Protein AF-0000000075411793 (afdb_homodimer)

pLDDT: mean 84.0, std 16.23, range [25.17, 98.44]

Structure (mmCIF, N/CA/C/O backbone):
data_AF-0000000075411793-model_v1
#
loop_
_entity.id
_entity.type
_entity.pdbx_description
1 polymer 'Uncharacterized protein'
#
loop_
_atom_site.group_PDB
_atom_site.id
_atom_site.type_symbol
_atom_site.label_atom_id
_atom_site.label_alt_id
_atom_site.label_comp_id
_atom_site.label_asym_id
_atom_site.label_entity_id
_atom_site.label_seq_id
_atom_site.pdbx_PDB_ins_code
_atom_site.Cartn_x
_atom_site.Cartn_y
_atom_site.Cartn_z
_atom_site.occupancy
_atom_site.B_iso_or_equiv
_atom_site.auth_seq_id
_atom_site.auth_comp_id
_atom_site.auth_asym_id
_atom_site.auth_atom_id
_atom_site.pdbx_PDB_model_num
ATOM 1 N N . MET A 1 1 ? -34.125 87.062 -14.047 1 25.22 1 MET A N 1
ATOM 2 C CA . MET A 1 1 ? -32.781 87.625 -13.977 1 25.22 1 MET A CA 1
ATOM 3 C C . MET A 1 1 ? -32.062 87.125 -12.719 1 25.22 1 MET A C 1
ATOM 5 O O . MET A 1 1 ? -32.344 87.562 -11.617 1 25.22 1 MET A O 1
ATOM 9 N N . GLU A 1 2 ? -31.938 85.875 -12.547 1 26.47 2 GLU A N 1
ATOM 10 C CA . GLU A 1 2 ? -31.828 85 -11.383 1 26.47 2 GLU A CA 1
ATOM 11 C C . GLU A 1 2 ? -30.469 85.125 -10.703 1 26.47 2 GLU A C 1
ATOM 13 O O . GLU A 1 2 ? -29.422 85 -11.359 1 26.47 2 GLU A O 1
ATOM 18 N N . ALA A 1 3 ? -30.516 85.938 -9.695 1 31.72 3 ALA A N 1
ATOM 19 C CA . ALA A 1 3 ? -29.359 86.562 -9.039 1 31.72 3 ALA A CA 1
ATOM 20 C C . ALA A 1 3 ? -28.375 85.5 -8.594 1 31.72 3 ALA A C 1
ATOM 22 O O . ALA A 1 3 ? -28.75 84.5 -7.938 1 31.72 3 ALA A O 1
ATOM 23 N N . ASN A 1 4 ? -27.375 85.188 -9.305 1 27.92 4 ASN A N 1
ATOM 24 C CA . ASN A 1 4 ? -26.234 84.312 -9.352 1 27.92 4 ASN A CA 1
ATOM 25 C C . ASN A 1 4 ? -25.391 84.375 -8.086 1 27.92 4 ASN A C 1
ATOM 27 O O . ASN A 1 4 ? -24.781 85.438 -7.824 1 27.92 4 ASN A O 1
ATOM 31 N N . GLU A 1 5 ? -25.969 83.875 -7.062 1 25.98 5 GLU A N 1
ATOM 32 C CA . GLU A 1 5 ? -25.422 84.125 -5.723 1 25.98 5 GLU A CA 1
ATOM 33 C C . GLU A 1 5 ? -23.969 83.688 -5.656 1 25.98 5 GLU A C 1
ATOM 35 O O . GLU A 1 5 ? -23.625 82.5 -5.957 1 25.98 5 GLU A O 1
ATOM 40 N N . ILE A 1 6 ? -23.062 84.5 -6 1 28.97 6 ILE A N 1
ATOM 41 C CA . ILE A 1 6 ? -21.625 84.312 -6.094 1 28.97 6 ILE A CA 1
ATOM 42 C C . ILE A 1 6 ? -21.062 83.875 -4.75 1 28.97 6 ILE A C 1
ATOM 44 O O . ILE A 1 6 ? -21.219 84.562 -3.738 1 28.97 6 ILE A O 1
ATOM 48 N N . SER A 1 7 ? -21.094 82.625 -4.547 1 26.7 7 SER A N 1
ATOM 49 C CA . SER A 1 7 ? -20.656 81.812 -3.379 1 26.7 7 SER A CA 1
ATOM 50 C C . SER A 1 7 ? -19.266 82.25 -2.916 1 26.7 7 SER A C 1
ATOM 52 O O . SER A 1 7 ? -18.344 82.312 -3.719 1 26.7 7 SER A O 1
ATOM 54 N N . LEU A 1 8 ? -19.203 83.062 -1.948 1 28.56 8 LEU A N 1
ATOM 55 C CA . LEU A 1 8 ? -17.953 83.688 -1.506 1 28.56 8 LEU A CA 1
ATOM 56 C C . LEU A 1 8 ? -16.891 82.625 -1.256 1 28.56 8 LEU A C 1
ATOM 58 O O . LEU A 1 8 ? -17.188 81.562 -0.738 1 28.56 8 LEU A O 1
ATOM 62 N N . PRO A 1 9 ? -15.742 82.562 -1.959 1 28.27 9 PRO A N 1
ATOM 63 C CA . PRO A 1 9 ? -14.648 81.625 -1.972 1 28.27 9 PRO A CA 1
ATOM 64 C C . PRO A 1 9 ? -14.117 81.312 -0.573 1 28.27 9 PRO A C 1
ATOM 66 O O . PRO A 1 9 ? -13.922 82.188 0.231 1 28.27 9 PRO A O 1
ATOM 69 N N . LEU A 1 10 ? -14.547 80.188 0.051 1 28.16 10 LEU A N 1
ATOM 70 C CA . LEU A 1 10 ? -14.148 79.625 1.343 1 28.16 10 LEU A CA 1
ATOM 71 C C . LEU A 1 10 ? -12.641 79.812 1.555 1 28.16 10 LEU A C 1
ATOM 73 O O . LEU A 1 10 ? -11.844 79.375 0.707 1 28.16 10 LEU A O 1
ATOM 77 N N . GLN A 1 11 ? -12.203 80.812 2.168 1 27.62 11 GLN A N 1
ATOM 78 C CA . GLN A 1 11 ? -10.805 81.062 2.508 1 27.62 11 GLN A CA 1
ATOM 79 C C . GLN A 1 11 ? -10.133 79.812 3.074 1 27.62 11 GLN A C 1
ATOM 81 O O . GLN A 1 11 ? -10.609 79.25 4.055 1 27.62 11 GLN A O 1
ATOM 86 N N . THR A 1 12 ? -9.633 78.875 2.23 1 30.27 12 THR A N 1
ATOM 87 C CA . THR A 1 12 ? -8.781 77.75 2.441 1 30.27 12 THR A CA 1
ATOM 88 C C . THR A 1 12 ? -7.746 78 3.525 1 30.27 12 THR A C 1
ATOM 90 O O . THR A 1 12 ? -6.836 78.812 3.334 1 30.27 12 THR A O 1
ATOM 93 N N . ASP A 1 13 ? -8.18 78.25 4.73 1 29.23 13 ASP A N 1
ATOM 94 C CA . ASP A 1 13 ? -7.164 78.312 5.777 1 29.23 13 ASP A CA 1
ATOM 95 C C . ASP A 1 13 ? -6.078 77.25 5.59 1 29.23 13 ASP A C 1
ATOM 97 O O . ASP A 1 13 ? -6.375 76.062 5.48 1 29.23 13 ASP A O 1
ATOM 101 N N . GLN A 1 14 ? -4.996 77.5 4.887 1 32.12 14 GLN A N 1
ATOM 102 C CA . GLN A 1 14 ? -3.762 76.75 4.703 1 32.12 14 GLN A CA 1
ATOM 103 C C . GLN A 1 14 ? -3.348 76.062 6 1 32.12 14 GLN A C 1
ATOM 105 O O . GLN A 1 14 ? -2.854 76.688 6.926 1 32.12 14 GLN A O 1
ATOM 110 N N . GLN A 1 15 ? -4.227 75.312 6.66 1 34.06 15 GLN A N 1
ATOM 111 C CA . GLN A 1 15 ? -3.742 74.438 7.707 1 34.06 15 GLN A CA 1
ATOM 112 C C . GLN A 1 15 ? -2.363 73.875 7.363 1 34.06 15 GLN A C 1
ATOM 114 O O . GLN A 1 15 ? -2.197 73.188 6.344 1 34.06 15 GLN A O 1
ATOM 119 N N . VAL A 1 16 ? -1.336 74.562 7.695 1 36.09 16 VAL A N 1
ATOM 120 C CA . VAL A 1 16 ? 0.045 74.125 7.562 1 36.09 16 VAL A CA 1
ATOM 121 C C . VAL A 1 16 ? 0.144 72.625 7.934 1 36.09 16 VAL A C 1
ATOM 123 O O . VAL A 1 16 ? -0.191 72.25 9.055 1 36.09 16 VAL A O 1
ATOM 126 N N . LYS A 1 17 ? -0.186 71.812 7.168 1 44.25 17 LYS A N 1
ATOM 127 C CA . LYS A 1 17 ? 0.1 70.375 7.25 1 44.25 17 LYS A CA 1
ATOM 128 C C . LYS A 1 17 ? 1.375 70.062 8.047 1 44.25 17 LYS A C 1
ATOM 130 O O . LYS A 1 17 ? 2.473 70.438 7.605 1 44.25 17 LYS A O 1
ATOM 135 N N . LYS A 1 18 ? 1.298 70.062 9.312 1 48.84 18 LYS A N 1
ATOM 136 C CA . LYS A 1 18 ? 2.463 69.688 10.109 1 48.84 18 LYS A CA 1
ATOM 137 C C . LYS A 1 18 ? 3.174 68.5 9.508 1 48.84 18 LYS A C 1
ATOM 139 O O . LYS A 1 18 ? 2.566 67.438 9.312 1 48.84 18 LYS A O 1
ATOM 144 N N . LYS A 1 19 ? 4.16 68.625 8.766 1 53.41 19 LYS A N 1
ATOM 145 C CA . LYS A 1 19 ? 5 67.625 8.133 1 53.41 19 LYS A CA 1
ATOM 146 C C . LYS A 1 19 ? 5.469 66.562 9.148 1 53.41 19 LYS A C 1
ATOM 148 O O . LYS A 1 19 ? 5.922 66.938 10.242 1 53.41 19 LYS A O 1
ATOM 153 N N . LYS A 1 20 ? 5.066 65.375 9.109 1 63.16 20 LYS A N 1
ATOM 154 C CA . LYS A 1 20 ? 5.652 64.312 9.891 1 63.16 20 LYS A CA 1
ATOM 155 C C . LYS A 1 20 ? 7.176 64.375 9.891 1 63.16 20 LYS A C 1
ATOM 157 O O . LYS A 1 20 ? 7.785 64.75 8.875 1 63.16 20 LYS A O 1
ATOM 162 N N . PRO A 1 21 ? 7.797 64.375 11.156 1 71.88 21 PRO A N 1
ATOM 163 C CA . PRO A 1 21 ? 9.266 64.375 11.148 1 71.88 21 PRO A CA 1
ATOM 164 C C . PRO A 1 21 ? 9.852 63.312 10.195 1 71.88 21 PRO A C 1
ATOM 166 O O . PRO A 1 21 ? 9.336 62.219 10.094 1 71.88 21 PRO A O 1
ATOM 169 N N . VAL A 1 22 ? 10.539 63.75 9.336 1 78.25 22 VAL A N 1
ATOM 170 C CA . VAL A 1 22 ? 11.195 62.875 8.367 1 78.25 22 VAL A CA 1
ATOM 171 C C . VAL A 1 22 ? 12.695 62.844 8.641 1 78.25 22 VAL A C 1
ATOM 173 O O . VAL A 1 22 ? 13.336 63.875 8.836 1 78.25 22 VAL A O 1
ATOM 176 N N . GLU A 1 23 ? 13.227 61.688 8.914 1 80.38 23 GLU A N 1
ATOM 177 C CA . GLU A 1 23 ? 14.664 61.438 8.969 1 80.38 23 GLU A CA 1
ATOM 178 C C . GLU A 1 23 ? 15.18 60.875 7.652 1 80.38 23 GLU A C 1
ATOM 180 O O . GLU A 1 23 ? 14.719 59.812 7.203 1 80.38 23 GLU A O 1
ATOM 185 N N . ILE A 1 24 ? 15.945 61.625 6.957 1 75.69 24 ILE A N 1
ATOM 186 C CA . ILE A 1 24 ? 16.578 61.125 5.742 1 75.69 24 ILE A CA 1
ATOM 187 C C . ILE A 1 24 ? 18.031 60.719 6.047 1 75.69 24 ILE A C 1
ATOM 189 O O . ILE A 1 24 ? 18.844 61.562 6.438 1 75.69 24 ILE A O 1
ATOM 193 N N . HIS A 1 25 ? 18.328 59.438 6.07 1 75.38 25 HIS A N 1
ATOM 194 C CA . HIS A 1 25 ? 19.672 59 6.414 1 75.38 25 HIS A CA 1
ATOM 195 C C . HIS A 1 25 ? 20 57.656 5.734 1 75.38 25 HIS A C 1
ATOM 197 O O . HIS A 1 25 ? 19.109 56.969 5.27 1 75.38 25 HIS A O 1
ATOM 203 N N . ASN A 1 26 ? 21.25 57.406 5.434 1 73.56 26 ASN A N 1
ATOM 204 C CA . ASN A 1 26 ? 21.797 56.094 5.125 1 73.56 26 ASN A CA 1
ATOM 205 C C . ASN A 1 26 ? 22.688 55.562 6.25 1 73.56 26 ASN A C 1
ATOM 207 O O . ASN A 1 26 ? 23.688 54.906 6 1 73.56 26 ASN A O 1
ATOM 211 N N . TYR A 1 27 ? 22.422 55.938 7.414 1 78.25 27 TYR A N 1
ATOM 212 C CA . TYR A 1 27 ? 23.203 55.531 8.586 1 78.25 27 TYR A CA 1
ATOM 213 C C . TYR A 1 27 ? 23.031 54.031 8.867 1 78.25 27 TYR A C 1
ATOM 215 O O . TYR A 1 27 ? 21.938 53.469 8.695 1 78.25 27 TYR A O 1
ATOM 223 N N . PRO A 1 28 ? 24.078 53.438 9.078 1 73.69 28 PRO A N 1
ATOM 224 C CA . PRO A 1 28 ? 25.406 53.875 9.492 1 73.69 28 PRO A CA 1
ATOM 225 C C . PRO A 1 28 ? 26.391 53.969 8.328 1 73.69 28 PRO A C 1
ATOM 227 O O . PRO A 1 28 ? 27.562 54.312 8.531 1 73.69 28 PRO A O 1
ATOM 230 N N . LYS A 1 29 ? 26.031 53.688 7.199 1 73.19 29 LYS A N 1
ATOM 231 C CA . LYS A 1 29 ? 26.953 53.781 6.074 1 73.19 29 LYS A CA 1
ATOM 232 C C . LYS A 1 29 ? 27.453 55.219 5.902 1 73.19 29 LYS A C 1
ATOM 234 O O . LYS A 1 29 ? 28.641 55.438 5.637 1 73.19 29 LYS A O 1
ATOM 239 N N . GLU A 1 30 ? 26.516 56.188 6.027 1 76 30 GLU A N 1
ATOM 240 C CA . GLU A 1 30 ? 26.844 57.625 6.027 1 76 30 GLU A CA 1
ATOM 241 C C . GLU A 1 30 ? 26.625 58.25 7.406 1 76 30 GLU A C 1
ATOM 243 O O . GLU A 1 30 ? 25.734 57.812 8.148 1 76 30 GLU A O 1
ATOM 248 N N . SER A 1 31 ? 27.359 59.125 7.703 1 85.38 31 SER A N 1
ATOM 249 C CA . SER A 1 31 ? 27.312 59.719 9.031 1 85.38 31 SER A CA 1
ATOM 250 C C . SER A 1 31 ? 26.297 60.844 9.102 1 85.38 31 SER A C 1
ATOM 252 O O . SER A 1 31 ? 25.969 61.312 10.188 1 85.38 31 SER A O 1
ATOM 254 N N . ILE A 1 32 ? 25.766 61.219 7.977 1 84.5 32 ILE A N 1
ATOM 255 C CA . ILE A 1 32 ? 24.906 62.406 7.93 1 84.5 32 ILE A CA 1
ATOM 256 C C . ILE A 1 32 ? 23.453 62 8.062 1 84.5 32 ILE A C 1
ATOM 258 O O . ILE A 1 32 ? 22.984 61.125 7.363 1 84.5 32 ILE A O 1
ATOM 262 N N . ILE A 1 33 ? 22.703 62.594 8.953 1 88.38 33 ILE A N 1
ATOM 263 C CA . ILE A 1 33 ? 21.266 62.406 9.148 1 88.38 33 ILE A CA 1
ATOM 264 C C . ILE A 1 33 ? 20.562 63.75 9.016 1 88.38 33 ILE A C 1
ATOM 266 O O . ILE A 1 33 ? 20.906 64.688 9.711 1 88.38 33 ILE A O 1
ATOM 270 N N . GLN A 1 34 ? 19.719 63.938 8.102 1 84.38 34 GLN A N 1
ATOM 271 C CA . GLN A 1 34 ? 18.922 65.125 7.949 1 84.38 34 GLN A CA 1
ATOM 272 C C . GLN A 1 34 ? 17.547 65 8.609 1 84.38 34 GLN A C 1
ATOM 274 O O . GLN A 1 34 ? 16.891 63.938 8.453 1 84.38 34 GLN A O 1
ATOM 279 N N . TYR A 1 35 ? 17.203 65.812 9.445 1 86.75 35 TYR A N 1
ATOM 280 C CA . TYR A 1 35 ? 15.93 65.812 10.148 1 86.75 35 TYR A CA 1
ATOM 281 C C . TYR A 1 35 ? 15.133 67.062 9.844 1 86.75 35 TYR A C 1
ATOM 283 O O . TYR A 1 35 ? 15.68 68.188 9.867 1 86.75 35 TYR A O 1
ATOM 291 N N . SER A 1 36 ? 13.883 66.938 9.367 1 81.19 36 SER A N 1
ATOM 292 C CA . SER A 1 36 ? 13.008 68.062 9.141 1 81.19 36 SER A CA 1
ATOM 293 C C . SER A 1 36 ? 11.609 67.812 9.695 1 81.19 36 SER A C 1
ATOM 295 O O . SER A 1 36 ? 11.07 66.75 9.555 1 81.19 36 SER A O 1
ATOM 297 N N . ASP A 1 37 ? 11.188 68.688 10.523 1 75.75 37 ASP A N 1
ATOM 298 C CA . ASP A 1 37 ? 9.789 68.625 10.938 1 75.75 37 ASP A CA 1
ATOM 299 C C . ASP A 1 37 ? 9.094 70 10.625 1 75.75 37 ASP A C 1
ATOM 301 O O . ASP A 1 37 ? 9.625 70.812 9.875 1 75.75 37 ASP A O 1
ATOM 305 N N . SER A 1 38 ? 7.809 70.25 10.961 1 69.88 38 SER A N 1
ATOM 306 C CA . SER A 1 38 ? 7.023 71.438 10.609 1 69.88 38 SER A CA 1
ATOM 307 C C . SER A 1 38 ? 7.68 72.688 11.125 1 69.88 38 SER A C 1
ATOM 309 O O . SER A 1 38 ? 7.469 73.75 10.562 1 69.88 38 SER A O 1
ATOM 311 N N . GLU A 1 39 ? 8.594 72.625 12.086 1 69.5 39 GLU A N 1
ATOM 312 C CA . GLU A 1 39 ? 9.094 73.812 12.742 1 69.5 39 GLU A CA 1
ATOM 313 C C . GLU A 1 39 ? 10.602 73.938 12.547 1 69.5 39 GLU A C 1
ATOM 315 O O . GLU A 1 39 ? 11.141 75.062 12.625 1 69.5 39 GLU A O 1
ATOM 320 N N . ARG A 1 40 ? 11.195 72.875 12.328 1 76.25 40 ARG A N 1
ATOM 321 C CA . ARG A 1 40 ? 12.656 72.875 12.391 1 76.25 40 ARG A CA 1
ATOM 322 C C . ARG A 1 40 ? 13.273 71.875 11.414 1 76.25 40 ARG A C 1
ATOM 324 O O . ARG A 1 40 ? 12.633 70.938 11.023 1 76.25 40 ARG A O 1
ATOM 331 N N . SER A 1 41 ? 14.477 72.375 10.859 1 81.62 41 SER A N 1
ATOM 332 C CA . SER A 1 41 ? 15.297 71.5 10.023 1 81.62 41 SER A CA 1
ATOM 333 C C . SER A 1 41 ? 16.734 71.438 10.508 1 81.62 41 SER A C 1
ATOM 335 O O . SER A 1 41 ? 17.344 72.5 10.75 1 81.62 41 SER A O 1
ATOM 337 N N . TYR A 1 42 ? 17.219 70.312 10.812 1 86.25 42 TYR A N 1
ATOM 338 C CA . TYR A 1 42 ? 18.594 70.125 11.266 1 86.25 42 TYR A CA 1
ATOM 339 C C . TYR A 1 42 ? 19.312 69.125 10.383 1 86.25 42 TYR A C 1
ATOM 341 O O . TYR A 1 42 ? 18.688 68.25 9.797 1 86.25 42 TYR A O 1
ATOM 349 N N . THR A 1 43 ? 20.562 69.312 10.164 1 88.25 43 THR A N 1
ATOM 350 C CA . THR A 1 43 ? 21.453 68.25 9.586 1 88.25 43 THR A CA 1
ATOM 351 C C . THR A 1 43 ? 22.484 67.812 10.617 1 88.25 43 THR A C 1
ATOM 353 O O . THR A 1 43 ? 23.203 68.688 11.18 1 88.25 43 THR A O 1
ATOM 356 N N . TYR A 1 44 ? 22.516 66.625 10.875 1 90.19 44 TYR A N 1
ATOM 357 C CA . TYR A 1 44 ? 23.422 66.062 11.852 1 90.19 44 TYR A CA 1
ATOM 358 C C . TYR A 1 44 ? 24.547 65.25 11.172 1 90.19 44 TYR A C 1
ATOM 360 O O . TYR A 1 44 ? 24.281 64.438 10.312 1 90.19 44 TYR A O 1
ATOM 368 N N . ASP A 1 45 ? 25.75 65.5 11.461 1 90.44 45 ASP A N 1
ATOM 369 C CA . ASP A 1 45 ? 26.922 64.75 11.094 1 90.44 45 ASP A CA 1
ATOM 370 C C . ASP A 1 45 ? 27.484 64 12.312 1 90.44 45 ASP A C 1
ATOM 372 O O . ASP A 1 45 ? 28.188 64.562 13.133 1 90.44 45 ASP A O 1
ATOM 376 N N . ILE A 1 46 ? 27.203 62.688 12.391 1 90.88 46 ILE A N 1
ATOM 377 C CA . ILE A 1 46 ? 27.531 61.906 13.578 1 90.88 46 ILE A CA 1
ATOM 378 C C . ILE A 1 46 ? 29.031 61.594 13.586 1 90.88 46 ILE A C 1
ATOM 380 O O . ILE A 1 46 ? 29.531 60.906 12.695 1 90.88 46 ILE A O 1
ATOM 384 N N . ILE A 1 47 ? 29.766 62.094 14.539 1 88.69 47 ILE A N 1
ATOM 385 C CA . ILE A 1 47 ? 31.203 61.875 14.703 1 88.69 47 ILE A CA 1
ATOM 386 C C . ILE A 1 47 ? 31.406 60.625 15.578 1 88.69 47 ILE A C 1
ATOM 388 O O . ILE A 1 47 ? 32.156 59.719 15.219 1 88.69 47 ILE A O 1
ATOM 392 N N . LYS A 1 48 ? 30.797 60.562 16.719 1 87.06 48 LYS A N 1
ATOM 393 C CA . LYS A 1 48 ? 30.797 59.438 17.625 1 87.06 48 LYS A CA 1
ATOM 394 C C . LYS A 1 48 ? 29.375 59.094 18.094 1 87.06 48 LYS A C 1
ATOM 396 O O . LYS A 1 48 ? 28.719 59.938 18.719 1 87.06 48 LYS A O 1
ATOM 401 N N . GLU A 1 49 ? 29 57.969 17.906 1 86.69 49 GLU A N 1
ATOM 402 C CA . GLU A 1 49 ? 27.625 57.531 18.219 1 86.69 49 GLU A CA 1
ATOM 403 C C . GLU A 1 49 ? 27.438 57.406 19.719 1 86.69 49 GLU A C 1
ATOM 405 O O . GLU A 1 49 ? 26.344 57.656 20.234 1 86.69 49 GLU A O 1
ATOM 410 N N . GLY A 1 50 ? 28.406 57.188 20.391 1 81.38 50 GLY A N 1
ATOM 411 C CA . GLY A 1 50 ? 28.328 56.938 21.828 1 81.38 50 GLY A CA 1
ATOM 412 C C . GLY A 1 50 ? 27.531 55.688 22.188 1 81.38 50 GLY A C 1
ATOM 413 O O . GLY A 1 50 ? 27 55.031 21.297 1 81.38 50 GLY A O 1
ATOM 414 N N . ASN A 1 51 ? 27.5 55.219 23.453 1 80.19 51 ASN A N 1
ATOM 415 C CA . ASN A 1 51 ? 26.766 54.094 23.984 1 80.19 51 ASN A CA 1
ATOM 416 C C . ASN A 1 51 ? 25.922 54.469 25.203 1 80.19 51 ASN A C 1
ATOM 418 O O . ASN A 1 51 ? 26.234 55.438 25.891 1 80.19 51 ASN A O 1
ATOM 422 N N . TYR A 1 52 ? 24.891 53.719 25.281 1 76.25 52 TYR A N 1
ATOM 423 C CA . TYR A 1 52 ? 24.125 53.969 26.5 1 76.25 52 TYR A CA 1
ATOM 424 C C . TYR A 1 52 ? 24.875 53.438 27.719 1 76.25 52 TYR A C 1
ATOM 426 O O . TYR A 1 52 ? 25.391 52.312 27.719 1 76.25 52 TYR A O 1
ATOM 434 N N . PRO A 1 53 ? 25.031 54.312 28.688 1 70.5 53 PRO A N 1
ATOM 435 C CA . PRO A 1 53 ? 25.672 53.844 29.906 1 70.5 53 PRO A CA 1
ATOM 436 C C . PRO A 1 53 ? 24.859 52.75 30.625 1 70.5 53 PRO A C 1
ATOM 438 O O . PRO A 1 53 ? 23.734 52.469 30.219 1 70.5 53 PRO A O 1
ATOM 441 N N . HIS A 1 54 ? 25.469 52 31.703 1 63.94 54 HIS A N 1
ATOM 442 C CA . HIS A 1 54 ? 24.797 50.938 32.469 1 63.94 54 HIS A CA 1
ATOM 443 C C . HIS A 1 54 ? 23.453 51.438 33.031 1 63.94 54 HIS A C 1
ATOM 445 O O . HIS A 1 54 ? 23.312 52.594 33.375 1 63.94 54 HIS A O 1
ATOM 451 N N . ALA A 1 55 ? 22.438 50.594 33.031 1 57.72 55 ALA A N 1
ATOM 452 C CA . ALA A 1 55 ? 21.047 50.875 33.406 1 57.72 55 ALA A CA 1
ATOM 453 C C . ALA A 1 55 ? 20.984 51.688 34.688 1 57.72 55 ALA A C 1
ATOM 455 O O . ALA A 1 55 ? 20.109 52.562 34.812 1 57.72 55 ALA A O 1
ATOM 456 N N . THR A 1 56 ? 21.75 51.5 35.625 1 55.78 56 THR A N 1
ATOM 457 C CA . THR A 1 56 ? 21.734 52.188 36.906 1 55.78 56 THR A CA 1
ATOM 458 C C . THR A 1 56 ? 21.969 53.688 36.719 1 55.78 56 THR A C 1
ATOM 460 O O . THR A 1 56 ? 21.547 54.5 37.562 1 55.78 56 THR A O 1
ATOM 463 N N . TYR A 1 57 ? 22.578 54.031 35.719 1 53.06 57 TYR A N 1
ATOM 464 C CA . TYR A 1 57 ? 22.984 55.438 35.531 1 53.06 57 TYR A CA 1
ATOM 465 C C . TYR A 1 57 ? 22.031 56.125 34.562 1 53.06 57 TYR A C 1
ATOM 467 O O . TYR A 1 57 ? 22.141 57.344 34.344 1 53.06 57 TYR A O 1
ATOM 475 N N . LEU A 1 58 ? 21.219 55.25 33.906 1 54.47 58 LEU A N 1
ATOM 476 C CA . LEU A 1 58 ? 20.297 55.781 32.906 1 54.47 58 LEU A CA 1
ATOM 477 C C . LEU A 1 58 ? 19.156 56.562 33.562 1 54.47 58 LEU A C 1
ATOM 479 O O . LEU A 1 58 ? 18.219 56.969 32.875 1 54.47 58 LEU A O 1
ATOM 483 N N . LYS A 1 59 ? 19.047 56.688 34.844 1 45.94 59 LYS A N 1
ATOM 484 C CA . LYS A 1 59 ? 17.953 57.344 35.531 1 45.94 59 LYS A CA 1
ATOM 485 C C . LYS A 1 59 ? 17.438 58.531 34.719 1 45.94 59 LYS A C 1
ATOM 487 O O . LYS A 1 59 ? 16.312 59 34.906 1 45.94 59 LYS A O 1
ATOM 492 N N . TYR A 1 60 ? 18.359 59.156 34.094 1 43.31 60 TYR A N 1
ATOM 493 C CA . TYR A 1 60 ? 18.031 60.531 33.75 1 43.31 60 TYR A CA 1
ATOM 494 C C . TYR A 1 60 ? 16.953 60.594 32.656 1 43.31 60 TYR A C 1
ATOM 496 O O . TYR A 1 60 ? 16.438 61.688 32.375 1 43.31 60 TYR A O 1
ATOM 504 N N . THR A 1 61 ? 16.828 59.469 31.797 1 44.06 61 THR A N 1
ATOM 505 C CA . THR A 1 61 ? 15.992 59.75 30.641 1 44.06 61 THR A CA 1
ATOM 506 C C . THR A 1 61 ? 14.516 59.594 31 1 44.06 61 THR A C 1
ATOM 508 O O . THR A 1 61 ? 13.648 59.594 30.125 1 44.06 61 THR A O 1
ATOM 511 N N . LYS A 1 62 ? 14.203 59.156 32.062 1 40.53 62 LYS A N 1
ATOM 512 C CA . LYS A 1 62 ? 12.82 58.719 32.219 1 40.53 62 LYS A CA 1
ATOM 513 C C . LYS A 1 62 ? 11.859 59.906 32.219 1 40.53 62 LYS A C 1
ATOM 515 O O . LYS A 1 62 ? 10.711 59.781 32.656 1 40.53 62 LYS A O 1
ATOM 520 N N . GLY A 1 63 ? 12.195 61.125 32.094 1 38.19 63 GLY A N 1
ATOM 521 C CA . GLY A 1 63 ? 11.023 61.969 32.125 1 38.19 63 GLY A CA 1
ATOM 522 C C . GLY A 1 63 ? 9.977 61.594 31.078 1 38.19 63 GLY A C 1
ATOM 523 O O . GLY A 1 63 ? 10.203 60.688 30.266 1 38.19 63 GLY A O 1
ATOM 524 N N . GLN A 1 64 ? 8.664 62 31.125 1 37.69 64 GLN A N 1
ATOM 525 C CA . GLN A 1 64 ? 7.48 61.688 30.328 1 37.69 64 GLN A CA 1
ATOM 526 C C . GLN A 1 64 ? 7.844 61.438 28.859 1 37.69 64 GLN A C 1
ATOM 528 O O . GLN A 1 64 ? 7.297 60.531 28.234 1 37.69 64 GLN A O 1
ATOM 533 N N . LYS A 1 65 ? 8.453 62.438 28.062 1 47.72 65 LYS A N 1
ATOM 534 C CA . LYS A 1 65 ? 8.875 62.469 26.672 1 47.72 65 LYS A CA 1
ATOM 535 C C . LYS A 1 65 ? 10.344 62.062 26.531 1 47.72 65 LYS A C 1
ATOM 537 O O . LYS A 1 65 ? 10.992 62.438 25.547 1 47.72 65 LYS A O 1
ATOM 542 N N . GLY A 1 66 ? 11.086 61.438 27.375 1 57.09 66 GLY A N 1
ATOM 543 C CA . GLY A 1 66 ? 12.508 61.5 27.641 1 57.09 66 GLY A CA 1
ATOM 544 C C . GLY A 1 66 ? 13.328 60.594 26.734 1 57.09 66 GLY A C 1
ATOM 545 O O . GLY A 1 66 ? 12.922 59.469 26.438 1 57.09 66 GLY A O 1
ATOM 546 N N . PHE A 1 67 ? 14.297 61.156 25.984 1 68.62 67 PHE A N 1
ATOM 547 C CA . PHE A 1 67 ? 15.258 60.469 25.125 1 68.62 67 PHE A CA 1
ATOM 548 C C . PHE A 1 67 ? 16.422 59.938 25.953 1 68.62 67 PHE A C 1
ATOM 550 O O . PHE A 1 67 ? 16.828 60.531 26.938 1 68.62 67 PHE A O 1
ATOM 557 N N . ARG A 1 68 ? 16.828 58.75 25.828 1 77.81 68 ARG A N 1
ATOM 558 C CA . ARG A 1 68 ? 18.016 58.188 26.453 1 77.81 68 ARG A CA 1
ATOM 559 C C . ARG A 1 68 ? 19.266 58.969 26.047 1 77.81 68 ARG A C 1
ATOM 561 O O . ARG A 1 68 ? 19.422 59.344 24.891 1 77.81 68 ARG A O 1
ATOM 568 N N . ILE A 1 69 ? 20.062 59.25 27.047 1 80.19 69 ILE A N 1
ATOM 569 C CA . ILE A 1 69 ? 21.25 60.062 26.812 1 80.19 69 ILE A CA 1
ATOM 570 C C . ILE A 1 69 ? 22.469 59.188 26.656 1 80.19 69 ILE A C 1
ATOM 572 O O . ILE A 1 69 ? 22.812 58.438 27.578 1 80.19 69 ILE A O 1
ATOM 576 N N . PRO A 1 70 ? 23.141 59.188 25.531 1 84.88 70 PRO A N 1
ATOM 577 C CA . PRO A 1 70 ? 24.312 58.344 25.312 1 84.88 70 PRO A CA 1
ATOM 578 C C . PRO A 1 70 ? 25.578 58.906 25.969 1 84.88 70 PRO A C 1
ATOM 580 O O . PRO A 1 70 ? 25.625 60.094 26.297 1 84.88 70 PRO A O 1
ATOM 583 N N . ASP A 1 71 ? 26.484 58.094 26.25 1 81.94 71 ASP A N 1
ATOM 584 C CA . ASP A 1 71 ? 27.812 58.469 26.734 1 81.94 71 ASP A CA 1
ATOM 585 C C . ASP A 1 71 ? 28.812 58.531 25.578 1 81.94 71 ASP A C 1
ATOM 587 O O . ASP A 1 71 ? 28.734 57.719 24.656 1 81.94 71 ASP A O 1
ATOM 591 N N . ASN A 1 72 ? 29.703 59.5 25.703 1 86.19 72 ASN A N 1
ATOM 592 C CA . ASN A 1 72 ? 30.734 59.688 24.703 1 86.19 72 ASN A CA 1
ATOM 593 C C . ASN A 1 72 ? 30.141 59.906 23.312 1 86.19 72 ASN A C 1
ATOM 595 O O . ASN A 1 72 ? 30.547 59.25 22.359 1 86.19 72 ASN A O 1
ATOM 599 N N . TYR A 1 73 ? 29.141 60.688 23.25 1 91.5 73 TYR A N 1
ATOM 600 C CA . TYR A 1 73 ? 28.406 61.031 22.047 1 91.5 73 TYR A CA 1
ATOM 601 C C . TYR A 1 73 ? 28.891 62.344 21.484 1 91.5 73 TYR A C 1
ATOM 603 O O . TYR A 1 73 ? 29.094 63.312 22.219 1 91.5 73 TYR A O 1
ATOM 611 N N . GLU A 1 74 ? 29.156 62.5 20.188 1 92.62 74 GLU A N 1
ATOM 612 C CA . GLU A 1 74 ? 29.594 63.719 19.516 1 92.62 74 GLU A CA 1
ATOM 613 C C . GLU A 1 74 ? 28.938 63.875 18.141 1 92.62 74 GLU A C 1
ATOM 615 O O . GLU A 1 74 ? 28.922 62.938 17.344 1 92.62 74 GLU A O 1
ATOM 620 N N . VAL A 1 75 ? 28.406 65 17.906 1 92.94 75 VAL A N 1
ATOM 621 C CA . VAL A 1 75 ? 27.703 65.25 16.656 1 92.94 75 VAL A CA 1
ATOM 622 C C . VAL A 1 75 ? 27.938 66.688 16.203 1 92.94 75 VAL A C 1
ATOM 624 O O . VAL A 1 75 ? 28.016 67.625 17.016 1 92.94 75 VAL A O 1
ATOM 627 N N . LYS A 1 76 ? 28.094 66.938 14.93 1 90.81 76 LYS A N 1
ATOM 628 C CA . LYS A 1 76 ? 28.094 68.25 14.32 1 90.81 76 LYS A CA 1
ATOM 629 C C . LYS A 1 76 ? 26.719 68.562 13.773 1 90.81 76 LYS A C 1
ATOM 631 O O . LYS A 1 76 ? 26.141 67.812 12.977 1 90.81 76 LYS A O 1
ATOM 636 N N . VAL A 1 77 ? 26.172 69.562 14.227 1 91.19 77 VAL A N 1
ATOM 637 C CA . VAL A 1 77 ? 24.797 69.938 13.867 1 91.19 77 VAL A CA 1
ATOM 638 C C . VAL A 1 77 ? 24.797 71.188 13.062 1 91.19 77 VAL A C 1
ATOM 640 O O . VAL A 1 77 ? 25.453 72.188 13.445 1 91.19 77 VAL A O 1
ATOM 643 N N . SER A 1 78 ? 24.188 71.25 11.961 1 85.31 78 SER A N 1
ATOM 644 C CA . SER A 1 78 ? 23.953 72.5 11.164 1 85.31 78 SER A CA 1
ATOM 645 C C . SER A 1 78 ? 22.516 73 11.312 1 85.31 78 SER A C 1
ATOM 647 O O . SER A 1 78 ? 21.562 72.188 11.117 1 85.31 78 SER A O 1
ATOM 649 N N . LEU A 1 79 ? 22.406 74.188 11.766 1 76.12 79 LEU A N 1
ATOM 650 C CA . LEU A 1 79 ? 21.125 74.875 12.039 1 76.12 79 LEU A CA 1
ATOM 651 C C . LEU A 1 79 ? 20.781 75.875 10.945 1 76.12 79 LEU A C 1
ATOM 653 O O . LEU A 1 79 ? 21.672 76.438 10.32 1 76.12 79 LEU A O 1
ATOM 657 N N . ARG A 1 80 ? 19.484 76.188 10.594 1 64.19 80 ARG A N 1
ATOM 658 C CA . ARG A 1 80 ? 18.906 77.25 9.797 1 64.19 80 ARG A CA 1
ATOM 659 C C . ARG A 1 80 ? 19.141 77 8.305 1 64.19 80 ARG A C 1
ATOM 661 O O . ARG A 1 80 ? 19.75 76 7.922 1 64.19 80 ARG A O 1
ATOM 668 N N . LYS A 1 81 ? 18.656 77.75 7.383 1 58.06 81 LYS A N 1
ATOM 669 C CA . LYS A 1 81 ? 18.734 77.75 5.926 1 58.06 81 LYS A CA 1
ATOM 670 C C . LYS A 1 81 ? 20.156 78 5.449 1 58.06 81 LYS A C 1
ATOM 672 O O . LYS A 1 81 ? 20.953 78.625 6.164 1 58.06 81 LYS A O 1
ATOM 677 N N . PRO A 1 82 ? 20.656 77.5 4.34 1 53.91 82 PRO A N 1
ATOM 678 C CA . PRO A 1 82 ? 22.016 77.562 3.785 1 53.91 82 PRO A CA 1
ATOM 679 C C . PRO A 1 82 ? 22.656 78.938 3.896 1 53.91 82 PRO A C 1
ATOM 681 O O . PRO A 1 82 ? 23.844 79 4.168 1 53.91 82 PRO A O 1
ATOM 684 N N . LYS A 1 83 ? 22.031 80.062 3.66 1 55 83 LYS A N 1
ATOM 685 C CA . LYS A 1 83 ? 22.656 81.375 3.605 1 55 83 LYS A CA 1
ATOM 686 C C . LYS A 1 83 ? 23.109 81.875 4.992 1 55 83 LYS A C 1
ATOM 688 O O . LYS A 1 83 ? 24.062 82.625 5.113 1 55 83 LYS A O 1
ATOM 693 N N . THR A 1 84 ? 22.516 81.5 6.086 1 60.72 84 THR A N 1
ATOM 694 C CA . THR A 1 84 ? 22.859 81.875 7.453 1 60.72 84 THR A CA 1
ATOM 695 C C . THR A 1 84 ? 23.109 80.688 8.32 1 60.72 84 THR A C 1
ATOM 697 O O . THR A 1 84 ? 22.812 80.688 9.516 1 60.72 84 THR A O 1
ATOM 700 N N . ARG A 1 85 ? 23.828 79.75 7.832 1 70.06 85 ARG A N 1
ATOM 701 C CA . ARG A 1 85 ? 24.016 78.438 8.438 1 70.06 85 ARG A CA 1
ATOM 702 C C . ARG A 1 85 ? 24.984 78.5 9.617 1 70.06 85 ARG A C 1
ATOM 704 O O . ARG A 1 85 ? 26.062 79.125 9.508 1 70.06 85 ARG A O 1
ATOM 711 N N . GLN A 1 86 ? 24.625 78.062 10.742 1 79.25 86 GLN A N 1
ATOM 712 C CA . GLN A 1 86 ? 25.469 77.938 11.914 1 79.25 86 GLN A CA 1
ATOM 713 C C . GLN A 1 86 ? 25.766 76.5 12.234 1 79.25 86 GLN A C 1
ATOM 715 O O . GLN A 1 86 ? 24.859 75.625 12.25 1 79.25 86 GLN A O 1
ATOM 720 N N . VAL A 1 87 ? 27.047 76.188 12.25 1 86.94 87 VAL A N 1
ATOM 721 C CA . VAL A 1 87 ? 27.484 74.812 12.539 1 86.94 87 VAL A CA 1
ATOM 722 C C . VAL A 1 87 ? 28.047 74.75 13.961 1 86.94 87 VAL A C 1
ATOM 724 O O . VAL A 1 87 ? 28.875 75.562 14.344 1 86.94 87 VAL A O 1
ATOM 727 N N . VAL A 1 88 ? 27.516 73.812 14.648 1 90.94 88 VAL A N 1
ATOM 728 C CA . VAL A 1 88 ? 28.016 73.625 16.016 1 90.94 88 VAL A CA 1
ATOM 729 C C . VAL A 1 88 ? 28.391 72.188 16.219 1 90.94 88 VAL A C 1
ATOM 731 O O . VAL A 1 88 ? 27.906 71.312 15.5 1 90.94 88 VAL A O 1
ATOM 734 N N . ARG A 1 89 ? 29.281 71.938 17.156 1 92.88 89 ARG A N 1
ATOM 735 C CA . ARG A 1 89 ? 29.641 70.562 17.594 1 92.88 89 ARG A CA 1
ATOM 736 C C . ARG A 1 89 ? 29.125 70.312 18.984 1 92.88 89 ARG A C 1
ATOM 738 O O . ARG A 1 89 ? 29.453 71 19.938 1 92.88 89 ARG A O 1
ATOM 745 N N . CYS A 1 90 ? 28.297 69.312 19.062 1 93.06 90 CYS A N 1
ATOM 746 C CA . CYS A 1 90 ? 27.688 68.938 20.328 1 93.06 90 CYS A CA 1
ATOM 747 C C . CYS A 1 90 ? 28.328 67.688 20.891 1 93.06 90 CYS A C 1
ATOM 749 O O . CYS A 1 90 ? 28.547 66.688 20.141 1 93.06 90 CYS A O 1
ATOM 751 N N . MET A 1 91 ? 28.625 67.625 22.109 1 93.38 91 MET A N 1
ATOM 752 C CA . MET A 1 91 ? 29.25 66.5 22.75 1 93.38 91 MET A CA 1
ATOM 753 C C . MET A 1 91 ? 28.562 66.188 24.094 1 93.38 91 MET A C 1
ATOM 755 O O . MET A 1 91 ? 28.172 67.125 24.812 1 93.38 91 MET A O 1
ATOM 759 N N . ILE A 1 92 ? 28.391 64.938 24.359 1 89.56 92 ILE A N 1
ATOM 760 C CA . ILE A 1 92 ? 27.891 64.5 25.656 1 89.56 92 ILE A CA 1
ATOM 761 C C . ILE A 1 92 ? 28.891 63.5 26.266 1 89.56 92 ILE A C 1
ATOM 763 O O . ILE A 1 92 ? 29.312 62.531 25.609 1 89.56 92 ILE A O 1
ATOM 767 N N . LYS A 1 93 ? 29.297 63.656 27.453 1 85.75 93 LYS A N 1
ATOM 768 C CA . LYS A 1 93 ? 30.141 62.719 28.219 1 85.75 93 LYS A CA 1
ATOM 769 C C . LYS A 1 93 ? 29.672 62.625 29.656 1 85.75 93 LYS A C 1
ATOM 771 O O . LYS A 1 93 ? 29.281 63.625 30.266 1 85.75 93 LYS A O 1
ATOM 776 N N . TYR A 1 94 ? 29.578 61.469 30.109 1 82.25 94 TYR A N 1
ATOM 777 C CA . TYR A 1 94 ? 29.219 61.25 31.516 1 82.25 94 TYR A CA 1
ATOM 778 C C . TYR A 1 94 ? 30.422 61.469 32.406 1 82.25 94 TYR A C 1
ATOM 780 O O . TYR A 1 94 ? 31.516 60.969 32.156 1 82.25 94 TYR A O 1
ATOM 788 N N . MET A 1 95 ? 30.312 62.438 33.312 1 78.25 95 MET A N 1
ATOM 789 C CA . MET A 1 95 ? 31.281 62.688 34.375 1 78.25 95 MET A CA 1
ATOM 790 C C . MET A 1 95 ? 30.688 62.375 35.75 1 78.25 95 MET A C 1
ATOM 792 O O . MET A 1 95 ? 29.672 62.969 36.125 1 78.25 95 MET A O 1
ATOM 796 N N . GLU A 1 96 ? 31.312 61.562 36.594 1 73 96 GLU A N 1
ATOM 797 C CA . GLU A 1 96 ? 30.828 61.125 37.906 1 73 96 GLU A CA 1
ATOM 798 C C . GLU A 1 96 ? 29.359 60.688 37.844 1 73 96 GLU A C 1
ATOM 800 O O . GLU A 1 96 ? 28.547 61.125 38.656 1 73 96 GLU A O 1
ATOM 805 N N . LYS A 1 97 ? 28.859 59.938 36.812 1 74.25 97 LYS A N 1
ATOM 806 C CA . LYS A 1 97 ? 27.578 59.281 36.625 1 74.25 97 LYS A CA 1
ATOM 807 C C . LYS A 1 97 ? 26.531 60.25 36.094 1 74.25 97 LYS A C 1
ATOM 809 O O . LYS A 1 97 ? 25.344 59.906 35.969 1 74.25 97 LYS A O 1
ATOM 814 N N . ASN A 1 98 ? 26.906 61.5 35.875 1 78.75 98 ASN A N 1
ATOM 815 C CA . ASN A 1 98 ? 25.984 62.5 35.312 1 78.75 98 ASN A CA 1
ATOM 816 C C . ASN A 1 98 ? 26.422 62.938 33.906 1 78.75 98 ASN A C 1
ATOM 818 O O . ASN A 1 98 ? 27.609 63.156 33.688 1 78.75 98 ASN A O 1
ATOM 822 N N . PRO A 1 99 ? 25.469 63.062 33.062 1 85.44 99 PRO A N 1
ATOM 823 C CA . PRO A 1 99 ? 25.844 63.531 31.719 1 85.44 99 PRO A CA 1
ATOM 824 C C . PRO A 1 99 ? 26.203 65 31.688 1 85.44 99 PRO A C 1
ATOM 826 O O . PRO A 1 99 ? 25.531 65.812 32.344 1 85.44 99 PRO A O 1
ATOM 829 N N . VAL A 1 100 ? 27.203 65.438 31.094 1 87.62 100 VAL A N 1
ATOM 830 C CA . VAL A 1 100 ? 27.609 66.812 30.828 1 87.62 100 VAL A CA 1
ATOM 831 C C . VAL A 1 100 ? 27.484 67.125 29.328 1 87.62 100 VAL A C 1
ATOM 833 O O . VAL A 1 100 ? 27.938 66.375 28.5 1 87.62 100 VAL A O 1
ATOM 836 N N . TYR A 1 101 ? 26.859 68.188 29.016 1 91.19 101 TYR A N 1
ATOM 837 C CA . TYR A 1 101 ? 26.578 68.562 27.641 1 91.19 101 TYR A CA 1
ATOM 838 C C . TYR A 1 101 ? 27.469 69.75 27.203 1 91.19 101 TYR A C 1
ATOM 840 O O . TYR A 1 101 ? 27.516 70.75 27.859 1 91.19 101 TYR A O 1
ATOM 848 N N . TRP A 1 102 ? 28.141 69.562 26.156 1 93.38 102 TRP A N 1
ATOM 849 C CA . TRP A 1 102 ? 29 70.625 25.609 1 93.38 102 TRP A CA 1
ATOM 850 C C . TRP A 1 102 ? 28.547 71.062 24.219 1 93.38 102 TRP A C 1
ATOM 852 O O . TRP A 1 102 ? 28.141 70.25 23.422 1 93.38 102 TRP A O 1
ATOM 862 N N . ILE A 1 103 ? 28.594 72.312 24 1 92.44 103 ILE A N 1
ATOM 863 C CA . ILE A 1 103 ? 28.391 72.812 22.656 1 92.44 103 ILE A CA 1
ATOM 864 C C . ILE A 1 103 ? 29.594 73.688 22.25 1 92.44 103 ILE A C 1
ATOM 866 O O . ILE A 1 103 ? 29.891 74.688 22.906 1 92.44 103 ILE A O 1
ATOM 870 N N . TYR A 1 104 ? 30.219 73.312 21.266 1 92.5 104 TYR A N 1
ATOM 871 C CA . TYR A 1 104 ? 31.344 74.062 20.703 1 92.5 104 TYR A CA 1
ATOM 872 C C . TYR A 1 104 ? 30.891 74.875 19.5 1 92.5 104 TYR A C 1
ATOM 874 O O . TYR A 1 104 ? 30.188 74.375 18.625 1 92.5 104 TYR A O 1
ATOM 882 N N . TYR A 1 105 ? 31.234 76.125 19.562 1 87.25 105 TYR A N 1
ATOM 883 C CA . TYR A 1 105 ? 30.812 77 18.484 1 87.25 105 TYR A CA 1
ATOM 884 C C . TYR A 1 105 ? 31.922 78 18.078 1 87.25 105 TYR A C 1
ATOM 886 O O . TYR A 1 105 ? 32.969 78.062 18.75 1 87.25 105 TYR A O 1
ATOM 894 N N . GLY A 1 106 ? 31.781 78.75 17.031 1 84.06 106 GLY A N 1
ATOM 895 C CA . GLY A 1 106 ? 32.781 79.562 16.422 1 84.06 106 GLY A CA 1
ATOM 896 C C . GLY A 1 106 ? 33.312 79.062 15.102 1 84.06 106 GLY A C 1
ATOM 897 O O . GLY A 1 106 ? 33 77.938 14.711 1 84.06 106 GLY A O 1
ATOM 898 N N . ASP A 1 107 ? 34.156 79.75 14.414 1 76.81 107 ASP A N 1
ATOM 899 C CA . ASP A 1 107 ? 34.656 79.375 13.094 1 76.81 107 ASP A CA 1
ATOM 900 C C . ASP A 1 107 ? 35.5 78.062 13.18 1 76.81 107 ASP A C 1
ATOM 902 O O . ASP A 1 107 ? 35.438 77.25 12.305 1 76.81 107 ASP A O 1
ATOM 906 N N . LYS A 1 108 ? 36.281 77.875 14.18 1 80.44 108 LYS A N 1
ATOM 907 C CA . LYS A 1 108 ? 37.094 76.688 14.406 1 80.44 108 LYS A CA 1
ATOM 908 C C . LYS A 1 108 ? 36.688 76 15.711 1 80.44 108 LYS A C 1
ATOM 910 O O . LYS A 1 108 ? 37.5 75.312 16.344 1 80.44 108 LYS A O 1
ATOM 915 N N . PHE A 1 109 ? 35.406 76.125 16.141 1 89.12 109 PHE A N 1
ATOM 916 C CA . PHE A 1 109 ? 34.875 75.5 17.359 1 89.12 109 PHE A CA 1
ATOM 917 C C . PHE A 1 109 ? 35.75 75.875 18.562 1 89.12 109 PHE A C 1
ATOM 919 O O . PHE A 1 109 ? 36.031 75.062 19.406 1 89.12 109 PHE A O 1
ATOM 926 N N . GLN A 1 110 ? 36.219 77.25 18.578 1 82.69 110 GLN A N 1
ATOM 927 C CA . GLN A 1 110 ? 37.125 77.688 19.609 1 82.69 110 GLN A CA 1
ATOM 928 C C . GLN A 1 110 ? 36.406 78 20.891 1 82.69 110 GLN A C 1
ATOM 930 O O . GLN A 1 110 ? 37 78.062 21.969 1 82.69 110 GLN A O 1
ATOM 935 N N . TYR A 1 111 ? 35.188 78.375 20.844 1 85.56 111 TYR A N 1
ATOM 936 C CA . TYR A 1 111 ? 34.406 78.688 22.031 1 85.56 111 TYR A CA 1
ATOM 937 C C . TYR A 1 111 ? 33.531 77.562 22.453 1 85.56 111 TYR A C 1
ATOM 939 O O . TYR A 1 111 ? 33.156 76.688 21.625 1 85.56 111 TYR A O 1
ATOM 947 N N . HIS A 1 112 ? 33.188 77.312 23.672 1 89.94 112 HIS A N 1
ATOM 948 C CA . HIS A 1 112 ? 32.281 76.25 24.125 1 89.94 112 HIS A CA 1
ATOM 949 C C . HIS A 1 112 ? 31.438 76.75 25.297 1 89.94 112 HIS A C 1
ATOM 951 O O . HIS A 1 112 ? 31.812 77.688 26 1 89.94 112 HIS A O 1
ATOM 957 N N . VAL A 1 113 ? 30.328 76.312 25.391 1 90.94 113 VAL A N 1
ATOM 958 C CA . VAL A 1 113 ? 29.469 76.375 26.562 1 90.94 113 VAL A CA 1
ATOM 959 C C . VAL A 1 113 ? 29.234 75 27.141 1 90.94 113 VAL A C 1
ATOM 961 O O . VAL A 1 113 ? 29.25 74 26.406 1 90.94 113 VAL A O 1
ATOM 964 N N . LYS A 1 114 ? 29.047 74.875 28.391 1 91.88 114 LYS A N 1
ATOM 965 C CA . LYS A 1 114 ? 28.859 73.625 29.078 1 91.88 114 LYS A CA 1
ATOM 966 C C . LYS A 1 114 ? 27.719 73.688 30.078 1 91.88 114 LYS A C 1
ATOM 968 O O . LYS A 1 114 ? 27.516 74.75 30.719 1 91.88 114 LYS A O 1
ATOM 973 N N . SER A 1 115 ? 26.969 72.625 30.047 1 91 115 SER A N 1
ATOM 974 C CA . SER A 1 115 ? 25.906 72.5 31.047 1 91 115 SER A CA 1
ATOM 975 C C . SER A 1 115 ? 25.844 71.125 31.672 1 91 115 SER A C 1
ATOM 977 O O . SER A 1 115 ? 25.906 70.125 30.969 1 91 115 SER A O 1
ATOM 979 N N . GLU A 1 116 ? 25.703 71.062 32.938 1 85.06 116 GLU A N 1
ATOM 980 C CA . GLU A 1 116 ? 25.516 69.812 33.656 1 85.06 116 GLU A CA 1
ATOM 981 C C . GLU A 1 116 ? 24.047 69.562 33.969 1 85.06 116 GLU A C 1
ATOM 983 O O . GLU A 1 116 ? 23.688 68.5 34.531 1 85.06 116 GLU A O 1
ATOM 988 N N . LYS A 1 117 ? 23.281 70.438 33.625 1 81.44 117 LYS A N 1
ATOM 989 C CA . LYS A 1 117 ? 21.859 70.375 34 1 81.44 117 LYS A CA 1
ATOM 990 C C . LYS A 1 117 ? 21.062 69.625 32.938 1 81.44 117 LYS A C 1
ATOM 992 O O . LYS A 1 117 ? 20.344 68.688 33.281 1 81.44 117 LYS A O 1
ATOM 997 N N . SER A 1 118 ? 21.109 70.062 31.75 1 85 118 SER A N 1
ATOM 998 C CA . SER A 1 118 ? 20.375 69.438 30.672 1 85 118 SER A CA 1
ATOM 999 C C . SER A 1 118 ? 20.906 69.875 29.297 1 85 118 SER A C 1
ATOM 1001 O O . SER A 1 118 ? 21.625 70.812 29.203 1 85 118 SER A O 1
ATOM 1003 N N . SER A 1 119 ? 20.547 69.062 28.266 1 87.44 119 SER A N 1
ATOM 1004 C CA . SER A 1 119 ? 20.938 69.438 26.906 1 87.44 119 SER A CA 1
ATOM 1005 C C . SER A 1 119 ? 20.281 70.75 26.5 1 87.44 119 SER A C 1
ATOM 1007 O O . SER A 1 119 ? 20.891 71.562 25.797 1 87.44 119 SER A O 1
ATOM 1009 N N . SER A 1 120 ? 19.062 71 26.922 1 86.75 120 SER A N 1
ATOM 1010 C CA . SER A 1 120 ? 18.359 72.25 26.609 1 86.75 120 SER A CA 1
ATOM 1011 C C . SER A 1 120 ? 19.047 73.438 27.25 1 86.75 120 SER A C 1
ATOM 1013 O O . SER A 1 120 ? 19.125 74.562 26.656 1 86.75 120 SER A O 1
ATOM 1015 N N . ASN A 1 121 ? 19.469 73.25 28.422 1 86.31 121 ASN A N 1
ATOM 1016 C CA . ASN A 1 121 ? 20.219 74.312 29.078 1 86.31 121 ASN A CA 1
ATOM 1017 C C . ASN A 1 121 ? 21.5 74.688 28.297 1 86.31 121 ASN A C 1
ATOM 1019 O O . ASN A 1 121 ? 21.828 75.812 28.141 1 86.31 121 ASN A O 1
ATOM 1023 N N . ALA A 1 122 ? 22.141 73.688 27.906 1 90.81 122 ALA A N 1
ATOM 1024 C CA . ALA A 1 122 ? 23.344 73.938 27.109 1 90.81 122 ALA A CA 1
ATOM 1025 C C . ALA A 1 122 ? 23.016 74.688 25.812 1 90.81 122 ALA A C 1
ATOM 1027 O O . ALA A 1 122 ? 23.734 75.625 25.438 1 90.81 122 ALA A O 1
ATOM 1028 N N . ALA A 1 123 ? 21.984 74.312 25.219 1 89.62 123 ALA A N 1
ATOM 1029 C CA . ALA A 1 123 ? 21.562 75 24 1 89.62 123 ALA A CA 1
ATOM 1030 C C . ALA A 1 123 ? 21.188 76.438 24.266 1 89.62 123 ALA A C 1
ATOM 1032 O O . ALA A 1 123 ? 21.484 77.375 23.453 1 89.62 123 ALA A O 1
ATOM 1033 N N . CYS A 1 124 ? 20.531 76.625 25.312 1 87 124 CYS A N 1
ATOM 1034 C CA . CYS A 1 124 ? 20.141 78 25.672 1 87 124 CYS A CA 1
ATOM 1035 C C . CYS A 1 124 ? 21.375 78.875 26 1 87 124 CYS A C 1
ATOM 1037 O O . CYS A 1 124 ? 21.422 80.062 25.641 1 87 124 CYS A O 1
ATOM 1039 N N . LEU A 1 125 ? 22.25 78.312 26.641 1 89.62 125 LEU A N 1
ATOM 1040 C CA . LEU A 1 125 ? 23.5 79 26.938 1 89.62 125 LEU A CA 1
ATOM 1041 C C . LEU A 1 125 ? 24.219 79.375 25.641 1 89.62 125 LEU A C 1
ATOM 1043 O O . LEU A 1 125 ? 24.781 80.5 25.547 1 89.62 125 LEU A O 1
ATOM 1047 N N . TYR A 1 126 ? 24.156 78.562 24.766 1 90.25 126 TYR A N 1
ATOM 1048 C CA . TYR A 1 126 ? 24.719 78.875 23.453 1 90.25 126 TYR A CA 1
ATOM 1049 C C . TYR A 1 126 ? 24 80 22.797 1 90.25 126 TYR A C 1
ATOM 1051 O O . TYR A 1 126 ? 24.625 80.938 22.266 1 90.25 126 TYR A O 1
ATOM 1059 N N . ALA A 1 127 ? 22.75 79.938 22.828 1 86.75 127 ALA A N 1
ATOM 1060 C CA . ALA A 1 127 ? 21.953 81.062 22.266 1 86.75 127 ALA A CA 1
ATOM 1061 C C . ALA A 1 127 ? 22.281 82.375 22.938 1 86.75 127 ALA A C 1
ATOM 1063 O O . ALA A 1 127 ? 22.406 83.438 22.25 1 86.75 127 ALA A O 1
ATOM 1064 N N . LYS A 1 128 ? 22.438 82.312 24.141 1 85.75 128 LYS A N 1
ATOM 1065 C CA . LYS A 1 128 ? 22.781 83.562 24.891 1 85.75 128 LYS A CA 1
ATOM 1066 C C . LYS A 1 128 ? 24.172 84.062 24.547 1 85.75 128 LYS A C 1
ATOM 1068 O O . LYS A 1 128 ? 24.422 85.25 24.531 1 85.75 128 LYS A O 1
ATOM 1073 N N . ALA A 1 129 ? 25.016 83.062 24.344 1 87.25 129 ALA A N 1
ATOM 1074 C CA . ALA A 1 129 ? 26.391 83.438 23.984 1 87.25 129 ALA A CA 1
ATOM 1075 C C . ALA A 1 129 ? 26.453 84.125 22.625 1 87.25 129 ALA A C 1
ATOM 1077 O O . ALA A 1 129 ? 27.312 85 22.375 1 87.25 129 ALA A O 1
ATOM 1078 N N . LEU A 1 130 ? 25.641 83.75 21.719 1 81.25 130 LEU A N 1
ATOM 1079 C CA . LEU A 1 130 ? 25.594 84.375 20.391 1 81.25 130 LEU A CA 1
ATOM 1080 C C . LEU A 1 130 ? 24.938 85.75 20.453 1 81.25 130 LEU A C 1
ATOM 1082 O O . LEU A 1 130 ? 25.422 86.688 19.828 1 81.25 130 LEU A O 1
ATOM 1086 N N . ASN A 1 131 ? 23.781 85.812 21.031 1 78.38 131 ASN A N 1
ATOM 1087 C CA . ASN A 1 131 ? 23.078 87.125 21.172 1 78.38 131 ASN A CA 1
ATOM 1088 C C . ASN A 1 131 ? 22.484 87.25 22.578 1 78.38 131 ASN A C 1
ATOM 1090 O O . ASN A 1 131 ? 21.438 86.688 22.891 1 78.38 131 ASN A O 1
ATOM 1094 N N . PRO A 1 132 ? 23.156 87.875 23.5 1 73.25 132 PRO A N 1
ATOM 1095 C CA . PRO A 1 132 ? 22.719 88 24.891 1 73.25 132 PRO A CA 1
ATOM 1096 C C . PRO A 1 132 ? 21.312 88.562 25 1 73.25 132 PRO A C 1
ATOM 1098 O O . PRO A 1 132 ? 20.625 88.375 26.016 1 73.25 132 PRO A O 1
ATOM 1101 N N . GLU A 1 133 ? 20.797 89.25 24.078 1 70.06 133 GLU A N 1
ATOM 1102 C CA . GLU A 1 133 ? 19.516 89.938 24.172 1 70.06 133 GLU A CA 1
ATOM 1103 C C . GLU A 1 133 ? 18.375 89.062 23.672 1 70.06 133 GLU A C 1
ATOM 1105 O O . GLU A 1 133 ? 17.203 89.375 23.938 1 70.06 133 GLU A O 1
ATOM 1110 N N . ILE A 1 134 ? 18.609 88 22.859 1 59.94 134 ILE A N 1
ATOM 1111 C CA . ILE A 1 134 ? 17.547 87.25 22.203 1 59.94 134 ILE A CA 1
ATOM 1112 C C . ILE A 1 134 ? 17.188 86.062 23.016 1 59.94 134 ILE A C 1
ATOM 1114 O O . ILE A 1 134 ? 18.078 85.312 23.453 1 59.94 134 ILE A O 1
ATOM 1118 N N . LYS A 1 135 ? 15.992 85.938 23.453 1 64.31 135 LYS A N 1
ATOM 1119 C CA . LYS A 1 135 ? 15.375 84.875 24.25 1 64.31 135 LYS A CA 1
ATOM 1120 C C . LYS A 1 135 ? 15.094 83.625 23.391 1 64.31 135 LYS A C 1
ATOM 1122 O O . LYS A 1 135 ? 13.969 83.188 23.359 1 64.31 135 LYS A O 1
ATOM 1127 N N . THR A 1 136 ? 15.914 83.188 22.5 1 62.53 136 THR A N 1
ATOM 1128 C CA . THR A 1 136 ? 15.648 82 21.688 1 62.53 136 THR A CA 1
ATOM 1129 C C . THR A 1 136 ? 15.781 80.75 22.516 1 62.53 136 THR A C 1
ATOM 1131 O O . THR A 1 136 ? 16.75 80.562 23.266 1 62.53 136 THR A O 1
ATOM 1134 N N . ARG A 1 137 ? 14.781 79.938 22.469 1 71 137 ARG A N 1
ATOM 1135 C CA . ARG A 1 137 ? 14.773 78.688 23.188 1 71 137 ARG A CA 1
ATOM 1136 C C . ARG A 1 137 ? 14.953 77.5 22.219 1 71 137 ARG A C 1
ATOM 1138 O O . ARG A 1 137 ? 14.125 77.312 21.344 1 71 137 ARG A O 1
ATOM 1145 N N . TYR A 1 138 ? 16.25 77 22.188 1 77.06 138 TYR A N 1
ATOM 1146 C CA . TYR A 1 138 ? 16.469 75.75 21.422 1 77.06 138 TYR A CA 1
ATOM 1147 C C . TYR A 1 138 ? 16.062 74.562 22.25 1 77.06 138 TYR A C 1
ATOM 1149 O O . TYR A 1 138 ? 16.188 74.562 23.469 1 77.06 138 TYR A O 1
ATOM 1157 N N . SER A 1 139 ? 15.5 73.625 21.531 1 81.12 139 SER A N 1
ATOM 1158 C CA . SER A 1 139 ? 15.242 72.375 22.156 1 81.12 139 SER A CA 1
ATOM 1159 C C . SER A 1 139 ? 16.516 71.5 22.219 1 81.12 139 SER A C 1
ATOM 1161 O O . SER A 1 139 ? 17.078 71.188 21.188 1 81.12 139 SER A O 1
ATOM 1163 N N . GLY A 1 140 ? 17 71.25 23.406 1 85.12 140 GLY A N 1
ATOM 1164 C CA . GLY A 1 140 ? 18.219 70.5 23.609 1 85.12 140 GLY A CA 1
ATOM 1165 C C . GLY A 1 140 ? 18.219 69.125 22.875 1 85.12 140 GLY A C 1
ATOM 1166 O O . GLY A 1 140 ? 19.141 68.875 22.109 1 85.12 140 GLY A O 1
ATOM 1167 N N . PRO A 1 141 ? 17.234 68.312 23.047 1 84.81 141 PRO A N 1
ATOM 1168 C CA . PRO A 1 141 ? 17.188 67 22.375 1 84.81 141 PRO A CA 1
ATOM 1169 C C . PRO A 1 141 ? 17.312 67.125 20.859 1 84.81 141 PRO A C 1
ATOM 1171 O O . PRO A 1 141 ? 17.969 66.312 20.219 1 84.81 141 PRO A O 1
ATOM 1174 N N . HIS A 1 142 ? 16.781 68.125 20.234 1 86.5 142 HIS A N 1
ATOM 1175 C CA . HIS A 1 142 ? 16.906 68.312 18.797 1 86.5 142 HIS A CA 1
ATOM 1176 C C . HIS A 1 142 ? 18.281 68.875 18.422 1 86.5 142 HIS A C 1
ATOM 1178 O O . HIS A 1 142 ? 18.844 68.5 17.391 1 86.5 142 HIS A O 1
ATOM 1184 N N . PHE A 1 143 ? 18.688 69.75 19.328 1 86.44 143 PHE A N 1
ATOM 1185 C CA . PHE A 1 143 ? 20 70.375 19.094 1 86.44 143 PHE A CA 1
ATOM 1186 C C . PHE A 1 143 ? 21.094 69.312 19.125 1 86.44 143 PHE A C 1
ATOM 1188 O O . PHE A 1 143 ? 22.016 69.312 18.312 1 86.44 143 PHE A O 1
ATOM 1195 N N . PHE A 1 144 ? 20.969 68.312 19.984 1 89.81 144 PHE A N 1
ATOM 1196 C CA . PHE A 1 144 ? 21.953 67.25 20.141 1 89.81 144 PHE A CA 1
ATOM 1197 C C . PHE A 1 144 ? 21.578 66 19.312 1 89.81 144 PHE A C 1
ATOM 1199 O O . PHE A 1 144 ? 22.312 65 19.266 1 89.81 144 PHE A O 1
ATOM 1206 N N . GLY A 1 145 ? 20.453 66 18.703 1 88.31 145 GLY A N 1
ATOM 1207 C CA . GLY A 1 145 ? 20 64.875 17.922 1 88.31 145 GLY A CA 1
ATOM 1208 C C . GLY A 1 145 ? 19.594 63.656 18.781 1 88.31 145 GLY A C 1
ATOM 1209 O O . GLY A 1 145 ? 19.719 62.531 18.359 1 88.31 145 GLY A O 1
ATOM 1210 N N . LEU A 1 146 ? 19.234 63.812 19.938 1 84.88 146 LEU A N 1
ATOM 1211 C CA . LEU A 1 146 ? 18.891 62.719 20.844 1 84.88 146 LEU A CA 1
ATOM 1212 C C . LEU A 1 146 ? 17.562 62.094 20.453 1 84.88 146 LEU A C 1
ATOM 1214 O O . LEU A 1 146 ? 17.281 60.969 20.828 1 84.88 146 LEU A O 1
ATOM 1218 N N . HIS A 1 147 ? 16.812 62.875 19.656 1 80.25 147 HIS A N 1
ATOM 1219 C CA . HIS A 1 147 ? 15.484 62.406 19.25 1 80.25 147 HIS A CA 1
ATOM 1220 C C . HIS A 1 147 ? 15.562 61.531 18.016 1 80.25 147 HIS A C 1
ATOM 1222 O O . HIS A 1 147 ? 14.57 60.906 17.609 1 80.25 147 HIS A O 1
ATOM 1228 N N . LEU A 1 148 ? 16.656 61.469 17.359 1 83.81 148 LEU A N 1
ATOM 1229 C CA . LEU A 1 148 ? 16.797 60.719 16.125 1 83.81 148 LEU A CA 1
ATOM 1230 C C . LEU A 1 148 ? 16.562 59.25 16.359 1 83.81 148 LEU A C 1
ATOM 1232 O O . LEU A 1 148 ? 17.281 58.625 17.125 1 83.81 148 LEU A O 1
ATOM 1236 N N . GLU A 1 149 ? 15.617 58.688 15.734 1 79.69 149 GLU A N 1
ATOM 1237 C CA . GLU A 1 149 ? 15.195 57.312 15.922 1 79.69 149 GLU A CA 1
ATOM 1238 C C . GLU A 1 149 ? 16.266 56.344 15.445 1 79.69 149 GLU A C 1
ATOM 1240 O O . GLU A 1 149 ? 16.516 55.312 16.094 1 79.69 149 GLU A O 1
ATOM 1245 N N . ILE A 1 150 ? 16.875 56.656 14.375 1 78.94 150 ILE A N 1
ATOM 1246 C CA . ILE A 1 150 ? 17.844 55.75 13.789 1 78.94 150 ILE A CA 1
ATOM 1247 C C . ILE A 1 150 ? 19.031 55.594 14.742 1 78.94 150 ILE A C 1
ATOM 1249 O O . ILE A 1 150 ? 19.578 54.469 14.875 1 78.94 150 ILE A O 1
ATOM 1253 N N . LEU A 1 151 ? 19.438 56.656 15.367 1 81.12 151 LEU A N 1
ATOM 1254 C CA . LEU A 1 151 ? 20.562 56.562 16.297 1 81.12 151 LEU A CA 1
ATOM 1255 C C . LEU A 1 151 ? 20.172 55.781 17.547 1 81.12 151 LEU A C 1
ATOM 1257 O O . LEU A 1 151 ? 20.969 55.031 18.078 1 81.12 151 LEU A O 1
ATOM 1261 N N . GLN A 1 152 ? 18.969 55.969 17.984 1 77.56 152 GLN A N 1
ATOM 1262 C CA . GLN A 1 152 ? 18.5 55.188 19.125 1 77.56 152 GLN A CA 1
ATOM 1263 C C . GLN A 1 152 ? 18.469 53.719 18.797 1 77.56 152 GLN A C 1
ATOM 1265 O O . GLN A 1 152 ? 18.922 52.875 19.609 1 77.56 152 GLN A O 1
ATOM 1270 N N . GLN A 1 153 ? 18 53.438 17.703 1 74.12 153 GLN A N 1
ATOM 1271 C CA . GLN A 1 153 ? 17.938 52.031 17.266 1 74.12 153 GLN A CA 1
ATOM 1272 C C . GLN A 1 153 ? 19.344 51.438 17.188 1 74.12 153 GLN A C 1
ATOM 1274 O O . GLN A 1 153 ? 19.562 50.312 17.625 1 74.12 153 GLN A O 1
ATOM 1279 N N . ALA A 1 154 ? 20.219 52.25 16.578 1 75.56 154 ALA A N 1
ATOM 1280 C CA . ALA A 1 154 ? 21.594 51.75 16.453 1 75.56 154 ALA A CA 1
ATOM 1281 C C . ALA A 1 154 ? 22.219 51.5 17.812 1 75.56 154 ALA A C 1
ATOM 1283 O O . ALA A 1 154 ? 22.906 50.469 18 1 75.56 154 ALA A O 1
ATOM 1284 N N . ARG A 1 155 ? 21.969 52.375 18.703 1 75.81 155 ARG A N 1
ATOM 1285 C CA . ARG A 1 155 ? 22.531 52.219 20.047 1 75.81 155 ARG A CA 1
ATOM 1286 C C . ARG A 1 155 ? 21.875 51.031 20.75 1 75.81 155 ARG A C 1
ATOM 1288 O O . ARG A 1 155 ? 22.547 50.281 21.469 1 75.81 155 ARG A O 1
ATOM 1295 N N . ASP A 1 156 ? 20.641 50.875 20.531 1 70.38 156 ASP A N 1
ATOM 1296 C CA . ASP A 1 156 ? 19.938 49.75 21.156 1 70.38 156 ASP A CA 1
ATOM 1297 C C . ASP A 1 156 ? 20.484 48.406 20.656 1 70.38 156 ASP A C 1
ATOM 1299 O O . ASP A 1 156 ? 20.641 47.469 21.422 1 70.38 156 ASP A O 1
ATOM 1303 N N . ILE A 1 157 ? 20.672 48.406 19.438 1 68.56 157 ILE A N 1
ATOM 1304 C CA . ILE A 1 157 ? 21.234 47.219 18.828 1 68.56 157 ILE A CA 1
ATOM 1305 C C . ILE A 1 157 ? 22.578 46.875 19.484 1 68.56 157 ILE A C 1
ATOM 1307 O O . ILE A 1 157 ? 22.844 45.719 19.812 1 68.56 157 ILE A O 1
ATOM 1311 N N . HIS A 1 158 ? 23.406 47.969 19.625 1 65.94 158 HIS A N 1
ATOM 1312 C CA . HIS A 1 158 ? 24.719 47.781 20.25 1 65.94 158 HIS A CA 1
ATOM 1313 C C . HIS A 1 158 ? 24.594 47.344 21.703 1 65.94 158 HIS A C 1
ATOM 1315 O O . HIS A 1 158 ? 25.328 46.469 22.156 1 65.94 158 HIS A O 1
ATOM 1321 N N . GLN A 1 159 ? 23.734 47.969 22.344 1 64.31 159 GLN A N 1
ATOM 1322 C CA . GLN A 1 159 ? 23.531 47.625 23.75 1 64.31 159 GLN A CA 1
ATOM 1323 C C . GLN A 1 159 ? 23.031 46.188 23.875 1 64.31 159 GLN A C 1
ATOM 1325 O O . GLN A 1 159 ? 23.5 45.438 24.734 1 64.31 159 GLN A O 1
ATOM 1330 N N . ARG A 1 160 ? 22.109 45.875 23.141 1 65.25 160 ARG A N 1
ATOM 1331 C CA . ARG A 1 160 ? 21.609 44.5 23.156 1 65.25 160 ARG A CA 1
ATOM 1332 C C . ARG A 1 160 ? 22.703 43.5 22.844 1 65.25 160 ARG A C 1
ATOM 1334 O O . ARG A 1 160 ? 22.766 42.406 23.438 1 65.25 160 ARG A O 1
ATOM 1341 N N . ALA A 1 161 ? 23.422 43.875 21.859 1 62.31 161 ALA A N 1
ATOM 1342 C CA . ALA A 1 161 ? 24.516 43 21.453 1 62.31 161 ALA A CA 1
ATOM 1343 C C . ALA A 1 161 ? 25.484 42.75 22.625 1 62.31 161 ALA A C 1
ATOM 1345 O O . ALA A 1 161 ? 26.125 41.688 22.688 1 62.31 161 ALA A O 1
ATOM 1346 N N . THR A 1 162 ? 25.594 43.75 23.438 1 61.38 162 THR A N 1
ATOM 1347 C CA . THR A 1 162 ? 26.516 43.625 24.562 1 61.38 162 THR A CA 1
ATOM 1348 C C . THR A 1 162 ? 25.859 42.812 25.688 1 61.38 162 THR A C 1
ATOM 1350 O O . THR A 1 162 ? 26.547 42.094 26.422 1 61.38 162 THR A O 1
ATOM 1353 N N . VAL A 1 163 ? 24.5 42.969 25.812 1 62.91 163 VAL A N 1
ATOM 1354 C CA . VAL A 1 163 ? 23.812 42.375 26.969 1 62.91 163 VAL A CA 1
ATOM 1355 C C . VAL A 1 163 ? 23.281 41 26.594 1 62.91 163 VAL A C 1
ATOM 1357 O O . VAL A 1 163 ? 23.281 40.062 27.406 1 62.91 163 VAL A O 1
ATOM 1360 N N . LEU A 1 164 ? 22.859 40.938 25.312 1 70.94 164 LEU A N 1
ATOM 1361 C CA . LEU A 1 164 ? 22.219 39.688 24.906 1 70.94 164 LEU A CA 1
ATOM 1362 C C . LEU A 1 164 ? 23.188 38.812 24.125 1 70.94 164 LEU A C 1
ATOM 1364 O O . LEU A 1 164 ? 23.844 39.281 23.203 1 70.94 164 LEU A O 1
ATOM 1368 N N . LYS A 1 165 ? 23.297 37.688 24.562 1 76.69 165 LYS A N 1
ATOM 1369 C CA . LYS A 1 165 ? 24.078 36.688 23.812 1 76.69 165 LYS A CA 1
ATOM 1370 C C . LYS A 1 165 ? 23.359 36.312 22.516 1 76.69 165 LYS A C 1
ATOM 1372 O O . LYS A 1 165 ? 22.125 36.219 22.5 1 76.69 165 LYS A O 1
ATOM 1377 N N . SER A 1 166 ? 24.156 36.312 21.438 1 82.81 166 SER A N 1
ATOM 1378 C CA . SER A 1 166 ? 23.578 35.875 20.188 1 82.81 166 SER A CA 1
ATOM 1379 C C . SER A 1 166 ? 22.938 34.5 20.312 1 82.81 166 SER A C 1
ATOM 1381 O O . SER A 1 166 ? 23.328 33.719 21.172 1 82.81 166 SER A O 1
ATOM 1383 N N . PHE A 1 167 ? 21.938 34.281 19.516 1 86.88 167 PHE A N 1
ATOM 1384 C CA . PHE A 1 167 ? 21.156 33.031 19.594 1 86.88 167 PHE A CA 1
ATOM 1385 C C . PHE A 1 167 ? 22.062 31.828 19.469 1 86.88 167 PHE A C 1
ATOM 1387 O O . PHE A 1 167 ? 21.891 30.844 20.188 1 86.88 167 PHE A O 1
ATOM 1394 N N . ASP A 1 168 ? 23.047 31.797 18.547 1 85.12 168 ASP A N 1
ATOM 1395 C CA . ASP A 1 168 ? 23.938 30.672 18.281 1 85.12 168 ASP A CA 1
ATOM 1396 C C . ASP A 1 168 ? 24.844 30.375 19.469 1 85.12 168 ASP A C 1
ATOM 1398 O O . ASP A 1 168 ? 25.359 29.266 19.594 1 85.12 168 ASP A O 1
ATOM 1402 N N . ASN A 1 169 ? 25.031 31.391 20.297 1 83.56 169 ASN A N 1
ATOM 1403 C CA . ASN A 1 169 ? 25.922 31.234 21.438 1 83.56 169 ASN A CA 1
ATOM 1404 C C . ASN A 1 169 ? 25.156 30.828 22.688 1 83.56 169 ASN A C 1
ATOM 1406 O O . ASN A 1 169 ? 25.75 30.672 23.766 1 83.56 169 ASN A O 1
ATOM 1410 N N . LEU A 1 170 ? 23.875 30.688 22.547 1 86.12 170 LEU A N 1
ATOM 1411 C CA . LEU A 1 170 ? 23.062 30.219 23.672 1 86.12 170 LEU A CA 1
ATOM 1412 C C . LEU A 1 170 ? 23.094 28.703 23.781 1 86.12 170 LEU A C 1
ATOM 1414 O O . LEU A 1 170 ? 23.375 28.016 22.797 1 86.12 170 LEU A O 1
ATOM 1418 N N . THR A 1 171 ? 22.953 28.203 24.969 1 85.81 171 THR A N 1
ATOM 1419 C CA . THR A 1 171 ? 22.734 26.766 25.141 1 85.81 171 THR A CA 1
ATOM 1420 C C . THR A 1 171 ? 21.406 26.344 24.5 1 85.81 171 THR A C 1
ATOM 1422 O O . THR A 1 171 ? 20.578 27.188 24.172 1 85.81 171 THR A O 1
ATOM 1425 N N . SER A 1 172 ? 21.188 25.141 24.266 1 87.5 172 SER A N 1
ATOM 1426 C CA . SER A 1 172 ? 19.953 24.641 23.672 1 87.5 172 SER A CA 1
ATOM 1427 C C . SER A 1 172 ? 18.734 25.078 24.484 1 87.5 172 SER A C 1
ATOM 1429 O O . SER A 1 172 ? 17.703 25.453 23.922 1 87.5 172 SER A O 1
ATOM 1431 N N . THR A 1 173 ? 18.859 25.031 25.797 1 87.88 173 THR A N 1
ATOM 1432 C CA . THR A 1 173 ? 17.781 25.469 26.672 1 87.88 173 THR A CA 1
ATOM 1433 C C . THR A 1 173 ? 17.562 26.969 26.547 1 87.88 173 THR A C 1
ATOM 1435 O O . THR A 1 173 ? 16.422 27.438 26.562 1 87.88 173 THR A O 1
ATOM 1438 N N . GLY A 1 174 ? 18.641 27.641 26.453 1 85.94 174 GLY A N 1
ATOM 1439 C CA . GLY A 1 174 ? 18.547 29.078 26.266 1 85.94 174 GLY A CA 1
ATOM 1440 C C . GLY A 1 174 ? 17.859 29.484 24.969 1 85.94 174 GLY A C 1
ATOM 1441 O O . GLY A 1 174 ? 17.078 30.422 24.953 1 85.94 174 GLY A O 1
ATOM 1442 N N . GLN A 1 175 ? 18.203 28.75 23.969 1 88.94 175 GLN A N 1
ATOM 1443 C CA . GLN A 1 175 ? 17.578 29 22.672 1 88.94 175 GLN A CA 1
ATOM 1444 C C . GLN A 1 175 ? 16.078 28.766 22.734 1 88.94 175 GLN A C 1
ATOM 1446 O O . GLN A 1 175 ? 15.289 29.562 22.219 1 88.94 175 GLN A O 1
ATOM 1451 N N . ASN A 1 176 ? 15.688 27.75 23.375 1 91.38 176 ASN A N 1
ATOM 1452 C CA . ASN A 1 176 ? 14.266 27.453 23.516 1 91.38 176 ASN A CA 1
ATOM 1453 C C . ASN A 1 176 ? 13.547 28.547 24.312 1 91.38 176 ASN A C 1
ATOM 1455 O O . ASN A 1 176 ? 12.438 28.938 23.969 1 91.38 176 ASN A O 1
ATOM 1459 N N . ASN A 1 177 ? 14.203 28.953 25.328 1 87.75 177 ASN A N 1
ATOM 1460 C CA . ASN A 1 177 ? 13.602 29.984 26.156 1 87.75 177 ASN A CA 1
ATOM 1461 C C . ASN A 1 177 ? 13.453 31.297 25.406 1 87.75 177 ASN A C 1
ATOM 1463 O O . ASN A 1 177 ? 12.461 32 25.562 1 87.75 177 ASN A O 1
ATOM 1467 N N . ARG A 1 178 ? 14.406 31.594 24.688 1 85.44 178 ARG A N 1
ATOM 1468 C CA . ARG A 1 178 ? 14.344 32.812 23.859 1 85.44 178 ARG A CA 1
ATOM 1469 C C . ARG A 1 178 ? 13.188 32.719 22.875 1 85.44 178 ARG A C 1
ATOM 1471 O O . ARG A 1 178 ? 12.445 33.688 22.688 1 85.44 178 ARG A O 1
ATOM 1478 N N . ALA A 1 179 ? 13.109 31.672 22.219 1 88.94 179 ALA A N 1
ATOM 1479 C CA . ALA A 1 179 ? 12.016 31.484 21.266 1 88.94 179 ALA A CA 1
ATOM 1480 C C . ALA A 1 179 ? 10.664 31.594 21.969 1 88.94 179 ALA A C 1
ATOM 1482 O O . ALA A 1 179 ? 9.742 32.219 21.438 1 88.94 179 ALA A O 1
ATOM 1483 N N . LYS A 1 180 ? 10.531 31 23.141 1 89.38 180 LYS A N 1
ATOM 1484 C CA . LYS A 1 180 ? 9.289 31.078 23.906 1 89.38 180 LYS A CA 1
ATOM 1485 C C . LYS A 1 180 ? 8.977 32.531 24.281 1 89.38 180 LYS A C 1
ATOM 1487 O O . LYS A 1 180 ? 7.82 32.938 24.266 1 89.38 180 LYS A O 1
ATOM 1492 N N . LYS A 1 181 ? 9.984 33.188 24.641 1 83.5 181 LYS A N 1
ATOM 1493 C CA . LYS A 1 181 ? 9.805 34.594 25.031 1 83.5 181 LYS A CA 1
ATOM 1494 C C . LYS A 1 181 ? 9.289 35.406 23.859 1 83.5 181 LYS A C 1
ATOM 1496 O O . LYS A 1 181 ? 8.414 36.281 24.031 1 83.5 181 LYS A O 1
ATOM 1501 N N . ILE A 1 182 ? 9.828 35.156 22.766 1 83.81 182 ILE A N 1
ATOM 1502 C CA . ILE A 1 182 ? 9.391 35.875 21.562 1 83.81 182 ILE A CA 1
ATOM 1503 C C . ILE A 1 182 ? 7.926 35.562 21.281 1 83.81 182 ILE A C 1
ATOM 1505 O O . ILE A 1 182 ? 7.125 36.438 21.016 1 83.81 182 ILE A O 1
ATOM 1509 N N . ALA A 1 183 ? 7.605 34.344 21.344 1 87.44 183 ALA A N 1
ATOM 1510 C CA . ALA A 1 183 ? 6.238 33.906 21.062 1 87.44 183 ALA A CA 1
ATOM 1511 C C . ALA A 1 183 ? 5.266 34.531 22.078 1 87.44 183 ALA A C 1
ATOM 1513 O O . ALA A 1 183 ? 4.137 34.875 21.734 1 87.44 183 ALA A O 1
ATOM 1514 N N . LYS A 1 184 ? 5.648 34.5 23.328 1 85.25 184 LYS A N 1
ATOM 1515 C CA . LYS A 1 184 ? 4.805 35.125 24.359 1 85.25 184 LYS A CA 1
ATOM 1516 C C . LYS A 1 184 ? 4.562 36.594 24.078 1 85.25 184 LYS A C 1
ATOM 1518 O O . LYS A 1 184 ? 3.455 37.094 24.281 1 85.25 184 LYS A O 1
ATOM 1523 N N . SER A 1 185 ? 5.594 37.25 23.672 1 79 185 SER A N 1
ATOM 1524 C CA . SER A 1 185 ? 5.461 38.656 23.328 1 79 185 SER A CA 1
ATOM 1525 C C . SER A 1 185 ? 4.484 38.844 22.172 1 79 185 SER A C 1
ATOM 1527 O O . SER A 1 185 ? 3.672 39.781 22.188 1 79 185 SER A O 1
ATOM 1529 N N . ILE A 1 186 ? 4.586 37.969 21.25 1 82.69 186 ILE A N 1
ATOM 1530 C CA . ILE A 1 186 ? 3.697 38.062 20.094 1 82.69 186 ILE A CA 1
ATOM 1531 C C . ILE A 1 186 ? 2.262 37.75 20.531 1 82.69 186 ILE A C 1
ATOM 1533 O O . ILE A 1 186 ? 1.321 38.406 20.047 1 82.69 186 ILE A O 1
ATOM 1537 N N . SER A 1 187 ? 2.111 36.812 21.359 1 84.69 187 SER A N 1
ATOM 1538 C CA . SER A 1 187 ? 0.782 36.469 21.859 1 84.69 187 SER A CA 1
ATOM 1539 C C . SER A 1 187 ? 0.135 37.656 22.562 1 84.69 187 SER A C 1
ATOM 1541 O O . SER A 1 187 ? -1.057 37.938 22.391 1 84.69 187 SER A O 1
ATOM 1543 N N . THR A 1 188 ? 0.915 38.312 23.344 1 78.69 188 THR A N 1
ATOM 1544 C CA . THR A 1 188 ? 0.42 39.5 24.062 1 78.69 188 THR A CA 1
ATOM 1545 C C . THR A 1 188 ? 0.025 40.594 23.078 1 78.69 188 THR A C 1
ATOM 1547 O O . THR A 1 188 ? -1.014 41.25 23.25 1 78.69 188 THR A O 1
ATOM 1550 N N . ILE A 1 189 ? 0.803 40.719 22.188 1 74.06 189 ILE A N 1
ATOM 1551 C CA . ILE A 1 189 ? 0.556 41.75 21.188 1 74.06 189 ILE A CA 1
ATOM 1552 C C . ILE A 1 189 ? -0.667 41.375 20.344 1 74.06 189 ILE A C 1
ATOM 1554 O O . ILE A 1 189 ? -1.454 42.25 19.969 1 74.06 189 ILE A O 1
ATOM 1558 N N . PHE A 1 190 ? -0.762 40.156 20.047 1 83.56 190 PHE A N 1
ATOM 1559 C CA . PHE A 1 190 ? -1.931 39.656 19.328 1 83.56 190 PHE A CA 1
ATOM 1560 C C . PHE A 1 190 ? -3.215 40.031 20.062 1 83.56 190 PHE A C 1
ATOM 1562 O O . PHE A 1 190 ? -4.176 40.5 19.438 1 83.56 190 PHE A O 1
ATOM 1569 N N . ASP A 1 191 ? -3.168 39.844 21.266 1 79.94 191 ASP A N 1
ATOM 1570 C CA . ASP A 1 191 ? -4.336 40.188 22.078 1 79.94 191 ASP A CA 1
ATOM 1571 C C . ASP A 1 191 ? -4.625 41.688 22.016 1 79.94 191 ASP A C 1
ATOM 1573 O O . ASP A 1 191 ? -5.789 42.094 21.969 1 79.94 191 ASP A O 1
ATOM 1577 N N . GLN A 1 192 ? -3.57 42.469 21.922 1 72.31 192 GLN A N 1
ATOM 1578 C CA . GLN A 1 192 ? -3.717 43.906 21.844 1 72.31 192 GLN A CA 1
ATOM 1579 C C . GLN A 1 192 ? -4.281 44.344 20.5 1 72.31 192 GLN A C 1
ATOM 1581 O O . GLN A 1 192 ? -5.156 45.188 20.422 1 72.31 192 GLN A O 1
ATOM 1586 N N . VAL A 1 193 ? -3.754 43.719 19.469 1 73.62 193 VAL A N 1
ATOM 1587 C CA . VAL A 1 193 ? -4.211 44.031 18.125 1 73.62 193 VAL A CA 1
ATOM 1588 C C . VAL A 1 193 ? -5.68 43.625 17.969 1 73.62 193 VAL A C 1
ATOM 1590 O O . VAL A 1 193 ? -6.461 44.375 17.344 1 73.62 193 VAL A O 1
ATOM 1593 N N . THR A 1 194 ? -6.004 42.562 18.516 1 76.88 194 THR A N 1
ATOM 1594 C CA . THR A 1 194 ? -7.375 42.062 18.453 1 76.88 194 THR A CA 1
ATOM 1595 C C . THR A 1 194 ? -8.328 43.031 19.156 1 76.88 194 THR A C 1
ATOM 1597 O O . THR A 1 194 ? -9.438 43.25 18.688 1 76.88 194 THR A O 1
ATOM 1600 N N . ALA A 1 195 ? -7.859 43.469 20.172 1 69.88 195 ALA A N 1
ATOM 1601 C CA . ALA A 1 195 ? -8.688 44.406 20.953 1 69.88 195 ALA A CA 1
ATOM 1602 C C . ALA A 1 195 ? -8.883 45.719 20.219 1 69.88 195 ALA A C 1
ATOM 1604 O O . ALA A 1 195 ? -9.922 46.375 20.359 1 69.88 195 ALA A O 1
ATOM 1605 N N . LYS A 1 196 ? -7.891 45.969 19.328 1 65.56 196 LYS A N 1
ATOM 1606 C CA . LYS A 1 196 ? -7.918 47.25 18.656 1 65.56 196 LYS A CA 1
ATOM 1607 C C . LYS A 1 196 ? -8.609 47.156 17.297 1 65.56 196 LYS A C 1
ATOM 1609 O O . LYS A 1 196 ? -9.383 48.062 16.922 1 65.56 196 LYS A O 1
ATOM 1614 N N . ASP A 1 197 ? -8.391 46.125 16.594 1 66.5 197 ASP A N 1
ATOM 1615 C CA . ASP A 1 197 ? -8.734 46.094 15.172 1 66.5 197 ASP A CA 1
ATOM 1616 C C . ASP A 1 197 ? -9.922 45.188 14.914 1 66.5 197 ASP A C 1
ATOM 1618 O O . ASP A 1 197 ? -10.438 45.125 13.797 1 66.5 197 ASP A O 1
ATOM 1622 N N . CYS A 1 198 ? -10.367 44.5 15.945 1 74.5 198 CYS A N 1
ATOM 1623 C CA . CYS A 1 198 ? -11.406 43.531 15.656 1 74.5 198 CYS A CA 1
ATOM 1624 C C . CYS A 1 198 ? -12.656 43.812 16.484 1 74.5 198 CYS A C 1
ATOM 1626 O O . CYS A 1 198 ? -12.594 44.5 17.5 1 74.5 198 CYS A O 1
ATOM 1628 N N . HIS A 1 199 ? -13.758 43.312 15.867 1 75.62 199 HIS A N 1
ATOM 1629 C CA . HIS A 1 199 ? -15.031 43.406 16.562 1 75.62 199 HIS A CA 1
ATOM 1630 C C . HIS A 1 199 ? -15.031 42.562 17.828 1 75.62 199 HIS A C 1
ATOM 1632 O O . HIS A 1 199 ? -14.422 41.5 17.875 1 75.62 199 HIS A O 1
ATOM 1638 N N . SER A 1 200 ? -15.648 43.031 18.859 1 72.06 200 SER A N 1
ATOM 1639 C CA . SER A 1 200 ? -15.648 42.375 20.156 1 72.06 200 SER A CA 1
ATOM 1640 C C . SER A 1 200 ? -16.266 40.969 20.062 1 72.06 200 SER A C 1
ATOM 1642 O O . SER A 1 200 ? -15.953 40.094 20.859 1 72.06 200 SER A O 1
ATOM 1644 N N . ASP A 1 201 ? -17.062 40.75 19.016 1 74.81 201 ASP A N 1
ATOM 1645 C CA . ASP A 1 201 ? -17.75 39.469 18.891 1 74.81 201 ASP A CA 1
ATOM 1646 C C . ASP A 1 201 ? -16.875 38.469 18.141 1 74.81 201 ASP A C 1
ATOM 1648 O O . ASP A 1 201 ? -17.219 37.281 18.062 1 74.81 201 ASP A O 1
ATOM 1652 N N . ASP A 1 202 ? -15.75 38.875 17.531 1 80.62 202 ASP A N 1
ATOM 1653 C CA . ASP A 1 202 ? -14.945 38 16.688 1 80.62 202 ASP A CA 1
ATOM 1654 C C . ASP A 1 202 ? -14.086 37.062 17.531 1 80.62 202 ASP A C 1
ATOM 1656 O O . ASP A 1 202 ? -13.547 36.062 17.016 1 80.62 202 ASP A O 1
ATOM 1660 N N . ASN A 1 203 ? -14.297 36.688 18.656 1 81.69 203 ASN A N 1
ATOM 1661 C CA . ASN A 1 203 ? -13.516 35.812 19.531 1 81.69 203 ASN A CA 1
ATOM 1662 C C . ASN A 1 203 ? -12.25 35.312 18.828 1 81.69 203 ASN A C 1
ATOM 1664 O O . ASN A 1 203 ? -12.219 34.188 18.312 1 81.69 203 ASN A O 1
ATOM 1668 N N . LEU A 1 204 ? -11.156 36 18.828 1 86.44 204 LEU A N 1
ATOM 1669 C CA . LEU A 1 204 ? -9.898 35.656 18.188 1 86.44 204 LEU A CA 1
ATOM 1670 C C . LEU A 1 204 ? -9 34.875 19.141 1 86.44 204 LEU A C 1
ATOM 1672 O O . LEU A 1 204 ? -8.914 35.219 20.328 1 86.44 204 LEU A O 1
ATOM 1676 N N . SER A 1 205 ? -8.398 33.812 18.656 1 87.38 205 SER A N 1
ATOM 1677 C CA . SER A 1 205 ? -7.453 33.031 19.438 1 87.38 205 SER A CA 1
ATOM 1678 C C . SER A 1 205 ? -6.242 32.625 18.609 1 87.38 205 SER A C 1
ATOM 1680 O O . SER A 1 205 ? -6.395 32.031 17.547 1 87.38 205 SER A O 1
ATOM 1682 N N . LEU A 1 206 ? -5.102 33 19.078 1 89.19 206 LEU A N 1
ATOM 1683 C CA . LEU A 1 206 ? -3.869 32.562 18.422 1 89.19 206 LEU A CA 1
ATOM 1684 C C . LEU A 1 206 ? -3.596 31.094 18.656 1 89.19 206 LEU A C 1
ATOM 1686 O O . LEU A 1 206 ? -3.635 30.625 19.797 1 89.19 206 LEU A O 1
ATOM 1690 N N . LYS A 1 207 ? -3.273 30.391 17.594 1 87.62 207 LYS A N 1
ATOM 1691 C CA . LYS A 1 207 ? -3.064 28.953 17.719 1 87.62 207 LYS A CA 1
ATOM 1692 C C . LYS A 1 207 ? -1.58 28.609 17.672 1 87.62 207 LYS A C 1
ATOM 1694 O O . LYS A 1 207 ? -1.086 27.828 18.484 1 87.62 207 LYS A O 1
ATOM 1699 N N . SER A 1 208 ? -0.975 29.172 16.641 1 89.81 208 SER A N 1
ATOM 1700 C CA . SER A 1 208 ? 0.439 28.844 16.5 1 89.81 208 SER A CA 1
ATOM 1701 C C . SER A 1 208 ? 1.183 29.906 15.703 1 89.81 208 SER A C 1
ATOM 1703 O O . SER A 1 208 ? 0.567 30.688 14.977 1 89.81 208 SER A O 1
ATOM 1705 N N . ILE A 1 209 ? 2.477 29.953 15.922 1 89.75 209 ILE A N 1
ATOM 1706 C CA . ILE A 1 209 ? 3.381 30.844 15.211 1 89.75 209 ILE A CA 1
ATOM 1707 C C . ILE A 1 209 ? 4.648 30.094 14.812 1 89.75 209 ILE A C 1
ATOM 1709 O O . ILE A 1 209 ? 5.168 29.281 15.586 1 89.75 209 ILE A O 1
ATOM 1713 N N . GLU A 1 210 ? 5.027 30.328 13.578 1 90.5 210 GLU A N 1
ATOM 1714 C CA . GLU A 1 210 ? 6.273 29.734 13.102 1 90.5 210 GLU A CA 1
ATOM 1715 C C . GLU A 1 210 ? 7.254 30.812 12.641 1 90.5 210 GLU A C 1
ATOM 1717 O O . GLU A 1 210 ? 6.875 31.734 11.922 1 90.5 210 GLU A O 1
ATOM 1722 N N . PHE A 1 211 ? 8.461 30.703 13.117 1 90 211 PHE A N 1
ATOM 1723 C CA . PHE A 1 211 ? 9.469 31.672 12.688 1 90 211 PHE A CA 1
ATOM 1724 C C . PHE A 1 211 ? 10.859 31.031 12.711 1 90 211 PHE A C 1
ATOM 1726 O O . PHE A 1 211 ? 11.055 29.969 13.297 1 90 211 PHE A O 1
ATOM 1733 N N . ASP A 1 212 ? 11.758 31.734 12.055 1 89.31 212 ASP A N 1
ATOM 1734 C CA . ASP A 1 212 ? 13.148 31.297 11.992 1 89.31 212 ASP A CA 1
ATOM 1735 C C . ASP A 1 212 ? 14.062 32.25 12.758 1 89.31 212 ASP A C 1
ATOM 1737 O O . ASP A 1 212 ? 13.82 33.469 12.789 1 89.31 212 ASP A O 1
ATOM 1741 N N . ILE A 1 213 ? 15.008 31.656 13.438 1 88.56 213 ILE A N 1
ATOM 1742 C CA . ILE A 1 213 ? 16.141 32.375 14 1 88.56 213 ILE A CA 1
ATOM 1743 C C . ILE A 1 213 ? 17.438 31.859 13.398 1 88.56 213 ILE A C 1
ATOM 1745 O O . ILE A 1 213 ? 17.922 30.797 13.773 1 88.56 213 ILE A O 1
ATOM 1749 N N . GLY A 1 214 ? 17.938 32.531 12.523 1 81.06 214 GLY A N 1
ATOM 1750 C CA . GLY A 1 214 ? 19.047 31.984 11.766 1 81.06 214 GLY A CA 1
ATOM 1751 C C . GLY A 1 214 ? 18.688 30.781 10.938 1 81.06 214 GLY A C 1
ATOM 1752 O O . GLY A 1 214 ? 17.75 30.828 10.133 1 81.06 214 GLY A O 1
ATOM 1753 N N . ASN A 1 215 ? 19.312 29.703 11.281 1 81.38 215 ASN A N 1
ATOM 1754 C CA . ASN A 1 215 ? 19.047 28.484 10.531 1 81.38 215 ASN A CA 1
ATOM 1755 C C . ASN A 1 215 ? 18.141 27.531 11.297 1 81.38 215 ASN A C 1
ATOM 1757 O O . ASN A 1 215 ? 17.875 26.406 10.852 1 81.38 215 ASN A O 1
ATOM 1761 N N . ASN A 1 216 ? 17.641 28.125 12.359 1 87 216 ASN A N 1
ATOM 1762 C CA . ASN A 1 216 ? 16.766 27.297 13.188 1 87 216 ASN A CA 1
ATOM 1763 C C . ASN A 1 216 ? 15.297 27.703 13.031 1 87 216 ASN A C 1
ATOM 1765 O O . ASN A 1 216 ? 14.969 28.891 13.062 1 87 216 ASN A O 1
ATOM 1769 N N . SER A 1 217 ? 14.523 26.734 12.773 1 88.81 217 SER A N 1
ATOM 1770 C CA . SER A 1 217 ? 13.094 26.969 12.625 1 88.81 217 SER A CA 1
ATOM 1771 C C . SER A 1 217 ? 12.328 26.516 13.875 1 88.81 217 SER A C 1
ATOM 1773 O O . SER A 1 217 ? 12.625 25.469 14.438 1 88.81 217 SER A O 1
ATOM 1775 N N . PHE A 1 218 ? 11.391 27.344 14.273 1 90.69 218 PHE A N 1
ATOM 1776 C CA . PHE A 1 218 ? 10.617 27.062 15.477 1 90.69 218 PHE A CA 1
ATOM 1777 C C . PHE A 1 218 ? 9.125 27.109 15.18 1 90.69 218 PHE A C 1
ATOM 1779 O O . PHE A 1 218 ? 8.664 27.969 14.438 1 90.69 218 PHE A O 1
ATOM 1786 N N . TYR A 1 219 ? 8.445 26.141 15.625 1 90.06 219 TYR A N 1
ATOM 1787 C CA . TYR A 1 219 ? 6.984 26.109 15.625 1 90.06 219 TYR A CA 1
ATOM 1788 C C . TYR A 1 219 ? 6.438 26.125 17.047 1 90.06 219 TYR A C 1
ATOM 1790 O O . TYR A 1 219 ? 6.641 25.172 17.812 1 90.06 219 TYR A O 1
ATOM 1798 N N . LEU A 1 220 ? 5.734 27.188 17.359 1 88.94 220 LEU A N 1
ATOM 1799 C CA . LEU A 1 220 ? 5.246 27.359 18.734 1 88.94 220 LEU A CA 1
ATOM 1800 C C . LEU A 1 220 ? 3.723 27.312 18.766 1 88.94 220 LEU A C 1
ATOM 1802 O O . LEU A 1 220 ? 3.055 28.109 18.094 1 88.94 220 LEU A O 1
ATOM 1806 N N . SER A 1 221 ? 3.203 26.391 19.516 1 88.25 221 SER A N 1
ATOM 1807 C CA . SER A 1 221 ? 1.769 26.359 19.781 1 88.25 221 SER A CA 1
ATOM 1808 C C . SER A 1 221 ? 1.415 27.188 21.016 1 88.25 221 SER A C 1
ATOM 1810 O O . SER A 1 221 ? 2.127 27.141 22.031 1 88.25 221 SER A O 1
ATOM 1812 N N . VAL A 1 222 ? 0.316 27.953 20.734 1 83.19 222 VAL A N 1
ATOM 1813 C CA . VAL A 1 222 ? -0.1 28.844 21.812 1 83.19 222 VAL A CA 1
ATOM 1814 C C . VAL A 1 222 ? -1.297 28.234 22.547 1 83.19 222 VAL A C 1
ATOM 1816 O O . VAL A 1 222 ? -2.191 27.656 21.922 1 83.19 222 VAL A O 1
ATOM 1819 N N . ASN A 1 223 ? -1.393 28.266 23.859 1 72.75 223 ASN A N 1
ATOM 1820 C CA . ASN A 1 223 ? -2.479 27.828 24.719 1 72.75 223 ASN A CA 1
ATOM 1821 C C . ASN A 1 223 ? -2.426 26.312 24.969 1 72.75 223 ASN A C 1
ATOM 1823 O O . ASN A 1 223 ? -1.538 25.641 24.453 1 72.75 223 ASN A O 1
ATOM 1827 N N . LYS A 1 224 ? -3.293 25.875 25.781 1 66.75 224 LYS A N 1
ATOM 1828 C CA . LYS A 1 224 ? -3.318 24.484 26.234 1 66.75 224 LYS A CA 1
ATOM 1829 C C . LYS A 1 224 ? -3.697 23.547 25.094 1 66.75 224 LYS A C 1
ATOM 1831 O O . LYS A 1 224 ? -4.488 23.906 24.219 1 66.75 224 LYS A O 1
ATOM 1836 N N . GLU A 1 225 ? -2.957 22.562 25.062 1 70.25 225 GLU A N 1
ATOM 1837 C CA . GLU A 1 225 ? -3.207 21.5 24.094 1 70.25 225 GLU A CA 1
ATOM 1838 C C . GLU A 1 225 ? -4.645 21 24.188 1 70.25 225 GLU A C 1
ATOM 1840 O O . GLU A 1 225 ? -5.129 20.688 25.266 1 70.25 225 GLU A O 1
ATOM 1845 N N . ASN A 1 226 ? -5.348 21.281 23.141 1 78.19 226 ASN A N 1
ATOM 1846 C CA . ASN A 1 226 ? -6.672 20.672 23.062 1 78.19 226 ASN A CA 1
ATOM 1847 C C . ASN A 1 226 ? -6.586 19.172 22.781 1 78.19 226 ASN A C 1
ATOM 1849 O O . ASN A 1 226 ? -6.391 18.75 21.641 1 78.19 226 ASN A O 1
ATOM 1853 N N . ILE A 1 227 ? -6.66 18.438 23.828 1 82.56 227 ILE A N 1
ATOM 1854 C CA . ILE A 1 227 ? -6.5 17 23.781 1 82.56 227 ILE A CA 1
ATOM 1855 C C . ILE A 1 227 ? -7.5 16.391 22.797 1 82.56 227 ILE A C 1
ATOM 1857 O O . ILE A 1 227 ? -7.168 15.461 22.062 1 82.56 227 ILE A O 1
ATOM 1861 N N . GLU A 1 228 ? -8.664 16.984 22.734 1 84.75 228 GLU A N 1
ATOM 1862 C CA . GLU A 1 228 ? -9.703 16.469 21.859 1 84.75 228 GLU A CA 1
ATOM 1863 C C . GLU A 1 228 ? -9.344 16.688 20.391 1 84.75 228 GLU A C 1
ATOM 1865 O O . GLU A 1 228 ? -9.602 15.82 19.547 1 84.75 228 GLU A O 1
ATOM 1870 N N . GLU A 1 229 ? -8.719 17.75 20.188 1 83.56 229 GLU A N 1
ATOM 1871 C CA . GLU A 1 229 ? -8.312 18.047 18.812 1 83.56 229 GLU A CA 1
ATOM 1872 C C . GLU A 1 229 ? -7.191 17.109 18.359 1 83.56 229 GLU A C 1
ATOM 1874 O O . GLU A 1 229 ? -7.172 16.672 17.203 1 83.56 229 GLU A O 1
ATOM 1879 N N . ILE A 1 230 ? -6.379 16.844 19.266 1 86.81 230 ILE A N 1
ATOM 1880 C CA . ILE A 1 230 ? -5.27 15.945 18.969 1 86.81 230 ILE A CA 1
ATOM 1881 C C . ILE A 1 230 ? -5.801 14.539 18.688 1 86.81 230 ILE A C 1
ATOM 1883 O O . ILE A 1 230 ? -5.371 13.883 17.734 1 86.81 230 ILE A O 1
ATOM 1887 N N . LYS A 1 231 ? -6.707 14.18 19.484 1 91.56 231 LYS A N 1
ATOM 1888 C CA . LYS A 1 231 ? -7.324 12.867 19.312 1 91.56 231 LYS A CA 1
ATOM 1889 C C . LYS A 1 231 ? -8.094 12.789 18 1 91.56 231 LYS A C 1
ATOM 1891 O O . LYS A 1 231 ? -8.008 11.781 17.281 1 91.56 231 LYS A O 1
ATOM 1896 N N . HIS A 1 232 ? -8.758 13.828 17.734 1 92.5 232 HIS A N 1
ATOM 1897 C CA . HIS A 1 232 ? -9.523 13.891 16.5 1 92.5 232 HIS A CA 1
ATOM 1898 C C . HIS A 1 232 ? -8.617 13.773 15.281 1 92.5 232 HIS A C 1
ATOM 1900 O O . HIS A 1 232 ? -8.93 13.039 14.344 1 92.5 232 HIS A O 1
ATOM 1906 N N . LYS A 1 233 ? -7.551 14.414 15.359 1 91.69 233 LYS A N 1
ATOM 1907 C CA . LYS A 1 233 ? -6.609 14.375 14.25 1 91.69 233 LYS A CA 1
ATOM 1908 C C . LYS A 1 233 ? -5.988 12.984 14.102 1 91.69 233 LYS A C 1
ATOM 1910 O O . LYS A 1 233 ? -5.777 12.508 12.984 1 91.69 233 LYS A O 1
ATOM 1915 N N . ALA A 1 234 ? -5.676 12.398 15.164 1 95.56 234 ALA A N 1
ATOM 1916 C CA . ALA A 1 234 ? -5.113 11.047 15.133 1 95.56 234 ALA A CA 1
ATOM 1917 C C . ALA A 1 234 ? -6.117 10.047 14.578 1 95.56 234 ALA A C 1
ATOM 1919 O O . ALA A 1 234 ? -5.754 9.164 13.789 1 95.56 234 ALA A O 1
ATOM 1920 N N . ARG A 1 235 ? -7.367 10.188 14.945 1 96.12 235 ARG A N 1
ATOM 1921 C CA . ARG A 1 235 ? -8.406 9.281 14.453 1 96.12 235 ARG A CA 1
ATOM 1922 C C . ARG A 1 235 ? -8.672 9.508 12.977 1 96.12 235 ARG A C 1
ATOM 1924 O O . ARG A 1 235 ? -8.969 8.562 12.242 1 96.12 235 ARG A O 1
ATOM 1931 N N . ALA A 1 236 ? -8.578 10.742 12.602 1 96.12 236 ALA A N 1
ATOM 1932 C CA . ALA A 1 236 ? -8.695 11.031 11.18 1 96.12 236 ALA A CA 1
ATOM 1933 C C . ALA A 1 236 ? -7.566 10.375 10.391 1 96.12 236 ALA A C 1
ATOM 1935 O O . ALA A 1 236 ? -7.785 9.883 9.273 1 96.12 236 ALA A O 1
ATOM 1936 N N . ALA A 1 237 ? -6.395 10.375 10.969 1 96.31 237 ALA A N 1
ATOM 1937 C CA . ALA A 1 237 ? -5.25 9.727 10.328 1 96.31 237 ALA A CA 1
ATOM 1938 C C . ALA A 1 237 ? -5.457 8.219 10.219 1 96.31 237 ALA A C 1
ATOM 1940 O O . ALA A 1 237 ? -5.082 7.605 9.219 1 96.31 237 ALA A O 1
ATOM 1941 N N . VAL A 1 238 ? -6.047 7.621 11.227 1 96.62 238 VAL A N 1
ATOM 1942 C CA . VAL A 1 238 ? -6.359 6.195 11.18 1 96.62 238 VAL A CA 1
ATOM 1943 C C . VAL A 1 238 ? -7.305 5.91 10.023 1 96.62 238 VAL A C 1
ATOM 1945 O O . VAL A 1 238 ? -7.07 4.988 9.234 1 96.62 238 VAL A O 1
ATOM 1948 N N . GLN A 1 239 ? -8.352 6.723 9.953 1 96.19 239 GLN A N 1
ATOM 1949 C CA . GLN A 1 239 ? -9.344 6.559 8.891 1 96.19 239 GLN A CA 1
ATOM 1950 C C . GLN A 1 239 ? -8.695 6.715 7.512 1 96.19 239 GLN A C 1
ATOM 1952 O O . GLN A 1 239 ? -8.992 5.949 6.594 1 96.19 239 GLN A O 1
ATOM 1957 N N . ALA A 1 240 ? -7.844 7.688 7.434 1 94.88 240 ALA A N 1
ATOM 1958 C CA . ALA A 1 240 ? -7.168 7.949 6.164 1 94.88 240 ALA A CA 1
ATOM 1959 C C . ALA A 1 240 ? -6.266 6.785 5.773 1 94.88 240 ALA A C 1
ATOM 1961 O O . ALA A 1 240 ? -6.211 6.398 4.602 1 94.88 240 ALA A O 1
ATOM 1962 N N . CYS A 1 241 ? -5.527 6.23 6.676 1 94.25 241 CYS A N 1
ATOM 1963 C CA . CYS A 1 241 ? -4.645 5.102 6.414 1 94.25 241 CYS A CA 1
ATOM 1964 C C . CYS A 1 241 ? -5.438 3.875 5.984 1 94.25 241 CYS A C 1
ATOM 1966 O O . CYS A 1 241 ? -5.016 3.137 5.094 1 94.25 241 CYS A O 1
ATOM 1968 N N . ASP A 1 242 ? -6.543 3.676 6.609 1 92.69 242 ASP A N 1
ATOM 1969 C CA . ASP A 1 242 ? -7.387 2.537 6.266 1 92.69 242 ASP A CA 1
ATOM 1970 C C . ASP A 1 242 ? -7.996 2.703 4.875 1 92.69 242 ASP A C 1
ATOM 1972 O O . ASP A 1 242 ? -7.957 1.778 4.059 1 92.69 242 ASP A O 1
ATOM 1976 N N . LYS A 1 243 ? -8.492 3.852 4.637 1 91 243 LYS A N 1
ATOM 1977 C CA . LYS A 1 243 ? -9.117 4.125 3.346 1 91 243 LYS A CA 1
ATOM 1978 C C . LYS A 1 243 ? -8.094 4.07 2.215 1 91 243 LYS A C 1
ATOM 1980 O O . LYS A 1 243 ? -8.375 3.533 1.141 1 91 243 LYS A O 1
ATOM 1985 N N . GLY A 1 244 ? -6.973 4.645 2.529 1 88 244 GLY A N 1
ATOM 1986 C CA . GLY A 1 244 ? -5.93 4.703 1.52 1 88 244 GLY A CA 1
ATOM 1987 C C . GLY A 1 244 ? -5.027 3.484 1.52 1 88 244 GLY A C 1
ATOM 1988 O O . GLY A 1 244 ? -4.109 3.383 0.702 1 88 244 GLY A O 1
ATOM 1989 N N . GLN A 1 245 ? -5.191 2.576 2.438 1 87.38 245 GLN A N 1
ATOM 1990 C CA . GLN A 1 245 ? -4.391 1.365 2.584 1 87.38 245 GLN A CA 1
ATOM 1991 C C . GLN A 1 245 ? -2.912 1.699 2.76 1 87.38 245 GLN A C 1
ATOM 1993 O O . GLN A 1 245 ? -2.057 1.14 2.07 1 87.38 245 GLN A O 1
ATOM 1998 N N . VAL A 1 246 ? -2.652 2.602 3.607 1 90.69 246 VAL A N 1
ATOM 1999 C CA . VAL A 1 246 ? -1.288 3.016 3.916 1 90.69 246 VAL A CA 1
ATOM 2000 C C . VAL A 1 246 ? -0.74 2.172 5.066 1 90.69 246 VAL A C 1
ATOM 2002 O O . VAL A 1 246 ? -1.375 2.057 6.117 1 90.69 246 VAL A O 1
ATOM 2005 N N . SER A 1 247 ? 0.389 1.596 4.852 1 85.38 247 SER A N 1
ATOM 2006 C CA . SER A 1 247 ? 1.013 0.767 5.879 1 85.38 247 SER A CA 1
ATOM 2007 C C . SER A 1 247 ? 1.548 1.616 7.027 1 85.38 247 SER A C 1
ATOM 2009 O O . SER A 1 247 ? 1.662 2.838 6.902 1 85.38 247 SER A O 1
ATOM 2011 N N . ARG A 1 248 ? 1.826 0.967 8.117 1 86.81 248 ARG A N 1
ATOM 2012 C CA . ARG A 1 248 ? 2.404 1.643 9.281 1 86.81 248 ARG A CA 1
ATOM 2013 C C . ARG A 1 248 ? 3.727 2.311 8.922 1 86.81 248 ARG A C 1
ATOM 2015 O O . ARG A 1 248 ? 3.973 3.457 9.297 1 86.81 248 ARG A O 1
ATOM 2022 N N . GLU A 1 249 ? 4.531 1.612 8.195 1 85.44 249 GLU A N 1
ATOM 2023 C CA . GLU A 1 249 ? 5.832 2.139 7.785 1 85.44 249 GLU A CA 1
ATOM 2024 C C . GLU A 1 249 ? 5.676 3.301 6.809 1 85.44 249 GLU A C 1
ATOM 2026 O O . GLU A 1 249 ? 6.406 4.289 6.895 1 85.44 249 GLU A O 1
ATOM 2031 N N . GLY A 1 250 ? 4.734 3.146 5.895 1 89.06 250 GLY A N 1
ATOM 2032 C CA . GLY A 1 250 ? 4.465 4.238 4.977 1 89.06 250 GLY A CA 1
ATOM 2033 C C . GLY A 1 250 ? 4.016 5.512 5.672 1 89.06 250 GLY A C 1
ATOM 2034 O O . GLY A 1 250 ? 4.5 6.602 5.359 1 89.06 250 GLY A O 1
ATOM 2035 N N . TYR A 1 251 ? 3.199 5.363 6.668 1 94.31 251 TYR A N 1
ATOM 2036 C CA . TYR A 1 251 ? 2.727 6.52 7.422 1 94.31 251 TYR A CA 1
ATOM 2037 C C . TYR A 1 251 ? 3.859 7.145 8.227 1 94.31 251 TYR A C 1
ATOM 2039 O O . TYR A 1 251 ? 3.982 8.375 8.281 1 94.31 251 TYR A O 1
ATOM 2047 N N . ARG A 1 252 ? 4.617 6.281 8.852 1 93.69 252 ARG A N 1
ATOM 2048 C CA . ARG A 1 252 ? 5.742 6.758 9.656 1 93.69 252 ARG A CA 1
ATOM 2049 C C . ARG A 1 252 ? 6.688 7.613 8.812 1 93.69 252 ARG A C 1
ATOM 2051 O O . ARG A 1 252 ? 7.145 8.664 9.266 1 93.69 252 ARG A O 1
ATOM 2058 N N . THR A 1 253 ? 6.945 7.199 7.645 1 92.81 253 THR A N 1
ATOM 2059 C CA . THR A 1 253 ? 7.84 7.93 6.75 1 92.81 253 THR A CA 1
ATOM 2060 C C . THR A 1 253 ? 7.234 9.273 6.363 1 92.81 253 THR A C 1
ATOM 2062 O O . THR A 1 253 ? 7.918 10.297 6.379 1 92.81 253 THR A O 1
ATOM 2065 N N . LEU A 1 254 ? 5.961 9.266 6.074 1 94.19 254 LEU A N 1
ATOM 2066 C CA . LEU A 1 254 ? 5.293 10.508 5.691 1 94.19 254 LEU A CA 1
ATOM 2067 C C . LEU A 1 254 ? 5.195 11.461 6.875 1 94.19 254 LEU A C 1
ATOM 2069 O O . LEU A 1 254 ? 5.375 12.672 6.723 1 94.19 254 LEU A O 1
ATOM 2073 N N . ALA A 1 255 ? 4.938 10.898 8.039 1 93.44 255 ALA A N 1
ATOM 2074 C CA . ALA A 1 255 ? 4.816 11.711 9.25 1 93.44 255 ALA A CA 1
ATOM 2075 C C . ALA A 1 255 ? 6.156 12.352 9.617 1 93.44 255 ALA A C 1
ATOM 2077 O O . ALA A 1 255 ? 6.191 13.414 10.234 1 93.44 255 ALA A O 1
ATOM 2078 N N . SER A 1 256 ? 7.246 11.734 9.18 1 91.56 256 SER A N 1
ATOM 2079 C CA . SER A 1 256 ? 8.57 12.242 9.508 1 91.56 256 SER A CA 1
ATOM 2080 C C . SER A 1 256 ? 8.875 13.523 8.742 1 91.56 256 SER A C 1
ATOM 2082 O O . SER A 1 256 ? 9.75 14.297 9.133 1 91.56 256 SER A O 1
ATOM 2084 N N . ILE A 1 257 ? 8.133 13.789 7.668 1 91.62 257 ILE A N 1
ATOM 2085 C CA . ILE A 1 257 ? 8.422 14.977 6.879 1 91.62 257 ILE A CA 1
ATOM 2086 C C . ILE A 1 257 ? 7.332 16.016 7.102 1 91.62 257 ILE A C 1
ATOM 2088 O O . ILE A 1 257 ? 7.301 17.047 6.426 1 91.62 257 ILE A O 1
ATOM 2092 N N . SER A 1 258 ? 6.379 15.695 7.961 1 90.25 258 SER A N 1
ATOM 2093 C CA . SER A 1 258 ? 5.262 16.594 8.211 1 90.25 258 SER A CA 1
ATOM 2094 C C . SER A 1 258 ? 5.215 17.031 9.672 1 90.25 258 SER A C 1
ATOM 2096 O O . SER A 1 258 ? 5.391 16.203 10.578 1 90.25 258 SER A O 1
ATOM 2098 N N . GLN A 1 259 ? 4.93 18.344 9.859 1 84.31 259 GLN A N 1
ATOM 2099 C CA . GLN A 1 259 ? 4.766 18.875 11.203 1 84.31 259 GLN A CA 1
ATOM 2100 C C . GLN A 1 259 ? 3.326 18.719 11.688 1 84.31 259 GLN A C 1
ATOM 2102 O O . GLN A 1 259 ? 3.064 18.734 12.891 1 84.31 259 GLN A O 1
ATOM 2107 N N . ASP A 1 260 ? 2.533 18.531 10.797 1 87.56 260 ASP A N 1
ATOM 2108 C CA . ASP A 1 260 ? 1.104 18.578 11.094 1 87.56 260 ASP A CA 1
ATOM 2109 C C . ASP A 1 260 ? 0.556 17.188 11.375 1 87.56 260 ASP A C 1
ATOM 2111 O O . ASP A 1 260 ? -0.327 17.016 12.219 1 87.56 260 ASP A O 1
ATOM 2115 N N . LEU A 1 261 ? 1.062 16.172 10.742 1 92.12 261 LEU A N 1
ATOM 2116 C CA . LEU A 1 261 ? 0.578 14.812 10.945 1 92.12 261 LEU A CA 1
ATOM 2117 C C . LEU A 1 261 ? 0.955 14.305 12.336 1 92.12 261 LEU A C 1
ATOM 2119 O O . LEU A 1 261 ? 2.068 14.547 12.805 1 92.12 261 LEU A O 1
ATOM 2123 N N . PRO A 1 262 ? -0.028 13.648 12.945 1 93.06 262 PRO A N 1
ATOM 2124 C CA . PRO A 1 262 ? 0.328 13.031 14.227 1 93.06 262 PRO A CA 1
ATOM 2125 C C . PRO A 1 262 ? 1.444 12 14.102 1 93.06 262 PRO A C 1
ATOM 2127 O O . PRO A 1 262 ? 1.62 11.406 13.031 1 93.06 262 PRO A O 1
ATOM 2130 N N . ARG A 1 263 ? 2.139 11.828 15.156 1 92.25 263 ARG A N 1
ATOM 2131 C CA . ARG A 1 263 ? 3.182 10.805 15.164 1 92.25 263 ARG A CA 1
ATOM 2132 C C . ARG A 1 263 ? 2.578 9.406 15.047 1 92.25 263 ARG A C 1
ATOM 2134 O O . ARG A 1 263 ? 1.441 9.18 15.461 1 92.25 263 ARG A O 1
ATOM 2141 N N . GLU A 1 264 ? 3.363 8.5 14.516 1 93.38 264 GLU A N 1
ATOM 2142 C CA . GLU A 1 264 ? 2.889 7.152 14.211 1 93.38 264 GLU A CA 1
ATOM 2143 C C . GLU A 1 264 ? 2.398 6.438 15.461 1 93.38 264 GLU A C 1
ATOM 2145 O O . GLU A 1 264 ? 1.382 5.742 15.43 1 93.38 264 GLU A O 1
ATOM 2150 N N . TRP A 1 265 ? 3.092 6.637 16.578 1 91.12 265 TRP A N 1
ATOM 2151 C CA . TRP A 1 265 ? 2.707 5.922 17.781 1 91.12 265 TRP A CA 1
ATOM 2152 C C . TRP A 1 265 ? 1.318 6.352 18.25 1 91.12 265 TRP A C 1
ATOM 2154 O O . TRP A 1 265 ? 0.535 5.523 18.719 1 91.12 265 TRP A O 1
ATOM 2164 N N . LYS A 1 266 ? 0.975 7.59 18.141 1 93.44 266 LYS A N 1
ATOM 2165 C CA . LYS A 1 266 ? -0.342 8.086 18.531 1 93.44 266 LYS A CA 1
ATOM 2166 C C . LYS A 1 266 ? -1.434 7.512 17.625 1 93.44 266 LYS A C 1
ATOM 2168 O O . LYS A 1 266 ? -2.512 7.152 18.109 1 93.44 266 LYS A O 1
ATOM 2173 N N . VAL A 1 267 ? -1.152 7.465 16.375 1 95.44 267 VAL A N 1
ATOM 2174 C CA . VAL A 1 267 ? -2.104 6.914 15.414 1 95.44 267 VAL A CA 1
ATOM 2175 C C . VAL A 1 267 ? -2.326 5.434 15.703 1 95.44 267 VAL A C 1
ATOM 2177 O O . VAL A 1 267 ? -3.461 4.953 15.672 1 95.44 267 VAL A O 1
ATOM 2180 N N . SER A 1 268 ? -1.243 4.684 16.031 1 92.12 268 SER A N 1
ATOM 2181 C CA . SER A 1 268 ? -1.324 3.262 16.344 1 92.12 268 SER A CA 1
ATOM 2182 C C . SER A 1 268 ? -2.143 3.018 17.609 1 92.12 268 SER A C 1
ATOM 2184 O O . SER A 1 268 ? -2.91 2.053 17.672 1 92.12 268 SER A O 1
ATOM 2186 N N . VAL A 1 269 ? -2.01 3.949 18.562 1 93.5 269 VAL A N 1
ATOM 2187 C CA . VAL A 1 269 ? -2.75 3.828 19.812 1 93.5 269 VAL A CA 1
ATOM 2188 C C . VAL A 1 269 ? -4.238 4.055 19.562 1 93.5 269 VAL A C 1
ATOM 2190 O O . VAL A 1 269 ? -5.078 3.291 20.047 1 93.5 269 VAL A O 1
ATOM 2193 N N . GLU A 1 270 ? -4.52 5.062 18.844 1 95.69 270 GLU A N 1
ATOM 2194 C CA . GLU A 1 270 ? -5.918 5.344 18.531 1 95.69 270 GLU A CA 1
ATOM 2195 C C . GLU A 1 270 ? -6.539 4.223 17.719 1 95.69 270 GLU A C 1
ATOM 2197 O O . GLU A 1 270 ? -7.711 3.889 17.891 1 95.69 270 GLU A O 1
ATOM 2202 N N . LYS A 1 271 ? -5.793 3.658 16.781 1 95 271 LYS A N 1
ATOM 2203 C CA . LYS A 1 271 ? -6.277 2.527 16 1 95 271 LYS A CA 1
ATOM 2204 C C . LYS A 1 271 ? -6.625 1.344 16.891 1 95 271 LYS A C 1
ATOM 2206 O O . LYS A 1 271 ? -7.672 0.713 16.719 1 95 271 LYS A O 1
ATOM 2211 N N . ARG A 1 272 ? -5.785 1.083 17.828 1 92.44 272 ARG A N 1
ATOM 2212 C CA . ARG A 1 272 ? -6.012 -0.006 18.781 1 92.44 272 ARG A CA 1
ATOM 2213 C C . ARG A 1 272 ? -7.246 0.264 19.641 1 92.44 272 ARG A C 1
ATOM 2215 O O . ARG A 1 272 ? -8.031 -0.648 19.906 1 92.44 272 ARG A O 1
ATOM 2222 N N . ASP A 1 273 ? -7.359 1.501 20 1 95.56 273 ASP A N 1
ATOM 2223 C CA . ASP A 1 273 ? -8.492 1.865 20.844 1 95.56 273 ASP A CA 1
ATOM 2224 C C . ASP A 1 273 ? -9.812 1.713 20.094 1 95.56 273 ASP A C 1
ATOM 2226 O O . ASP A 1 273 ? -10.766 1.137 20.609 1 95.56 273 ASP A O 1
ATOM 2230 N N . ILE A 1 274 ? -9.883 2.195 18.922 1 96.62 274 ILE A N 1
ATOM 2231 C CA . ILE A 1 274 ? -11.086 2.068 18.109 1 96.62 274 ILE A CA 1
ATOM 2232 C C . ILE A 1 274 ? -11.398 0.592 17.891 1 96.62 274 ILE A C 1
ATOM 2234 O O . ILE A 1 274 ? -12.555 0.175 17.969 1 96.62 274 ILE A O 1
ATOM 2238 N N . THR A 1 275 ? -10.344 -0.178 17.562 1 95.06 275 THR A N 1
ATOM 2239 C CA . THR A 1 275 ? -10.508 -1.604 17.312 1 95.06 275 THR A CA 1
ATOM 2240 C C . THR A 1 275 ? -11.055 -2.314 18.547 1 95.06 275 THR A C 1
ATOM 2242 O O . THR A 1 275 ? -11.969 -3.135 18.453 1 95.06 275 THR A O 1
ATOM 2245 N N . ARG A 1 276 ? -10.492 -1.96 19.672 1 94.44 276 ARG A N 1
ATOM 2246 C CA . ARG A 1 276 ? -10.953 -2.553 20.922 1 94.44 276 ARG A CA 1
ATOM 2247 C C . ARG A 1 276 ? -12.406 -2.195 21.203 1 94.44 276 ARG A C 1
ATOM 2249 O O . ARG A 1 276 ? -13.211 -3.066 21.547 1 94.44 276 ARG A O 1
ATOM 2256 N N . GLU A 1 277 ? -12.695 -0.995 21.031 1 95.88 277 GLU A N 1
ATOM 2257 C CA . GLU A 1 277 ? -14.062 -0.522 21.25 1 95.88 277 GLU A CA 1
ATOM 2258 C C . GLU A 1 277 ? -15.047 -1.25 20.344 1 95.88 277 GLU A C 1
ATOM 2260 O O . GLU A 1 277 ? -16.078 -1.73 20.797 1 95.88 277 GLU A O 1
ATOM 2265 N N . MET A 1 278 ? -14.742 -1.4 19.141 1 96.94 278 MET A N 1
ATOM 2266 C CA . MET A 1 278 ? -15.648 -2.016 18.172 1 96.94 278 MET A CA 1
ATOM 2267 C C . MET A 1 278 ? -15.734 -3.521 18.391 1 96.94 278 MET A C 1
ATOM 2269 O O . MET A 1 278 ? -16.797 -4.121 18.188 1 96.94 278 MET A O 1
ATOM 2273 N N . ASN A 1 279 ? -14.594 -4.117 18.797 1 95.19 279 ASN A N 1
ATOM 2274 C CA . ASN A 1 279 ? -14.602 -5.551 19.047 1 95.19 279 ASN A CA 1
ATOM 2275 C C . ASN A 1 279 ? -15.43 -5.895 20.281 1 95.19 279 ASN A C 1
ATOM 2277 O O . ASN A 1 279 ? -15.891 -7.031 20.422 1 95.19 279 ASN A O 1
ATOM 2281 N N . GLU A 1 280 ? -15.57 -4.918 21.141 1 95.5 280 GLU A N 1
ATOM 2282 C CA . GLU A 1 280 ? -16.469 -5.113 22.266 1 95.5 280 GLU A CA 1
ATOM 2283 C C . GLU A 1 280 ? -17.922 -5.07 21.828 1 95.5 280 GLU A C 1
ATOM 2285 O O . GLU A 1 280 ? -18.75 -5.812 22.359 1 95.5 280 GLU A O 1
ATOM 2290 N N . ILE A 1 281 ? -18.234 -4.297 20.922 1 96 281 ILE A N 1
ATOM 2291 C CA . ILE A 1 281 ? -19.594 -4.137 20.406 1 96 281 ILE A CA 1
ATOM 2292 C C . ILE A 1 281 ? -19.922 -5.273 19.453 1 96 281 ILE A C 1
ATOM 2294 O O . ILE A 1 281 ? -21 -5.875 19.531 1 96 281 ILE A O 1
ATOM 2298 N N . ILE A 1 282 ? -19.016 -5.555 18.516 1 97.5 282 ILE A N 1
ATOM 2299 C CA . ILE A 1 282 ? -19.141 -6.633 17.547 1 97.5 282 ILE A CA 1
ATOM 2300 C C . ILE A 1 282 ? -17.953 -7.582 17.672 1 97.5 282 ILE A C 1
ATOM 2302 O O . ILE A 1 282 ? -17 -7.484 16.891 1 97.5 282 ILE A O 1
ATOM 2306 N N . PRO A 1 283 ? -18.094 -8.484 18.484 1 96.56 283 PRO A N 1
ATOM 2307 C CA . PRO A 1 283 ? -16.984 -9.398 18.734 1 96.56 283 PRO A CA 1
ATOM 2308 C C . PRO A 1 283 ? -16.688 -10.312 17.547 1 96.56 283 PRO A C 1
ATOM 2310 O O . PRO A 1 283 ? -17.594 -10.633 16.781 1 96.56 283 PRO A O 1
ATOM 2313 N N . ILE A 1 284 ? -15.438 -10.695 17.375 1 94.19 284 ILE A N 1
ATOM 2314 C CA . ILE A 1 284 ? -15 -11.633 16.359 1 94.19 284 ILE A CA 1
ATOM 2315 C C . ILE A 1 284 ? -14.742 -13 16.984 1 94.19 284 ILE A C 1
ATOM 2317 O O . ILE A 1 284 ? -13.945 -13.125 17.922 1 94.19 284 ILE A O 1
ATOM 2321 N N . SER A 1 285 ? -15.477 -14 16.516 1 92.38 285 SER A N 1
ATOM 2322 C CA . SER A 1 285 ? -15.281 -15.375 16.984 1 92.38 285 SER A CA 1
ATOM 2323 C C . SER A 1 285 ? -14.492 -16.203 15.969 1 92.38 285 SER A C 1
ATOM 2325 O O . SER A 1 285 ? -14.695 -16.062 14.758 1 92.38 285 SER A O 1
ATOM 2327 N N . LEU A 1 286 ? -13.641 -16.969 16.438 1 88.31 286 LEU A N 1
ATOM 2328 C CA . LEU A 1 286 ? -12.836 -17.812 15.562 1 88.31 286 LEU A CA 1
ATOM 2329 C C . LEU A 1 286 ? -13.547 -19.141 15.281 1 88.31 286 LEU A C 1
ATOM 2331 O O . LEU A 1 286 ? -14.234 -19.672 16.156 1 88.31 286 LEU A O 1
ATOM 2335 N N . ILE A 1 287 ? -13.445 -19.516 14.07 1 87.12 287 ILE A N 1
ATOM 2336 C CA . ILE A 1 287 ? -14.07 -20.766 13.625 1 87.12 287 ILE A CA 1
ATOM 2337 C C . ILE A 1 287 ? -13 -21.75 13.188 1 87.12 287 ILE A C 1
ATOM 2339 O O . ILE A 1 287 ? -12.109 -21.406 12.406 1 87.12 287 ILE A O 1
ATOM 2343 N N . ASN A 1 288 ? -13.133 -22.984 13.742 1 79.75 288 ASN A N 1
ATOM 2344 C CA . ASN A 1 288 ? -12.234 -24.047 13.297 1 79.75 288 ASN A CA 1
ATOM 2345 C C . ASN A 1 288 ? -12.68 -24.641 11.961 1 79.75 288 ASN A C 1
ATOM 2347 O O . ASN A 1 288 ? -13.867 -24.922 11.773 1 79.75 288 ASN A O 1
ATOM 2351 N N . ILE A 1 289 ? -11.781 -24.516 11.102 1 76.88 289 ILE A N 1
ATOM 2352 C CA . ILE A 1 289 ? -12.078 -25.078 9.797 1 76.88 289 ILE A CA 1
ATOM 2353 C C . ILE A 1 289 ? -11.719 -26.562 9.789 1 76.88 289 ILE A C 1
ATOM 2355 O O . ILE A 1 289 ? -10.703 -26.969 10.352 1 76.88 289 ILE A O 1
ATOM 2359 N N . LEU A 1 290 ? -12.594 -27.562 9.812 1 60.25 290 LEU A N 1
ATOM 2360 C CA . LEU A 1 290 ? -12.305 -29 9.812 1 60.25 290 LEU A CA 1
ATOM 2361 C C . LEU A 1 290 ? -11.117 -29.312 8.914 1 60.25 290 LEU A C 1
ATOM 2363 O O . LEU A 1 290 ? -10.961 -28.719 7.848 1 60.25 290 LEU A O 1
ATOM 2367 N N . PRO A 1 291 ? -10.008 -29.875 9.555 1 49.84 291 PRO A N 1
ATOM 2368 C CA . PRO A 1 291 ? -8.734 -30.266 8.938 1 49.84 291 PRO A CA 1
ATOM 2369 C C . PRO A 1 291 ? -8.906 -30.797 7.523 1 49.84 291 PRO A C 1
ATOM 2371 O O . PRO A 1 291 ? -7.922 -31.062 6.828 1 49.84 291 PRO A O 1
ATOM 2374 N N . GLY A 1 292 ? -10.008 -31.438 7.301 1 40.44 292 GLY A N 1
ATOM 2375 C CA . GLY A 1 292 ? -9.898 -32.219 6.082 1 40.44 292 GLY A CA 1
ATOM 2376 C C . GLY A 1 292 ? -9.398 -31.422 4.898 1 40.44 292 GLY A C 1
ATOM 2377 O O . GLY A 1 292 ? -9.047 -31.984 3.859 1 40.44 292 GLY A O 1
ATOM 2378 N N . SER A 1 293 ? -10.055 -30.312 4.699 1 36.41 293 SER A N 1
ATOM 2379 C CA . SER A 1 293 ? -9.672 -29.75 3.414 1 36.41 293 SER A CA 1
ATOM 2380 C C . SER A 1 293 ? -8.375 -28.953 3.525 1 36.41 293 SER A C 1
ATOM 2382 O O . SER A 1 293 ? -8.336 -27.906 4.164 1 36.41 293 SER A O 1
ATOM 2384 N N . ASP A 1 294 ? -7.27 -29.484 3.725 1 36.56 294 ASP A N 1
ATOM 2385 C CA . ASP A 1 294 ? -5.82 -29.391 3.879 1 36.56 294 ASP A CA 1
ATOM 2386 C C . ASP A 1 294 ? -5.27 -28.141 3.189 1 36.56 294 ASP A C 1
ATOM 2388 O O . ASP A 1 294 ? -4.059 -27.938 3.146 1 36.56 294 ASP A O 1
ATOM 2392 N N . ASP A 1 295 ? -6 -27.5 2.381 1 37 295 ASP A N 1
ATOM 2393 C CA . ASP A 1 295 ? -5.309 -26.781 1.312 1 37 295 ASP A CA 1
ATOM 2394 C C . ASP A 1 295 ? -4.523 -25.594 1.863 1 37 295 ASP A C 1
ATOM 2396 O O . ASP A 1 295 ? -3.408 -25.328 1.414 1 37 295 ASP A O 1
ATOM 2400 N N . PHE A 1 296 ? -5.031 -24.312 2.133 1 36.91 296 PHE A N 1
ATOM 2401 C CA . PHE A 1 296 ? -4.387 -23.094 1.632 1 36.91 296 PHE A CA 1
ATOM 2402 C C . PHE A 1 296 ? -3.951 -22.203 2.783 1 36.91 296 PHE A C 1
ATOM 2404 O O . PHE A 1 296 ? -3.836 -20.984 2.621 1 36.91 296 PHE A O 1
ATOM 2411 N N . VAL A 1 297 ? -3.883 -22.828 4.105 1 36.34 297 VAL A N 1
ATOM 2412 C CA . VAL A 1 297 ? -3.605 -21.719 5.016 1 36.34 297 VAL A CA 1
ATOM 2413 C C . VAL A 1 297 ? -2.123 -21.359 4.961 1 36.34 297 VAL A C 1
ATOM 2415 O O . VAL A 1 297 ? -1.261 -22.234 5.086 1 36.34 297 VAL A O 1
ATOM 2418 N N . ASN A 1 298 ? -1.816 -20.375 4.457 1 34.03 298 ASN A N 1
ATOM 2419 C CA . ASN A 1 298 ? -0.48 -19.797 4.535 1 34.03 298 ASN A CA 1
ATOM 2420 C C . ASN A 1 298 ? -0.094 -19.469 5.977 1 34.03 298 ASN A C 1
ATOM 2422 O O . ASN A 1 298 ? -0.654 -18.562 6.582 1 34.03 298 ASN A O 1
ATOM 2426 N N . SER A 1 299 ? 0.012 -20.391 6.898 1 32.75 299 SER A N 1
ATOM 2427 C CA . SER A 1 299 ? 0.322 -20.219 8.312 1 32.75 299 SER A CA 1
ATOM 2428 C C . SER A 1 299 ? 1.669 -19.531 8.508 1 32.75 299 SER A C 1
ATOM 2430 O O . SER A 1 299 ? 2.225 -19.531 9.602 1 32.75 299 SER A O 1
ATOM 2432 N N . GLU A 1 300 ? 2.344 -19.062 7.641 1 30.53 300 GLU A N 1
ATOM 2433 C CA . GLU A 1 300 ? 3.719 -18.703 7.977 1 30.53 300 GLU A CA 1
ATOM 2434 C C . GLU A 1 300 ? 3.77 -17.516 8.922 1 30.53 300 GLU A C 1
ATOM 2436 O O . GLU A 1 300 ? 3.377 -16.406 8.555 1 30.53 300 GLU A O 1
ATOM 2441 N N . ILE A 1 301 ? 3.525 -17.766 10.367 1 30.78 301 ILE A N 1
ATOM 2442 C CA . ILE A 1 301 ? 3.504 -16.734 11.398 1 30.78 301 ILE A CA 1
ATOM 2443 C C . ILE A 1 301 ? 4.934 -16.328 11.758 1 30.78 301 ILE A C 1
ATOM 2445 O O . ILE A 1 301 ? 5.723 -17.156 12.219 1 30.78 301 ILE A O 1
ATOM 2449 N N . HIS A 1 302 ? 5.516 -15.523 11.266 1 29.98 302 HIS A N 1
ATOM 2450 C CA . HIS A 1 302 ? 6.859 -15.109 11.648 1 29.98 302 HIS A CA 1
ATOM 2451 C C . HIS A 1 302 ? 6.828 -14.227 12.898 1 29.98 302 HIS A C 1
ATOM 2453 O O . HIS A 1 302 ? 7.324 -13.102 12.875 1 29.98 302 HIS A O 1
ATOM 2459 N N . ILE A 1 303 ? 5.781 -14.25 13.875 1 30.84 303 ILE A N 1
ATOM 2460 C CA . ILE A 1 303 ? 5.734 -13.281 14.961 1 30.84 303 ILE A CA 1
ATOM 2461 C C . ILE A 1 303 ? 6.262 -13.922 16.25 1 30.84 303 ILE A C 1
ATOM 2463 O O . ILE A 1 303 ? 5.848 -15.031 16.609 1 30.84 303 ILE A O 1
ATOM 2467 N N . ASN A 1 304 ? 7.215 -13.398 16.953 1 30.34 304 ASN A N 1
ATOM 2468 C CA . ASN A 1 304 ? 7.816 -13.844 18.203 1 30.34 304 ASN A CA 1
ATOM 2469 C C . ASN A 1 304 ? 6.969 -13.438 19.406 1 30.34 304 ASN A C 1
ATOM 2471 O O . ASN A 1 304 ? 7.277 -13.797 20.547 1 30.34 304 ASN A O 1
ATOM 2475 N N . ASP A 1 305 ? 6.219 -12.398 19.422 1 30.27 305 ASP A N 1
ATOM 2476 C CA . ASP A 1 305 ? 5.504 -12.055 20.656 1 30.27 305 ASP A CA 1
ATOM 2477 C C . ASP A 1 305 ? 4.508 -13.148 21.031 1 30.27 305 ASP A C 1
ATOM 2479 O O . ASP A 1 305 ? 3.596 -13.461 20.25 1 30.27 305 ASP A O 1
ATOM 2483 N N . ALA A 1 306 ? 4.742 -13.781 22.172 1 37.59 306 ALA A N 1
ATOM 2484 C CA . ALA A 1 306 ? 3.99 -14.938 22.656 1 37.59 306 ALA A CA 1
ATOM 2485 C C . ALA A 1 306 ? 2.488 -14.68 22.594 1 37.59 306 ALA A C 1
ATOM 2487 O O . ALA A 1 306 ? 1.714 -15.57 22.234 1 37.59 306 ALA A O 1
ATOM 2488 N N . GLU A 1 307 ? 2.115 -13.555 23.047 1 36.38 307 GLU A N 1
ATOM 2489 C CA . GLU A 1 307 ? 0.689 -13.242 23.031 1 36.38 307 GLU A CA 1
ATOM 2490 C C . GLU A 1 307 ? 0.159 -13.172 21.594 1 36.38 307 GLU A C 1
ATOM 2492 O O . GLU A 1 307 ? -0.931 -13.672 21.312 1 36.38 307 GLU A O 1
ATOM 2497 N N . ILE A 1 308 ? 0.953 -12.672 20.828 1 40.03 308 ILE A N 1
ATOM 2498 C CA . ILE A 1 308 ? 0.597 -12.586 19.422 1 40.03 308 ILE A CA 1
ATOM 2499 C C . ILE A 1 308 ? 0.626 -13.977 18.781 1 40.03 308 ILE A C 1
ATOM 2501 O O . ILE A 1 308 ? -0.278 -14.344 18.031 1 40.03 308 ILE A O 1
ATOM 2505 N N . VAL A 1 309 ? 1.594 -14.703 19.234 1 40.56 309 VAL A N 1
ATOM 2506 C CA . VAL A 1 309 ? 1.753 -16.078 18.766 1 40.56 309 VAL A CA 1
ATOM 2507 C C . VAL A 1 309 ? 0.563 -16.922 19.219 1 40.56 309 VAL A C 1
ATOM 2509 O O . VAL A 1 309 ? 0.002 -17.688 18.438 1 40.56 309 VAL A O 1
ATOM 2512 N N . HIS A 1 310 ? 0.262 -16.828 20.516 1 42.09 310 HIS A N 1
ATOM 2513 C CA . HIS A 1 310 ? -0.895 -17.547 21.016 1 42.09 310 HIS A CA 1
ATOM 2514 C C . HIS A 1 310 ? -2.164 -17.156 20.266 1 42.09 310 HIS A C 1
ATOM 2516 O O . HIS A 1 310 ? -2.938 -18.016 19.844 1 42.09 310 HIS A O 1
ATOM 2522 N N . ASN A 1 311 ? -2.289 -15.891 20.156 1 43.38 311 ASN A N 1
ATOM 2523 C CA . ASN A 1 311 ? -3.475 -15.398 19.469 1 43.38 311 ASN A CA 1
ATOM 2524 C C . ASN A 1 311 ? -3.473 -15.812 18 1 43.38 311 ASN A C 1
ATOM 2526 O O . ASN A 1 311 ? -4.512 -16.172 17.453 1 43.38 311 ASN A O 1
ATOM 2530 N N . MET A 1 312 ? -2.299 -15.867 17.531 1 45.09 312 MET A N 1
ATOM 2531 C CA . MET A 1 312 ? -2.1 -16.219 16.141 1 45.09 312 MET A CA 1
ATOM 2532 C C . MET A 1 312 ? -2.273 -17.719 15.914 1 45.09 312 MET A C 1
ATOM 2534 O O . MET A 1 312 ? -2.906 -18.125 14.938 1 45.09 312 MET A O 1
ATOM 2538 N N . GLN A 1 313 ? -1.564 -18.531 16.734 1 49.31 313 GLN A N 1
ATOM 2539 C CA . GLN A 1 313 ? -1.737 -19.984 16.688 1 49.31 313 GLN A CA 1
ATOM 2540 C C . GLN A 1 313 ? -3.211 -20.359 16.797 1 49.31 313 GLN A C 1
ATOM 2542 O O . GLN A 1 313 ? -3.652 -21.328 16.156 1 49.31 313 GLN A O 1
ATOM 2547 N N . GLN A 1 314 ? -3.881 -19.453 17.453 1 52.66 314 GLN A N 1
ATOM 2548 C CA . GLN A 1 314 ? -5.297 -19.75 17.641 1 52.66 314 GLN A CA 1
ATOM 2549 C C . GLN A 1 314 ? -6.121 -19.266 16.453 1 52.66 314 GLN A C 1
ATOM 2551 O O . GLN A 1 314 ? -7.199 -19.797 16.172 1 52.66 314 GLN A O 1
ATOM 2556 N N . SER A 1 315 ? -5.402 -18.359 15.719 1 58.16 315 SER A N 1
ATOM 2557 C CA . SER A 1 315 ? -6.266 -17.703 14.734 1 58.16 315 SER A CA 1
ATOM 2558 C C . SER A 1 315 ? -5.844 -18.047 13.312 1 58.16 315 SER A C 1
ATOM 2560 O O . SER A 1 315 ? -6.664 -18.031 12.391 1 58.16 315 SER A O 1
ATOM 2562 N N . ILE A 1 316 ? -4.586 -18.516 13.219 1 58.62 316 ILE A N 1
ATOM 2563 C CA . ILE A 1 316 ? -4.094 -18.766 11.875 1 58.62 316 ILE A CA 1
ATOM 2564 C C . ILE A 1 316 ? -4.766 -20.016 11.305 1 58.62 316 ILE A C 1
ATOM 2566 O O . ILE A 1 316 ? -4.918 -21.016 12.008 1 58.62 316 ILE A O 1
ATOM 2570 N N . GLY A 1 317 ? -5.152 -19.969 10.133 1 66.31 317 GLY A N 1
ATOM 2571 C CA . GLY A 1 317 ? -5.844 -21.078 9.477 1 66.31 317 GLY A CA 1
ATOM 2572 C C . GLY A 1 317 ? -7.297 -21.188 9.891 1 66.31 317 GLY A C 1
ATOM 2573 O O . GLY A 1 317 ? -8.016 -22.078 9.406 1 66.31 317 GLY A O 1
ATOM 2574 N N . LYS A 1 318 ? -7.625 -20.297 10.758 1 78.88 318 LYS A N 1
ATOM 2575 C CA . LYS A 1 318 ? -9.016 -20.328 11.211 1 78.88 318 LYS A CA 1
ATOM 2576 C C . LYS A 1 318 ? -9.836 -19.25 10.508 1 78.88 318 LYS A C 1
ATOM 2578 O O . LYS A 1 318 ? -9.273 -18.297 9.961 1 78.88 318 LYS A O 1
ATOM 2583 N N . GLY A 1 319 ? -11.109 -19.531 10.484 1 87.69 319 GLY A N 1
ATOM 2584 C CA . GLY A 1 319 ? -12.031 -18.516 9.992 1 87.69 319 GLY A CA 1
ATOM 2585 C C . GLY A 1 319 ? -12.516 -17.578 11.086 1 87.69 319 GLY A C 1
ATOM 2586 O O . GLY A 1 319 ? -12.18 -17.766 12.258 1 87.69 319 GLY A O 1
ATOM 2587 N N . GLY A 1 320 ? -13.062 -16.547 10.688 1 93.06 320 GLY A N 1
ATOM 2588 C CA . GLY A 1 320 ? -13.656 -15.594 11.617 1 93.06 320 GLY A CA 1
ATOM 2589 C C . GLY A 1 320 ? -15.125 -15.336 11.344 1 93.06 320 GLY A C 1
ATOM 2590 O O . GLY A 1 320 ? -15.57 -15.414 10.195 1 93.06 320 GLY A O 1
ATOM 2591 N N . ARG A 1 321 ? -15.852 -15.078 12.43 1 95.62 321 ARG A N 1
ATOM 2592 C CA . ARG A 1 321 ? -17.281 -14.812 12.328 1 95.62 321 ARG A CA 1
ATOM 2593 C C . ARG A 1 321 ? -17.672 -13.609 13.18 1 95.62 321 ARG A C 1
ATOM 2595 O O . ARG A 1 321 ? -17.109 -13.391 14.25 1 95.62 321 ARG A O 1
ATOM 2602 N N . ARG A 1 322 ? -18.594 -12.797 12.664 1 96.38 322 ARG A N 1
ATOM 2603 C CA . ARG A 1 322 ? -19.281 -11.711 13.367 1 96.38 322 ARG A CA 1
ATOM 2604 C C . ARG A 1 322 ? -20.781 -11.969 13.461 1 96.38 322 ARG A C 1
ATOM 2606 O O . ARG A 1 322 ? -21.406 -12.383 12.477 1 96.38 322 ARG A O 1
ATOM 2613 N N . ASN A 1 323 ? -21.281 -11.758 14.586 1 97.06 323 ASN A N 1
ATOM 2614 C CA . ASN A 1 323 ? -22.703 -12.008 14.766 1 97.06 323 ASN A CA 1
ATOM 2615 C C . ASN A 1 323 ? -23.562 -10.984 14.016 1 97.06 323 ASN A C 1
ATOM 2617 O O . ASN A 1 323 ? -23.312 -9.781 14.117 1 97.06 323 ASN A O 1
ATOM 2621 N N . VAL A 1 324 ? -24.547 -11.523 13.336 1 98 324 VAL A N 1
ATOM 2622 C CA . VAL A 1 324 ? -25.438 -10.672 12.547 1 98 324 VAL A CA 1
ATOM 2623 C C . VAL A 1 324 ? -26.188 -9.719 13.469 1 98 324 VAL A C 1
ATOM 2625 O O . VAL A 1 324 ? -26.344 -8.531 13.172 1 98 324 VAL A O 1
ATOM 2628 N N . VAL A 1 325 ? -26.609 -10.188 14.609 1 97.56 325 VAL A N 1
ATOM 2629 C CA . VAL A 1 325 ? -27.422 -9.414 15.547 1 97.56 325 VAL A CA 1
ATOM 2630 C C . VAL A 1 325 ? -26.625 -8.219 16.062 1 97.56 325 VAL A C 1
ATOM 2632 O O . VAL A 1 325 ? -27.156 -7.105 16.156 1 97.56 325 VAL A O 1
ATOM 2635 N N . ASP A 1 326 ? -25.359 -8.469 16.391 1 97.44 326 ASP A N 1
ATOM 2636 C CA . ASP A 1 326 ? -24.516 -7.387 16.875 1 97.44 326 ASP A CA 1
ATOM 2637 C C . ASP A 1 326 ? -24.344 -6.297 15.82 1 97.44 326 ASP A C 1
ATOM 2639 O O . ASP A 1 326 ? -24.359 -5.109 16.141 1 97.44 326 ASP A O 1
ATOM 2643 N N . ILE A 1 327 ? -24.188 -6.723 14.57 1 97.94 327 ILE A N 1
ATOM 2644 C CA . ILE A 1 327 ? -24.031 -5.777 13.469 1 97.94 327 ILE A CA 1
ATOM 2645 C C . ILE A 1 327 ? -25.312 -4.965 13.305 1 97.94 327 ILE A C 1
ATOM 2647 O O . ILE A 1 327 ? -25.266 -3.736 13.18 1 97.94 327 ILE A O 1
ATOM 2651 N N . LEU A 1 328 ? -26.469 -5.613 13.367 1 97.81 328 LEU A N 1
ATOM 2652 C CA . LEU A 1 328 ? -27.75 -4.945 13.211 1 97.81 328 LEU A CA 1
ATOM 2653 C C . LEU A 1 328 ? -27.984 -3.949 14.336 1 97.81 328 LEU A C 1
ATOM 2655 O O . LEU A 1 328 ? -28.391 -2.811 14.094 1 97.81 328 LEU A O 1
ATOM 2659 N N . LYS A 1 329 ? -27.703 -4.328 15.555 1 97.25 329 LYS A N 1
ATOM 2660 C CA . LYS A 1 329 ? -27.891 -3.439 16.703 1 97.25 329 LYS A CA 1
ATOM 2661 C C . LYS A 1 329 ? -27.078 -2.156 16.531 1 97.25 329 LYS A C 1
ATOM 2663 O O . LYS A 1 329 ? -27.531 -1.076 16.922 1 97.25 329 LYS A O 1
ATOM 2668 N N . TYR A 1 330 ? -25.922 -2.342 16 1 97.12 330 TYR A N 1
ATOM 2669 C CA . TYR A 1 330 ? -25.047 -1.191 15.812 1 97.12 330 TYR A CA 1
ATOM 2670 C C . TYR A 1 330 ? -25.578 -0.281 14.711 1 97.12 330 TYR A C 1
ATOM 2672 O O . TYR A 1 330 ? -25.453 0.943 14.797 1 97.12 330 TYR A O 1
ATOM 2680 N N . LEU A 1 331 ? -26.25 -0.783 13.625 1 96.5 331 LEU A N 1
ATOM 2681 C CA . LEU A 1 331 ? -26.641 -0.047 12.43 1 96.5 331 LEU A CA 1
ATOM 2682 C C . LEU A 1 331 ? -28 0.61 12.609 1 96.5 331 LEU A C 1
ATOM 2684 O O . LEU A 1 331 ? -28.281 1.645 12 1 96.5 331 LEU A O 1
ATOM 2688 N N . ILE A 1 332 ? -28.875 0.081 13.383 1 96.5 332 ILE A N 1
ATOM 2689 C CA . ILE A 1 332 ? -30.281 0.406 13.453 1 96.5 332 ILE A CA 1
ATOM 2690 C C . ILE A 1 332 ? -30.469 1.881 13.805 1 96.5 332 ILE A C 1
ATOM 2692 O O . ILE A 1 332 ? -31.219 2.596 13.156 1 96.5 332 ILE A O 1
ATOM 2696 N N . PRO A 1 333 ? -29.703 2.43 14.828 1 94.94 333 PRO A N 1
ATOM 2697 C CA . PRO A 1 333 ? -29.891 3.848 15.141 1 94.94 333 PRO A CA 1
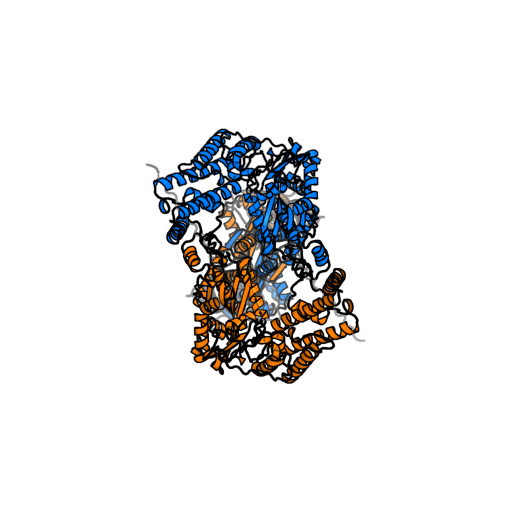ATOM 2698 C C . PRO A 1 333 ? -29.672 4.758 13.938 1 94.94 333 PRO A C 1
ATOM 2700 O O . PRO A 1 333 ? -30.453 5.676 13.695 1 94.94 333 PRO A O 1
ATOM 2703 N N . GLY A 1 334 ? -28.625 4.461 13.211 1 93.06 334 GLY A N 1
ATOM 2704 C CA . GLY A 1 334 ? -28.344 5.262 12.031 1 93.06 334 GLY A CA 1
ATOM 2705 C C . GLY A 1 334 ? -29.375 5.094 10.93 1 93.06 334 GLY A C 1
ATOM 2706 O O . GLY A 1 334 ? -29.703 6.051 10.227 1 93.06 334 GLY A O 1
ATOM 2707 N N . LEU A 1 335 ? -29.953 3.918 10.781 1 95.5 335 LEU A N 1
ATOM 2708 C CA . LEU A 1 335 ? -30.938 3.623 9.75 1 95.5 335 LEU A CA 1
ATOM 2709 C C . LEU A 1 335 ? -32.281 4.262 10.078 1 95.5 335 LEU A C 1
ATOM 2711 O O . LEU A 1 335 ? -33 4.699 9.18 1 95.5 335 LEU A O 1
ATOM 2715 N N . ILE A 1 336 ? -32.531 4.34 11.352 1 95.5 336 ILE A N 1
ATOM 2716 C CA . ILE A 1 336 ? -33.75 5.004 11.797 1 95.5 336 ILE A CA 1
ATOM 2717 C C . ILE A 1 336 ? -33.656 6.508 11.547 1 95.5 336 ILE A C 1
ATOM 2719 O O . ILE A 1 336 ? -34.562 7.129 11.039 1 95.5 336 ILE A O 1
ATOM 2723 N N . GLU A 1 337 ? -32.5 7.059 11.883 1 93.56 337 GLU A N 1
ATOM 2724 C CA . GLU A 1 337 ? -32.25 8.492 11.703 1 93.56 337 GLU A CA 1
ATOM 2725 C C . GLU A 1 337 ? -32.406 8.898 10.242 1 93.56 337 GLU A C 1
ATOM 2727 O O . GLU A 1 337 ? -32.906 9.969 9.938 1 93.56 337 GLU A O 1
ATOM 2732 N N . ARG A 1 338 ? -32.062 8.039 9.344 1 93.06 338 ARG A N 1
ATOM 2733 C CA . ARG A 1 338 ? -32.125 8.305 7.906 1 93.06 338 ARG A CA 1
ATOM 2734 C C . ARG A 1 338 ? -33.5 7.938 7.34 1 93.06 338 ARG A C 1
ATOM 2736 O O . ARG A 1 338 ? -33.719 8.047 6.133 1 93.06 338 ARG A O 1
ATOM 2743 N N . LYS A 1 339 ? -34.375 7.324 8.125 1 94.06 339 LYS A N 1
ATOM 2744 C CA . LYS A 1 339 ? -35.75 6.977 7.793 1 94.06 339 LYS A CA 1
ATOM 2745 C C . LYS A 1 339 ? -35.812 5.789 6.832 1 94.06 339 LYS A C 1
ATOM 2747 O O . LYS A 1 339 ? -36.656 5.73 5.953 1 94.06 339 LYS A O 1
ATOM 2752 N N . ILE A 1 340 ? -34.875 4.98 6.949 1 94.69 340 ILE A N 1
ATOM 2753 C CA . ILE A 1 340 ? -34.844 3.752 6.164 1 94.69 340 ILE A CA 1
ATOM 2754 C C . ILE A 1 340 ? -35.656 2.674 6.863 1 94.69 340 ILE A C 1
ATOM 2756 O O . ILE A 1 340 ? -36.406 1.925 6.215 1 94.69 340 ILE A O 1
ATOM 2760 N N . LEU A 1 341 ? -35.5 2.652 8.188 1 95.88 341 LEU A N 1
ATOM 2761 C CA . LEU A 1 341 ? -36.281 1.753 9.023 1 95.88 341 LEU A CA 1
ATOM 2762 C C . LEU A 1 341 ? -37.312 2.529 9.836 1 95.88 341 LEU A C 1
ATOM 2764 O O . LEU A 1 341 ? -37.062 3.674 10.227 1 95.88 341 LEU A O 1
ATOM 2768 N N . ASP A 1 342 ? -38.406 1.834 9.969 1 94 342 ASP A N 1
ATOM 2769 C CA . ASP A 1 342 ? -39.5 2.459 10.688 1 94 342 ASP A CA 1
ATOM 2770 C C . ASP A 1 342 ? -39.781 1.757 12.023 1 94 342 ASP A C 1
ATOM 2772 O O . ASP A 1 342 ? -40.062 0.561 12.055 1 94 342 ASP A O 1
ATOM 2776 N N . VAL A 1 343 ? -39.812 2.508 13.086 1 92.75 343 VAL A N 1
ATOM 2777 C CA . VAL A 1 343 ? -39.969 1.965 14.43 1 92.75 343 VAL A CA 1
ATOM 2778 C C . VAL A 1 343 ? -41.438 1.508 14.609 1 92.75 343 VAL A C 1
ATOM 2780 O O . VAL A 1 343 ? -41.719 0.612 15.414 1 92.75 343 VAL A O 1
ATOM 2783 N N . MET A 1 344 ? -42.344 2.092 13.875 1 93 344 MET A N 1
ATOM 2784 C CA . MET A 1 344 ? -43.75 1.731 13.984 1 93 344 MET A CA 1
ATOM 2785 C C . MET A 1 344 ? -44.031 0.4 13.289 1 93 344 MET A C 1
ATOM 2787 O O . MET A 1 344 ? -45 -0.291 13.625 1 93 344 MET A O 1
ATOM 2791 N N . ASN A 1 345 ? -43.281 0.087 12.289 1 93.75 345 ASN A N 1
ATOM 2792 C CA . ASN A 1 345 ? -43.312 -1.201 11.609 1 93.75 345 ASN A CA 1
ATOM 2793 C C . ASN A 1 345 ? -41.938 -1.852 11.562 1 93.75 345 ASN A C 1
ATOM 2795 O O . ASN A 1 345 ? -41.312 -1.936 10.5 1 93.75 345 ASN A O 1
ATOM 2799 N N . PRO A 1 346 ? -41.531 -2.33 12.711 1 95.69 346 PRO A N 1
ATOM 2800 C CA . PRO A 1 346 ? -40.156 -2.812 12.859 1 95.69 346 PRO A CA 1
ATOM 2801 C C . PRO A 1 346 ? -39.906 -4.109 12.094 1 95.69 346 PRO A C 1
ATOM 2803 O O . PRO A 1 346 ? -40 -5.195 12.664 1 95.69 346 PRO A O 1
ATOM 2806 N N . LYS A 1 347 ? -39.594 -3.994 10.859 1 96.69 347 LYS A N 1
ATOM 2807 C CA . LYS A 1 347 ? -39.281 -5.113 9.977 1 96.69 347 LYS A CA 1
ATOM 2808 C C . LYS A 1 347 ? -38 -4.852 9.203 1 96.69 347 LYS A C 1
ATOM 2810 O O . LYS A 1 347 ? -37.75 -3.738 8.727 1 96.69 347 LYS A O 1
ATOM 2815 N N . ILE A 1 348 ? -37.125 -5.848 9.164 1 97.75 348 ILE A N 1
ATOM 2816 C CA . ILE A 1 348 ? -35.875 -5.734 8.438 1 97.75 348 ILE A CA 1
ATOM 2817 C C . ILE A 1 348 ? -35.781 -6.836 7.379 1 97.75 348 ILE A C 1
ATOM 2819 O O . ILE A 1 348 ? -36.062 -8.008 7.668 1 97.75 348 ILE A O 1
ATOM 2823 N N . HIS A 1 349 ? -35.531 -6.496 6.156 1 98.19 349 HIS A N 1
ATOM 2824 C CA . HIS A 1 349 ? -35.25 -7.445 5.082 1 98.19 349 HIS A CA 1
ATOM 2825 C C . HIS A 1 349 ? -33.75 -7.656 4.914 1 98.19 349 HIS A C 1
ATOM 2827 O O . HIS A 1 349 ? -33.062 -6.77 4.426 1 98.19 349 HIS A O 1
ATOM 2833 N N . LEU A 1 350 ? -33.281 -8.805 5.32 1 98.38 350 LEU A N 1
ATOM 2834 C CA . LEU A 1 350 ? -31.844 -9.094 5.383 1 98.38 350 LEU A CA 1
ATOM 2835 C C . LEU A 1 350 ? -31.438 -10.047 4.262 1 98.38 350 LEU A C 1
ATOM 2837 O O . LEU A 1 350 ? -32 -11.141 4.129 1 98.38 350 LEU A O 1
ATOM 2841 N N . ARG A 1 351 ? -30.453 -9.648 3.49 1 98.38 351 ARG A N 1
ATOM 2842 C CA . ARG A 1 351 ? -29.938 -10.477 2.4 1 98.38 351 ARG A CA 1
ATOM 2843 C C . ARG A 1 351 ? -28.578 -11.086 2.764 1 98.38 351 ARG A C 1
ATOM 2845 O O . ARG A 1 351 ? -27.672 -10.367 3.182 1 98.38 351 ARG A O 1
ATOM 2852 N N . ILE A 1 352 ? -28.484 -12.391 2.621 1 98.25 352 ILE A N 1
ATOM 2853 C CA . ILE A 1 352 ? -27.234 -13.109 2.793 1 98.25 352 ILE A CA 1
ATOM 2854 C C . ILE A 1 352 ? -26.625 -13.414 1.428 1 98.25 352 ILE A C 1
ATOM 2856 O O . ILE A 1 352 ? -27.344 -13.688 0.465 1 98.25 352 ILE A O 1
ATOM 2860 N N . SER A 1 353 ? -25.328 -13.242 1.341 1 97.75 353 SER A N 1
ATOM 2861 C CA . SER A 1 353 ? -24.594 -13.547 0.112 1 97.75 353 SER A CA 1
ATOM 2862 C C . SER A 1 353 ? -23.234 -14.141 0.412 1 97.75 353 SER A C 1
ATOM 2864 O O . SER A 1 353 ? -22.766 -14.109 1.556 1 97.75 353 SER A O 1
ATOM 2866 N N . GLY A 1 354 ? -22.625 -14.805 -0.563 1 95.31 354 GLY A N 1
ATOM 2867 C CA . GLY A 1 354 ? -21.297 -15.375 -0.409 1 95.31 354 GLY A CA 1
ATOM 2868 C C . GLY A 1 354 ? -20.516 -15.445 -1.711 1 95.31 354 GLY A C 1
ATOM 2869 O O . GLY A 1 354 ? -21.109 -15.406 -2.793 1 95.31 354 GLY A O 1
ATOM 2870 N N . ASP A 1 355 ? -19.281 -15.469 -1.544 1 92.88 355 ASP A N 1
ATOM 2871 C CA . ASP A 1 355 ? -18.406 -15.531 -2.701 1 92.88 355 ASP A CA 1
ATOM 2872 C C . ASP A 1 355 ? -17.016 -16.062 -2.307 1 92.88 355 ASP A C 1
ATOM 2874 O O . ASP A 1 355 ? -16.484 -15.688 -1.26 1 92.88 355 ASP A O 1
ATOM 2878 N N . GLY A 1 356 ? -16.516 -16.969 -3.137 1 90.12 356 GLY A N 1
ATOM 2879 C CA . GLY A 1 356 ? -15.148 -17.438 -2.961 1 90.12 356 GLY A CA 1
ATOM 2880 C C . GLY A 1 356 ? -14.172 -16.828 -3.949 1 90.12 356 GLY A C 1
ATOM 2881 O O . GLY A 1 356 ? -14.539 -16.547 -5.094 1 90.12 356 GLY A O 1
ATOM 2882 N N . ARG A 1 357 ? -12.914 -16.578 -3.467 1 83.94 357 ARG A N 1
ATOM 2883 C CA . ARG A 1 357 ? -11.922 -16.016 -4.375 1 83.94 357 ARG A CA 1
ATOM 2884 C C . ARG A 1 357 ? -10.531 -16.547 -4.074 1 83.94 357 ARG A C 1
ATOM 2886 O O . ARG A 1 357 ? -10.234 -16.922 -2.934 1 83.94 357 ARG A O 1
ATOM 2893 N N . ASN A 1 358 ? -9.789 -16.531 -5.137 1 74.94 358 ASN A N 1
ATOM 2894 C CA . ASN A 1 358 ? -8.367 -16.812 -4.988 1 74.94 358 ASN A CA 1
ATOM 2895 C C . ASN A 1 358 ? -7.594 -15.555 -4.586 1 74.94 358 ASN A C 1
ATOM 2897 O O . ASN A 1 358 ? -7.57 -14.57 -5.324 1 74.94 358 ASN A O 1
ATOM 2901 N N . VAL A 1 359 ? -7.086 -15.484 -3.434 1 69.06 359 VAL A N 1
ATOM 2902 C CA . VAL A 1 359 ? -6.34 -14.336 -2.916 1 69.06 359 VAL A CA 1
ATOM 2903 C C . VAL A 1 359 ? -4.895 -14.398 -3.402 1 69.06 359 VAL A C 1
ATOM 2905 O O . VAL A 1 359 ? -4.32 -13.383 -3.799 1 69.06 359 VAL A O 1
ATOM 2908 N N . GLY A 1 360 ? -4.355 -15.508 -3.475 1 60.72 360 GLY A N 1
ATOM 2909 C CA . GLY A 1 360 ? -2.998 -15.75 -3.939 1 60.72 360 GLY A CA 1
ATOM 2910 C C . GLY A 1 360 ? -2.83 -17.094 -4.613 1 60.72 360 GLY A C 1
ATOM 2911 O O . GLY A 1 360 ? -3.814 -17.797 -4.883 1 60.72 360 GLY A O 1
ATOM 2912 N N . ARG A 1 361 ? -1.703 -17.422 -4.98 1 56.47 361 ARG A N 1
ATOM 2913 C CA . ARG A 1 361 ? -1.407 -18.656 -5.68 1 56.47 361 ARG A CA 1
ATOM 2914 C C . ARG A 1 361 ? -1.925 -19.859 -4.895 1 56.47 361 ARG A C 1
ATOM 2916 O O . ARG A 1 361 ? -2.568 -20.75 -5.461 1 56.47 361 ARG A O 1
ATOM 2923 N N . LYS A 1 362 ? -1.69 -19.781 -3.682 1 60.09 362 LYS A N 1
ATOM 2924 C CA . LYS A 1 362 ? -2.07 -20.953 -2.898 1 60.09 362 LYS A CA 1
ATOM 2925 C C . LYS A 1 362 ? -3.049 -20.578 -1.788 1 60.09 362 LYS A C 1
ATOM 2927 O O . LYS A 1 362 ? -3.293 -21.375 -0.875 1 60.09 362 LYS A O 1
ATOM 2932 N N . VAL A 1 363 ? -3.596 -19.328 -1.894 1 70.12 363 VAL A N 1
ATOM 2933 C CA . VAL A 1 363 ? -4.453 -18.859 -0.808 1 70.12 363 VAL A CA 1
ATOM 2934 C C . VAL A 1 363 ? -5.844 -18.547 -1.35 1 70.12 363 VAL A C 1
ATOM 2936 O O . VAL A 1 363 ? -5.988 -17.703 -2.248 1 70.12 363 VAL A O 1
ATOM 2939 N N . LYS A 1 364 ? -6.816 -19.297 -0.875 1 82.06 364 LYS A N 1
ATOM 2940 C CA . LYS A 1 364 ? -8.219 -19.047 -1.212 1 82.06 364 LYS A CA 1
ATOM 2941 C C . LYS A 1 364 ? -9.008 -18.609 0.015 1 82.06 364 LYS A C 1
ATOM 2943 O O . LYS A 1 364 ? -8.656 -18.953 1.145 1 82.06 364 LYS A O 1
ATOM 2948 N N . GLN A 1 365 ? -9.961 -17.797 -0.197 1 87.94 365 GLN A N 1
ATOM 2949 C CA . GLN A 1 365 ? -10.828 -17.312 0.875 1 87.94 365 GLN A CA 1
ATOM 2950 C C . GLN A 1 365 ? -12.297 -17.328 0.441 1 87.94 365 GLN A C 1
ATOM 2952 O O . GLN A 1 365 ? -12.594 -17.156 -0.743 1 87.94 365 GLN A O 1
ATOM 2957 N N . VAL A 1 366 ? -13.156 -17.594 1.353 1 93.75 366 VAL A N 1
ATOM 2958 C CA . VAL A 1 366 ? -14.594 -17.516 1.137 1 93.75 366 VAL A CA 1
ATOM 2959 C C . VAL A 1 366 ? -15.203 -16.5 2.086 1 93.75 366 VAL A C 1
ATOM 2961 O O . VAL A 1 366 ? -14.906 -16.484 3.283 1 93.75 366 VAL A O 1
ATOM 2964 N N . MET A 1 367 ? -16.016 -15.625 1.555 1 96.56 367 MET A N 1
ATOM 2965 C CA . MET A 1 367 ? -16.641 -14.539 2.312 1 96.56 367 MET A CA 1
ATOM 2966 C C . MET A 1 367 ? -18.156 -14.656 2.281 1 96.56 367 MET A C 1
ATOM 2968 O O . MET A 1 367 ? -18.75 -14.914 1.229 1 96.56 367 MET A O 1
ATOM 2972 N N . ILE A 1 368 ? -18.75 -14.555 3.434 1 97.75 368 ILE A N 1
ATOM 2973 C CA . ILE A 1 368 ? -20.203 -14.445 3.555 1 97.75 368 ILE A CA 1
ATOM 2974 C C . ILE A 1 368 ? -20.578 -13.055 4.074 1 97.75 368 ILE A C 1
ATOM 2976 O O . ILE A 1 368 ? -19.969 -12.562 5.035 1 97.75 368 ILE A O 1
ATOM 2980 N N . THR A 1 369 ? -21.547 -12.438 3.451 1 98.12 369 THR A N 1
ATOM 2981 C CA . THR A 1 369 ? -21.922 -11.078 3.824 1 98.12 369 THR A CA 1
ATOM 2982 C C . THR A 1 369 ? -23.422 -10.977 4.051 1 98.12 369 THR A C 1
ATOM 2984 O O . THR A 1 369 ? -24.188 -11.867 3.65 1 98.12 369 THR A O 1
ATOM 2987 N N . CYS A 1 370 ? -23.844 -9.977 4.734 1 98.19 370 CYS A N 1
ATOM 2988 C CA . CYS A 1 370 ? -25.25 -9.609 4.832 1 98.19 370 CYS A CA 1
ATOM 2989 C C . CYS A 1 370 ? -25.453 -8.141 4.48 1 98.19 370 CYS A C 1
ATOM 2991 O O . CYS A 1 370 ? -24.531 -7.336 4.594 1 98.19 370 CYS A O 1
ATOM 2993 N N . SER A 1 371 ? -26.562 -7.836 3.947 1 98.06 371 SER A N 1
ATOM 2994 C CA . SER A 1 371 ? -26.953 -6.469 3.617 1 98.06 371 SER A CA 1
ATOM 2995 C C . SER A 1 371 ? -28.438 -6.23 3.914 1 98.06 371 SER A C 1
ATOM 2997 O O . SER A 1 371 ? -29.219 -7.176 3.98 1 98.06 371 SER A O 1
ATOM 2999 N N . ILE A 1 372 ? -28.75 -5.043 4.168 1 98 372 ILE A N 1
ATOM 3000 C CA . ILE A 1 372 ? -30.125 -4.648 4.48 1 98 372 ILE A CA 1
ATOM 3001 C C . ILE A 1 372 ? -30.797 -4.121 3.219 1 98 372 ILE A C 1
ATOM 3003 O O . ILE A 1 372 ? -30.516 -3.008 2.77 1 98 372 ILE A O 1
ATOM 3007 N N . LEU A 1 373 ? -31.766 -4.867 2.715 1 97.62 373 LEU A N 1
ATOM 3008 C CA . LEU A 1 373 ? -32.406 -4.551 1.447 1 97.62 373 LEU A CA 1
ATOM 3009 C C . LEU A 1 373 ? -33.219 -3.256 1.553 1 97.62 373 LEU A C 1
ATOM 3011 O O . LEU A 1 373 ? -33.438 -2.576 0.548 1 97.62 373 LEU A O 1
ATOM 3015 N N . ASP A 1 374 ? -33.594 -2.902 2.775 1 96.44 374 ASP A N 1
ATOM 3016 C CA . ASP A 1 374 ? -34.344 -1.685 2.996 1 96.44 374 ASP A CA 1
ATOM 3017 C C . ASP A 1 374 ? -33.562 -0.446 2.602 1 96.44 374 ASP A C 1
ATOM 3019 O O . ASP A 1 374 ? -34.125 0.606 2.314 1 96.44 374 ASP A O 1
ATOM 3023 N N . ASP A 1 375 ? -32.219 -0.546 2.627 1 95.81 375 ASP A N 1
ATOM 3024 C CA . ASP A 1 375 ? -31.359 0.546 2.223 1 95.81 375 ASP A CA 1
ATOM 3025 C C . ASP A 1 375 ? -31.047 0.477 0.729 1 95.81 375 ASP A C 1
ATOM 3027 O O . ASP A 1 375 ? -29.875 0.479 0.331 1 95.81 375 ASP A O 1
ATOM 3031 N N . ILE A 1 376 ? -32.031 0.586 -0.065 1 93.31 376 ILE A N 1
ATOM 3032 C CA . ILE A 1 376 ? -32.031 0.291 -1.493 1 93.31 376 ILE A CA 1
ATOM 3033 C C . ILE A 1 376 ? -31.031 1.225 -2.193 1 93.31 376 ILE A C 1
ATOM 3035 O O . ILE A 1 376 ? -30.297 0.802 -3.09 1 93.31 376 ILE A O 1
ATOM 3039 N N . ASP A 1 377 ? -30.891 2.432 -1.768 1 90.69 377 ASP A N 1
ATOM 3040 C CA . ASP A 1 377 ? -30.109 3.451 -2.461 1 90.69 377 ASP A CA 1
ATOM 3041 C C . ASP A 1 377 ? -28.625 3.236 -2.246 1 90.69 377 ASP A C 1
ATOM 3043 O O . ASP A 1 377 ? -27.797 3.795 -2.973 1 90.69 377 ASP A O 1
ATOM 3047 N N . ASN A 1 378 ? -28.297 2.369 -1.289 1 93.06 378 ASN A N 1
ATOM 3048 C CA . ASN A 1 378 ? -26.875 2.238 -0.958 1 93.06 378 ASN A CA 1
ATOM 3049 C C . ASN A 1 378 ? -26.375 0.811 -1.168 1 93.06 378 ASN A C 1
ATOM 3051 O O . ASN A 1 378 ? -25.25 0.485 -0.817 1 93.06 378 ASN A O 1
ATOM 3055 N N . LEU A 1 379 ? -27.188 -0.021 -1.807 1 94.31 379 LEU A N 1
ATOM 3056 C CA . LEU A 1 379 ? -26.859 -1.431 -1.967 1 94.31 379 LEU A CA 1
ATOM 3057 C C . LEU A 1 379 ? -25.75 -1.608 -3.002 1 94.31 379 LEU A C 1
ATOM 3059 O O . LEU A 1 379 ? -25.094 -2.658 -3.051 1 94.31 379 LEU A O 1
ATOM 3063 N N . TYR A 1 380 ? -25.547 -0.617 -3.82 1 91.56 380 TYR A N 1
ATOM 3064 C CA . TYR A 1 380 ? -24.5 -0.713 -4.84 1 91.56 380 TYR A CA 1
ATOM 3065 C C . TYR A 1 380 ? -23.125 -0.463 -4.234 1 91.56 380 TYR A C 1
ATOM 3067 O O . TYR A 1 380 ? -22.109 -0.748 -4.867 1 91.56 380 TYR A O 1
ATOM 3075 N N . ARG A 1 381 ? -23.109 -0.001 -3.021 1 92.75 381 ARG A N 1
ATOM 3076 C CA . ARG A 1 381 ? -21.844 0.29 -2.352 1 92.75 381 ARG A CA 1
ATOM 3077 C C . ARG A 1 381 ? -21.375 -0.91 -1.544 1 92.75 381 ARG A C 1
ATOM 3079 O O . ARG A 1 381 ? -22.094 -1.418 -0.685 1 92.75 381 ARG A O 1
ATOM 3086 N N . PRO A 1 382 ? -20.094 -1.274 -1.753 1 94 382 PRO A N 1
ATOM 3087 C CA . PRO A 1 382 ? -19.578 -2.432 -1.021 1 94 382 PRO A CA 1
ATOM 3088 C C . PRO A 1 382 ? -19.547 -2.215 0.491 1 94 382 PRO A C 1
ATOM 3090 O O . PRO A 1 382 ? -19.625 -3.18 1.257 1 94 382 PRO A O 1
ATOM 3093 N N . GLU A 1 383 ? -19.578 -0.987 0.929 1 92.44 383 GLU A N 1
ATOM 3094 C CA . GLU A 1 383 ? -19.5 -0.649 2.348 1 92.44 383 GLU A CA 1
ATOM 3095 C C . GLU A 1 383 ? -20.781 -1.059 3.072 1 92.44 383 GLU A C 1
ATOM 3097 O O . GLU A 1 383 ? -20.797 -1.16 4.301 1 92.44 383 GLU A O 1
ATOM 3102 N N . ASN A 1 384 ? -21.828 -1.28 2.328 1 95.75 384 ASN A N 1
ATOM 3103 C CA . ASN A 1 384 ? -23.109 -1.635 2.943 1 95.75 384 ASN A CA 1
ATOM 3104 C C . ASN A 1 384 ? -23.344 -3.141 2.906 1 95.75 384 ASN A C 1
ATOM 3106 O O . ASN A 1 384 ? -24.469 -3.602 3.135 1 95.75 384 ASN A O 1
ATOM 3110 N N . HIS A 1 385 ? -22.391 -3.826 2.525 1 97.31 385 HIS A N 1
ATOM 3111 C CA . HIS A 1 385 ? -22.344 -5.277 2.662 1 97.31 385 HIS A CA 1
ATOM 3112 C C . HIS A 1 385 ? -21.391 -5.699 3.771 1 97.31 385 HIS A C 1
ATOM 3114 O O . HIS A 1 385 ? -20.172 -5.527 3.65 1 97.31 385 HIS A O 1
ATOM 3120 N N . TYR A 1 386 ? -21.938 -6.297 4.781 1 97.88 386 TYR A N 1
ATOM 3121 C CA . TYR A 1 386 ? -21.188 -6.543 6.004 1 97.88 386 TYR A CA 1
ATOM 3122 C C . TYR A 1 386 ? -20.703 -7.984 6.066 1 97.88 386 TYR A C 1
ATOM 3124 O O . TYR A 1 386 ? -21.5 -8.922 6.02 1 97.88 386 TYR A O 1
ATOM 3132 N N . THR A 1 387 ? -19.406 -8.148 6.168 1 97.81 387 THR A N 1
ATOM 3133 C CA . THR A 1 387 ? -18.844 -9.492 6.242 1 97.81 387 THR A CA 1
ATOM 3134 C C . THR A 1 387 ? -19.203 -10.156 7.566 1 97.81 387 THR A C 1
ATOM 3136 O O . THR A 1 387 ? -18.922 -9.617 8.641 1 97.81 387 THR A O 1
ATOM 3139 N N . ILE A 1 388 ? -19.797 -11.305 7.516 1 98 388 ILE A N 1
ATOM 3140 C CA . ILE A 1 388 ? -20.234 -12.016 8.719 1 98 388 ILE A CA 1
ATOM 3141 C C . ILE A 1 388 ? -19.312 -13.219 8.961 1 98 388 ILE A C 1
ATOM 3143 O O . ILE A 1 388 ? -19.016 -13.555 10.109 1 98 388 ILE A O 1
ATOM 3147 N N . VAL A 1 389 ? -18.953 -13.867 7.859 1 97.12 389 VAL A N 1
ATOM 3148 C CA . VAL A 1 389 ? -18.031 -14.992 7.961 1 97.12 389 VAL A CA 1
ATOM 3149 C C . VAL A 1 389 ? -16.938 -14.859 6.91 1 97.12 389 VAL A C 1
ATOM 3151 O O . VAL A 1 389 ? -17.203 -14.461 5.773 1 97.12 389 VAL A O 1
ATOM 3154 N N . LEU A 1 390 ? -15.75 -15.055 7.305 1 94.81 390 LEU A N 1
ATOM 3155 C CA . LEU A 1 390 ? -14.578 -15.094 6.434 1 94.81 390 LEU A CA 1
ATOM 3156 C C . LEU A 1 390 ? -13.648 -16.234 6.816 1 94.81 390 LEU A C 1
ATOM 3158 O O . LEU A 1 390 ? -13.266 -16.375 7.98 1 94.81 390 LEU A O 1
ATOM 3162 N N . TYR A 1 391 ? -13.336 -17.109 5.871 1 90.44 391 TYR A N 1
ATOM 3163 C CA . TYR A 1 391 ? -12.43 -18.188 6.219 1 90.44 391 TYR A CA 1
ATOM 3164 C C . TYR A 1 391 ? -11.516 -18.531 5.047 1 90.44 391 TYR A C 1
ATOM 3166 O O . TYR A 1 391 ? -11.891 -18.359 3.887 1 90.44 391 TYR A O 1
ATOM 3174 N N . PRO A 1 392 ? -10.375 -18.969 5.387 1 84.62 392 PRO A N 1
ATOM 3175 C CA . PRO A 1 392 ? -9.484 -19.469 4.336 1 84.62 392 PRO A CA 1
ATOM 3176 C C . PRO A 1 392 ? -9.891 -20.859 3.844 1 84.62 392 PRO A C 1
ATOM 3178 O O . PRO A 1 392 ? -10.211 -21.734 4.652 1 84.62 392 PRO A O 1
ATOM 3181 N N . GLY A 1 393 ? -10.016 -21.016 2.561 1 82.44 393 GLY A N 1
ATOM 3182 C CA . GLY A 1 393 ? -10.375 -22.312 2.016 1 82.44 393 GLY A CA 1
ATOM 3183 C C . GLY A 1 393 ? -11.133 -22.234 0.705 1 82.44 393 GLY A C 1
ATOM 3184 O O . GLY A 1 393 ? -11.266 -21.141 0.134 1 82.44 393 GLY A O 1
ATOM 3185 N N . VAL A 1 394 ? -11.562 -23.422 0.308 1 82.06 394 VAL A N 1
ATOM 3186 C CA . VAL A 1 394 ? -12.258 -23.516 -0.969 1 82.06 394 VAL A CA 1
ATOM 3187 C C . VAL A 1 394 ? -13.766 -23.609 -0.727 1 82.06 394 VAL A C 1
ATOM 3189 O O . VAL A 1 394 ? -14.203 -23.953 0.373 1 82.06 394 VAL A O 1
ATOM 3192 N N . GLU A 1 395 ? -14.43 -23.281 -1.735 1 87.88 395 GLU A N 1
ATOM 3193 C CA . GLU A 1 395 ? -15.883 -23.406 -1.727 1 87.88 395 GLU A CA 1
ATOM 3194 C C . GLU A 1 395 ? -16.312 -24.859 -1.873 1 87.88 395 GLU A C 1
ATOM 3196 O O . GLU A 1 395 ? -16.609 -25.312 -2.979 1 87.88 395 GLU A O 1
ATOM 3201 N N . LYS A 1 396 ? -16.438 -25.531 -0.775 1 87.69 396 LYS A N 1
ATOM 3202 C CA . LYS A 1 396 ? -16.938 -26.906 -0.723 1 87.69 396 LYS A CA 1
ATOM 3203 C C . LYS A 1 396 ? -18.109 -27.016 0.253 1 87.69 396 LYS A C 1
ATOM 3205 O O . LYS A 1 396 ? -18.094 -26.406 1.324 1 87.69 396 LYS A O 1
ATOM 3210 N N . TYR A 1 397 ? -19.062 -27.875 -0.148 1 92.06 397 TYR A N 1
ATOM 3211 C CA . TYR A 1 397 ? -20.281 -28.016 0.649 1 92.06 397 TYR A CA 1
ATOM 3212 C C . TYR A 1 397 ? -19.953 -28.438 2.078 1 92.06 397 TYR A C 1
ATOM 3214 O O . TYR A 1 397 ? -20.484 -27.875 3.035 1 92.06 397 TYR A O 1
ATOM 3222 N N . GLU A 1 398 ? -19.016 -29.406 2.199 1 88.5 398 GLU A N 1
ATOM 3223 C CA . GLU A 1 398 ? -18.703 -29.922 3.523 1 88.5 398 GLU A CA 1
ATOM 3224 C C . GLU A 1 398 ? -18.109 -28.844 4.422 1 88.5 398 GLU A C 1
ATOM 3226 O O . GLU A 1 398 ? -18.484 -28.734 5.59 1 88.5 398 GLU A O 1
ATOM 3231 N N . THR A 1 399 ? -17.234 -28.078 3.863 1 88.69 399 THR A N 1
ATOM 3232 C CA . THR A 1 399 ? -16.594 -27 4.613 1 88.69 399 THR A CA 1
ATOM 3233 C C . THR A 1 399 ? -17.594 -25.906 4.969 1 88.69 399 THR A C 1
ATOM 3235 O O . THR A 1 399 ? -17.641 -25.438 6.105 1 88.69 399 THR A O 1
ATOM 3238 N N . LEU A 1 400 ? -18.406 -25.562 4.02 1 93.19 400 LEU A N 1
ATOM 3239 C CA . LEU A 1 400 ? -19.406 -24.531 4.227 1 93.19 400 LEU A CA 1
ATOM 3240 C C . LEU A 1 400 ? -20.406 -24.938 5.309 1 93.19 400 LEU A C 1
ATOM 3242 O O . LEU A 1 400 ? -20.75 -24.125 6.18 1 93.19 400 LEU A O 1
ATOM 3246 N N . ASN A 1 401 ? -20.859 -26.156 5.164 1 92.38 401 ASN A N 1
ATOM 3247 C CA . ASN A 1 401 ? -21.828 -26.656 6.125 1 92.38 401 ASN A CA 1
ATOM 3248 C C . ASN A 1 401 ? -21.297 -26.594 7.555 1 92.38 401 ASN A C 1
ATOM 3250 O O . ASN A 1 401 ? -22.031 -26.281 8.484 1 92.38 401 ASN A O 1
ATOM 3254 N N . ASN A 1 402 ? -20.062 -26.875 7.672 1 89.81 402 ASN A N 1
ATOM 3255 C CA . ASN A 1 402 ? -19.422 -26.859 8.984 1 89.81 402 ASN A CA 1
ATOM 3256 C C . ASN A 1 402 ? -19.203 -25.422 9.484 1 89.81 402 ASN A C 1
ATOM 3258 O O . ASN A 1 402 ? -19.516 -25.109 10.633 1 89.81 402 ASN A O 1
ATOM 3262 N N . VAL A 1 403 ? -18.688 -24.609 8.672 1 91.94 403 VAL A N 1
ATOM 3263 C CA . VAL A 1 403 ? -18.297 -23.25 9.047 1 91.94 403 VAL A CA 1
ATOM 3264 C C . VAL A 1 403 ? -19.531 -22.406 9.289 1 91.94 403 VAL A C 1
ATOM 3266 O O . VAL A 1 403 ? -19.516 -21.5 10.133 1 91.94 403 VAL A O 1
ATOM 3269 N N . LEU A 1 404 ? -20.656 -22.719 8.609 1 95.25 404 LEU A N 1
ATOM 3270 C CA . LEU A 1 404 ? -21.828 -21.844 8.641 1 95.25 404 LEU A CA 1
ATOM 3271 C C . LEU A 1 404 ? -22.859 -22.359 9.633 1 95.25 404 LEU A C 1
ATOM 3273 O O . LEU A 1 404 ? -23.969 -21.812 9.734 1 95.25 404 LEU A O 1
ATOM 3277 N N . LYS A 1 405 ? -22.484 -23.344 10.383 1 93.25 405 LYS A N 1
ATOM 3278 C CA . LYS A 1 405 ? -23.422 -23.938 11.328 1 93.25 405 LYS A CA 1
ATOM 3279 C C . LYS A 1 405 ? -23.953 -22.891 12.312 1 93.25 405 LYS A C 1
ATOM 3281 O O . LYS A 1 405 ? -25.156 -22.766 12.523 1 93.25 405 LYS A O 1
ATOM 3286 N N . SER A 1 406 ? -23.016 -22.188 12.859 1 94 406 SER A N 1
ATOM 3287 C CA . SER A 1 406 ? -23.391 -21.172 13.844 1 94 406 SER A CA 1
ATOM 3288 C C . SER A 1 406 ? -24.219 -20.062 13.211 1 94 406 SER A C 1
ATOM 3290 O O . SER A 1 406 ? -25.141 -19.516 13.836 1 94 406 SER A O 1
ATOM 3292 N N . LEU A 1 407 ? -23.844 -19.703 12.055 1 96.56 407 LEU A N 1
ATOM 3293 C CA . LEU A 1 407 ? -24.594 -18.672 11.352 1 96.56 407 LEU A CA 1
ATOM 3294 C C . LEU A 1 407 ? -26.016 -19.141 11.047 1 96.56 407 LEU A C 1
ATOM 3296 O O . LEU A 1 407 ? -26.969 -18.375 11.203 1 96.56 407 LEU A O 1
ATOM 3300 N N . ALA A 1 408 ? -26.125 -20.359 10.578 1 96.75 408 ALA A N 1
ATOM 3301 C CA . ALA A 1 408 ? -27.438 -20.922 10.258 1 96.75 408 ALA A CA 1
ATOM 3302 C C . ALA A 1 408 ? -28.344 -20.906 11.484 1 96.75 408 ALA A C 1
ATOM 3304 O O . ALA A 1 408 ? -29.531 -20.562 11.383 1 96.75 408 ALA A O 1
ATOM 3305 N N . MET A 1 409 ? -27.766 -21.234 12.602 1 96.12 409 MET A N 1
ATOM 3306 C CA . MET A 1 409 ? -28.531 -21.219 13.844 1 96.12 409 MET A CA 1
ATOM 3307 C C . MET A 1 409 ? -28.969 -19.797 14.195 1 96.12 409 MET A C 1
ATOM 3309 O O . MET A 1 409 ? -30.109 -19.594 14.602 1 96.12 409 MET A O 1
ATOM 3313 N N . GLU A 1 410 ? -28.078 -18.906 14 1 97.12 410 GLU A N 1
ATOM 3314 C CA . GLU A 1 410 ? -28.391 -17.516 14.281 1 97.12 410 GLU A CA 1
ATOM 3315 C C . GLU A 1 410 ? -29.5 -17 13.367 1 97.12 410 GLU A C 1
ATOM 3317 O O . GLU A 1 410 ? -30.438 -16.344 13.828 1 97.12 410 GLU A O 1
ATOM 3322 N N . LEU A 1 411 ? -29.438 -17.328 12.117 1 97.94 411 LEU A N 1
ATOM 3323 C CA . LEU A 1 411 ? -30.422 -16.875 11.141 1 97.94 411 LEU A CA 1
ATOM 3324 C C . LEU A 1 411 ? -31.781 -17.5 11.398 1 97.94 411 LEU A C 1
ATOM 3326 O O . LEU A 1 411 ? -32.812 -16.844 11.219 1 97.94 411 LEU A O 1
ATOM 3330 N N . ARG A 1 412 ? -31.781 -18.766 11.773 1 96.94 412 ARG A N 1
ATOM 3331 C CA . ARG A 1 412 ? -33.031 -19.438 12.125 1 96.94 412 ARG A CA 1
ATOM 3332 C C . ARG A 1 412 ? -33.719 -18.734 13.281 1 96.94 412 ARG A C 1
ATOM 3334 O O . ARG A 1 412 ? -34.938 -18.469 13.219 1 96.94 412 ARG A O 1
ATOM 3341 N N . LYS A 1 413 ? -32.969 -18.391 14.258 1 96.25 413 LYS A N 1
ATOM 3342 C CA . LYS A 1 413 ? -33.5 -17.688 15.414 1 96.25 413 LYS A CA 1
ATOM 3343 C C . LYS A 1 413 ? -34.031 -16.312 15.023 1 96.25 413 LYS A C 1
ATOM 3345 O O . LYS A 1 413 ? -35.094 -15.898 15.477 1 96.25 413 LYS A O 1
ATOM 3350 N N . LEU A 1 414 ? -33.344 -15.656 14.195 1 97.19 414 LEU A N 1
ATOM 3351 C CA . LEU A 1 414 ? -33.719 -14.32 13.75 1 97.19 414 LEU A CA 1
ATOM 3352 C C . LEU A 1 414 ? -35.031 -14.367 12.969 1 97.19 414 LEU A C 1
ATOM 3354 O O . LEU A 1 414 ? -35.875 -13.492 13.125 1 97.19 414 LEU A O 1
ATOM 3358 N N . LYS A 1 415 ? -35.125 -15.32 12.133 1 96.56 415 LYS A N 1
ATOM 3359 C CA . LYS A 1 415 ? -36.312 -15.461 11.312 1 96.56 415 LYS A CA 1
ATOM 3360 C C . LYS A 1 415 ? -37.531 -15.781 12.172 1 96.56 415 LYS A C 1
ATOM 3362 O O . LYS A 1 415 ? -38.625 -15.219 11.977 1 96.56 415 LYS A O 1
ATOM 3367 N N . GLU A 1 416 ? -37.438 -16.625 13.164 1 95.81 416 GLU A N 1
ATOM 3368 C CA . GLU A 1 416 ? -38.531 -17.125 13.961 1 95.81 416 GLU A CA 1
ATOM 3369 C C . GLU A 1 416 ? -38.938 -16.141 15.062 1 95.81 416 GLU A C 1
ATOM 3371 O O . GLU A 1 416 ? -40.125 -15.883 15.289 1 95.81 416 GLU A O 1
ATOM 3376 N N . GLU A 1 417 ? -37.875 -15.586 15.719 1 96 417 GLU A N 1
ATOM 3377 C CA . GLU A 1 417 ? -38.156 -14.828 16.938 1 96 417 GLU A CA 1
ATOM 3378 C C . GLU A 1 417 ? -37.844 -13.352 16.75 1 96 417 GLU A C 1
ATOM 3380 O O . GLU A 1 417 ? -38.281 -12.508 17.516 1 96 417 GLU A O 1
ATOM 3385 N N . GLY A 1 418 ? -37.125 -13.094 15.734 1 96.31 418 GLY A N 1
ATOM 3386 C CA . GLY A 1 418 ? -36.656 -11.734 15.641 1 96.31 418 GLY A CA 1
ATOM 3387 C C . GLY A 1 418 ? -35.594 -11.406 16.672 1 96.31 418 GLY A C 1
ATOM 3388 O O . GLY A 1 418 ? -34.812 -12.273 17.062 1 96.31 418 GLY A O 1
ATOM 3389 N N . PHE A 1 419 ? -35.281 -10.133 16.938 1 96.38 419 PHE A N 1
ATOM 3390 C CA . PHE A 1 419 ? -34.312 -9.727 17.969 1 96.38 419 PHE A CA 1
ATOM 3391 C C . PHE A 1 419 ? -34.688 -8.367 18.547 1 96.38 419 PHE A C 1
ATOM 3393 O O . PHE A 1 419 ? -35.531 -7.652 17.984 1 96.38 419 PHE A O 1
ATOM 3400 N N . LYS A 1 420 ? -34.188 -8.117 19.703 1 96 420 LYS A N 1
ATOM 3401 C CA . LYS A 1 420 ? -34.375 -6.84 20.375 1 96 420 LYS A CA 1
ATOM 3402 C C . LYS A 1 420 ? -33.156 -5.941 20.219 1 96 420 LYS A C 1
ATOM 3404 O O . LYS A 1 420 ? -32.031 -6.391 20.406 1 96 420 LYS A O 1
ATOM 3409 N N . ASP A 1 421 ? -33.438 -4.73 19.859 1 94.31 421 ASP A N 1
ATOM 3410 C CA . ASP A 1 421 ? -32.312 -3.803 19.719 1 94.31 421 ASP A CA 1
ATOM 3411 C C . ASP A 1 421 ? -31.906 -3.203 21.062 1 94.31 421 ASP A C 1
ATOM 3413 O O . ASP A 1 421 ? -32.375 -3.668 22.109 1 94.31 421 ASP A O 1
ATOM 3417 N N . ASN A 1 422 ? -30.953 -2.283 21.047 1 91.94 422 ASN A N 1
ATOM 3418 C CA . ASN A 1 422 ? -30.438 -1.692 22.281 1 91.94 422 ASN A CA 1
ATOM 3419 C C . ASN A 1 422 ? -31.5 -0.865 23 1 91.94 422 ASN A C 1
ATOM 3421 O O . ASN A 1 422 ? -31.391 -0.6 24.203 1 91.94 422 ASN A O 1
ATOM 3425 N N . GLN A 1 423 ? -32.625 -0.477 22.312 1 92.44 423 GLN A N 1
ATOM 3426 C CA . GLN A 1 423 ? -33.719 0.275 22.891 1 92.44 423 GLN A CA 1
ATOM 3427 C C . GLN A 1 423 ? -34.906 -0.64 23.219 1 92.44 423 GLN A C 1
ATOM 3429 O O . GLN A 1 423 ? -36.031 -0.167 23.438 1 92.44 423 GLN A O 1
ATOM 3434 N N . ASN A 1 424 ? -34.75 -1.869 23.078 1 92.38 424 ASN A N 1
ATOM 3435 C CA . ASN A 1 424 ? -35.719 -2.904 23.438 1 92.38 424 ASN A CA 1
ATOM 3436 C C . ASN A 1 424 ? -36.875 -2.955 22.438 1 92.38 424 ASN A C 1
ATOM 3438 O O . ASN A 1 424 ? -38 -3.344 22.797 1 92.38 424 ASN A O 1
ATOM 3442 N N . ILE A 1 425 ? -36.625 -2.471 21.312 1 94.94 425 ILE A N 1
ATOM 3443 C CA . ILE A 1 425 ? -37.594 -2.633 20.234 1 94.94 425 ILE A CA 1
ATOM 3444 C C . ILE A 1 425 ? -37.438 -4.004 19.578 1 94.94 425 ILE A C 1
ATOM 3446 O O . ILE A 1 425 ? -36.312 -4.414 19.266 1 94.94 425 ILE A O 1
ATOM 3450 N N . GLU A 1 426 ? -38.562 -4.68 19.359 1 96.25 426 GLU A N 1
ATOM 3451 C CA . GLU A 1 426 ? -38.531 -6.004 18.75 1 96.25 426 GLU A CA 1
ATOM 3452 C C . GLU A 1 426 ? -38.625 -5.918 17.219 1 96.25 426 GLU A C 1
ATOM 3454 O O . GLU A 1 426 ? -39.594 -5.43 16.672 1 96.25 426 GLU A O 1
ATOM 3459 N N . TRP A 1 427 ? -37.656 -6.352 16.578 1 97.62 427 TRP A N 1
ATOM 3460 C CA . TRP A 1 427 ? -37.562 -6.305 15.117 1 97.62 427 TRP A CA 1
ATOM 3461 C C . TRP A 1 427 ? -37.844 -7.684 14.516 1 97.62 427 TRP A C 1
ATOM 3463 O O . TRP A 1 427 ? -37.281 -8.688 14.984 1 97.62 427 TRP A O 1
ATOM 3473 N N . LYS A 1 428 ? -38.688 -7.723 13.523 1 97.75 428 LYS A N 1
ATOM 3474 C CA . LYS A 1 428 ? -38.875 -8.922 12.711 1 97.75 428 LYS A CA 1
ATOM 3475 C C . LYS A 1 428 ? -37.906 -8.922 11.523 1 97.75 428 LYS A C 1
ATOM 3477 O O . LYS A 1 428 ? -37.625 -7.871 10.953 1 97.75 428 LYS A O 1
ATOM 3482 N N . VAL A 1 429 ? -37.406 -10.148 11.18 1 97.94 429 VAL A N 1
ATOM 3483 C CA . VAL A 1 429 ? -36.406 -10.227 10.117 1 97.94 429 VAL A CA 1
ATOM 3484 C C . VAL A 1 429 ? -36.875 -11.203 9.039 1 97.94 429 VAL A C 1
ATOM 3486 O O . VAL A 1 429 ? -37.25 -12.336 9.344 1 97.94 429 VAL A O 1
ATOM 3489 N N . GLU A 1 430 ? -36.938 -10.766 7.875 1 97.81 430 GLU A N 1
ATOM 3490 C CA . GLU A 1 430 ? -37.125 -11.625 6.711 1 97.81 430 GLU A CA 1
ATOM 3491 C C . GLU A 1 430 ? -35.812 -11.852 5.973 1 97.81 430 GLU A C 1
ATOM 3493 O O . GLU A 1 430 ? -35.062 -10.914 5.754 1 97.81 430 GLU A O 1
ATOM 3498 N N . LEU A 1 431 ? -35.562 -13.086 5.605 1 98.31 431 LEU A N 1
ATOM 3499 C CA . LEU A 1 431 ? -34.25 -13.445 5.07 1 98.31 431 LEU A CA 1
ATOM 3500 C C . LEU A 1 431 ? -34.344 -13.664 3.562 1 98.31 431 LEU A C 1
ATOM 3502 O O . LEU A 1 431 ? -35.312 -14.211 3.057 1 98.31 431 LEU A O 1
ATOM 3506 N N . TYR A 1 432 ? -33.312 -13.242 2.877 1 98.44 432 TYR A N 1
ATOM 3507 C CA . TYR A 1 432 ? -33.125 -13.414 1.439 1 98.44 432 TYR A CA 1
ATOM 3508 C C . TYR A 1 432 ? -31.734 -13.914 1.127 1 98.44 432 TYR A C 1
ATOM 3510 O O . TYR A 1 432 ? -30.828 -13.789 1.951 1 98.44 432 TYR A O 1
ATOM 3518 N N . PHE A 1 433 ? -31.547 -14.547 -0.053 1 98.38 433 PHE A N 1
ATOM 3519 C CA . PHE A 1 433 ? -30.234 -15.047 -0.457 1 98.38 433 PHE A CA 1
ATOM 3520 C C . PHE A 1 433 ? -29.984 -14.75 -1.93 1 98.38 433 PHE A C 1
ATOM 3522 O O . PHE A 1 433 ? -30.875 -14.883 -2.762 1 98.38 433 PHE A O 1
ATOM 3529 N N . SER A 1 434 ? -28.797 -14.258 -2.227 1 97.75 434 SER A N 1
ATOM 3530 C CA . SER A 1 434 ? -28.375 -14.102 -3.613 1 97.75 434 SER A CA 1
ATOM 3531 C C . SER A 1 434 ? -26.875 -14.297 -3.756 1 97.75 434 SER A C 1
ATOM 3533 O O . SER A 1 434 ? -26.094 -13.82 -2.922 1 97.75 434 SER A O 1
ATOM 3535 N N . SER A 1 435 ? -26.406 -15 -4.711 1 96.44 435 SER A N 1
ATOM 3536 C CA . SER A 1 435 ? -25 -15.242 -5.039 1 96.44 435 SER A CA 1
ATOM 3537 C C . SER A 1 435 ? -24.844 -15.758 -6.469 1 96.44 435 SER A C 1
ATOM 3539 O O . SER A 1 435 ? -25.828 -15.82 -7.219 1 96.44 435 SER A O 1
ATOM 3541 N N . ASP A 1 436 ? -23.672 -15.984 -6.859 1 93.62 436 ASP A N 1
ATOM 3542 C CA . ASP A 1 436 ? -23.484 -16.656 -8.148 1 93.62 436 ASP A CA 1
ATOM 3543 C C . ASP A 1 436 ? -24.031 -18.078 -8.102 1 93.62 436 ASP A C 1
ATOM 3545 O O . ASP A 1 436 ? -24.312 -18.609 -7.023 1 93.62 436 ASP A O 1
ATOM 3549 N N . TRP A 1 437 ? -24.188 -18.703 -9.195 1 94.5 437 TRP A N 1
ATOM 3550 C CA . TRP A 1 437 ? -24.875 -19.984 -9.312 1 94.5 437 TRP A CA 1
ATOM 3551 C C . TRP A 1 437 ? -24.172 -21.062 -8.516 1 94.5 437 TRP A C 1
ATOM 3553 O O . TRP A 1 437 ? -24.812 -21.859 -7.828 1 94.5 437 TRP A O 1
ATOM 3563 N N . LYS A 1 438 ? -22.859 -21.141 -8.703 1 92.12 438 LYS A N 1
ATOM 3564 C CA . LYS A 1 438 ? -22.109 -22.188 -8.031 1 92.12 438 LYS A CA 1
ATOM 3565 C C . LYS A 1 438 ? -22.312 -22.141 -6.523 1 92.12 438 LYS A C 1
ATOM 3567 O O . LYS A 1 438 ? -22.594 -23.172 -5.902 1 92.12 438 LYS A O 1
ATOM 3572 N N . PHE A 1 439 ? -22.234 -20.984 -5.961 1 94.94 439 PHE A N 1
ATOM 3573 C CA . PHE A 1 439 ? -22.375 -20.812 -4.52 1 94.94 439 PHE A CA 1
ATOM 3574 C C . PHE A 1 439 ? -23.812 -21.062 -4.094 1 94.94 439 PHE A C 1
ATOM 3576 O O . PHE A 1 439 ? -24.062 -21.688 -3.064 1 94.94 439 PHE A O 1
ATOM 3583 N N . LEU A 1 440 ? -24.719 -20.562 -4.844 1 95.88 440 LEU A N 1
ATOM 3584 C CA . LEU A 1 440 ? -26.141 -20.75 -4.586 1 95.88 440 LEU A CA 1
ATOM 3585 C C . LEU A 1 440 ? -26.5 -22.234 -4.566 1 95.88 440 LEU A C 1
ATOM 3587 O O . LEU A 1 440 ? -27.156 -22.703 -3.633 1 95.88 440 LEU A O 1
ATOM 3591 N N . ALA A 1 441 ? -26.078 -22.953 -5.582 1 94.56 441 ALA A N 1
ATOM 3592 C CA . ALA A 1 441 ? -26.344 -24.391 -5.695 1 94.56 441 ALA A CA 1
ATOM 3593 C C . ALA A 1 441 ? -25.75 -25.156 -4.523 1 94.56 441 ALA A C 1
ATOM 3595 O O . ALA A 1 441 ? -26.375 -26.062 -3.975 1 94.56 441 ALA A O 1
ATOM 3596 N N . MET A 1 442 ? -24.625 -24.719 -4.16 1 94.56 442 MET A N 1
ATOM 3597 C CA . MET A 1 442 ? -23.953 -25.375 -3.047 1 94.56 442 MET A CA 1
ATOM 3598 C C . MET A 1 442 ? -24.719 -25.172 -1.747 1 94.56 442 MET A C 1
ATOM 3600 O O . MET A 1 442 ? -24.922 -26.125 -0.989 1 94.56 442 MET A O 1
ATOM 3604 N N . CYS A 1 443 ? -25.156 -24.016 -1.508 1 96.06 443 CYS A N 1
ATOM 3605 C CA . CYS A 1 443 ? -25.875 -23.703 -0.279 1 96.06 443 CYS A CA 1
ATOM 3606 C C . CYS A 1 443 ? -27.234 -24.406 -0.255 1 96.06 443 CYS A C 1
ATOM 3608 O O . CYS A 1 443 ? -27.75 -24.75 0.815 1 96.06 443 CYS A O 1
ATOM 3610 N N . LEU A 1 444 ? -27.75 -24.672 -1.456 1 96.06 444 LEU A N 1
ATOM 3611 C CA . LEU A 1 444 ? -29.047 -25.312 -1.555 1 96.06 444 LEU A CA 1
ATOM 3612 C C . LEU A 1 444 ? -28.922 -26.828 -1.601 1 96.06 444 LEU A C 1
ATOM 3614 O O . LEU A 1 444 ? -29.922 -27.547 -1.606 1 96.06 444 LEU A O 1
ATOM 3618 N N . GLY A 1 445 ? -27.641 -27.281 -1.667 1 94.12 445 GLY A N 1
ATOM 3619 C CA . GLY A 1 445 ? -27.375 -28.719 -1.726 1 94.12 445 GLY A CA 1
ATOM 3620 C C . GLY A 1 445 ? -27.688 -29.312 -3.082 1 94.12 445 GLY A C 1
ATOM 3621 O O . GLY A 1 445 ? -28.078 -30.484 -3.172 1 94.12 445 GLY A O 1
ATOM 3622 N N . LEU A 1 446 ? -27.656 -28.516 -4.082 1 93.44 446 LEU A N 1
ATOM 3623 C CA . LEU A 1 446 ? -27.922 -28.969 -5.445 1 93.44 446 LEU A CA 1
ATOM 3624 C C . LEU A 1 446 ? -26.656 -29.562 -6.07 1 93.44 446 LEU A C 1
ATOM 3626 O O . LEU A 1 446 ? -25.547 -29.312 -5.602 1 93.44 446 LEU A O 1
ATOM 3630 N N . ASN A 1 447 ? -26.922 -30.359 -7.031 1 82.5 447 ASN A N 1
ATOM 3631 C CA . ASN A 1 447 ? -25.812 -30.859 -7.84 1 82.5 447 ASN A CA 1
ATOM 3632 C C . ASN A 1 447 ? -25.188 -29.75 -8.688 1 82.5 447 ASN A C 1
ATOM 3634 O O . ASN A 1 447 ? -25.641 -28.609 -8.656 1 82.5 447 ASN A O 1
ATOM 3638 N N . ALA A 1 448 ? -24.188 -30.078 -9.469 1 79.81 448 ALA A N 1
ATOM 3639 C CA . ALA A 1 448 ? -23.453 -29.125 -10.305 1 79.81 448 ALA A CA 1
ATOM 3640 C C . ALA A 1 448 ? -24.359 -28.578 -11.414 1 79.81 448 ALA A C 1
ATOM 3642 O O . ALA A 1 448 ? -25.406 -29.156 -11.711 1 79.81 448 ALA A O 1
ATOM 3643 N N . ALA A 1 449 ? -24.047 -27.438 -11.859 1 76.44 449 ALA A N 1
ATOM 3644 C CA . ALA A 1 449 ? -24.812 -26.75 -12.906 1 76.44 449 ALA A CA 1
ATOM 3645 C C . ALA A 1 449 ? -24.953 -27.625 -14.141 1 76.44 449 ALA A C 1
ATOM 3647 O O . ALA A 1 449 ? -25.906 -27.453 -14.914 1 76.44 449 ALA A O 1
ATOM 3648 N N . ASN A 1 450 ? -24.109 -28.562 -14.25 1 81.31 450 ASN A N 1
ATOM 3649 C CA . ASN A 1 450 ? -24.125 -29.391 -15.453 1 81.31 450 ASN A CA 1
ATOM 3650 C C . ASN A 1 450 ? -24.922 -30.672 -15.227 1 81.31 450 ASN A C 1
ATOM 3652 O O . ASN A 1 450 ? -25.062 -31.5 -16.141 1 81.31 450 ASN A O 1
ATOM 3656 N N . SER A 1 451 ? -25.594 -30.734 -14.125 1 87.12 451 SER A N 1
ATOM 3657 C CA . SER A 1 451 ? -26.391 -31.906 -13.828 1 87.12 451 SER A CA 1
ATOM 3658 C C . SER A 1 451 ? -27.703 -31.906 -14.609 1 87.12 451 SER A C 1
ATOM 3660 O O . SER A 1 451 ? -28.094 -30.875 -15.148 1 87.12 451 SER A O 1
ATOM 3662 N N . ARG A 1 452 ? -28.297 -33.062 -14.68 1 90.69 452 ARG A N 1
ATOM 3663 C CA . ARG A 1 452 ? -29.531 -33.219 -15.43 1 90.69 452 ARG A CA 1
ATOM 3664 C C . ARG A 1 452 ? -30.625 -32.312 -14.883 1 90.69 452 ARG A C 1
ATOM 3666 O O . ARG A 1 452 ? -31.344 -31.672 -15.641 1 90.69 452 ARG A O 1
ATOM 3673 N N . TYR A 1 453 ? -30.828 -32.281 -13.562 1 93.31 453 TYR A N 1
ATOM 3674 C CA . TYR A 1 453 ? -31.781 -31.422 -12.875 1 93.31 453 TYR A CA 1
ATOM 3675 C C . TYR A 1 453 ? -31.062 -30.328 -12.102 1 93.31 453 TYR A C 1
ATOM 3677 O O . TYR A 1 453 ? -30.625 -30.531 -10.969 1 93.31 453 TYR A O 1
ATOM 3685 N N . PHE A 1 454 ? -30.953 -29.094 -12.648 1 93.75 454 PHE A N 1
ATOM 3686 C CA . PHE A 1 454 ? -30.062 -28.062 -12.148 1 93.75 454 PHE A CA 1
ATOM 3687 C C . PHE A 1 454 ? -30.844 -26.953 -11.453 1 93.75 454 PHE A C 1
ATOM 3689 O O . PHE A 1 454 ? -30.281 -26.188 -10.664 1 93.75 454 PHE A O 1
ATOM 3696 N N . CYS A 1 455 ? -32.125 -26.797 -11.711 1 95.12 455 CYS A N 1
ATOM 3697 C CA . CYS A 1 455 ? -32.875 -25.609 -11.305 1 95.12 455 CYS A CA 1
ATOM 3698 C C . CYS A 1 455 ? -33.375 -25.734 -9.883 1 95.12 455 CYS A C 1
ATOM 3700 O O . CYS A 1 455 ? -34.031 -26.719 -9.539 1 95.12 455 CYS A O 1
ATOM 3702 N N . PRO A 1 456 ? -33.094 -24.812 -9.039 1 94.69 456 PRO A N 1
ATOM 3703 C CA . PRO A 1 456 ? -33.562 -24.859 -7.656 1 94.69 456 PRO A CA 1
ATOM 3704 C C . PRO A 1 456 ? -35.062 -24.609 -7.547 1 94.69 456 PRO A C 1
ATOM 3706 O O . PRO A 1 456 ? -35.688 -24.938 -6.531 1 94.69 456 PRO A O 1
ATOM 3709 N N . TRP A 1 457 ? -35.719 -24.109 -8.531 1 96.62 457 TRP A N 1
ATOM 3710 C CA . TRP A 1 457 ? -37.094 -23.609 -8.406 1 96.62 457 TRP A CA 1
ATOM 3711 C C . TRP A 1 457 ? -38.094 -24.547 -9.086 1 96.62 457 TRP A C 1
ATOM 3713 O O . TRP A 1 457 ? -39.281 -24.516 -8.789 1 96.62 457 TRP A O 1
ATOM 3723 N N . CYS A 1 458 ? -37.625 -25.312 -10.047 1 96 458 CYS A N 1
ATOM 3724 C CA . CYS A 1 458 ? -38.5 -26.25 -10.742 1 96 458 CYS A CA 1
ATOM 3725 C C . CYS A 1 458 ? -37.781 -27.562 -11.055 1 96 458 CYS A C 1
ATOM 3727 O O . CYS A 1 458 ? -36.625 -27.75 -10.617 1 96 458 CYS A O 1
ATOM 3729 N N . GLU A 1 459 ? -38.406 -28.531 -11.75 1 94.19 459 GLU A N 1
ATOM 3730 C CA . GLU A 1 459 ? -37.812 -29.844 -12.023 1 94.19 459 GLU A CA 1
ATOM 3731 C C . GLU A 1 459 ? -37.5 -30.016 -13.508 1 94.19 459 GLU A C 1
ATOM 3733 O O . GLU A 1 459 ? -37.625 -31.125 -14.047 1 94.19 459 GLU A O 1
ATOM 3738 N N . VAL A 1 460 ? -37.25 -28.906 -14.102 1 94.12 460 VAL A N 1
ATOM 3739 C CA . VAL A 1 460 ? -36.875 -28.984 -15.516 1 94.12 460 VAL A CA 1
ATOM 3740 C C . VAL A 1 460 ? -35.625 -29.812 -15.688 1 94.12 460 VAL A C 1
ATOM 3742 O O . VAL A 1 460 ? -34.688 -29.719 -14.867 1 94.12 460 VAL A O 1
ATOM 3745 N N . SER A 1 461 ? -35.562 -30.672 -16.703 1 91.94 461 SER A N 1
ATOM 3746 C CA . SER A 1 461 ? -34.344 -31.391 -17.062 1 91.94 461 SER A CA 1
ATOM 3747 C C . SER A 1 461 ? -33.594 -30.688 -18.188 1 91.94 461 SER A C 1
ATOM 3749 O O . SER A 1 461 ? -34.156 -29.844 -18.891 1 91.94 461 SER A O 1
ATOM 3751 N N . LYS A 1 462 ? -32.375 -31.016 -18.328 1 89.88 462 LYS A N 1
ATOM 3752 C CA . LYS A 1 462 ? -31.547 -30.438 -19.391 1 89.88 462 LYS A CA 1
ATOM 3753 C C . LYS A 1 462 ? -32.156 -30.703 -20.766 1 89.88 462 LYS A C 1
ATOM 3755 O O . LYS A 1 462 ? -32.062 -29.875 -21.672 1 89.88 462 LYS A O 1
ATOM 3760 N N . GLU A 1 463 ? -32.844 -31.797 -20.891 1 86.88 463 GLU A N 1
ATOM 3761 C CA . GLU A 1 463 ? -33.469 -32.219 -22.156 1 86.88 463 GLU A CA 1
ATOM 3762 C C . GLU A 1 463 ? -34.719 -31.422 -22.438 1 86.88 463 GLU A C 1
ATOM 3764 O O . GLU A 1 463 ? -35.094 -31.219 -23.594 1 86.88 463 GLU A O 1
ATOM 3769 N N . GLN A 1 464 ? -35.281 -30.875 -21.406 1 90.38 464 GLN A N 1
ATOM 3770 C CA . GLN A 1 464 ? -36.562 -30.234 -21.531 1 90.38 464 GLN A CA 1
ATOM 3771 C C . GLN A 1 464 ? -36.406 -28.719 -21.656 1 90.38 464 GLN A C 1
ATOM 3773 O O . GLN A 1 464 ? -37.406 -28 -21.938 1 90.38 464 GLN A O 1
ATOM 3778 N N . GLN A 1 465 ? -35.312 -28.125 -21.5 1 86.5 465 GLN A N 1
ATOM 3779 C CA . GLN A 1 465 ? -35.094 -26.688 -21.359 1 86.5 465 GLN A CA 1
ATOM 3780 C C . GLN A 1 465 ? -35.5 -25.953 -22.641 1 86.5 465 GLN A C 1
ATOM 3782 O O . GLN A 1 465 ? -35.906 -24.797 -22.594 1 86.5 465 GLN A O 1
ATOM 3787 N N . GLY A 1 466 ? -35.469 -26.594 -23.766 1 82.44 466 GLY A N 1
ATOM 3788 C CA . GLY A 1 466 ? -35.781 -25.938 -25.031 1 82.44 466 GLY A CA 1
ATOM 3789 C C . GLY A 1 466 ? -37.219 -26.188 -25.484 1 82.44 466 GLY A C 1
ATOM 3790 O O . GLY A 1 466 ? -37.625 -25.703 -26.531 1 82.44 466 GLY A O 1
ATOM 3791 N N . ASP A 1 467 ? -37.938 -26.891 -24.625 1 86.81 467 ASP A N 1
ATOM 3792 C CA . ASP A 1 467 ? -39.312 -27.25 -24.984 1 86.81 467 ASP A CA 1
ATOM 3793 C C . ASP A 1 467 ? -40.312 -26.188 -24.453 1 86.81 467 ASP A C 1
ATOM 3795 O O . ASP A 1 467 ? -40.562 -26.109 -23.25 1 86.81 467 ASP A O 1
ATOM 3799 N N . PHE A 1 468 ? -40.938 -25.469 -25.375 1 88 468 PHE A N 1
ATOM 3800 C CA . PHE A 1 468 ? -41.781 -24.344 -25.031 1 88 468 PHE A CA 1
ATOM 3801 C C . PHE A 1 468 ? -43.188 -24.812 -24.703 1 88 468 PHE A C 1
ATOM 3803 O O . PHE A 1 468 ? -44.062 -24.016 -24.328 1 88 468 PHE A O 1
ATOM 3810 N N . SER A 1 469 ? -43.344 -26.078 -24.797 1 87.31 469 SER A N 1
ATOM 3811 C CA . SER A 1 469 ? -44.656 -26.625 -24.5 1 87.31 469 SER A CA 1
ATOM 3812 C C . SER A 1 469 ? -44.906 -26.672 -23 1 87.31 469 SER A C 1
ATOM 3814 O O . SER A 1 469 ? -46.062 -26.766 -22.562 1 87.31 469 SER A O 1
ATOM 3816 N N . TYR A 1 470 ? -43.844 -26.547 -22.312 1 87.06 470 TYR A N 1
ATOM 3817 C CA . TYR A 1 470 ? -43.969 -26.562 -20.859 1 87.06 470 TYR A CA 1
ATOM 3818 C C . TYR A 1 470 ? -43.906 -25.156 -20.281 1 87.06 470 TYR A C 1
ATOM 3820 O O . TYR A 1 470 ? -43.219 -24.281 -20.828 1 87.06 470 TYR A O 1
ATOM 3828 N N . GLU A 1 471 ? -44.781 -24.969 -19.344 1 89 471 GLU A N 1
ATOM 3829 C CA . GLU A 1 471 ? -44.688 -23.75 -18.562 1 89 471 GLU A CA 1
ATOM 3830 C C . GLU A 1 471 ? -44.062 -24 -17.188 1 89 471 GLU A C 1
ATOM 3832 O O . GLU A 1 471 ? -44.656 -24.672 -16.344 1 89 471 GLU A O 1
ATOM 3837 N N . TRP A 1 472 ? -42.875 -23.438 -17.078 1 93.12 472 TRP A N 1
ATOM 3838 C CA . TRP A 1 472 ? -42.156 -23.688 -15.836 1 93.12 472 TRP A CA 1
ATOM 3839 C C . TRP A 1 472 ? -42.406 -22.547 -14.844 1 93.12 472 TRP A C 1
ATOM 3841 O O . TRP A 1 472 ? -42.281 -21.375 -15.203 1 93.12 472 TRP A O 1
ATOM 3851 N N . THR A 1 473 ? -42.781 -22.828 -13.672 1 94.88 473 THR A N 1
ATOM 3852 C CA . THR A 1 473 ? -42.969 -21.906 -12.562 1 94.88 473 THR A CA 1
ATOM 3853 C C . THR A 1 473 ? -42.281 -22.422 -11.312 1 94.88 473 THR A C 1
ATOM 3855 O O . THR A 1 473 ? -41.812 -23.562 -11.281 1 94.88 473 THR A O 1
ATOM 3858 N N . ILE A 1 474 ? -42.188 -21.578 -10.328 1 95.94 474 ILE A N 1
ATOM 3859 C CA . ILE A 1 474 ? -41.625 -22.016 -9.055 1 95.94 474 ILE A CA 1
ATOM 3860 C C . ILE A 1 474 ? -42.562 -23.016 -8.398 1 95.94 474 ILE A C 1
ATOM 3862 O O . ILE A 1 474 ? -43.656 -22.641 -7.926 1 95.94 474 ILE A O 1
ATOM 3866 N N . SER A 1 475 ? -42.156 -24.234 -8.414 1 94.88 475 SER A N 1
ATOM 3867 C CA . SER A 1 475 ? -43.031 -25.312 -7.922 1 94.88 475 SER A CA 1
ATOM 3868 C C . SER A 1 475 ? -42.438 -25.969 -6.684 1 94.88 475 SER A C 1
ATOM 3870 O O . SER A 1 475 ? -43.156 -26.609 -5.91 1 94.88 475 SER A O 1
ATOM 3872 N N . LYS A 1 476 ? -41.219 -25.797 -6.512 1 95.88 476 LYS A N 1
ATOM 3873 C CA . LYS A 1 476 ? -40.562 -26.375 -5.336 1 95.88 476 LYS A CA 1
ATOM 3874 C C . LYS A 1 476 ? -40.781 -25.5 -4.105 1 95.88 476 LYS A C 1
ATOM 3876 O O . LYS A 1 476 ? -40.938 -24.281 -4.223 1 95.88 476 LYS A O 1
ATOM 3881 N N . THR A 1 477 ? -40.812 -26.156 -2.957 1 95.94 477 THR A N 1
ATOM 3882 C CA . THR A 1 477 ? -40.906 -25.438 -1.695 1 95.94 477 THR A CA 1
ATOM 3883 C C . THR A 1 477 ? -39.812 -25.875 -0.738 1 95.94 477 THR A C 1
ATOM 3885 O O . THR A 1 477 ? -39.406 -27.047 -0.723 1 95.94 477 THR A O 1
ATOM 3888 N N . MET A 1 478 ? -39.375 -24.891 0.002 1 96.19 478 MET A N 1
ATOM 3889 C CA . MET A 1 478 ? -38.281 -25.188 0.94 1 96.19 478 MET A CA 1
ATOM 3890 C C . MET A 1 478 ? -38.781 -26.156 2.025 1 96.19 478 MET A C 1
ATOM 3892 O O . MET A 1 478 ? -38 -26.969 2.518 1 96.19 478 MET A O 1
ATOM 3896 N N . ASP A 1 479 ? -40 -26.078 2.369 1 94.69 479 ASP A N 1
ATOM 3897 C CA . ASP A 1 479 ? -40.562 -26.969 3.389 1 94.69 479 ASP A CA 1
ATOM 3898 C C . ASP A 1 479 ? -40.406 -28.438 2.998 1 94.69 479 ASP A C 1
ATOM 3900 O O . ASP A 1 479 ? -40 -29.25 3.818 1 94.69 479 ASP A O 1
ATOM 3904 N N . GLN A 1 480 ? -40.625 -28.703 1.788 1 94.81 480 GLN A N 1
ATOM 3905 C CA . GLN A 1 480 ? -40.469 -30.062 1.302 1 94.81 480 GLN A CA 1
ATOM 3906 C C . GLN A 1 480 ? -39 -30.469 1.241 1 94.81 480 GLN A C 1
ATOM 3908 O O . GLN A 1 480 ? -38.656 -31.594 1.56 1 94.81 480 GLN A O 1
ATOM 3913 N N . VAL A 1 481 ? -38.219 -29.531 0.823 1 93.94 481 VAL A N 1
ATOM 3914 C CA . VAL A 1 481 ? -36.781 -29.797 0.733 1 93.94 481 VAL A CA 1
ATOM 3915 C C . VAL A 1 481 ? -36.219 -30.078 2.123 1 93.94 481 VAL A C 1
ATOM 3917 O O . VAL A 1 481 ? -35.375 -30.953 2.287 1 93.94 481 VAL A O 1
ATOM 3920 N N . ARG A 1 482 ? -36.625 -29.281 3.062 1 93.5 482 ARG A N 1
ATOM 3921 C CA . ARG A 1 482 ? -36.156 -29.422 4.441 1 93.5 482 ARG A CA 1
ATOM 3922 C C . ARG A 1 482 ? -36.562 -30.766 5.023 1 93.5 482 ARG A C 1
ATOM 3924 O O . ARG A 1 482 ? -35.781 -31.391 5.742 1 93.5 482 ARG A O 1
ATOM 3931 N N . GLU A 1 483 ? -37.719 -31.219 4.746 1 93.31 483 GLU A N 1
ATOM 3932 C CA . GLU A 1 483 ? -38.219 -32.5 5.234 1 93.31 483 GLU A CA 1
ATOM 3933 C C . GLU A 1 483 ? -37.469 -33.656 4.582 1 93.31 483 GLU A C 1
ATOM 3935 O O . GLU A 1 483 ? -37.094 -34.625 5.262 1 93.31 483 GLU A O 1
ATOM 3940 N N . ASP A 1 484 ? -37.344 -33.594 3.297 1 94 484 ASP A N 1
ATOM 3941 C CA . ASP A 1 484 ? -36.625 -34.562 2.498 1 94 484 ASP A CA 1
ATOM 3942 C C . ASP A 1 484 ? -36 -33.938 1.271 1 94 484 ASP A C 1
ATOM 3944 O O . ASP A 1 484 ? -36.688 -33.656 0.271 1 94 484 ASP A O 1
ATOM 3948 N N . TYR A 1 485 ? -34.688 -33.781 1.395 1 91.12 485 TYR A N 1
ATOM 3949 C CA . TYR A 1 485 ? -34.031 -33.062 0.319 1 91.12 485 TYR A CA 1
ATOM 3950 C C . TYR A 1 485 ? -34.062 -33.844 -0.983 1 91.12 485 TYR A C 1
ATOM 3952 O O . TYR A 1 485 ? -33.844 -33.281 -2.062 1 91.12 485 TYR A O 1
ATOM 3960 N N . THR A 1 486 ? -34.375 -35.125 -0.932 1 91.38 486 THR A N 1
ATOM 3961 C CA . THR A 1 486 ? -34.438 -35.938 -2.133 1 91.38 486 THR A CA 1
ATOM 3962 C C . THR A 1 486 ? -35.812 -35.906 -2.756 1 91.38 486 THR A C 1
ATOM 3964 O O . THR A 1 486 ? -36.062 -36.531 -3.801 1 91.38 486 THR A O 1
ATOM 3967 N N . PHE A 1 487 ? -36.719 -35.156 -2.076 1 92.19 487 PHE A N 1
ATOM 3968 C CA . PHE A 1 487 ? -38.094 -35.094 -2.568 1 92.19 487 PHE A CA 1
ATOM 3969 C C . PHE A 1 487 ? -38.125 -34.594 -4.008 1 92.19 487 PHE A C 1
ATOM 3971 O O . PHE A 1 487 ? -38.844 -35.125 -4.848 1 92.19 487 PHE A O 1
ATOM 3978 N N . TYR A 1 488 ? -37.469 -33.531 -4.215 1 93 488 TYR A N 1
ATOM 3979 C CA . TYR A 1 488 ? -37.375 -32.969 -5.555 1 93 488 TYR A CA 1
ATOM 3980 C C . TYR A 1 488 ? -36.094 -33.438 -6.25 1 93 488 TYR A C 1
ATOM 3982 O O . TYR A 1 488 ? -35.031 -33.562 -5.613 1 93 488 TYR A O 1
ATOM 3990 N N . LYS A 1 489 ? -36.156 -33.562 -7.523 1 91.94 489 LYS A N 1
ATOM 3991 C CA . LYS A 1 489 ? -35 -33.938 -8.312 1 91.94 489 LYS A CA 1
ATOM 3992 C C . LYS A 1 489 ? -33.969 -32.812 -8.297 1 91.94 489 LYS A C 1
ATOM 3994 O O . LYS A 1 489 ? -34.312 -31.625 -8.289 1 91.94 489 LYS A O 1
ATOM 3999 N N . GLY A 1 490 ? -32.719 -33.156 -8.273 1 91.94 490 GLY A N 1
ATOM 4000 C CA . GLY A 1 490 ? -31.641 -32.188 -8.352 1 91.94 490 GLY A CA 1
ATOM 4001 C C . GLY A 1 490 ? -30.969 -31.938 -7.012 1 91.94 490 GLY A C 1
ATOM 4002 O O . GLY A 1 490 ? -29.781 -31.625 -6.961 1 91.94 490 GLY A O 1
ATOM 4003 N N . HIS A 1 491 ? -31.75 -32.031 -5.902 1 93.81 491 HIS A N 1
ATOM 4004 C CA . HIS A 1 491 ? -31.188 -31.859 -4.57 1 93.81 491 HIS A CA 1
ATOM 4005 C C . HIS A 1 491 ? -30.5 -33.156 -4.105 1 93.81 491 HIS A C 1
ATOM 4007 O O . HIS A 1 491 ? -31.109 -34.219 -4.102 1 93.81 491 HIS A O 1
ATOM 4013 N N . ILE A 1 492 ? -29.25 -33.062 -3.705 1 93.12 492 ILE A N 1
ATOM 4014 C CA . ILE A 1 492 ? -28.516 -34.25 -3.342 1 93.12 492 ILE A CA 1
ATOM 4015 C C . ILE A 1 492 ? -28.047 -34.156 -1.891 1 93.12 492 ILE A C 1
ATOM 4017 O O . ILE A 1 492 ? -27.562 -35.156 -1.319 1 93.12 492 ILE A O 1
ATOM 4021 N N . ARG A 1 493 ? -28.156 -32.969 -1.285 1 93.25 493 ARG A N 1
ATOM 4022 C CA . ARG A 1 493 ? -27.781 -32.719 0.1 1 93.25 493 ARG A CA 1
ATOM 4023 C C . ARG A 1 493 ? -28.75 -31.719 0.745 1 93.25 493 ARG A C 1
ATOM 4025 O O . ARG A 1 493 ? -29.5 -31.031 0.048 1 93.25 493 ARG A O 1
ATOM 4032 N N . PRO A 1 494 ? -28.672 -31.656 2.045 1 94.38 494 PRO A N 1
ATOM 4033 C CA . PRO A 1 494 ? -29.531 -30.672 2.713 1 94.38 494 PRO A CA 1
ATOM 4034 C C . PRO A 1 494 ? -29.125 -29.234 2.434 1 94.38 494 PRO A C 1
ATOM 4036 O O . PRO A 1 494 ? -27.922 -28.938 2.322 1 94.38 494 PRO A O 1
ATOM 4039 N N . ALA A 1 495 ? -30.125 -28.438 2.301 1 96.19 495 ALA A N 1
ATOM 4040 C CA . ALA A 1 495 ? -29.844 -27.016 2.143 1 96.19 495 ALA A CA 1
ATOM 4041 C C . ALA A 1 495 ? -29.234 -26.438 3.412 1 96.19 495 ALA A C 1
ATOM 4043 O O . ALA A 1 495 ? -29.641 -26.781 4.523 1 96.19 495 ALA A O 1
ATOM 4044 N N . ILE A 1 496 ? -28.234 -25.594 3.316 1 95.88 496 ILE A N 1
ATOM 4045 C CA . ILE A 1 496 ? -27.547 -24.984 4.453 1 95.88 496 ILE A CA 1
ATOM 4046 C C . ILE A 1 496 ? -28.453 -23.969 5.129 1 95.88 496 ILE A C 1
ATOM 4048 O O . ILE A 1 496 ? -28.562 -23.938 6.355 1 95.88 496 ILE A O 1
ATOM 4052 N N . PHE A 1 497 ? -29.078 -23.141 4.281 1 97 497 PHE A N 1
ATOM 4053 C CA . PHE A 1 497 ? -30 -22.141 4.789 1 97 497 PHE A CA 1
ATOM 4054 C C . PHE A 1 497 ? -31.453 -22.547 4.516 1 97 497 PHE A C 1
ATOM 4056 O O . PHE A 1 497 ? -32.156 -21.859 3.77 1 97 497 PHE A O 1
ATOM 4063 N N . ASP A 1 498 ? -31.938 -23.516 5.215 1 95.62 498 ASP A N 1
ATOM 4064 C CA . ASP A 1 498 ? -33.219 -24.125 4.941 1 95.62 498 ASP A CA 1
ATOM 4065 C C . ASP A 1 498 ? -34.375 -23.297 5.559 1 95.62 498 ASP A C 1
ATOM 4067 O O . ASP A 1 498 ? -35.531 -23.641 5.426 1 95.62 498 ASP A O 1
ATOM 4071 N N . MET A 1 499 ? -34.031 -22.203 6.191 1 95.75 499 MET A N 1
ATOM 4072 C CA . MET A 1 499 ? -35.031 -21.312 6.766 1 95.75 499 MET A CA 1
ATOM 4073 C C . MET A 1 499 ? -35.469 -20.266 5.75 1 95.75 499 MET A C 1
ATOM 4075 O O . MET A 1 499 ? -36.5 -19.578 5.953 1 95.75 499 MET A O 1
ATOM 4079 N N . ILE A 1 500 ? -34.812 -20.109 4.668 1 97.88 500 ILE A N 1
ATOM 4080 C CA . ILE A 1 500 ? -35.125 -19.125 3.645 1 97.88 500 ILE A CA 1
ATOM 4081 C C . ILE A 1 500 ? -36.031 -19.766 2.576 1 97.88 500 ILE A C 1
ATOM 4083 O O . ILE A 1 500 ? -35.625 -20.719 1.92 1 97.88 500 ILE A O 1
ATOM 4087 N N . PRO A 1 501 ? -37.188 -19.219 2.348 1 97.12 501 PRO A N 1
ATOM 4088 C CA . PRO A 1 501 ? -38.031 -19.781 1.296 1 97.12 501 PRO A CA 1
ATOM 4089 C C . PRO A 1 501 ? -37.406 -19.656 -0.092 1 97.12 501 PRO A C 1
ATOM 4091 O O . PRO A 1 501 ? -36.688 -18.703 -0.373 1 97.12 501 PRO A O 1
ATOM 4094 N N . LEU A 1 502 ? -37.719 -20.594 -0.982 1 96.94 502 LEU A N 1
ATOM 4095 C CA . LEU A 1 502 ? -37.094 -20.672 -2.293 1 96.94 502 LEU A CA 1
ATOM 4096 C C . LEU A 1 502 ? -37.406 -19.422 -3.115 1 96.94 502 LEU A C 1
ATOM 4098 O O . LEU A 1 502 ? -36.594 -19 -3.947 1 96.94 502 LEU A O 1
ATOM 4102 N N . GLN A 1 503 ? -38.531 -18.781 -2.828 1 96.25 503 GLN A N 1
ATOM 4103 C CA . GLN A 1 503 ? -38.906 -17.547 -3.514 1 96.25 503 GLN A CA 1
ATOM 4104 C C . GLN A 1 503 ? -37.938 -16.406 -3.15 1 96.25 503 GLN A C 1
ATOM 4106 O O . GLN A 1 503 ? -37.844 -15.422 -3.877 1 96.25 503 GLN A O 1
ATOM 4111 N N . HIS A 1 504 ? -37.219 -16.594 -1.988 1 97.69 504 HIS A N 1
ATOM 4112 C CA . HIS A 1 504 ? -36.312 -15.547 -1.513 1 97.69 504 HIS A CA 1
ATOM 4113 C C . HIS A 1 504 ? -34.875 -15.812 -1.939 1 97.69 504 HIS A C 1
ATOM 4115 O O . HIS A 1 504 ? -33.969 -15.062 -1.577 1 97.69 504 HIS A O 1
ATOM 4121 N N . TRP A 1 505 ? -34.688 -16.906 -2.654 1 97.88 505 TRP A N 1
ATOM 4122 C CA . TRP A 1 505 ? -33.406 -17.141 -3.348 1 97.88 505 TRP A CA 1
ATOM 4123 C C . TRP A 1 505 ? -33.438 -16.5 -4.734 1 97.88 505 TRP A C 1
ATOM 4125 O O . TRP A 1 505 ? -34.062 -17.031 -5.66 1 97.88 505 TRP A O 1
ATOM 4135 N N . VAL A 1 506 ? -32.812 -15.367 -4.852 1 97.25 506 VAL A N 1
ATOM 4136 C CA . VAL A 1 506 ? -32.969 -14.562 -6.059 1 97.25 506 VAL A CA 1
ATOM 4137 C C . VAL A 1 506 ? -31.672 -14.633 -6.879 1 97.25 506 VAL A C 1
ATOM 4139 O O . VAL A 1 506 ? -30.578 -14.391 -6.355 1 97.25 506 VAL A O 1
ATOM 4142 N N . PRO A 1 507 ? -31.734 -15.008 -8.086 1 93.88 507 PRO A N 1
ATOM 4143 C CA . PRO A 1 507 ? -30.547 -15.016 -8.93 1 93.88 507 PRO A CA 1
ATOM 4144 C C . PRO A 1 507 ? -30 -13.617 -9.188 1 93.88 507 PRO A C 1
ATOM 4146 O O . PRO A 1 507 ? -30.75 -12.656 -9.273 1 93.88 507 PRO A O 1
ATOM 4149 N N . ASP A 1 508 ? -28.734 -13.531 -9.328 1 92.56 508 ASP A N 1
ATOM 4150 C CA . ASP A 1 508 ? -28.094 -12.234 -9.516 1 92.56 508 ASP A CA 1
ATOM 4151 C C . ASP A 1 508 ? -28.047 -11.852 -10.992 1 92.56 508 ASP A C 1
ATOM 4153 O O . ASP A 1 508 ? -27.656 -12.656 -11.836 1 92.56 508 ASP A O 1
ATOM 4157 N N . GLU A 1 509 ? -28.453 -10.719 -11.273 1 92.12 509 GLU A N 1
ATOM 4158 C CA . GLU A 1 509 ? -28.562 -10.234 -12.648 1 92.12 509 GLU A CA 1
ATOM 4159 C C . GLU A 1 509 ? -27.188 -10.125 -13.297 1 92.12 509 GLU A C 1
ATOM 4161 O O . GLU A 1 509 ? -27.031 -10.328 -14.5 1 92.12 509 GLU A O 1
ATOM 4166 N N . LEU A 1 510 ? -26.172 -9.781 -12.492 1 92.81 510 LEU A N 1
ATOM 4167 C CA . LEU A 1 510 ? -24.828 -9.633 -13.023 1 92.81 510 LEU A CA 1
ATOM 4168 C C . LEU A 1 510 ? -24.344 -10.93 -13.656 1 92.81 510 LEU A C 1
ATOM 4170 O O . LEU A 1 510 ? -23.891 -10.938 -14.797 1 92.81 510 LEU A O 1
ATOM 4174 N N . HIS A 1 511 ? -24.453 -11.984 -12.945 1 94.5 511 HIS A N 1
ATOM 4175 C CA . HIS A 1 511 ? -23.906 -13.258 -13.406 1 94.5 511 HIS A CA 1
ATOM 4176 C C . HIS A 1 511 ? -24.766 -13.836 -14.539 1 94.5 511 HIS A C 1
ATOM 4178 O O . HIS A 1 511 ? -24.25 -14.547 -15.406 1 94.5 511 HIS A O 1
ATOM 4184 N N . ILE A 1 512 ? -26.016 -13.547 -14.578 1 96.06 512 ILE A N 1
ATOM 4185 C CA . ILE A 1 512 ? -26.844 -13.906 -15.727 1 96.06 512 ILE A CA 1
ATOM 4186 C C . ILE A 1 512 ? -26.281 -13.25 -16.984 1 96.06 512 ILE A C 1
ATOM 4188 O O . ILE A 1 512 ? -26.062 -13.93 -18 1 96.06 512 ILE A O 1
ATOM 4192 N N . MET A 1 513 ? -26 -12.008 -16.859 1 95.62 513 MET A N 1
ATOM 4193 C CA . MET A 1 513 ? -25.469 -11.258 -18 1 95.62 513 MET A CA 1
ATOM 4194 C C . MET A 1 513 ? -24.094 -11.789 -18.391 1 95.62 513 MET A C 1
ATOM 4196 O O . MET A 1 513 ? -23.812 -12.031 -19.562 1 95.62 513 MET A O 1
ATOM 4200 N N . LEU A 1 514 ? -23.297 -12.039 -17.453 1 95.25 514 LEU A N 1
ATOM 4201 C CA . LEU A 1 514 ? -21.938 -12.469 -17.719 1 95.25 514 LEU A CA 1
ATOM 4202 C C . LEU A 1 514 ? -21.906 -13.82 -18.422 1 95.25 514 LEU A C 1
ATOM 4204 O O . LEU A 1 514 ? -21.234 -13.977 -19.453 1 95.25 514 LEU A O 1
ATOM 4208 N N . ARG A 1 515 ? -22.672 -14.727 -17.938 1 95 515 ARG A N 1
ATOM 4209 C CA . ARG A 1 515 ? -22.578 -16.109 -18.406 1 95 515 ARG A CA 1
ATOM 4210 C C . ARG A 1 515 ? -23.281 -16.266 -19.75 1 95 515 ARG A C 1
ATOM 4212 O O . ARG A 1 515 ? -22.812 -17.016 -20.609 1 95 515 ARG A O 1
ATOM 4219 N N . ILE A 1 516 ? -24.344 -15.625 -19.922 1 96.5 516 ILE A N 1
ATOM 4220 C CA . ILE A 1 516 ? -25.031 -15.703 -21.203 1 96.5 516 ILE A CA 1
ATOM 4221 C C . ILE A 1 516 ? -24.188 -15.039 -22.281 1 96.5 516 ILE A C 1
ATOM 4223 O O . ILE A 1 516 ? -24.094 -15.547 -23.406 1 96.5 516 ILE A O 1
ATOM 4227 N N . THR A 1 517 ? -23.562 -13.953 -21.969 1 96.31 517 THR A N 1
ATOM 4228 C CA . THR A 1 517 ? -22.672 -13.305 -22.922 1 96.31 517 THR A CA 1
ATOM 4229 C C . THR A 1 517 ? -21.516 -14.227 -23.281 1 96.31 517 THR A C 1
ATOM 4231 O O . THR A 1 517 ? -21.094 -14.266 -24.438 1 96.31 517 THR A O 1
ATOM 4234 N N . ASP A 1 518 ? -21.062 -14.938 -22.312 1 95.19 518 ASP A N 1
ATOM 4235 C CA . ASP A 1 518 ? -19.984 -15.898 -22.594 1 95.19 518 ASP A CA 1
ATOM 4236 C C . ASP A 1 518 ? -20.438 -16.938 -23.609 1 95.19 518 ASP A C 1
ATOM 4238 O O . ASP A 1 518 ? -19.656 -17.328 -24.484 1 95.19 518 ASP A O 1
ATOM 4242 N N . VAL A 1 519 ? -21.609 -17.406 -23.484 1 95 519 VAL A N 1
ATOM 4243 C CA . VAL A 1 519 ? -22.141 -18.422 -24.375 1 95 519 VAL A CA 1
ATOM 4244 C C . VAL A 1 519 ? -22.297 -17.844 -25.781 1 95 519 VAL A C 1
ATOM 4246 O O . VAL A 1 519 ? -21.938 -18.469 -26.766 1 95 519 VAL A O 1
ATOM 4249 N N . LEU A 1 520 ? -22.859 -16.672 -25.828 1 95.31 520 LEU A N 1
ATOM 4250 C CA . LEU A 1 520 ? -23.031 -16.016 -27.109 1 95.31 520 LEU A CA 1
ATOM 4251 C C . LEU A 1 520 ? -21.703 -15.828 -27.828 1 95.31 520 LEU A C 1
ATOM 4253 O O . LEU A 1 520 ? -21.594 -16.078 -29.031 1 95.31 520 LEU A O 1
ATOM 4257 N N . TRP A 1 521 ? -20.75 -15.422 -27.031 1 94.19 521 TRP A N 1
ATOM 4258 C CA . TRP A 1 521 ? -19.422 -15.227 -27.578 1 94.19 521 TRP A CA 1
ATOM 4259 C C . TRP A 1 521 ? -18.812 -16.547 -28.047 1 94.19 521 TRP A C 1
ATOM 4261 O O . TRP A 1 521 ? -18.234 -16.625 -29.141 1 94.19 521 TRP A O 1
ATOM 4271 N N . ARG A 1 522 ? -18.938 -17.562 -27.266 1 92.81 522 ARG A N 1
ATOM 4272 C CA . ARG A 1 522 ? -18.438 -18.891 -27.609 1 92.81 522 ARG A CA 1
ATOM 4273 C C . ARG A 1 522 ? -19.094 -19.391 -28.891 1 92.81 522 ARG A C 1
ATOM 4275 O O . ARG A 1 522 ? -18.422 -19.984 -29.734 1 92.81 522 ARG A O 1
ATOM 4282 N N . LEU A 1 523 ? -20.297 -19.219 -29.016 1 93.62 523 LEU A N 1
ATOM 4283 C CA . LEU A 1 523 ? -21.047 -19.703 -30.172 1 93.62 523 LEU A CA 1
ATOM 4284 C C . LEU A 1 523 ? -20.578 -18.984 -31.453 1 93.62 523 LEU A C 1
ATOM 4286 O O . LEU A 1 523 ? -20.531 -19.594 -32.531 1 93.62 523 LEU A O 1
ATOM 4290 N N . VAL A 1 524 ? -20.281 -17.734 -31.312 1 93.94 524 VAL A N 1
ATOM 4291 C CA . VAL A 1 524 ? -19.719 -17 -32.438 1 93.94 524 VAL A CA 1
ATOM 4292 C C . VAL A 1 524 ? -18.391 -17.625 -32.844 1 93.94 524 VAL A C 1
ATOM 4294 O O . VAL A 1 524 ? -18.156 -17.859 -34.031 1 93.94 524 VAL A O 1
ATOM 4297 N N . LEU A 1 525 ? -17.594 -17.906 -31.953 1 92.81 525 LEU A N 1
ATOM 4298 C CA . LEU A 1 525 ? -16.297 -18.5 -32.25 1 92.81 525 LEU A CA 1
ATOM 4299 C C . LEU A 1 525 ? -16.453 -19.906 -32.844 1 92.81 525 LEU A C 1
ATOM 4301 O O . LEU A 1 525 ? -15.742 -20.281 -33.781 1 92.81 525 LEU A O 1
ATOM 4305 N N . ASP A 1 526 ? -17.391 -20.641 -32.281 1 91.69 526 ASP A N 1
ATOM 4306 C CA . ASP A 1 526 ? -17.672 -21.984 -32.781 1 91.69 526 ASP A CA 1
ATOM 4307 C C . ASP A 1 526 ? -18.141 -21.938 -34.219 1 91.69 526 ASP A C 1
ATOM 4309 O O . ASP A 1 526 ? -17.797 -22.797 -35.031 1 91.69 526 ASP A O 1
ATOM 4313 N N . GLU A 1 527 ? -18.969 -21.047 -34.5 1 91.94 527 GLU A N 1
ATOM 4314 C CA . GLU A 1 527 ? -19.469 -20.906 -35.875 1 91.94 527 GLU A CA 1
ATOM 4315 C C . GLU A 1 527 ? -18.344 -20.547 -36.812 1 91.94 527 GLU A C 1
ATOM 4317 O O . GLU A 1 527 ? -18.312 -21.031 -37.969 1 91.94 527 GLU A O 1
ATOM 4322 N N . LEU A 1 528 ? -17.438 -19.719 -36.375 1 94.06 528 LEU A N 1
ATOM 4323 C CA . LEU A 1 528 ? -16.297 -19.391 -37.219 1 94.06 528 LEU A CA 1
ATOM 4324 C C . LEU A 1 528 ? -15.453 -20.625 -37.469 1 94.06 528 LEU A C 1
ATOM 4326 O O . LEU A 1 528 ? -14.93 -20.797 -38.594 1 94.06 528 LEU A O 1
ATOM 4330 N N . ARG A 1 529 ? -15.383 -21.438 -36.531 1 91.69 529 ARG A N 1
ATOM 4331 C CA . ARG A 1 529 ? -14.641 -22.688 -36.719 1 91.69 529 ARG A CA 1
ATOM 4332 C C . ARG A 1 529 ? -15.359 -23.641 -37.656 1 91.69 529 ARG A C 1
ATOM 4334 O O . ARG A 1 529 ? -14.734 -24.234 -38.531 1 91.69 529 ARG A O 1
ATOM 4341 N N . SER A 1 530 ? -16.625 -23.797 -37.438 1 90 530 SER A N 1
ATOM 4342 C CA . SER A 1 530 ? -17.406 -24.703 -38.25 1 90 530 SER A CA 1
ATOM 4343 C C . SER A 1 530 ? -17.422 -24.266 -39.719 1 90 530 SER A C 1
ATOM 4345 O O . SER A 1 530 ? -17.5 -25.094 -40.625 1 90 530 SER A O 1
ATOM 4347 N N . ARG A 1 531 ? -17.359 -22.953 -39.875 1 90.44 531 ARG A N 1
ATOM 4348 C CA . ARG A 1 531 ? -17.328 -22.406 -41.25 1 90.44 531 ARG A CA 1
ATOM 4349 C C . ARG A 1 531 ? -15.906 -22.391 -41.781 1 90.44 531 ARG A C 1
ATOM 4351 O O . ARG A 1 531 ? -15.68 -21.906 -42.906 1 90.44 531 ARG A O 1
ATOM 4358 N N . ASN A 1 532 ? -14.914 -22.859 -40.969 1 90.56 532 ASN A N 1
ATOM 4359 C CA . ASN A 1 532 ? -13.5 -22.906 -41.312 1 90.56 532 ASN A CA 1
ATOM 4360 C C . ASN A 1 532 ? -12.945 -21.516 -41.625 1 90.56 532 ASN A C 1
ATOM 4362 O O . ASN A 1 532 ? -12.156 -21.344 -42.531 1 90.56 532 ASN A O 1
ATOM 4366 N N . THR A 1 533 ? -13.508 -20.531 -40.969 1 91.5 533 THR A N 1
ATOM 4367 C CA . THR A 1 533 ? -13.023 -19.172 -41.094 1 91.5 533 THR A CA 1
ATOM 4368 C C . THR A 1 533 ? -12.203 -18.75 -39.875 1 91.5 533 THR A C 1
ATOM 4370 O O . THR A 1 533 ? -11.719 -17.625 -39.812 1 91.5 533 THR A O 1
ATOM 4373 N N . TRP A 1 534 ? -12.141 -19.75 -39 1 91.06 534 TRP A N 1
ATOM 4374 C CA . TRP A 1 534 ? -11.328 -19.5 -37.812 1 91.06 534 TRP A CA 1
ATOM 4375 C C . TRP A 1 534 ? -9.844 -19.594 -38.156 1 91.06 534 TRP A C 1
ATOM 4377 O O . TRP A 1 534 ? -9.398 -20.516 -38.844 1 91.06 534 TRP A O 1
ATOM 4387 N N . GLY A 1 535 ? -9.016 -18.656 -37.719 1 88.38 535 GLY A N 1
ATOM 4388 C CA . GLY A 1 535 ? -7.582 -18.609 -37.938 1 88.38 535 GLY A CA 1
ATOM 4389 C C . GLY A 1 535 ? -6.957 -17.281 -37.531 1 88.38 535 GLY A C 1
ATOM 4390 O O . GLY A 1 535 ? -7.551 -16.531 -36.781 1 88.38 535 GLY A O 1
ATOM 4391 N N . GLU A 1 536 ? -5.828 -17.109 -38 1 86.94 536 GLU A N 1
ATOM 4392 C CA . GLU A 1 536 ? -5.074 -15.914 -37.656 1 86.94 536 GLU A CA 1
ATOM 4393 C C . GLU A 1 536 ? -5.809 -14.648 -38.094 1 86.94 536 GLU A C 1
ATOM 4395 O O . GLU A 1 536 ? -5.84 -13.656 -37.375 1 86.94 536 GLU A O 1
ATOM 4400 N N . ARG A 1 537 ? -6.355 -14.727 -39.25 1 88.19 537 ARG A N 1
ATOM 4401 C CA . ARG A 1 537 ? -7.086 -13.578 -39.781 1 88.19 537 ARG A CA 1
ATOM 4402 C C . ARG A 1 537 ? -8.266 -13.227 -38.875 1 88.19 537 ARG A C 1
ATOM 4404 O O . ARG A 1 537 ? -8.484 -12.055 -38.562 1 88.19 537 ARG A O 1
ATOM 4411 N N . ALA A 1 538 ? -9.102 -14.188 -38.562 1 93.69 538 ALA A N 1
ATOM 4412 C CA . ALA A 1 538 ? -10.258 -13.953 -37.688 1 93.69 538 ALA A CA 1
ATOM 4413 C C . ALA A 1 538 ? -9.828 -13.391 -36.344 1 93.69 538 ALA A C 1
ATOM 4415 O O . ALA A 1 538 ? -10.461 -12.477 -35.812 1 93.69 538 ALA A O 1
ATOM 4416 N N . ARG A 1 539 ? -8.812 -13.945 -35.812 1 92.25 539 ARG A N 1
ATOM 4417 C CA . ARG A 1 539 ? -8.305 -13.477 -34.5 1 92.25 539 ARG A CA 1
ATOM 4418 C C . ARG A 1 539 ? -7.863 -12.023 -34.594 1 92.25 539 ARG A C 1
ATOM 4420 O O . ARG A 1 539 ? -8.156 -11.227 -33.719 1 92.25 539 ARG A O 1
ATOM 4427 N N . ASN A 1 540 ? -7.195 -11.688 -35.594 1 89.5 540 ASN A N 1
ATOM 4428 C CA . ASN A 1 540 ? -6.742 -10.312 -35.781 1 89.5 540 ASN A CA 1
ATOM 4429 C C . ASN A 1 540 ? -7.918 -9.352 -35.938 1 89.5 540 ASN A C 1
ATOM 4431 O O . ASN A 1 540 ? -7.891 -8.242 -35.406 1 89.5 540 ASN A O 1
ATOM 4435 N N . VAL A 1 541 ? -8.891 -9.789 -36.688 1 93.44 541 VAL A N 1
ATOM 4436 C CA . VAL A 1 541 ? -10.086 -8.977 -36.875 1 93.44 541 VAL A CA 1
ATOM 4437 C C . VAL A 1 541 ? -10.758 -8.734 -35.531 1 93.44 541 VAL A C 1
ATOM 4439 O O . VAL A 1 541 ? -11.211 -7.621 -35.25 1 93.44 541 VAL A O 1
ATOM 4442 N N . ILE A 1 542 ? -10.828 -9.734 -34.719 1 94.31 542 ILE A N 1
ATOM 4443 C CA . ILE A 1 542 ? -11.445 -9.633 -33.406 1 94.31 542 ILE A CA 1
ATOM 4444 C C . ILE A 1 542 ? -10.664 -8.664 -32.531 1 94.31 542 ILE A C 1
ATOM 4446 O O . ILE A 1 542 ? -11.242 -7.789 -31.891 1 94.31 542 ILE A O 1
ATOM 4450 N N . ILE A 1 543 ? -9.398 -8.82 -32.562 1 90.62 543 ILE A N 1
ATOM 4451 C CA . ILE A 1 543 ? -8.539 -7.953 -31.766 1 90.62 543 ILE A CA 1
ATOM 4452 C C . ILE A 1 543 ? -8.727 -6.504 -32.188 1 90.62 543 ILE A C 1
ATOM 4454 O O . ILE A 1 543 ? -8.844 -5.605 -31.359 1 90.62 543 ILE A O 1
ATOM 4458 N N . GLU A 1 544 ? -8.766 -6.293 -33.469 1 91.12 544 GLU A N 1
ATOM 4459 C CA . GLU A 1 544 ? -8.938 -4.949 -34 1 91.12 544 GLU A CA 1
ATOM 4460 C C . GLU A 1 544 ? -10.305 -4.375 -33.656 1 91.12 544 GLU A C 1
ATOM 4462 O O . GLU A 1 544 ? -10.422 -3.191 -33.312 1 91.12 544 GLU A O 1
ATOM 4467 N N . GLU A 1 545 ? -11.258 -5.195 -33.75 1 93.25 545 GLU A N 1
ATOM 4468 C CA . GLU A 1 545 ? -12.609 -4.746 -33.438 1 93.25 545 GLU A CA 1
ATOM 4469 C C . GLU A 1 545 ? -12.734 -4.438 -31.938 1 93.25 545 GLU A C 1
ATOM 4471 O O . GLU A 1 545 ? -13.422 -3.488 -31.547 1 93.25 545 GLU A O 1
ATOM 4476 N N . MET A 1 546 ? -12.266 -5.266 -31.094 1 91 546 MET A N 1
ATOM 4477 C CA . MET A 1 546 ? -12.258 -5.027 -29.641 1 91 546 MET A CA 1
ATOM 4478 C C . MET A 1 546 ? -11.555 -3.715 -29.312 1 91 546 MET A C 1
ATOM 4480 O O . MET A 1 546 ? -12.039 -2.939 -28.484 1 91 546 MET A O 1
ATOM 4484 N N . LYS A 1 547 ? -10.516 -3.494 -30.031 1 85.81 547 LYS A N 1
ATOM 4485 C CA . LYS A 1 547 ? -9.789 -2.238 -29.875 1 85.81 547 LYS A CA 1
ATOM 4486 C C . LYS A 1 547 ? -10.656 -1.048 -30.281 1 85.81 547 LYS A C 1
ATOM 4488 O O . LYS A 1 547 ? -10.648 -0.013 -29.609 1 85.81 547 LYS A O 1
ATOM 4493 N N . ARG A 1 548 ? -11.305 -1.21 -31.328 1 89.12 548 ARG A N 1
ATOM 4494 C CA . ARG A 1 548 ? -12.18 -0.155 -31.844 1 89.12 548 ARG A CA 1
ATOM 4495 C C . ARG A 1 548 ? -13.195 0.271 -30.781 1 89.12 548 ARG A C 1
ATOM 4497 O O . ARG A 1 548 ? -13.5 1.457 -30.656 1 89.12 548 ARG A O 1
ATOM 4504 N N . ILE A 1 549 ? -13.703 -0.651 -30.078 1 91.94 549 ILE A N 1
ATOM 4505 C CA . ILE A 1 549 ? -14.742 -0.347 -29.094 1 91.94 549 ILE A CA 1
ATOM 4506 C C . ILE A 1 549 ? -14.117 -0.163 -27.719 1 91.94 549 ILE A C 1
ATOM 4508 O O . ILE A 1 549 ? -14.812 -0.21 -26.703 1 91.94 549 ILE A O 1
ATOM 4512 N N . ASP A 1 550 ? -12.93 -0.187 -27.625 1 81 550 ASP A N 1
ATOM 4513 C CA . ASP A 1 550 ? -12.148 0.134 -26.438 1 81 550 ASP A CA 1
ATOM 4514 C C . ASP A 1 550 ? -12.219 -0.994 -25.406 1 81 550 ASP A C 1
ATOM 4516 O O . ASP A 1 550 ? -12.43 -0.747 -24.219 1 81 550 ASP A O 1
ATOM 4520 N N . VAL A 1 551 ? -12.258 -2.234 -25.812 1 84.31 551 VAL A N 1
ATOM 4521 C CA . VAL A 1 551 ? -12.203 -3.408 -24.953 1 84.31 551 VAL A CA 1
ATOM 4522 C C . VAL A 1 551 ? -10.867 -4.121 -25.125 1 84.31 551 VAL A C 1
ATOM 4524 O O . VAL A 1 551 ? -10.469 -4.445 -26.25 1 84.31 551 VAL A O 1
ATOM 4527 N N . LYS A 1 552 ? -10.297 -4.344 -24.094 1 70.25 552 LYS A N 1
ATOM 4528 C CA . LYS A 1 552 ? -9.023 -5.07 -24.141 1 70.25 552 LYS A CA 1
ATOM 4529 C C . LYS A 1 552 ? -9.25 -6.562 -24.344 1 70.25 552 LYS A C 1
ATOM 4531 O O . LYS A 1 552 ? -9.977 -7.195 -23.562 1 70.25 552 LYS A O 1
ATOM 4536 N N . PHE A 1 553 ? -8.633 -7.082 -25.344 1 82 553 PHE A N 1
ATOM 4537 C CA . PHE A 1 553 ? -8.875 -8.477 -25.688 1 82 553 PHE A CA 1
ATOM 4538 C C . PHE A 1 553 ? -7.664 -9.078 -26.391 1 82 553 PHE A C 1
ATOM 4540 O O . PHE A 1 553 ? -7.062 -8.438 -27.25 1 82 553 PHE A O 1
ATOM 4547 N N . HIS A 1 554 ? -7.23 -10.242 -25.891 1 75.69 554 HIS A N 1
ATOM 4548 C CA . HIS A 1 554 ? -6.121 -10.938 -26.531 1 75.69 554 HIS A CA 1
ATOM 4549 C C . HIS A 1 554 ? -6.379 -12.438 -26.609 1 75.69 554 HIS A C 1
ATOM 4551 O O . HIS A 1 554 ? -7.176 -12.977 -25.844 1 75.69 554 HIS A O 1
ATOM 4557 N N . PHE A 1 555 ? -5.742 -13.031 -27.656 1 78.88 555 PHE A N 1
ATOM 4558 C CA . PHE A 1 555 ? -5.707 -14.484 -27.781 1 78.88 555 PHE A CA 1
ATOM 4559 C C . PHE A 1 555 ? -4.336 -15.023 -27.406 1 78.88 555 PHE A C 1
ATOM 4561 O O . PHE A 1 555 ? -3.314 -14.383 -27.656 1 78.88 555 PHE A O 1
ATOM 4568 N N . TRP A 1 556 ? -4.316 -16.125 -26.641 1 67.88 556 TRP A N 1
ATOM 4569 C CA . TRP A 1 556 ? -3.029 -16.766 -26.391 1 67.88 556 TRP A CA 1
ATOM 4570 C C . TRP A 1 556 ? -3.17 -18.281 -26.406 1 67.88 556 TRP A C 1
ATOM 4572 O O . TRP A 1 556 ? -4.281 -18.812 -26.297 1 67.88 556 TRP A O 1
ATOM 4582 N N . LEU A 1 557 ? -2.107 -19 -26.719 1 63.91 557 LEU A N 1
ATOM 4583 C CA . LEU A 1 557 ? -2.051 -20.453 -26.688 1 63.91 557 LEU A CA 1
ATOM 4584 C C . LEU A 1 557 ? -1.293 -20.953 -25.453 1 63.91 557 LEU A C 1
ATOM 4586 O O . LEU A 1 557 ? -0.174 -20.5 -25.203 1 63.91 557 LEU A O 1
ATOM 4590 N N . GLU A 1 558 ? -2.143 -21.594 -24.547 1 58.16 558 GLU A N 1
ATOM 4591 C CA . GLU A 1 558 ? -1.452 -22.219 -23.438 1 58.16 558 GLU A CA 1
ATOM 4592 C C . GLU A 1 558 ? -0.519 -23.328 -23.906 1 58.16 558 GLU A C 1
ATOM 4594 O O . GLU A 1 558 ? -0.79 -24 -24.906 1 58.16 558 GLU A O 1
ATOM 4599 N N . ILE A 1 559 ? 0.6 -23.547 -23.109 1 45.88 559 ILE A N 1
ATOM 4600 C CA . ILE A 1 559 ? 1.576 -24.562 -23.469 1 45.88 559 ILE A CA 1
ATOM 4601 C C . ILE A 1 559 ? 0.898 -25.938 -23.516 1 45.88 559 ILE A C 1
ATOM 4603 O O . ILE A 1 559 ? 0.241 -26.344 -22.547 1 45.88 559 ILE A O 1
ATOM 4607 N N . GLY A 1 560 ? 1.034 -26.562 -24.641 1 55.47 560 GLY A N 1
ATOM 4608 C CA . GLY A 1 560 ? 0.5 -27.906 -24.766 1 55.47 560 GLY A CA 1
ATOM 4609 C C . GLY A 1 560 ? -0.937 -27.938 -25.25 1 55.47 560 GLY A C 1
ATOM 4610 O O . GLY A 1 560 ? -1.497 -29.016 -25.484 1 55.47 560 GLY A O 1
ATOM 4611 N N . SER A 1 561 ? -1.437 -26.641 -25.266 1 61.66 561 SER A N 1
ATOM 4612 C CA . SER A 1 561 ? -2.828 -26.625 -25.703 1 61.66 561 SER A CA 1
ATOM 4613 C C . SER A 1 561 ? -2.936 -26.234 -27.188 1 61.66 561 SER A C 1
ATOM 4615 O O . SER A 1 561 ? -2.07 -25.531 -27.703 1 61.66 561 SER A O 1
ATOM 4617 N N . THR A 1 562 ? -3.701 -26.938 -27.922 1 71.81 562 THR A N 1
ATOM 4618 C CA . THR A 1 562 ? -3.984 -26.562 -29.297 1 71.81 562 THR A CA 1
ATOM 4619 C C . THR A 1 562 ? -5.137 -25.578 -29.375 1 71.81 562 THR A C 1
ATOM 4621 O O . THR A 1 562 ? -5.41 -25 -30.422 1 71.81 562 THR A O 1
ATOM 4624 N N . ASN A 1 563 ? -5.711 -25.422 -28.219 1 77.25 563 ASN A N 1
ATOM 4625 C CA . ASN A 1 563 ? -6.863 -24.531 -28.188 1 77.25 563 ASN A CA 1
ATOM 4626 C C . ASN A 1 563 ? -6.473 -23.125 -27.766 1 77.25 563 ASN A C 1
ATOM 4628 O O . ASN A 1 563 ? -5.754 -22.938 -26.781 1 77.25 563 ASN A O 1
ATOM 4632 N N . TRP A 1 564 ? -6.898 -22.172 -28.562 1 81.06 564 TRP A N 1
ATOM 4633 C CA . TRP A 1 564 ? -6.625 -20.766 -28.266 1 81.06 564 TRP A CA 1
ATOM 4634 C C . TRP A 1 564 ? -7.453 -20.297 -27.078 1 81.06 564 TRP A C 1
ATOM 4636 O O . TRP A 1 564 ? -8.664 -20.516 -27.031 1 81.06 564 TRP A O 1
ATOM 4646 N N . GLN A 1 565 ? -6.801 -19.719 -26.141 1 78.88 565 GLN A N 1
ATOM 4647 C CA . GLN A 1 565 ? -7.465 -19.062 -25.016 1 78.88 565 GLN A CA 1
ATOM 4648 C C . GLN A 1 565 ? -7.625 -17.562 -25.281 1 78.88 565 GLN A C 1
ATOM 4650 O O . GLN A 1 565 ? -6.984 -17.016 -26.172 1 78.88 565 GLN A O 1
ATOM 4655 N N . TYR A 1 566 ? -8.57 -16.938 -24.656 1 84.12 566 TYR A N 1
ATOM 4656 C CA . TYR A 1 566 ? -8.789 -15.516 -24.844 1 84.12 566 TYR A CA 1
ATOM 4657 C C . TYR A 1 566 ? -9.148 -14.828 -23.531 1 84.12 566 TYR A C 1
ATOM 4659 O O . TYR A 1 566 ? -9.516 -15.492 -22.562 1 84.12 566 TYR A O 1
ATOM 4667 N N . THR A 1 567 ? -9.125 -13.578 -23.5 1 77.94 567 THR A N 1
ATOM 4668 C CA . THR A 1 567 ? -9.383 -12.734 -22.344 1 77.94 567 THR A CA 1
ATOM 4669 C C . THR A 1 567 ? -10.812 -12.938 -21.844 1 77.94 567 THR A C 1
ATOM 4671 O O . THR A 1 567 ? -11.766 -12.898 -22.625 1 77.94 567 THR A O 1
ATOM 4674 N N . SER A 1 568 ? -10.844 -13.203 -20.484 1 80.44 568 SER A N 1
ATOM 4675 C CA . SER A 1 568 ? -12.164 -13.172 -19.859 1 80.44 568 SER A CA 1
ATOM 4676 C C . SER A 1 568 ? -12.602 -11.742 -19.562 1 80.44 568 SER A C 1
ATOM 4678 O O . SER A 1 568 ? -11.984 -11.07 -18.734 1 80.44 568 SER A O 1
ATOM 4680 N N . LEU A 1 569 ? -13.57 -11.328 -20.203 1 82.94 569 LEU A N 1
ATOM 4681 C CA . LEU A 1 569 ? -14.016 -9.938 -20.094 1 82.94 569 LEU A CA 1
ATOM 4682 C C . LEU A 1 569 ? -14.758 -9.711 -18.797 1 82.94 569 LEU A C 1
ATOM 4684 O O . LEU A 1 569 ? -15.406 -10.617 -18.266 1 82.94 569 LEU A O 1
ATOM 4688 N N . MET A 1 570 ? -14.695 -8.492 -18.328 1 81.25 570 MET A N 1
ATOM 4689 C CA . MET A 1 570 ? -15.453 -8.086 -17.156 1 81.25 570 MET A CA 1
ATOM 4690 C C . MET A 1 570 ? -16.844 -7.609 -17.531 1 81.25 570 MET A C 1
ATOM 4692 O O . MET A 1 570 ? -17.156 -7.473 -18.719 1 81.25 570 MET A O 1
ATOM 4696 N N . GLY A 1 571 ? -17.578 -7.277 -16.531 1 84.31 571 GLY A N 1
ATOM 4697 C CA . GLY A 1 571 ? -18.984 -6.957 -16.734 1 84.31 571 GLY A CA 1
ATOM 4698 C C . GLY A 1 571 ? -19.188 -5.797 -17.688 1 84.31 571 GLY A C 1
ATOM 4699 O O . GLY A 1 571 ? -19.906 -5.926 -18.688 1 84.31 571 GLY A O 1
ATOM 4700 N N . GLN A 1 572 ? -18.469 -4.785 -17.438 1 83 572 GLN A N 1
ATOM 4701 C CA . GLN A 1 572 ? -18.656 -3.598 -18.266 1 83 572 GLN A CA 1
ATOM 4702 C C . GLN A 1 572 ? -18.188 -3.838 -19.688 1 83 572 GLN A C 1
ATOM 4704 O O . GLN A 1 572 ? -18.812 -3.387 -20.656 1 83 572 GLN A O 1
ATOM 4709 N N . ASP A 1 573 ? -17.109 -4.516 -19.875 1 88.06 573 ASP A N 1
ATOM 4710 C CA . ASP A 1 573 ? -16.578 -4.832 -21.188 1 88.06 573 ASP A CA 1
ATOM 4711 C C . ASP A 1 573 ? -17.547 -5.723 -21.969 1 88.06 573 ASP A C 1
ATOM 4713 O O . ASP A 1 573 ? -17.703 -5.555 -23.188 1 88.06 573 ASP A O 1
ATOM 4717 N N . LYS A 1 574 ? -18.125 -6.602 -21.266 1 93.12 574 LYS A N 1
ATOM 4718 C CA . LYS A 1 574 ? -19.078 -7.484 -21.922 1 93.12 574 LYS A CA 1
ATOM 4719 C C . LYS A 1 574 ? -20.281 -6.695 -22.453 1 93.12 574 LYS A C 1
ATOM 4721 O O . LYS A 1 574 ? -20.797 -7 -23.531 1 93.12 574 LYS A O 1
ATOM 4726 N N . LEU A 1 575 ? -20.672 -5.758 -21.656 1 92.56 575 LEU A N 1
ATOM 4727 C CA . LEU A 1 575 ? -21.797 -4.93 -22.094 1 92.56 575 LEU A CA 1
ATOM 4728 C C . LEU A 1 575 ? -21.422 -4.117 -23.328 1 92.56 575 LEU A C 1
ATOM 4730 O O . LEU A 1 575 ? -22.234 -3.988 -24.25 1 92.56 575 LEU A O 1
ATOM 4734 N N . VAL A 1 576 ? -20.234 -3.641 -23.375 1 92.38 576 VAL A N 1
ATOM 4735 C CA . VAL A 1 576 ? -19.75 -2.873 -24.516 1 92.38 576 VAL A CA 1
ATOM 4736 C C . VAL A 1 576 ? -19.688 -3.766 -25.75 1 92.38 576 VAL A C 1
ATOM 4738 O O . VAL A 1 576 ? -20.109 -3.359 -26.844 1 92.38 576 VAL A O 1
ATOM 4741 N N . VAL A 1 577 ? -19.266 -4.938 -25.531 1 94 577 VAL A N 1
ATOM 4742 C CA . VAL A 1 577 ? -19.141 -5.879 -26.641 1 94 577 VAL A CA 1
ATOM 4743 C C . VAL A 1 577 ? -20.531 -6.242 -27.172 1 94 577 VAL A C 1
ATOM 4745 O O . VAL A 1 577 ? -20.766 -6.25 -28.391 1 94 577 VAL A O 1
ATOM 4748 N N . LEU A 1 578 ? -21.422 -6.469 -26.266 1 93.62 578 LEU A N 1
ATOM 4749 C CA . LEU A 1 578 ? -22.781 -6.824 -26.641 1 93.62 578 LEU A CA 1
ATOM 4750 C C . LEU A 1 578 ? -23.422 -5.727 -27.469 1 93.62 578 LEU A C 1
ATOM 4752 O O . LEU A 1 578 ? -24.203 -6.012 -28.391 1 93.62 578 LEU A O 1
ATOM 4756 N N . GLN A 1 579 ? -23.047 -4.582 -27.234 1 92.44 579 GLN A N 1
ATOM 4757 C CA . GLN A 1 579 ? -23.734 -3.451 -27.844 1 92.44 579 GLN A CA 1
ATOM 4758 C C . GLN A 1 579 ? -23.016 -3 -29.125 1 92.44 579 GLN A C 1
ATOM 4760 O O . GLN A 1 579 ? -23.656 -2.52 -30.062 1 92.44 579 GLN A O 1
ATOM 4765 N N . HIS A 1 580 ? -21.703 -3.117 -29.172 1 93.25 580 HIS A N 1
ATOM 4766 C CA . HIS A 1 580 ? -21.016 -2.305 -30.172 1 93.25 580 HIS A CA 1
ATOM 4767 C C . HIS A 1 580 ? -20.125 -3.164 -31.062 1 93.25 580 HIS A C 1
ATOM 4769 O O . HIS A 1 580 ? -19.625 -2.695 -32.094 1 93.25 580 HIS A O 1
ATOM 4775 N N . PHE A 1 581 ? -19.938 -4.43 -30.703 1 95.44 581 PHE A N 1
ATOM 4776 C CA . PHE A 1 581 ? -19.062 -5.25 -31.516 1 95.44 581 PHE A CA 1
ATOM 4777 C C . PHE A 1 581 ? -19.641 -5.43 -32.906 1 95.44 581 PHE A C 1
ATOM 4779 O O . PHE A 1 581 ? -20.797 -5.812 -33.062 1 95.44 581 PHE A O 1
ATOM 4786 N N . ASP A 1 582 ? -18.828 -5.172 -33.938 1 94.81 582 ASP A N 1
ATOM 4787 C CA . ASP A 1 582 ? -19.297 -5.258 -35.312 1 94.81 582 ASP A CA 1
ATOM 4788 C C . ASP A 1 582 ? -19.109 -6.672 -35.875 1 94.81 582 ASP A C 1
ATOM 4790 O O . ASP A 1 582 ? -18.031 -7.016 -36.375 1 94.81 582 ASP A O 1
ATOM 4794 N N . LEU A 1 583 ? -20.156 -7.438 -36 1 95.12 583 LEU A N 1
ATOM 4795 C CA . LEU A 1 583 ? -20.141 -8.836 -36.406 1 95.12 583 LEU A CA 1
ATOM 4796 C C . LEU A 1 583 ? -20.016 -8.961 -37.906 1 95.12 583 LEU A C 1
ATOM 4798 O O . LEU A 1 583 ? -19.703 -10.031 -38.438 1 95.12 583 LEU A O 1
ATOM 4802 N N . SER A 1 584 ? -20.172 -7.863 -38.625 1 93.75 584 SER A N 1
ATOM 4803 C CA . SER A 1 584 ? -20.125 -7.898 -40.062 1 93.75 584 SER A CA 1
ATOM 4804 C C . SER A 1 584 ? -18.688 -8.117 -40.562 1 93.75 584 SER A C 1
ATOM 4806 O O . SER A 1 584 ? -18.484 -8.5 -41.719 1 93.75 584 SER A O 1
ATOM 4808 N N . LYS A 1 585 ? -17.797 -7.918 -39.75 1 93.38 585 LYS A N 1
ATOM 4809 C CA . LYS A 1 585 ? -16.406 -8.125 -40.094 1 93.38 585 LYS A CA 1
ATOM 4810 C C . LYS A 1 585 ? -16.047 -9.602 -40.094 1 93.38 585 LYS A C 1
ATOM 4812 O O . LYS A 1 585 ? -15.039 -10.008 -40.688 1 93.38 585 LYS A O 1
ATOM 4817 N N . LEU A 1 586 ? -16.828 -10.359 -39.438 1 94.5 586 LEU A N 1
ATOM 4818 C CA . LEU A 1 586 ? -16.516 -11.766 -39.25 1 94.5 586 LEU A CA 1
ATOM 4819 C C . LEU A 1 586 ? -17.469 -12.648 -40.062 1 94.5 586 LEU A C 1
ATOM 4821 O O . LEU A 1 586 ? -17.141 -13.797 -40.375 1 94.5 586 LEU A O 1
ATOM 4825 N N . PHE A 1 587 ? -18.688 -12.141 -40.281 1 93.88 587 PHE A N 1
ATOM 4826 C CA . PHE A 1 587 ? -19.75 -12.922 -40.906 1 93.88 587 PHE A CA 1
ATOM 4827 C C . PHE A 1 587 ? -20.312 -12.188 -42.125 1 93.88 587 PHE A C 1
ATOM 4829 O O . PHE A 1 587 ? -20.188 -10.969 -42.219 1 93.88 587 PHE A O 1
ATOM 4836 N N . PRO A 1 588 ? -20.922 -12.984 -43.031 1 93 588 PRO A N 1
ATOM 4837 C CA . PRO A 1 588 ? -21.719 -12.305 -44.062 1 93 588 PRO A CA 1
ATOM 4838 C C . PRO A 1 588 ? -22.797 -11.406 -43.469 1 93 588 PRO A C 1
ATOM 4840 O O . PRO A 1 588 ? -23.328 -11.688 -42.406 1 93 588 PRO A O 1
ATOM 4843 N N . TYR A 1 589 ? -23.188 -10.414 -44.188 1 92.69 589 TYR A N 1
ATOM 4844 C CA . TYR A 1 589 ? -24.047 -9.344 -43.688 1 92.69 589 TYR A CA 1
ATOM 4845 C C . TYR A 1 589 ? -25.359 -9.914 -43.156 1 92.69 589 TYR A C 1
ATOM 4847 O O . TYR A 1 589 ? -25.797 -9.539 -42.062 1 92.69 589 TYR A O 1
ATOM 4855 N N . SER A 1 590 ? -25.969 -10.773 -43.906 1 90.62 590 SER A N 1
ATOM 4856 C CA . SER A 1 590 ? -27.25 -11.328 -43.5 1 90.62 590 SER A CA 1
ATOM 4857 C C . SER A 1 590 ? -27.125 -12.062 -42.156 1 90.62 590 SER A C 1
ATOM 4859 O O . SER A 1 590 ? -27.969 -11.898 -41.281 1 90.62 590 SER A O 1
ATOM 4861 N N . ARG A 1 591 ? -26.062 -12.836 -42 1 92.5 591 ARG A N 1
ATOM 4862 C CA . ARG A 1 591 ? -25.828 -13.586 -40.781 1 92.5 591 ARG A CA 1
ATOM 4863 C C . ARG A 1 591 ? -25.438 -12.664 -39.625 1 92.5 591 ARG A C 1
ATOM 4865 O O . ARG A 1 591 ? -25.891 -12.844 -38.5 1 92.5 591 ARG A O 1
ATOM 4872 N N . ALA A 1 592 ? -24.641 -11.688 -39.938 1 94.69 592 ALA A N 1
ATOM 4873 C CA . ALA A 1 592 ? -24.219 -10.703 -38.938 1 94.69 592 ALA A CA 1
ATOM 4874 C C . ALA A 1 592 ? -25.438 -9.977 -38.344 1 94.69 592 ALA A C 1
ATOM 4876 O O . ALA A 1 592 ? -25.484 -9.734 -37.125 1 94.69 592 ALA A O 1
ATOM 4877 N N . VAL A 1 593 ? -26.375 -9.68 -39.125 1 93.06 593 VAL A N 1
ATOM 4878 C CA . VAL A 1 593 ? -27.562 -8.969 -38.719 1 93.06 593 VAL A CA 1
ATOM 4879 C C . VAL A 1 593 ? -28.375 -9.852 -37.75 1 93.06 593 VAL A C 1
ATOM 4881 O O . VAL A 1 593 ? -28.938 -9.367 -36.781 1 93.06 593 VAL A O 1
ATOM 4884 N N . GLN A 1 594 ? -28.438 -11.109 -38.062 1 92.31 594 GLN A N 1
ATOM 4885 C CA . GLN A 1 594 ? -29.188 -12.039 -37.219 1 92.31 594 GLN A CA 1
ATOM 4886 C C . GLN A 1 594 ? -28.547 -12.156 -35.844 1 92.31 594 GLN A C 1
ATOM 4888 O O . GLN A 1 594 ? -29.234 -12.094 -34.844 1 92.31 594 GLN A O 1
ATOM 4893 N N . ILE A 1 595 ? -27.25 -12.359 -35.844 1 95.12 595 ILE A N 1
ATOM 4894 C CA . ILE A 1 595 ? -26.531 -12.477 -34.562 1 95.12 595 ILE A CA 1
ATOM 4895 C C . ILE A 1 595 ? -26.656 -11.172 -33.781 1 95.12 595 ILE A C 1
ATOM 4897 O O . ILE A 1 595 ? -26.875 -11.188 -32.562 1 95.12 595 ILE A O 1
ATOM 4901 N N . ARG A 1 596 ? -26.516 -10.094 -34.5 1 94.88 596 ARG A N 1
ATOM 4902 C CA . ARG A 1 596 ? -26.641 -8.781 -33.875 1 94.88 596 ARG A CA 1
ATOM 4903 C C . ARG A 1 596 ? -28 -8.617 -33.219 1 94.88 596 ARG A C 1
ATOM 4905 O O . ARG A 1 596 ? -28.094 -8.125 -32.062 1 94.88 596 ARG A O 1
ATOM 4912 N N . SER A 1 597 ? -28.984 -8.969 -33.906 1 94.19 597 SER A N 1
ATOM 4913 C CA . SER A 1 597 ? -30.344 -8.875 -33.344 1 94.19 597 SER A CA 1
ATOM 4914 C C . SER A 1 597 ? -30.484 -9.672 -32.062 1 94.19 597 SER A C 1
ATOM 4916 O O . SER A 1 597 ? -31.094 -9.203 -31.094 1 94.19 597 SER A O 1
ATOM 4918 N N . LEU A 1 598 ? -29.953 -10.859 -32.062 1 95.75 598 LEU A N 1
ATOM 4919 C CA . LEU A 1 598 ? -29.984 -11.711 -30.875 1 95.75 598 LEU A CA 1
ATOM 4920 C C . LEU A 1 598 ? -29.25 -11.047 -29.719 1 95.75 598 LEU A C 1
ATOM 4922 O O . LEU A 1 598 ? -29.734 -11.047 -28.594 1 95.75 598 LEU A O 1
ATOM 4926 N N . TRP A 1 599 ? -28.062 -10.469 -29.984 1 97.19 599 TRP A N 1
ATOM 4927 C CA . TRP A 1 599 ? -27.266 -9.805 -28.969 1 97.19 599 TRP A CA 1
ATOM 4928 C C . TRP A 1 599 ? -27.984 -8.562 -28.438 1 97.19 599 TRP A C 1
ATOM 4930 O O . TRP A 1 599 ? -28.016 -8.328 -27.219 1 97.19 599 TRP A O 1
ATOM 4940 N N . ASP A 1 600 ? -28.578 -7.793 -29.312 1 96.12 600 ASP A N 1
ATOM 4941 C CA . ASP A 1 600 ? -29.297 -6.57 -28.953 1 96.12 600 ASP A CA 1
ATOM 4942 C C . ASP A 1 600 ? -30.484 -6.879 -28.047 1 96.12 600 ASP A C 1
ATOM 4944 O O . ASP A 1 600 ? -30.734 -6.172 -27.078 1 96.12 600 ASP A O 1
ATOM 4948 N N . LYS A 1 601 ? -31.172 -7.82 -28.406 1 96.19 601 LYS A N 1
ATOM 4949 C CA . LYS A 1 601 ? -32.344 -8.188 -27.625 1 96.19 601 LYS A CA 1
ATOM 4950 C C . LYS A 1 601 ? -31.953 -8.648 -26.234 1 96.19 601 LYS A C 1
ATOM 4952 O O . LYS A 1 601 ? -32.625 -8.352 -25.25 1 96.19 601 LYS A O 1
ATOM 4957 N N . PHE A 1 602 ? -30.906 -9.43 -26.141 1 97.44 602 PHE A N 1
ATOM 4958 C CA . PHE A 1 602 ? -30.438 -9.828 -24.812 1 97.44 602 PHE A CA 1
ATOM 4959 C C . PHE A 1 602 ? -30.016 -8.609 -24 1 97.44 602 PHE A C 1
ATOM 4961 O O . PHE A 1 602 ? -30.297 -8.523 -22.812 1 97.44 602 PHE A O 1
ATOM 4968 N N . TYR A 1 603 ? -29.266 -7.723 -24.641 1 96.38 603 TYR A N 1
ATOM 4969 C CA . TYR A 1 603 ? -28.859 -6.488 -23.984 1 96.38 603 TYR A CA 1
ATOM 4970 C C . TYR A 1 603 ? -30.078 -5.746 -23.422 1 96.38 603 TYR A C 1
ATOM 4972 O O . TYR A 1 603 ? -30.047 -5.277 -22.281 1 96.38 603 TYR A O 1
ATOM 4980 N N . LEU A 1 604 ? -31.078 -5.648 -24.172 1 95.5 604 LEU A N 1
ATOM 4981 C CA . LEU A 1 604 ? -32.312 -4.965 -23.75 1 95.5 604 LEU A CA 1
ATOM 4982 C C . LEU A 1 604 ? -32.969 -5.703 -22.594 1 95.5 604 LEU A C 1
ATOM 4984 O O . LEU A 1 604 ? -33.531 -5.074 -21.688 1 95.5 604 LEU A O 1
ATOM 4988 N N . LEU A 1 605 ? -32.938 -7.016 -22.656 1 96.88 605 LEU A N 1
ATOM 4989 C CA . LEU A 1 605 ? -33.469 -7.805 -21.562 1 96.88 605 LEU A CA 1
ATOM 4990 C C . LEU A 1 605 ? -32.719 -7.527 -20.266 1 96.88 605 LEU A C 1
ATOM 4992 O O . LEU A 1 605 ? -33.312 -7.398 -19.203 1 96.88 605 LEU A O 1
ATOM 4996 N N . HIS A 1 606 ? -31.406 -7.488 -20.375 1 95.69 606 HIS A N 1
ATOM 4997 C CA . HIS A 1 606 ? -30.594 -7.191 -19.203 1 95.69 606 HIS A CA 1
ATOM 4998 C C . HIS A 1 606 ? -30.938 -5.824 -18.625 1 95.69 606 HIS A C 1
ATOM 5000 O O . HIS A 1 606 ? -31.047 -5.676 -17.406 1 95.69 606 HIS A O 1
ATOM 5006 N N . LYS A 1 607 ? -31.109 -4.863 -19.469 1 93.38 607 LYS A N 1
ATOM 5007 C CA . LYS A 1 607 ? -31.469 -3.521 -19.031 1 93.38 607 LYS A CA 1
ATOM 5008 C C . LYS A 1 607 ? -32.844 -3.525 -18.344 1 93.38 607 LYS A C 1
ATOM 5010 O O . LYS A 1 607 ? -33.031 -2.875 -17.312 1 93.38 607 LYS A O 1
ATOM 5015 N N . ALA A 1 608 ? -33.688 -4.242 -18.906 1 94.75 608 ALA A N 1
ATOM 5016 C CA . ALA A 1 608 ? -35.031 -4.336 -18.359 1 94.75 608 ALA A CA 1
ATOM 5017 C C . ALA A 1 608 ? -35 -5.02 -16.984 1 94.75 608 ALA A C 1
ATOM 5019 O O . ALA A 1 608 ? -35.781 -4.652 -16.094 1 94.75 608 ALA A O 1
ATOM 5020 N N . MET A 1 609 ? -34.188 -5.961 -16.844 1 93.94 609 MET A N 1
ATOM 5021 C CA . MET A 1 609 ? -34.094 -6.707 -15.594 1 93.94 609 MET A CA 1
ATOM 5022 C C . MET A 1 609 ? -33.625 -5.793 -14.453 1 93.94 609 MET A C 1
ATOM 5024 O O . MET A 1 609 ? -34.031 -5.973 -13.305 1 93.94 609 MET A O 1
ATOM 5028 N N . LYS A 1 610 ? -32.812 -4.859 -14.719 1 89.81 610 LYS A N 1
ATOM 5029 C CA . LYS A 1 610 ? -32.25 -3.969 -13.719 1 89.81 610 LYS A CA 1
ATOM 5030 C C . LYS A 1 610 ? -33.188 -2.822 -13.391 1 89.81 610 LYS A C 1
ATOM 5032 O O . LYS A 1 610 ? -33.094 -2.197 -12.336 1 89.81 610 LYS A O 1
ATOM 5037 N N . ASP A 1 611 ? -34.125 -2.631 -14.328 1 89.88 611 ASP A N 1
ATOM 5038 C CA . ASP A 1 611 ? -35.062 -1.526 -14.156 1 89.88 611 ASP A CA 1
ATOM 5039 C C . ASP A 1 611 ? -36.25 -1.954 -13.328 1 89.88 611 ASP A C 1
ATOM 5041 O O . ASP A 1 611 ? -37.062 -2.789 -13.766 1 89.88 611 ASP A O 1
ATOM 5045 N N . SER A 1 612 ? -36.469 -1.296 -12.227 1 85.75 612 SER A N 1
ATOM 5046 C CA . SER A 1 612 ? -37.531 -1.656 -11.305 1 85.75 612 SER A CA 1
ATOM 5047 C C . SER A 1 612 ? -38.906 -1.312 -11.891 1 85.75 612 SER A C 1
ATOM 5049 O O . SER A 1 612 ? -39.938 -1.82 -11.422 1 85.75 612 SER A O 1
ATOM 5051 N N . LYS A 1 613 ? -38.938 -0.562 -12.945 1 87.62 613 LYS A N 1
ATOM 5052 C CA . LYS A 1 613 ? -40.219 -0.121 -13.531 1 87.62 613 LYS A CA 1
ATOM 5053 C C . LYS A 1 613 ? -40.656 -1.068 -14.633 1 87.62 613 LYS A C 1
ATOM 5055 O O . LYS A 1 613 ? -41.781 -0.962 -15.133 1 87.62 613 LYS A O 1
ATOM 5060 N N . THR A 1 614 ? -39.844 -1.991 -14.867 1 92.19 614 THR A N 1
ATOM 5061 C CA . THR A 1 614 ? -40.188 -2.912 -15.953 1 92.19 614 THR A CA 1
ATOM 5062 C C . THR A 1 614 ? -41.375 -3.799 -15.578 1 92.19 614 THR A C 1
ATOM 5064 O O . THR A 1 614 ? -41.406 -4.324 -14.461 1 92.19 614 THR A O 1
ATOM 5067 N N . ASP A 1 615 ? -42.219 -3.92 -16.562 1 93.81 615 ASP A N 1
ATOM 5068 C CA . ASP A 1 615 ? -43.344 -4.812 -16.391 1 93.81 615 ASP A CA 1
ATOM 5069 C C . ASP A 1 615 ? -42.938 -6.273 -16.531 1 93.81 615 ASP A C 1
ATOM 5071 O O . ASP A 1 615 ? -42.375 -6.668 -17.547 1 93.81 615 ASP A O 1
ATOM 5075 N N . ALA A 1 616 ? -43.344 -7.094 -15.523 1 95.81 616 ALA A N 1
ATOM 5076 C CA . ALA A 1 616 ? -42.906 -8.484 -15.469 1 95.81 616 ALA A CA 1
ATOM 5077 C C . ALA A 1 616 ? -43.5 -9.297 -16.625 1 95.81 616 ALA A C 1
ATOM 5079 O O . ALA A 1 616 ? -42.844 -10.195 -17.156 1 95.81 616 ALA A O 1
ATOM 5080 N N . THR A 1 617 ? -44.688 -8.992 -17.016 1 95.69 617 THR A N 1
ATOM 5081 C CA . THR A 1 617 ? -45.344 -9.711 -18.094 1 95.69 617 THR A CA 1
ATOM 5082 C C . THR A 1 617 ? -44.656 -9.406 -19.438 1 95.69 617 THR A C 1
ATOM 5084 O O . THR A 1 617 ? -44.406 -10.32 -20.234 1 95.69 617 THR A O 1
ATOM 5087 N N . GLN A 1 618 ? -44.469 -8.18 -19.641 1 95.75 618 GLN A N 1
ATOM 5088 C CA . GLN A 1 618 ? -43.75 -7.801 -20.875 1 95.75 618 GLN A CA 1
ATOM 5089 C C . GLN A 1 618 ? -42.375 -8.43 -20.922 1 95.75 618 GLN A C 1
ATOM 5091 O O . GLN A 1 618 ? -41.938 -8.906 -21.984 1 95.75 618 GLN A O 1
ATOM 5096 N N . PHE A 1 619 ? -41.719 -8.391 -19.797 1 97.5 619 PHE A N 1
ATOM 5097 C CA . PHE A 1 619 ? -40.406 -9.008 -19.734 1 97.5 619 PHE A CA 1
ATOM 5098 C C . PHE A 1 619 ? -40.469 -10.484 -20.094 1 97.5 619 PHE A C 1
ATOM 5100 O O . PHE A 1 619 ? -39.625 -10.992 -20.844 1 97.5 619 PHE A O 1
ATOM 5107 N N . SER A 1 620 ? -41.438 -11.156 -19.562 1 96.75 620 SER A N 1
ATOM 5108 C CA . SER A 1 620 ? -41.625 -12.578 -19.828 1 96.75 620 SER A CA 1
ATOM 5109 C C . SER A 1 620 ? -41.781 -12.852 -21.312 1 96.75 620 SER A C 1
ATOM 5111 O O . SER A 1 620 ? -41.188 -13.773 -21.859 1 96.75 620 SER A O 1
ATOM 5113 N N . ASN A 1 621 ? -42.594 -12.047 -21.938 1 96.19 621 ASN A N 1
ATOM 5114 C CA . ASN A 1 621 ? -42.812 -12.203 -23.375 1 96.19 621 ASN A CA 1
ATOM 5115 C C . ASN A 1 621 ? -41.531 -11.969 -24.172 1 96.19 621 ASN A C 1
ATOM 5117 O O . ASN A 1 621 ? -41.219 -12.742 -25.078 1 96.19 621 ASN A O 1
ATOM 5121 N N . ASP A 1 622 ? -40.875 -10.938 -23.828 1 97.19 622 ASP A N 1
ATOM 5122 C CA . ASP A 1 622 ? -39.656 -10.609 -24.531 1 97.19 622 ASP A CA 1
ATOM 5123 C C . ASP A 1 622 ? -38.594 -11.703 -24.359 1 97.19 622 ASP A C 1
ATOM 5125 O O . ASP A 1 622 ? -37.875 -12.039 -25.297 1 97.19 622 ASP A O 1
ATOM 5129 N N . ALA A 1 623 ? -38.5 -12.227 -23.125 1 97.5 623 ALA A N 1
ATOM 5130 C CA . ALA A 1 623 ? -37.5 -13.273 -22.828 1 97.5 623 ALA A CA 1
ATOM 5131 C C . ALA A 1 623 ? -37.844 -14.555 -23.578 1 97.5 623 ALA A C 1
ATOM 5133 O O . ALA A 1 623 ? -36.938 -15.219 -24.109 1 97.5 623 ALA A O 1
ATOM 5134 N N . ARG A 1 624 ? -39.031 -14.875 -23.672 1 95.44 624 ARG A N 1
ATOM 5135 C CA . ARG A 1 624 ? -39.438 -16.062 -24.406 1 95.44 624 ARG A CA 1
ATOM 5136 C C . ARG A 1 624 ? -39.156 -15.891 -25.906 1 95.44 624 ARG A C 1
ATOM 5138 O O . ARG A 1 624 ? -38.719 -16.828 -26.562 1 95.44 624 ARG A O 1
ATOM 5145 N N . ALA A 1 625 ? -39.531 -14.734 -26.375 1 95.44 625 ALA A N 1
ATOM 5146 C CA . ALA A 1 625 ? -39.25 -14.445 -27.781 1 95.44 625 ALA A CA 1
ATOM 5147 C C . ALA A 1 625 ? -37.75 -14.562 -28.078 1 95.44 625 ALA A C 1
ATOM 5149 O O . ALA A 1 625 ? -37.375 -15.047 -29.141 1 95.44 625 ALA A O 1
ATOM 5150 N N . TRP A 1 626 ? -37 -14.102 -27.172 1 96.38 626 TRP A N 1
ATOM 5151 C CA . TRP A 1 626 ? -35.562 -14.156 -27.328 1 96.38 626 TRP A CA 1
ATOM 5152 C C . TRP A 1 626 ? -35.062 -15.602 -27.391 1 96.38 626 TRP A C 1
ATOM 5154 O O . TRP A 1 626 ? -34.25 -15.953 -28.234 1 96.38 626 TRP A O 1
ATOM 5164 N N . LEU A 1 627 ? -35.531 -16.453 -26.453 1 95.19 627 LEU A N 1
ATOM 5165 C CA . LEU A 1 627 ? -35.125 -17.859 -26.438 1 95.19 627 LEU A CA 1
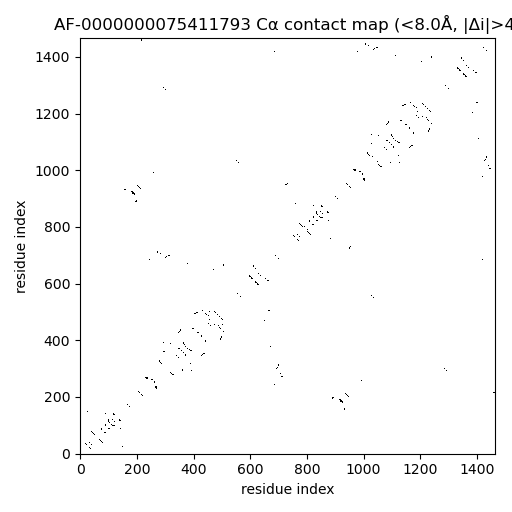ATOM 5166 C C . LEU A 1 627 ? -35.594 -18.562 -27.703 1 95.19 627 LEU A C 1
ATOM 5168 O O . LEU A 1 627 ? -34.875 -19.438 -28.234 1 95.19 627 LEU A O 1
ATOM 5172 N N . HIS A 1 628 ? -36.75 -18.172 -28.203 1 92.69 628 HIS A N 1
ATOM 5173 C CA . HIS A 1 628 ? -37.25 -18.719 -29.453 1 92.69 628 HIS A CA 1
ATOM 5174 C C . HIS A 1 628 ? -36.312 -18.375 -30.609 1 92.69 628 HIS A C 1
ATOM 5176 O O . HIS A 1 628 ? -36.031 -19.219 -31.469 1 92.69 628 HIS A O 1
ATOM 5182 N N . GLN A 1 629 ? -35.969 -17.188 -30.594 1 93.19 629 GLN A N 1
ATOM 5183 C CA . GLN A 1 629 ? -35.031 -16.766 -31.625 1 93.19 629 GLN A CA 1
ATOM 5184 C C . GLN A 1 629 ? -33.688 -17.5 -31.484 1 93.19 629 GLN A C 1
ATOM 5186 O O . GLN A 1 629 ? -33.094 -17.906 -32.5 1 93.19 629 GLN A O 1
ATOM 5191 N N . PHE A 1 630 ? -33.281 -17.688 -30.266 1 94.62 630 PHE A N 1
ATOM 5192 C CA . PHE A 1 630 ? -32.031 -18.391 -29.969 1 94.62 630 PHE A CA 1
ATOM 5193 C C . PHE A 1 630 ? -32.094 -19.812 -30.516 1 94.62 630 PHE A C 1
ATOM 5195 O O . PHE A 1 630 ? -31.078 -20.328 -31.016 1 94.62 630 PHE A O 1
ATOM 5202 N N . LEU A 1 631 ? -33.219 -20.438 -30.5 1 90.94 631 LEU A N 1
ATOM 5203 C CA . LEU A 1 631 ? -33.344 -21.828 -30.875 1 90.94 631 LEU A CA 1
ATOM 5204 C C . LEU A 1 631 ? -33.844 -21.969 -32.312 1 90.94 631 LEU A C 1
ATOM 5206 O O . LEU A 1 631 ? -34.094 -23.078 -32.781 1 90.94 631 LEU A O 1
ATOM 5210 N N . ASP A 1 632 ? -33.938 -20.969 -32.938 1 82.31 632 ASP A N 1
ATOM 5211 C CA . ASP A 1 632 ? -34.406 -21.031 -34.312 1 82.31 632 ASP A CA 1
ATOM 5212 C C . ASP A 1 632 ? -33.469 -21.859 -35.156 1 82.31 632 ASP A C 1
ATOM 5214 O O . ASP A 1 632 ? -32.312 -21.453 -35.375 1 82.31 632 ASP A O 1
ATOM 5218 N N . SER A 1 633 ? -33.844 -23.062 -35.531 1 65.31 633 SER A N 1
ATOM 5219 C CA . SER A 1 633 ? -33.094 -24.094 -36.219 1 65.31 633 SER A CA 1
ATOM 5220 C C . SER A 1 633 ? -32.5 -23.578 -37.531 1 65.31 633 SER A C 1
ATOM 5222 O O . SER A 1 633 ? -31.484 -24.062 -38 1 65.31 633 SER A O 1
ATOM 5224 N N . ASN A 1 634 ? -33.156 -22.688 -38.062 1 61.41 634 ASN A N 1
ATOM 5225 C CA . ASN A 1 634 ? -32.656 -22.188 -39.344 1 61.41 634 ASN A CA 1
ATOM 5226 C C . ASN A 1 634 ? -31.5 -21.219 -39.125 1 61.41 634 ASN A C 1
ATOM 5228 O O . ASN A 1 634 ? -30.641 -21.094 -40 1 61.41 634 ASN A O 1
ATOM 5232 N N . TYR A 1 635 ? -31.406 -20.719 -37.938 1 58.03 635 TYR A N 1
ATOM 5233 C CA . TYR A 1 635 ? -30.5 -19.578 -37.844 1 58.03 635 TYR A CA 1
ATOM 5234 C C . TYR A 1 635 ? -29.562 -19.703 -36.656 1 58.03 635 TYR A C 1
ATOM 5236 O O . TYR A 1 635 ? -28.438 -19.203 -36.688 1 58.03 635 TYR A O 1
ATOM 5244 N N . PHE A 1 636 ? -30.062 -20.422 -35.719 1 68.56 636 PHE A N 1
ATOM 5245 C CA . PHE A 1 636 ? -29.25 -20.203 -34.531 1 68.56 636 PHE A CA 1
ATOM 5246 C C . PHE A 1 636 ? -28.875 -21.531 -33.875 1 68.56 636 PHE A C 1
ATOM 5248 O O . PHE A 1 636 ? -28.266 -22.391 -34.5 1 68.56 636 PHE A O 1
ATOM 5255 N N . TYR A 1 637 ? -29.094 -21.656 -32.594 1 77.19 637 TYR A N 1
ATOM 5256 C CA . TYR A 1 637 ? -28.312 -22.609 -31.828 1 77.19 637 TYR A CA 1
ATOM 5257 C C . TYR A 1 637 ? -29.203 -23.75 -31.328 1 77.19 637 TYR A C 1
ATOM 5259 O O . TYR A 1 637 ? -30.391 -23.812 -31.656 1 77.19 637 TYR A O 1
ATOM 5267 N N . GLN A 1 638 ? -28.609 -24.781 -30.75 1 82.25 638 GLN A N 1
ATOM 5268 C CA . GLN A 1 638 ? -29.281 -26.016 -30.391 1 82.25 638 GLN A CA 1
ATOM 5269 C C . GLN A 1 638 ? -29.688 -26 -28.922 1 82.25 638 GLN A C 1
ATOM 5271 O O . GLN A 1 638 ? -29.188 -25.188 -28.141 1 82.25 638 GLN A O 1
ATOM 5276 N N . ALA A 1 639 ? -30.594 -26.797 -28.641 1 82.38 639 ALA A N 1
ATOM 5277 C CA . ALA A 1 639 ? -31.109 -26.922 -27.281 1 82.38 639 ALA A CA 1
ATOM 5278 C C . ALA A 1 639 ? -29.984 -27.234 -26.297 1 82.38 639 ALA A C 1
ATOM 5280 O O . ALA A 1 639 ? -30.031 -26.812 -25.141 1 82.38 639 ALA A O 1
ATOM 5281 N N . SER A 1 640 ? -28.984 -27.859 -26.828 1 84 640 SER A N 1
ATOM 5282 C CA . SER A 1 640 ? -27.859 -28.234 -25.984 1 84 640 SER A CA 1
ATOM 5283 C C . SER A 1 640 ? -27.047 -27 -25.562 1 84 640 SER A C 1
ATOM 5285 O O . SER A 1 640 ? -26.25 -27.062 -24.625 1 84 640 SER A O 1
ATOM 5287 N N . ASP A 1 641 ? -27.297 -25.859 -26.172 1 90.31 641 ASP A N 1
ATOM 5288 C CA . ASP A 1 641 ? -26.547 -24.641 -25.891 1 90.31 641 ASP A CA 1
ATOM 5289 C C . ASP A 1 641 ? -27.219 -23.828 -24.781 1 90.31 641 ASP A C 1
ATOM 5291 O O . ASP A 1 641 ? -26.641 -22.844 -24.297 1 90.31 641 ASP A O 1
ATOM 5295 N N . ILE A 1 642 ? -28.359 -24.25 -24.438 1 92.06 642 ILE A N 1
ATOM 5296 C CA . ILE A 1 642 ? -29.078 -23.547 -23.375 1 92.06 642 ILE A CA 1
ATOM 5297 C C . ILE A 1 642 ? -28.422 -23.812 -22.031 1 92.06 642 ILE A C 1
ATOM 5299 O O . ILE A 1 642 ? -28.094 -24.953 -21.703 1 92.06 642 ILE A O 1
ATOM 5303 N N . THR A 1 643 ? -28.172 -22.766 -21.297 1 92.44 643 THR A N 1
ATOM 5304 C CA . THR A 1 643 ? -27.578 -22.859 -19.969 1 92.44 643 THR A CA 1
ATOM 5305 C C . THR A 1 643 ? -28.625 -22.656 -18.891 1 92.44 643 THR A C 1
ATOM 5307 O O . THR A 1 643 ? -29.719 -22.156 -19.156 1 92.44 643 THR A O 1
ATOM 5310 N N . PRO A 1 644 ? -28.297 -22.969 -17.656 1 92.38 644 PRO A N 1
ATOM 5311 C CA . PRO A 1 644 ? -29.203 -22.719 -16.531 1 92.38 644 PRO A CA 1
ATOM 5312 C C . PRO A 1 644 ? -29.594 -21.25 -16.406 1 92.38 644 PRO A C 1
ATOM 5314 O O . PRO A 1 644 ? -30.734 -20.938 -16.078 1 92.38 644 PRO A O 1
ATOM 5317 N N . TYR A 1 645 ? -28.75 -20.406 -16.75 1 95.62 645 TYR A N 1
ATOM 5318 C CA . TYR A 1 645 ? -29.016 -18.969 -16.641 1 95.62 645 TYR A CA 1
ATOM 5319 C C . TYR A 1 645 ? -30.062 -18.531 -17.656 1 95.62 645 TYR A C 1
ATOM 5321 O O . TYR A 1 645 ? -30.859 -17.641 -17.391 1 95.62 645 TYR A O 1
ATOM 5329 N N . MET A 1 646 ? -30.094 -19.203 -18.797 1 95.81 646 MET A N 1
ATOM 5330 C CA . MET A 1 646 ? -31.078 -18.875 -19.812 1 95.81 646 MET A CA 1
ATOM 5331 C C . MET A 1 646 ? -32.469 -19.344 -19.406 1 95.81 646 MET A C 1
ATOM 5333 O O . MET A 1 646 ? -33.469 -18.625 -19.578 1 95.81 646 MET A O 1
ATOM 5337 N N . HIS A 1 647 ? -32.469 -20.531 -18.875 1 95.25 647 HIS A N 1
ATOM 5338 C CA . HIS A 1 647 ? -33.719 -21.031 -18.359 1 95.25 647 HIS A CA 1
ATOM 5339 C C . HIS A 1 647 ? -34.312 -20.094 -17.297 1 95.25 647 HIS A C 1
ATOM 5341 O O . HIS A 1 647 ? -35.469 -19.734 -17.359 1 95.25 647 HIS A O 1
ATOM 5347 N N . VAL A 1 648 ? -33.469 -19.719 -16.391 1 96.38 648 VAL A N 1
ATOM 5348 C CA . VAL A 1 648 ? -33.875 -18.859 -15.281 1 96.38 648 VAL A CA 1
ATOM 5349 C C . VAL A 1 648 ? -34.312 -17.5 -15.812 1 96.38 648 VAL A C 1
ATOM 5351 O O . VAL A 1 648 ? -35.312 -16.938 -15.344 1 96.38 648 VAL A O 1
ATOM 5354 N N . LEU A 1 649 ? -33.594 -16.969 -16.766 1 96.94 649 LEU A N 1
ATOM 5355 C CA . LEU A 1 649 ? -33.906 -15.68 -17.375 1 96.94 649 LEU A CA 1
ATOM 5356 C C . LEU A 1 649 ? -35.312 -15.688 -17.938 1 96.94 649 LEU A C 1
ATOM 5358 O O . LEU A 1 649 ? -36.094 -14.727 -17.75 1 96.94 649 LEU A O 1
ATOM 5362 N N . VAL A 1 650 ? -35.688 -16.766 -18.5 1 96.38 650 VAL A N 1
ATOM 5363 C CA . VAL A 1 650 ? -36.938 -16.828 -19.266 1 96.38 650 VAL A CA 1
ATOM 5364 C C . VAL A 1 650 ? -38.094 -17.172 -18.344 1 96.38 650 VAL A C 1
ATOM 5366 O O . VAL A 1 650 ? -39.188 -16.594 -18.453 1 96.38 650 VAL A O 1
ATOM 5369 N N . TYR A 1 651 ? -37.875 -18.062 -17.406 1 96.56 651 TYR A N 1
ATOM 5370 C CA . TYR A 1 651 ? -39.031 -18.625 -16.734 1 96.56 651 TYR A CA 1
ATOM 5371 C C . TYR A 1 651 ? -39.125 -18.125 -15.305 1 96.56 651 TYR A C 1
ATOM 5373 O O . TYR A 1 651 ? -40.219 -17.969 -14.766 1 96.56 651 TYR A O 1
ATOM 5381 N N . HIS A 1 652 ? -38.062 -17.875 -14.648 1 97.12 652 HIS A N 1
ATOM 5382 C CA . HIS A 1 652 ? -38.156 -17.594 -13.219 1 97.12 652 HIS A CA 1
ATOM 5383 C C . HIS A 1 652 ? -37.906 -16.109 -12.93 1 97.12 652 HIS A C 1
ATOM 5385 O O . HIS A 1 652 ? -38.438 -15.562 -11.969 1 97.12 652 HIS A O 1
ATOM 5391 N N . ILE A 1 653 ? -37.062 -15.391 -13.734 1 97.38 653 ILE A N 1
ATOM 5392 C CA . ILE A 1 653 ? -36.812 -13.977 -13.523 1 97.38 653 ILE A CA 1
ATOM 5393 C C . ILE A 1 653 ? -38.125 -13.195 -13.547 1 97.38 653 ILE A C 1
ATOM 5395 O O . ILE A 1 653 ? -38.375 -12.352 -12.68 1 97.38 653 ILE A O 1
ATOM 5399 N N . PRO A 1 654 ? -39.031 -13.453 -14.516 1 96.56 654 PRO A N 1
ATOM 5400 C CA . PRO A 1 654 ? -40.281 -12.742 -14.492 1 96.56 654 PRO A CA 1
ATOM 5401 C C . PRO A 1 654 ? -41.062 -12.953 -13.195 1 96.56 654 PRO A C 1
ATOM 5403 O O . PRO A 1 654 ? -41.688 -12.023 -12.68 1 96.56 654 PRO A O 1
ATOM 5406 N N . GLU A 1 655 ? -41.062 -14.164 -12.656 1 96.44 655 GLU A N 1
ATOM 5407 C CA . GLU A 1 655 ? -41.688 -14.453 -11.383 1 96.44 655 GLU A CA 1
ATOM 5408 C C . GLU A 1 655 ? -41.062 -13.68 -10.242 1 96.44 655 GLU A C 1
ATOM 5410 O O . GLU A 1 655 ? -41.75 -13.086 -9.414 1 96.44 655 GLU A O 1
ATOM 5415 N N . MET A 1 656 ? -39.812 -13.664 -10.266 1 96.44 656 MET A N 1
ATOM 5416 C CA . MET A 1 656 ? -39.062 -12.977 -9.219 1 96.44 656 MET A CA 1
ATOM 5417 C C . MET A 1 656 ? -39.281 -11.469 -9.297 1 96.44 656 MET A C 1
ATOM 5419 O O . MET A 1 656 ? -39.281 -10.781 -8.266 1 96.44 656 MET A O 1
ATOM 5423 N N . MET A 1 657 ? -39.406 -10.922 -10.5 1 96.19 657 MET A N 1
ATOM 5424 C CA . MET A 1 657 ? -39.719 -9.508 -10.672 1 96.19 657 MET A CA 1
ATOM 5425 C C . MET A 1 657 ? -41.031 -9.148 -9.984 1 96.19 657 MET A C 1
ATOM 5427 O O . MET A 1 657 ? -41.156 -8.094 -9.367 1 96.19 657 MET A O 1
ATOM 5431 N N . ARG A 1 658 ? -41.969 -10.047 -10.039 1 95.69 658 ARG A N 1
ATOM 5432 C CA . ARG A 1 658 ? -43.281 -9.82 -9.422 1 95.69 658 ARG A CA 1
ATOM 5433 C C . ARG A 1 658 ? -43.188 -9.938 -7.906 1 95.69 658 ARG A C 1
ATOM 5435 O O . ARG A 1 658 ? -43.719 -9.078 -7.184 1 95.69 658 ARG A O 1
ATOM 5442 N N . ILE A 1 659 ? -42.5 -10.938 -7.453 1 95.81 659 ILE A N 1
ATOM 5443 C CA . ILE A 1 659 ? -42.438 -11.242 -6.027 1 95.81 659 ILE A CA 1
ATOM 5444 C C . ILE A 1 659 ? -41.656 -10.141 -5.305 1 95.81 659 ILE A C 1
ATOM 5446 O O . ILE A 1 659 ? -42.031 -9.727 -4.207 1 95.81 659 ILE A O 1
ATOM 5450 N N . HIS A 1 660 ? -40.688 -9.656 -5.914 1 95.94 660 HIS A N 1
ATOM 5451 C CA . HIS A 1 660 ? -39.781 -8.719 -5.242 1 95.94 660 HIS A CA 1
ATOM 5452 C C . HIS A 1 660 ? -39.906 -7.324 -5.848 1 95.94 660 HIS A C 1
ATOM 5454 O O . HIS A 1 660 ? -38.906 -6.598 -5.922 1 95.94 660 HIS A O 1
ATOM 5460 N N . HIS A 1 661 ? -41 -6.969 -6.281 1 92.75 661 HIS A N 1
ATOM 5461 C CA . HIS A 1 661 ? -41.25 -5.695 -6.945 1 92.75 661 HIS A CA 1
ATOM 5462 C C . HIS A 1 661 ? -40.875 -4.52 -6.039 1 92.75 661 HIS A C 1
ATOM 5464 O O . HIS A 1 661 ? -40.5 -3.451 -6.523 1 92.75 661 HIS A O 1
ATOM 5470 N N . ASN A 1 662 ? -40.969 -4.727 -4.754 1 90.56 662 ASN A N 1
ATOM 5471 C CA . ASN A 1 662 ? -40.719 -3.66 -3.789 1 90.56 662 ASN A CA 1
ATOM 5472 C C . ASN A 1 662 ? -39.25 -3.262 -3.781 1 90.56 662 ASN A C 1
ATOM 5474 O O . ASN A 1 662 ? -38.906 -2.119 -3.463 1 90.56 662 ASN A O 1
ATOM 5478 N N . PHE A 1 663 ? -38.375 -4.164 -4.094 1 93.25 663 PHE A N 1
ATOM 5479 C CA . PHE A 1 663 ? -36.938 -3.9 -4.07 1 93.25 663 PHE A CA 1
ATOM 5480 C C . PHE A 1 663 ? -36.406 -3.727 -5.484 1 93.25 663 PHE A C 1
ATOM 5482 O O . PHE A 1 663 ? -35.5 -2.912 -5.711 1 93.25 663 PHE A O 1
ATOM 5489 N N . GLY A 1 664 ? -37 -4.41 -6.363 1 92.75 664 GLY A N 1
ATOM 5490 C CA . GLY A 1 664 ? -36.375 -4.559 -7.676 1 92.75 664 GLY A CA 1
ATOM 5491 C C . GLY A 1 664 ? -35.281 -5.598 -7.707 1 92.75 664 GLY A C 1
ATOM 5492 O O . GLY A 1 664 ? -34.625 -5.848 -6.695 1 92.75 664 GLY A O 1
ATOM 5493 N N . LEU A 1 665 ? -34.938 -6.152 -8.836 1 94.44 665 LEU A N 1
ATOM 5494 C CA . LEU A 1 665 ? -33.969 -7.238 -8.922 1 94.44 665 LEU A CA 1
ATOM 5495 C C . LEU A 1 665 ? -32.562 -6.707 -8.805 1 94.44 665 LEU A C 1
ATOM 5497 O O . LEU A 1 665 ? -31.625 -7.457 -8.477 1 94.44 665 LEU A O 1
ATOM 5501 N N . ALA A 1 666 ? -32.375 -5.422 -9.062 1 92.62 666 ALA A N 1
ATOM 5502 C CA . ALA A 1 666 ? -31.062 -4.805 -8.938 1 92.62 666 ALA A CA 1
ATOM 5503 C C . ALA A 1 666 ? -30.562 -4.871 -7.5 1 92.62 666 ALA A C 1
ATOM 5505 O O . ALA A 1 666 ? -29.344 -4.883 -7.258 1 92.62 666 ALA A O 1
ATOM 5506 N N . ALA A 1 667 ? -31.484 -4.941 -6.598 1 94.94 667 ALA A N 1
ATOM 5507 C CA . ALA A 1 667 ? -31.156 -5 -5.176 1 94.94 667 ALA A CA 1
ATOM 5508 C C . ALA A 1 667 ? -30.406 -6.293 -4.84 1 94.94 667 ALA A C 1
ATOM 5510 O O . ALA A 1 667 ? -29.719 -6.371 -3.826 1 94.94 667 ALA A O 1
ATOM 5511 N N . PHE A 1 668 ? -30.531 -7.277 -5.734 1 95.94 668 PHE A N 1
ATOM 5512 C CA . PHE A 1 668 ? -29.969 -8.594 -5.453 1 95.94 668 PHE A CA 1
ATOM 5513 C C . PHE A 1 668 ? -28.703 -8.82 -6.281 1 95.94 668 PHE A C 1
ATOM 5515 O O . PHE A 1 668 ? -28.203 -9.945 -6.344 1 95.94 668 PHE A O 1
ATOM 5522 N N . SER A 1 669 ? -28.203 -7.727 -6.848 1 94.44 669 SER A N 1
ATOM 5523 C CA . SER A 1 669 ? -26.984 -7.816 -7.629 1 94.44 669 SER A CA 1
ATOM 5524 C C . SER A 1 669 ? -25.781 -8.18 -6.746 1 94.44 669 SER A C 1
ATOM 5526 O O . SER A 1 669 ? -25.672 -7.684 -5.621 1 94.44 669 SER A O 1
ATOM 5528 N N . CYS A 1 670 ? -24.906 -9 -7.297 1 95.12 670 CYS A N 1
ATOM 5529 C CA . CYS A 1 670 ? -23.734 -9.406 -6.527 1 95.12 670 CYS A CA 1
ATOM 5530 C C . CYS A 1 670 ? -22.516 -8.555 -6.875 1 95.12 670 CYS A C 1
ATOM 5532 O O . CYS A 1 670 ? -21.406 -8.836 -6.434 1 95.12 670 CYS A O 1
ATOM 5534 N N . SER A 1 671 ? -22.734 -7.469 -7.602 1 92.19 671 SER A N 1
ATOM 5535 C CA . SER A 1 671 ? -21.625 -6.598 -8.008 1 92.19 671 SER A CA 1
ATOM 5536 C C . SER A 1 671 ? -20.906 -6.02 -6.801 1 92.19 671 SER A C 1
ATOM 5538 O O . SER A 1 671 ? -19.672 -5.992 -6.762 1 92.19 671 SER A O 1
ATOM 5540 N N . ALA A 1 672 ? -21.688 -5.574 -5.832 1 93.44 672 ALA A N 1
ATOM 5541 C CA . ALA A 1 672 ? -21.109 -4.973 -4.637 1 93.44 672 ALA A CA 1
ATOM 5542 C C . ALA A 1 672 ? -20.359 -6.016 -3.805 1 93.44 672 ALA A C 1
ATOM 5544 O O . ALA A 1 672 ? -19.344 -5.711 -3.18 1 93.44 672 ALA A O 1
ATOM 5545 N N . VAL A 1 673 ? -20.859 -7.207 -3.812 1 94.81 673 VAL A N 1
ATOM 5546 C CA . VAL A 1 673 ? -20.219 -8.297 -3.07 1 94.81 673 VAL A CA 1
ATOM 5547 C C . VAL A 1 673 ? -18.875 -8.633 -3.699 1 94.81 673 VAL A C 1
ATOM 5549 O O . VAL A 1 673 ? -17.891 -8.844 -2.99 1 94.81 673 VAL A O 1
ATOM 5552 N N . GLU A 1 674 ? -18.844 -8.695 -4.996 1 91.38 674 GLU A N 1
ATOM 5553 C CA . GLU A 1 674 ? -17.594 -8.945 -5.707 1 91.38 674 GLU A CA 1
ATOM 5554 C C . GLU A 1 674 ? -16.578 -7.836 -5.445 1 91.38 674 GLU A C 1
ATOM 5556 O O . GLU A 1 674 ? -15.391 -8.109 -5.262 1 91.38 674 GLU A O 1
ATOM 5561 N N . LYS A 1 675 ? -17.078 -6.656 -5.496 1 89.31 675 LYS A N 1
ATOM 5562 C CA . LYS A 1 675 ? -16.203 -5.523 -5.203 1 89.31 675 LYS A CA 1
ATOM 5563 C C . LYS A 1 675 ? -15.648 -5.605 -3.783 1 89.31 675 LYS A C 1
ATOM 5565 O O . LYS A 1 675 ? -14.477 -5.309 -3.551 1 89.31 675 LYS A O 1
ATOM 5570 N N . LYS A 1 676 ? -16.484 -5.914 -2.871 1 93.5 676 LYS A N 1
ATOM 5571 C CA . LYS A 1 676 ? -16.047 -6.078 -1.488 1 93.5 676 LYS A CA 1
ATOM 5572 C C . LYS A 1 676 ? -14.984 -7.16 -1.374 1 93.5 676 LYS A C 1
ATOM 5574 O O . LYS A 1 676 ? -13.992 -6.988 -0.656 1 93.5 676 LYS A O 1
ATOM 5579 N N . ASN A 1 677 ? -15.234 -8.219 -2.016 1 91.19 677 ASN A N 1
ATOM 5580 C CA . ASN A 1 677 ? -14.25 -9.297 -2.037 1 91.19 677 ASN A CA 1
ATOM 5581 C C . ASN A 1 677 ? -12.906 -8.812 -2.584 1 91.19 677 ASN A C 1
ATOM 5583 O O . ASN A 1 677 ? -11.852 -9.18 -2.061 1 91.19 677 ASN A O 1
ATOM 5587 N N . HIS A 1 678 ? -12.984 -8.023 -3.557 1 85 678 HIS A N 1
ATOM 5588 C CA . HIS A 1 678 ? -11.773 -7.434 -4.125 1 85 678 HIS A CA 1
ATOM 5589 C C . HIS A 1 678 ? -11.062 -6.547 -3.109 1 85 678 HIS A C 1
ATOM 5591 O O . HIS A 1 678 ? -9.836 -6.559 -3.021 1 85 678 HIS A O 1
ATOM 5597 N N . GLN A 1 679 ? -11.844 -5.789 -2.465 1 86.06 679 GLN A N 1
ATOM 5598 C CA . GLN A 1 679 ? -11.289 -4.902 -1.449 1 86.06 679 GLN A CA 1
ATOM 5599 C C . GLN A 1 679 ? -10.602 -5.695 -0.342 1 86.06 679 GLN A C 1
ATOM 5601 O O . GLN A 1 679 ? -9.547 -5.293 0.158 1 86.06 679 GLN A O 1
ATOM 5606 N N . GLN A 1 680 ? -11.203 -6.75 0.002 1 88.31 680 GLN A N 1
ATOM 5607 C CA . GLN A 1 680 ? -10.633 -7.574 1.063 1 88.31 680 GLN A CA 1
ATOM 5608 C C . GLN A 1 680 ? -9.32 -8.211 0.617 1 88.31 680 GLN A C 1
ATOM 5610 O O . GLN A 1 680 ? -8.383 -8.336 1.408 1 88.31 680 GLN A O 1
ATOM 5615 N N . VAL A 1 681 ? -9.273 -8.594 -0.609 1 83 681 VAL A N 1
ATOM 5616 C CA . VAL A 1 681 ? -8.039 -9.156 -1.15 1 83 681 VAL A CA 1
ATOM 5617 C C . VAL A 1 681 ? -6.949 -8.094 -1.166 1 83 681 VAL A C 1
ATOM 5619 O O . VAL A 1 681 ? -5.801 -8.367 -0.813 1 83 681 VAL A O 1
ATOM 5622 N N . SER A 1 682 ? -7.332 -6.945 -1.601 1 79.56 682 SER A N 1
ATOM 5623 C CA . SER A 1 682 ? -6.387 -5.836 -1.593 1 79.56 682 SER A CA 1
ATOM 5624 C C . SER A 1 682 ? -5.859 -5.566 -0.186 1 79.56 682 SER A C 1
ATOM 5626 O O . SER A 1 682 ? -4.664 -5.332 0.003 1 79.56 682 SER A O 1
ATOM 5628 N N . HIS A 1 683 ? -6.77 -5.57 0.723 1 83.62 683 HIS A N 1
ATOM 5629 C CA . HIS A 1 683 ? -6.383 -5.367 2.113 1 83.62 683 HIS A CA 1
ATOM 5630 C C . HIS A 1 683 ? -5.449 -6.473 2.594 1 83.62 683 HIS A C 1
ATOM 5632 O O . HIS A 1 683 ? -4.516 -6.215 3.361 1 83.62 683 HIS A O 1
ATOM 5638 N N . PHE A 1 684 ? -5.723 -7.641 2.189 1 79.44 684 PHE A N 1
ATOM 5639 C CA . PHE A 1 684 ? -4.895 -8.789 2.541 1 79.44 684 PHE A CA 1
ATOM 5640 C C . PHE A 1 684 ? -3.443 -8.555 2.133 1 79.44 684 PHE A C 1
ATOM 5642 O O . PHE A 1 684 ? -2.525 -8.781 2.924 1 79.44 684 PHE A O 1
ATOM 5649 N N . PHE A 1 685 ? -3.256 -8.016 0.976 1 73.5 685 PHE A N 1
ATOM 5650 C CA . PHE A 1 685 ? -1.911 -7.879 0.432 1 73.5 685 PHE A CA 1
ATOM 5651 C C . PHE A 1 685 ? -1.232 -6.625 0.976 1 73.5 685 PHE A C 1
ATOM 5653 O O . PHE A 1 685 ? -0.027 -6.629 1.234 1 73.5 685 PHE A O 1
ATOM 5660 N N . LYS A 1 686 ? -2.006 -5.629 1.18 1 73.5 686 LYS A N 1
ATOM 5661 C CA . LYS A 1 686 ? -1.384 -4.324 1.404 1 73.5 686 LYS A CA 1
ATOM 5662 C C . LYS A 1 686 ? -1.279 -4.016 2.895 1 73.5 686 LYS A C 1
ATOM 5664 O O . LYS A 1 686 ? -0.431 -3.225 3.311 1 73.5 686 LYS A O 1
ATOM 5669 N N . ARG A 1 687 ? -2.113 -4.699 3.654 1 74.88 687 ARG A N 1
ATOM 5670 C CA . ARG A 1 687 ? -2.225 -4.156 5.004 1 74.88 687 ARG A CA 1
ATOM 5671 C C . ARG A 1 687 ? -2.004 -5.238 6.051 1 74.88 687 ARG A C 1
ATOM 5673 O O . ARG A 1 687 ? -1.633 -4.945 7.188 1 74.88 687 ARG A O 1
ATOM 5680 N N . THR A 1 688 ? -2.338 -6.371 5.688 1 72.31 688 THR A N 1
ATOM 5681 C CA . THR A 1 688 ? -2.232 -7.414 6.703 1 72.31 688 THR A CA 1
ATOM 5682 C C . THR A 1 688 ? -0.795 -7.914 6.82 1 72.31 688 THR A C 1
ATOM 5684 O O . THR A 1 688 ? 0.042 -7.613 5.965 1 72.31 688 THR A O 1
ATOM 5687 N N . THR A 1 689 ? -0.531 -8.555 7.809 1 62.84 689 THR A N 1
ATOM 5688 C CA . THR A 1 689 ? 0.781 -9.172 7.977 1 62.84 689 THR A CA 1
ATOM 5689 C C . THR A 1 689 ? 0.813 -10.555 7.344 1 62.84 689 THR A C 1
ATOM 5691 O O . THR A 1 689 ? 1.789 -11.297 7.5 1 62.84 689 THR A O 1
ATOM 5694 N N . LYS A 1 690 ? -0.252 -10.875 6.578 1 59.59 690 LYS A N 1
ATOM 5695 C CA . LYS A 1 690 ? -0.399 -12.125 5.84 1 59.59 690 LYS A CA 1
ATOM 5696 C C . LYS A 1 690 ? -0.001 -13.32 6.699 1 59.59 690 LYS A C 1
ATOM 5698 O O . LYS A 1 690 ? 0.697 -14.227 6.234 1 59.59 690 LYS A O 1
ATOM 5703 N N . ASP A 1 691 ? -0.233 -13.195 7.906 1 52.91 691 ASP A N 1
ATOM 5704 C CA . ASP A 1 691 ? -0.033 -14.25 8.891 1 52.91 691 ASP A CA 1
ATOM 5705 C C . ASP A 1 691 ? 1.44 -14.375 9.273 1 52.91 691 ASP A C 1
ATOM 5707 O O . ASP A 1 691 ? 1.833 -15.328 9.961 1 52.91 691 ASP A O 1
ATOM 5711 N N . GLY A 1 692 ? 2.43 -13.531 8.648 1 47.94 692 GLY A N 1
ATOM 5712 C CA . GLY A 1 692 ? 3.857 -13.633 8.906 1 47.94 692 GLY A CA 1
ATOM 5713 C C . GLY A 1 692 ? 4.391 -12.492 9.758 1 47.94 692 GLY A C 1
ATOM 5714 O O . GLY A 1 692 ? 5.602 -12.367 9.945 1 47.94 692 GLY A O 1
ATOM 5715 N N . GLY A 1 693 ? 3.582 -11.617 10.227 1 50.09 693 GLY A N 1
ATOM 5716 C CA . GLY A 1 693 ? 4.09 -10.43 10.891 1 50.09 693 GLY A CA 1
ATOM 5717 C C . GLY A 1 693 ? 4.973 -10.742 12.086 1 50.09 693 GLY A C 1
ATOM 5718 O O . GLY A 1 693 ? 5.031 -11.891 12.531 1 50.09 693 GLY A O 1
ATOM 5719 N N . THR A 1 694 ? 6.176 -10.016 12.266 1 49.34 694 THR A N 1
ATOM 5720 C CA . THR A 1 694 ? 7.094 -10.219 13.383 1 49.34 694 THR A CA 1
ATOM 5721 C C . THR A 1 694 ? 6.645 -9.43 14.609 1 49.34 694 THR A C 1
ATOM 5723 O O . THR A 1 694 ? 6.059 -8.352 14.477 1 49.34 694 THR A O 1
ATOM 5726 N N . GLY A 1 695 ? 6.754 -10.016 15.836 1 49.19 695 GLY A N 1
ATOM 5727 C CA . GLY A 1 695 ? 6.613 -9.328 17.109 1 49.19 695 GLY A CA 1
ATOM 5728 C C . GLY A 1 695 ? 5.164 -9.148 17.531 1 49.19 695 GLY A C 1
ATOM 5729 O O . GLY A 1 695 ? 4.32 -10.008 17.266 1 49.19 695 GLY A O 1
ATOM 5730 N N . LYS A 1 696 ? 4.746 -7.973 18.234 1 50.56 696 LYS A N 1
ATOM 5731 C CA . LYS A 1 696 ? 3.465 -7.637 18.844 1 50.56 696 LYS A CA 1
ATOM 5732 C C . LYS A 1 696 ? 2.42 -7.297 17.781 1 50.56 696 LYS A C 1
ATOM 5734 O O . LYS A 1 696 ? 1.224 -7.25 18.078 1 50.56 696 LYS A O 1
ATOM 5739 N N . GLY A 1 697 ? 2.848 -7.23 16.578 1 56.38 697 GLY A N 1
ATOM 5740 C CA . GLY A 1 697 ? 1.918 -6.801 15.547 1 56.38 697 GLY A CA 1
ATOM 5741 C C . GLY A 1 697 ? 1.434 -7.938 14.664 1 56.38 697 GLY A C 1
ATOM 5742 O O . GLY A 1 697 ? 0.629 -7.727 13.758 1 56.38 697 GLY A O 1
ATOM 5743 N N . ARG A 1 698 ? 1.812 -9.219 15.031 1 60.72 698 ARG A N 1
ATOM 5744 C CA . ARG A 1 698 ? 1.428 -10.32 14.164 1 60.72 698 ARG A CA 1
ATOM 5745 C C . ARG A 1 698 ? -0.011 -10.75 14.422 1 60.72 698 ARG A C 1
ATOM 5747 O O . ARG A 1 698 ? -0.417 -10.914 15.578 1 60.72 698 ARG A O 1
ATOM 5754 N N . LYS A 1 699 ? -0.775 -10.812 13.539 1 69.56 699 LYS A N 1
ATOM 5755 C CA . LYS A 1 699 ? -2.184 -11.188 13.578 1 69.56 699 LYS A CA 1
ATOM 5756 C C . LYS A 1 699 ? -2.586 -11.945 12.32 1 69.56 699 LYS A C 1
ATOM 5758 O O . LYS A 1 699 ? -1.932 -11.828 11.281 1 69.56 699 LYS A O 1
ATOM 5763 N N . SER A 1 700 ? -3.529 -12.969 12.586 1 77.25 700 SER A N 1
ATOM 5764 C CA . SER A 1 700 ? -4.066 -13.617 11.398 1 77.25 700 SER A CA 1
ATOM 5765 C C . SER A 1 700 ? -4.637 -12.602 10.414 1 77.25 700 SER A C 1
ATOM 5767 O O . SER A 1 700 ? -5.219 -11.594 10.82 1 77.25 700 SER A O 1
ATOM 5769 N N . ALA A 1 701 ? -4.422 -12.93 9.164 1 83.06 701 ALA A N 1
ATOM 5770 C CA . ALA A 1 701 ? -4.953 -12.055 8.117 1 83.06 701 ALA A CA 1
ATOM 5771 C C . ALA A 1 701 ? -6.473 -11.93 8.234 1 83.06 701 ALA A C 1
ATOM 5773 O O . ALA A 1 701 ? -7.031 -10.859 8.008 1 83.06 701 ALA A O 1
ATOM 5774 N N . ILE A 1 702 ? -7.125 -13.039 8.633 1 86.94 702 ILE A N 1
ATOM 5775 C CA . ILE A 1 702 ? -8.578 -13.086 8.719 1 86.94 702 ILE A CA 1
ATOM 5776 C C . ILE A 1 702 ? -9.055 -12.141 9.82 1 86.94 702 ILE A C 1
ATOM 5778 O O . ILE A 1 702 ? -9.977 -11.344 9.609 1 86.94 702 ILE A O 1
ATOM 5782 N N . ILE A 1 703 ? -8.406 -12.172 10.945 1 88.06 703 ILE A N 1
ATOM 5783 C CA . ILE A 1 703 ? -8.781 -11.312 12.07 1 88.06 703 ILE A CA 1
ATOM 5784 C C . ILE A 1 703 ? -8.516 -9.852 11.711 1 88.06 703 ILE A C 1
ATOM 5786 O O . ILE A 1 703 ? -9.344 -8.984 12 1 88.06 703 ILE A O 1
ATOM 5790 N N . ASP A 1 704 ? -7.402 -9.641 11.109 1 88.94 704 ASP A N 1
ATOM 5791 C CA . ASP A 1 704 ? -7.055 -8.281 10.711 1 88.94 704 ASP A CA 1
ATOM 5792 C C . ASP A 1 704 ? -8.109 -7.691 9.773 1 88.94 704 ASP A C 1
ATOM 5794 O O . ASP A 1 704 ? -8.469 -6.52 9.891 1 88.94 704 ASP A O 1
ATOM 5798 N N . ILE A 1 705 ? -8.555 -8.484 8.875 1 91.94 705 ILE A N 1
ATOM 5799 C CA . ILE A 1 705 ? -9.547 -8.023 7.906 1 91.94 705 ILE A CA 1
ATOM 5800 C C . ILE A 1 705 ? -10.867 -7.738 8.617 1 91.94 705 ILE A C 1
ATOM 5802 O O . ILE A 1 705 ? -11.508 -6.719 8.352 1 91.94 705 ILE A O 1
ATOM 5806 N N . LEU A 1 706 ? -11.25 -8.625 9.523 1 94.75 706 LEU A N 1
ATOM 5807 C CA . LEU A 1 706 ? -12.523 -8.445 10.211 1 94.75 706 LEU A CA 1
ATOM 5808 C C . LEU A 1 706 ? -12.461 -7.262 11.172 1 94.75 706 LEU A C 1
ATOM 5810 O O . LEU A 1 706 ? -13.461 -6.559 11.359 1 94.75 706 LEU A O 1
ATOM 5814 N N . GLU A 1 707 ? -11.305 -7.008 11.758 1 94.12 707 GLU A N 1
ATOM 5815 C CA . GLU A 1 707 ? -11.117 -5.809 12.57 1 94.12 707 GLU A CA 1
ATOM 5816 C C . GLU A 1 707 ? -11.219 -4.543 11.727 1 94.12 707 GLU A C 1
ATOM 5818 O O . GLU A 1 707 ? -11.758 -3.531 12.172 1 94.12 707 GLU A O 1
ATOM 5823 N N . TYR A 1 708 ? -10.656 -4.625 10.609 1 94.69 708 TYR A N 1
ATOM 5824 C CA . TYR A 1 708 ? -10.789 -3.523 9.664 1 94.69 708 TYR A CA 1
ATOM 5825 C C . TYR A 1 708 ? -12.258 -3.254 9.344 1 94.69 708 TYR A C 1
ATOM 5827 O O . TYR A 1 708 ? -12.688 -2.1 9.305 1 94.69 708 TYR A O 1
ATOM 5835 N N . GLU A 1 709 ? -13.031 -4.32 9.078 1 96.12 709 GLU A N 1
ATOM 5836 C CA . GLU A 1 709 ? -14.461 -4.184 8.812 1 96.12 709 GLU A CA 1
ATOM 5837 C C . GLU A 1 709 ? -15.18 -3.51 9.977 1 96.12 709 GLU A C 1
ATOM 5839 O O . GLU A 1 709 ? -16.094 -2.713 9.773 1 96.12 709 GLU A O 1
ATOM 5844 N N . ASN A 1 710 ? -14.75 -3.871 11.164 1 97.25 710 ASN A N 1
ATOM 5845 C CA . ASN A 1 710 ? -15.312 -3.219 12.344 1 97.25 710 ASN A CA 1
ATOM 5846 C C . ASN A 1 710 ? -14.977 -1.731 12.375 1 97.25 710 ASN A C 1
ATOM 5848 O O . ASN A 1 710 ? -15.828 -0.903 12.695 1 97.25 710 ASN A O 1
ATOM 5852 N N . ARG A 1 711 ? -13.805 -1.406 12.039 1 95.31 711 ARG A N 1
ATOM 5853 C CA . ARG A 1 711 ? -13.414 0 12.016 1 95.31 711 ARG A CA 1
ATOM 5854 C C . ARG A 1 711 ? -14.156 0.759 10.922 1 95.31 711 ARG A C 1
ATOM 5856 O O . ARG A 1 711 ? -14.484 1.936 11.094 1 95.31 711 ARG A O 1
ATOM 5863 N N . LEU A 1 712 ? -14.398 0.103 9.805 1 94.31 712 LEU A N 1
ATOM 5864 C CA . LEU A 1 712 ? -15.172 0.725 8.734 1 94.31 712 LEU A CA 1
ATOM 5865 C C . LEU A 1 712 ? -16.547 1.141 9.227 1 94.31 712 LEU A C 1
ATOM 5867 O O . LEU A 1 712 ? -17.047 2.209 8.867 1 94.31 712 LEU A O 1
ATOM 5871 N N . LEU A 1 713 ? -17.109 0.312 10.062 1 95.56 713 LEU A N 1
ATOM 5872 C CA . LEU A 1 713 ? -18.406 0.636 10.641 1 95.56 713 LEU A CA 1
ATOM 5873 C C . LEU A 1 713 ? -18.312 1.835 11.578 1 95.56 713 LEU A C 1
ATOM 5875 O O . LEU A 1 713 ? -19.172 2.715 11.562 1 95.56 713 LEU A O 1
ATOM 5879 N N . TYR A 1 714 ? -17.281 1.87 12.328 1 95.69 714 TYR A N 1
ATOM 5880 C CA . TYR A 1 714 ? -17.031 3.002 13.219 1 95.69 714 TYR A CA 1
ATOM 5881 C C . TYR A 1 714 ? -16.984 4.309 12.43 1 95.69 714 TYR A C 1
ATOM 5883 O O . TYR A 1 714 ? -17.625 5.293 12.805 1 95.69 714 TYR A O 1
ATOM 5891 N N . PHE A 1 715 ? -16.266 4.289 11.383 1 94.5 715 PHE A N 1
ATOM 5892 C CA . PHE A 1 715 ? -16.016 5.516 10.633 1 94.5 715 PHE A CA 1
ATOM 5893 C C . PHE A 1 715 ? -17.234 5.879 9.781 1 94.5 715 PHE A C 1
ATOM 5895 O O . PHE A 1 715 ? -17.344 7.02 9.32 1 94.5 715 PHE A O 1
ATOM 5902 N N . LYS A 1 716 ? -18.031 4.906 9.531 1 90.25 716 LYS A N 1
ATOM 5903 C CA . LYS A 1 716 ? -19.297 5.238 8.875 1 90.25 716 LYS A CA 1
ATOM 5904 C C . LYS A 1 716 ? -20.141 6.156 9.75 1 90.25 716 LYS A C 1
ATOM 5906 O O . LYS A 1 716 ? -20.812 7.059 9.25 1 90.25 716 LYS A O 1
ATOM 5911 N N . GLU A 1 717 ? -20.047 5.902 11 1 87.94 717 GLU A N 1
ATOM 5912 C CA . GLU A 1 717 ? -20.812 6.703 11.953 1 87.94 717 GLU A CA 1
ATOM 5913 C C . GLU A 1 717 ? -20.031 7.938 12.391 1 87.94 717 GLU A C 1
ATOM 5915 O O . GLU A 1 717 ? -20.609 8.961 12.734 1 87.94 717 GLU A O 1
ATOM 5920 N N . HIS A 1 718 ? -18.703 7.723 12.453 1 90.06 718 HIS A N 1
ATOM 5921 C CA . HIS A 1 718 ? -17.828 8.797 12.891 1 90.06 718 HIS A CA 1
ATOM 5922 C C . HIS A 1 718 ? -16.844 9.195 11.789 1 90.06 718 HIS A C 1
ATOM 5924 O O . HIS A 1 718 ? -15.648 8.922 11.883 1 90.06 718 HIS A O 1
ATOM 5930 N N . ASP A 1 719 ? -17.266 9.922 10.828 1 89.44 719 ASP A N 1
ATOM 5931 C CA . ASP A 1 719 ? -16.359 10.328 9.75 1 89.44 719 ASP A CA 1
ATOM 5932 C C . ASP A 1 719 ? -15.391 11.398 10.227 1 89.44 719 ASP A C 1
ATOM 5934 O O . ASP A 1 719 ? -15.688 12.594 10.148 1 89.44 719 ASP A O 1
ATOM 5938 N N . GLU A 1 720 ? -14.297 10.969 10.625 1 89.81 720 GLU A N 1
ATOM 5939 C CA . GLU A 1 720 ? -13.289 11.836 11.227 1 89.81 720 GLU A CA 1
ATOM 5940 C C . GLU A 1 720 ? -12.648 12.742 10.172 1 89.81 720 GLU A C 1
ATOM 5942 O O . GLU A 1 720 ? -12.211 13.852 10.484 1 89.81 720 GLU A O 1
ATOM 5947 N N . ILE A 1 721 ? -12.562 12.344 8.945 1 90.25 721 ILE A N 1
ATOM 5948 C CA . ILE A 1 721 ? -11.945 13.125 7.875 1 90.25 721 ILE A CA 1
ATOM 5949 C C . ILE A 1 721 ? -12.852 14.305 7.508 1 90.25 721 ILE A C 1
ATOM 5951 O O . ILE A 1 721 ? -12.391 15.445 7.43 1 90.25 721 ILE A O 1
ATOM 5955 N N . ASP A 1 722 ? -14.07 14.031 7.367 1 83.94 722 ASP A N 1
ATOM 5956 C CA . ASP A 1 722 ? -15.016 15.062 6.957 1 83.94 722 ASP A CA 1
ATOM 5957 C C . ASP A 1 722 ? -15.234 16.094 8.07 1 83.94 722 ASP A C 1
ATOM 5959 O O . ASP A 1 722 ? -15.539 17.25 7.797 1 83.94 722 ASP A O 1
ATOM 5963 N N . SER A 1 723 ? -15.031 15.664 9.25 1 81.44 723 SER A N 1
ATOM 5964 C CA . SER A 1 723 ? -15.25 16.547 10.391 1 81.44 723 SER A CA 1
ATOM 5965 C C . SER A 1 723 ? -14.039 17.438 10.633 1 81.44 723 SER A C 1
ATOM 5967 O O . SER A 1 723 ? -14.125 18.406 11.391 1 81.44 723 SER A O 1
ATOM 5969 N N . MET A 1 724 ? -13.016 17.094 9.953 1 82.88 724 MET A N 1
ATOM 5970 C CA . MET A 1 724 ? -11.82 17.922 10.109 1 82.88 724 MET A CA 1
ATOM 5971 C C . MET A 1 724 ? -11.93 19.203 9.289 1 82.88 724 MET A C 1
ATOM 5973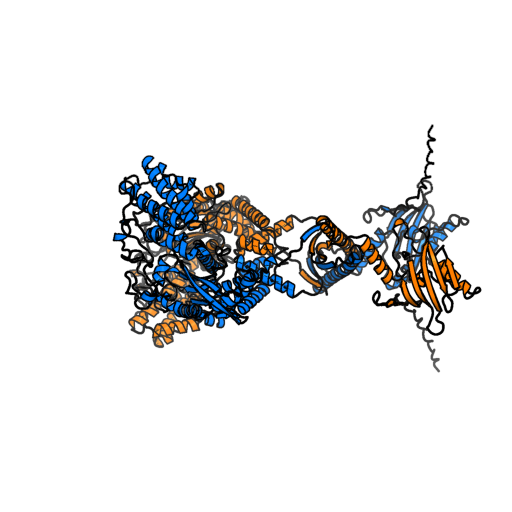 O O . MET A 1 724 ? -12.258 19.156 8.102 1 82.88 724 MET A O 1
ATOM 5977 N N . GLN A 1 725 ? -11.836 20.297 9.961 1 79.31 725 GLN A N 1
ATOM 5978 C CA . GLN A 1 725 ? -11.797 21.594 9.289 1 79.31 725 GLN A CA 1
ATOM 5979 C C . GLN A 1 725 ? -10.367 22.141 9.211 1 79.31 725 GLN A C 1
ATOM 5981 O O . GLN A 1 725 ? -9.797 22.531 10.227 1 79.31 725 GLN A O 1
ATOM 5986 N N . LEU A 1 726 ? -9.844 22.078 8 1 84 726 LEU A N 1
ATOM 5987 C CA . LEU A 1 726 ? -8.516 22.656 7.832 1 84 726 LEU A CA 1
ATOM 5988 C C . LEU A 1 726 ? -8.586 24.172 7.738 1 84 726 LEU A C 1
ATOM 5990 O O . LEU A 1 726 ? -9.547 24.719 7.195 1 84 726 LEU A O 1
ATOM 5994 N N . PRO A 1 727 ? -7.578 24.781 8.344 1 85.44 727 PRO A N 1
ATOM 5995 C CA . PRO A 1 727 ? -7.562 26.25 8.258 1 85.44 727 PRO A CA 1
ATOM 5996 C C . PRO A 1 727 ? -7.461 26.75 6.816 1 85.44 727 PRO A C 1
ATOM 5998 O O . PRO A 1 727 ? -6.816 26.109 5.98 1 85.44 727 PRO A O 1
ATOM 6001 N N . LYS A 1 728 ? -8.156 27.812 6.613 1 87.75 728 LYS A N 1
ATOM 6002 C CA . LYS A 1 728 ? -8.055 28.469 5.312 1 87.75 728 LYS A CA 1
ATOM 6003 C C . LYS A 1 728 ? -6.664 29.062 5.102 1 87.75 728 LYS A C 1
ATOM 6005 O O . LYS A 1 728 ? -6.176 29.828 5.938 1 87.75 728 LYS A O 1
ATOM 6010 N N . ARG A 1 729 ? -6.082 28.719 3.975 1 83.56 729 ARG A N 1
ATOM 6011 C CA . ARG A 1 729 ? -4.73 29.188 3.682 1 83.56 729 ARG A CA 1
ATOM 6012 C C . ARG A 1 729 ? -4.762 30.531 2.967 1 83.56 729 ARG A C 1
ATOM 6014 O O . ARG A 1 729 ? -5.402 30.672 1.925 1 83.56 729 ARG A O 1
ATOM 6021 N N . LEU A 1 730 ? -4.078 31.484 3.625 1 85.81 730 LEU A N 1
ATOM 6022 C CA . LEU A 1 730 ? -3.939 32.812 3.035 1 85.81 730 LEU A CA 1
ATOM 6023 C C . LEU A 1 730 ? -2.48 33.25 3.033 1 85.81 730 LEU A C 1
ATOM 6025 O O . LEU A 1 730 ? -1.655 32.688 3.758 1 85.81 730 LEU A O 1
ATOM 6029 N N . ARG A 1 731 ? -2.133 34.219 2.096 1 83.06 731 ARG A N 1
ATOM 6030 C CA . ARG A 1 731 ? -0.777 34.75 2.014 1 83.06 731 ARG A CA 1
ATOM 6031 C C . ARG A 1 731 ? -0.771 36.25 2.201 1 83.06 731 ARG A C 1
ATOM 6033 O O . ARG A 1 731 ? -1.645 36.938 1.682 1 83.06 731 ARG A O 1
ATOM 6040 N N . VAL A 1 732 ? 0.162 36.594 3.041 1 79.38 732 VAL A N 1
ATOM 6041 C CA . VAL A 1 732 ? 0.34 38.031 3.242 1 79.38 732 VAL A CA 1
ATOM 6042 C C . VAL A 1 732 ? 1.67 38.469 2.641 1 79.38 732 VAL A C 1
ATOM 6044 O O . VAL A 1 732 ? 2.705 37.844 2.867 1 79.38 732 VAL A O 1
ATOM 6047 N N . LYS A 1 733 ? 1.668 39.406 1.622 1 71.31 733 LYS A N 1
ATOM 6048 C CA . LYS A 1 733 ? 2.881 39.969 1.04 1 71.31 733 LYS A CA 1
ATOM 6049 C C . LYS A 1 733 ? 3.381 41.156 1.857 1 71.31 733 LYS A C 1
ATOM 6051 O O . LYS A 1 733 ? 2.588 42 2.291 1 71.31 733 LYS A O 1
ATOM 6056 N N . MET B 1 1 ? 41.656 56.5 76.625 1 25.17 1 MET B N 1
ATOM 6057 C CA . MET B 1 1 ? 40.219 56.75 76.688 1 25.17 1 MET B CA 1
ATOM 6058 C C . MET B 1 1 ? 39.688 57.094 75.25 1 25.17 1 MET B C 1
ATOM 6060 O O . MET B 1 1 ? 39.938 58.156 74.75 1 25.17 1 MET B O 1
ATOM 6064 N N . GLU B 1 2 ? 39.656 56.188 74.375 1 26.88 2 GLU B N 1
ATOM 6065 C CA . GLU B 1 2 ? 39.656 56.156 72.938 1 26.88 2 GLU B CA 1
ATOM 6066 C C . GLU B 1 2 ? 38.281 56.531 72.375 1 26.88 2 GLU B C 1
ATOM 6068 O O . GLU B 1 2 ? 37.25 56 72.812 1 26.88 2 GLU B O 1
ATOM 6073 N N . ALA B 1 3 ? 38.156 57.781 71.938 1 31.66 3 ALA B N 1
ATOM 6074 C CA . ALA B 1 3 ? 36.938 58.531 71.688 1 31.66 3 ALA B CA 1
ATOM 6075 C C . ALA B 1 3 ? 36.125 57.812 70.562 1 31.66 3 ALA B C 1
ATOM 6077 O O . ALA B 1 3 ? 36.656 57.531 69.5 1 31.66 3 ALA B O 1
ATOM 6078 N N . ASN B 1 4 ? 35.219 57 70.875 1 27.72 4 ASN B N 1
ATOM 6079 C CA . ASN B 1 4 ? 34.312 56.094 70.188 1 27.72 4 ASN B CA 1
ATOM 6080 C C . ASN B 1 4 ? 33.406 56.844 69.188 1 27.72 4 ASN B C 1
ATOM 6082 O O . ASN B 1 4 ? 32.562 57.656 69.625 1 27.72 4 ASN B O 1
ATOM 6086 N N . GLU B 1 5 ? 33.969 57.281 68.125 1 26.45 5 GLU B N 1
ATOM 6087 C CA . GLU B 1 5 ? 33.281 58.188 67.188 1 26.45 5 GLU B CA 1
ATOM 6088 C C . GLU B 1 5 ? 32 57.531 66.688 1 26.45 5 GLU B C 1
ATOM 6090 O O . GLU B 1 5 ? 32.031 56.438 66.125 1 26.45 5 GLU B O 1
ATOM 6095 N N . ILE B 1 6 ? 30.859 57.719 67.312 1 29.23 6 ILE B N 1
ATOM 6096 C CA . ILE B 1 6 ? 29.516 57.188 67.062 1 29.23 6 ILE B CA 1
ATOM 6097 C C . ILE B 1 6 ? 29.047 57.625 65.688 1 29.23 6 ILE B C 1
ATOM 6099 O O . ILE B 1 6 ? 28.953 58.812 65.375 1 29.23 6 ILE B O 1
ATOM 6103 N N . SER B 1 7 ? 29.359 56.844 64.688 1 27.08 7 SER B N 1
ATOM 6104 C CA . SER B 1 7 ? 29.047 57 63.25 1 27.08 7 SER B CA 1
ATOM 6105 C C . SER B 1 7 ? 27.562 57.25 63.031 1 27.08 7 SER B C 1
ATOM 6107 O O . SER B 1 7 ? 26.719 56.469 63.531 1 27.08 7 SER B O 1
ATOM 6109 N N . LEU B 1 8 ? 27.141 58.5 62.875 1 29.42 8 LEU B N 1
ATOM 6110 C CA . LEU B 1 8 ? 25.734 58.844 62.75 1 29.42 8 LEU B CA 1
ATOM 6111 C C . LEU B 1 8 ? 25.047 58.062 61.656 1 29.42 8 LEU B C 1
ATOM 6113 O O . LEU B 1 8 ? 25.625 57.844 60.594 1 29.42 8 LEU B O 1
ATOM 6117 N N . PRO B 1 9 ? 24.016 57.188 61.938 1 28.22 9 PRO B N 1
ATOM 6118 C CA . PRO B 1 9 ? 23.297 56.281 61.031 1 28.22 9 PRO B CA 1
ATOM 6119 C C . PRO B 1 9 ? 22.781 57 59.781 1 28.22 9 PRO B C 1
ATOM 6121 O O . PRO B 1 9 ? 22.328 58.156 59.844 1 28.22 9 PRO B O 1
ATOM 6124 N N . LEU B 1 10 ? 23.359 56.781 58.594 1 29.94 10 LEU B N 1
ATOM 6125 C CA . LEU B 1 10 ? 23.016 57.25 57.25 1 29.94 10 LEU B CA 1
ATOM 6126 C C . LEU B 1 10 ? 21.516 57.188 57.031 1 29.94 10 LEU B C 1
ATOM 6128 O O . LEU B 1 10 ? 20.906 56.125 57.188 1 29.94 10 LEU B O 1
ATOM 6132 N N . GLN B 1 11 ? 20.766 58.25 57.25 1 27.09 11 GLN B N 1
ATOM 6133 C CA . GLN B 1 11 ? 19.328 58.375 57 1 27.09 11 GLN B CA 1
ATOM 6134 C C . GLN B 1 11 ? 18.953 57.844 55.594 1 27.09 11 GLN B C 1
ATOM 6136 O O . GLN B 1 11 ? 19.516 58.281 54.594 1 27.09 11 GLN B O 1
ATOM 6141 N N . THR B 1 12 ? 18.766 56.5 55.469 1 30.72 12 THR B N 1
ATOM 6142 C CA . THR B 1 12 ? 18.203 55.75 54.312 1 30.72 12 THR B CA 1
ATOM 6143 C C . THR B 1 12 ? 17.078 56.562 53.656 1 30.72 12 THR B C 1
ATOM 6145 O O . THR B 1 12 ? 16.047 56.812 54.281 1 30.72 12 THR B O 1
ATOM 6148 N N . ASP B 1 13 ? 17.391 57.594 52.938 1 28.97 13 ASP B N 1
ATOM 6149 C CA . ASP B 1 13 ? 16.359 58.312 52.156 1 28.97 13 ASP B CA 1
ATOM 6150 C C . ASP B 1 13 ? 15.422 57.312 51.5 1 28.97 13 ASP B C 1
ATOM 6152 O O . ASP B 1 13 ? 15.852 56.438 50.719 1 28.97 13 ASP B O 1
ATOM 6156 N N . GLN B 1 14 ? 14.352 56.812 52.094 1 31.86 14 GLN B N 1
ATOM 6157 C CA . GLN B 1 14 ? 13.203 56.031 51.625 1 31.86 14 GLN B CA 1
ATOM 6158 C C . GLN B 1 14 ? 12.742 56.5 50.25 1 31.86 14 GLN B C 1
ATOM 6160 O O . GLN B 1 14 ? 12.195 57.625 50.125 1 31.86 14 GLN B O 1
ATOM 6165 N N . GLN B 1 15 ? 13.57 56.438 49.219 1 34.38 15 GLN B N 1
ATOM 6166 C CA . GLN B 1 15 ? 13.047 56.594 47.875 1 34.38 15 GLN B CA 1
ATOM 6167 C C . GLN B 1 15 ? 11.625 56.031 47.75 1 34.38 15 GLN B C 1
ATOM 6169 O O . GLN B 1 15 ? 11.391 54.844 48 1 34.38 15 GLN B O 1
ATOM 6174 N N . VAL B 1 16 ? 10.656 56.812 48.031 1 35.44 16 VAL B N 1
ATOM 6175 C CA . VAL B 1 16 ? 9.234 56.531 47.875 1 35.44 16 VAL B CA 1
ATOM 6176 C C . VAL B 1 16 ? 9 55.812 46.562 1 35.44 16 VAL B C 1
ATOM 6178 O O . VAL B 1 16 ? 9.312 56.344 45.469 1 35.44 16 VAL B O 1
ATOM 6181 N N . LYS B 1 17 ? 9.188 54.625 46.375 1 43.31 17 LYS B N 1
ATOM 6182 C CA . LYS B 1 17 ? 8.734 53.781 45.312 1 43.31 17 LYS B CA 1
ATOM 6183 C C . LYS B 1 17 ? 7.441 54.281 44.688 1 43.31 17 LYS B C 1
ATOM 6185 O O . LYS B 1 17 ? 6.398 54.312 45.344 1 43.31 17 LYS B O 1
ATOM 6190 N N . LYS B 1 18 ? 7.48 55.188 43.781 1 47.31 18 LYS B N 1
ATOM 6191 C CA . LYS B 1 18 ? 6.281 55.625 43.062 1 47.31 18 LYS B CA 1
ATOM 6192 C C . LYS B 1 18 ? 5.43 54.438 42.656 1 47.31 18 LYS B C 1
ATOM 6194 O O . LYS B 1 18 ? 5.914 53.5 41.969 1 47.31 18 LYS B O 1
ATOM 6199 N N . LYS B 1 19 ? 4.41 54.125 43.25 1 53.38 19 LYS B N 1
ATOM 6200 C CA . LYS B 1 19 ? 3.439 53.062 43 1 53.38 19 LYS B CA 1
ATOM 6201 C C . LYS B 1 19 ? 2.854 53.125 41.594 1 53.38 19 LYS B C 1
ATOM 6203 O O . LYS B 1 19 ? 2.449 54.219 41.156 1 53.38 19 LYS B O 1
ATOM 6208 N N . LYS B 1 20 ? 3.086 52.281 40.719 1 62.91 20 LYS B N 1
ATOM 6209 C CA . LYS B 1 20 ? 2.398 52.156 39.438 1 62.91 20 LYS B CA 1
ATOM 6210 C C . LYS B 1 20 ? 0.893 52.344 39.594 1 62.91 20 LYS B C 1
ATOM 6212 O O . LYS B 1 20 ? 0.308 51.906 40.562 1 62.91 20 LYS B O 1
ATOM 6217 N N . PRO B 1 21 ? 0.271 53.281 38.719 1 71.88 21 PRO B N 1
ATOM 6218 C CA . PRO B 1 21 ? -1.185 53.406 38.812 1 71.88 21 PRO B CA 1
ATOM 6219 C C . PRO B 1 21 ? -1.904 52.062 38.75 1 71.88 21 PRO B C 1
ATOM 6221 O O . PRO B 1 21 ? -1.508 51.188 38 1 71.88 21 PRO B O 1
ATOM 6224 N N . VAL B 1 22 ? -2.582 51.812 39.688 1 78.06 22 VAL B N 1
ATOM 6225 C CA . VAL B 1 22 ? -3.342 50.562 39.781 1 78.06 22 VAL B CA 1
ATOM 6226 C C . VAL B 1 22 ? -4.836 50.875 39.656 1 78.06 22 VAL B C 1
ATOM 6228 O O . VAL B 1 22 ? -5.348 51.781 40.312 1 78.06 22 VAL B O 1
ATOM 6231 N N . GLU B 1 23 ? -5.492 50.344 38.719 1 80.38 23 GLU B N 1
ATOM 6232 C CA . GLU B 1 23 ? -6.945 50.344 38.594 1 80.38 23 GLU B CA 1
ATOM 6233 C C . GLU B 1 23 ? -7.539 49.031 39.125 1 80.38 23 GLU B C 1
ATOM 6235 O O . GLU B 1 23 ? -7.195 47.938 38.688 1 80.38 23 GLU B O 1
ATOM 6240 N N . ILE B 1 24 ? -8.227 49.094 40.188 1 75.44 24 ILE B N 1
ATOM 6241 C CA . ILE B 1 24 ? -8.938 47.938 40.719 1 75.44 24 ILE B CA 1
ATOM 6242 C C . ILE B 1 24 ? -10.414 48.031 40.344 1 75.44 24 ILE B C 1
ATOM 6244 O O . ILE B 1 24 ? -11.117 48.969 40.719 1 75.44 24 ILE B O 1
ATOM 6248 N N . HIS B 1 25 ? -10.844 47.156 39.406 1 74.94 25 HIS B N 1
ATOM 6249 C CA . HIS B 1 25 ? -12.219 47.219 38.938 1 74.94 25 HIS B CA 1
ATOM 6250 C C . HIS B 1 25 ? -12.711 45.844 38.5 1 74.94 25 HIS B C 1
ATOM 6252 O O . HIS B 1 25 ? -11.898 44.938 38.25 1 74.94 25 HIS B O 1
ATOM 6258 N N . ASN B 1 26 ? -13.992 45.531 38.625 1 73.19 26 ASN B N 1
ATOM 6259 C CA . ASN B 1 26 ? -14.695 44.438 37.938 1 73.19 26 ASN B CA 1
ATOM 6260 C C . ASN B 1 26 ? -15.633 45 36.844 1 73.19 26 ASN B C 1
ATOM 6262 O O . ASN B 1 26 ? -16.734 44.469 36.656 1 73.19 26 ASN B O 1
ATOM 6266 N N . TYR B 1 27 ? -15.289 46.031 36.25 1 78.25 27 TYR B N 1
ATOM 6267 C CA . TYR B 1 27 ? -16.094 46.656 35.188 1 78.25 27 TYR B CA 1
ATOM 6268 C C . TYR B 1 27 ? -16.125 45.812 33.938 1 78.25 27 TYR B C 1
ATOM 6270 O O . TYR B 1 27 ? -15.117 45.188 33.562 1 78.25 27 TYR B O 1
ATOM 6278 N N . PRO B 1 28 ? -17.203 45.625 33.438 1 73.69 28 PRO B N 1
ATOM 6279 C CA . PRO B 1 28 ? -18.484 46.375 33.562 1 73.69 28 PRO B CA 1
ATOM 6280 C C . PRO B 1 28 ? -19.453 45.688 34.531 1 73.69 28 PRO B C 1
ATOM 6282 O O . PRO B 1 28 ? -20.578 46.156 34.688 1 73.69 28 PRO B O 1
ATOM 6285 N N . LYS B 1 29 ? -19.109 44.625 35.062 1 73.31 29 LYS B N 1
ATOM 6286 C CA . LYS B 1 29 ? -20.031 43.969 36 1 73.31 29 LYS B CA 1
ATOM 6287 C C . LYS B 1 29 ? -20.375 44.906 37.188 1 73.31 29 LYS B C 1
ATOM 6289 O O . LYS B 1 29 ? -21.531 44.969 37.594 1 73.31 29 LYS B O 1
ATOM 6294 N N . GLU B 1 30 ? -19.328 45.594 37.719 1 75.94 30 GLU B N 1
ATOM 6295 C CA . GLU B 1 30 ? -19.516 46.594 38.75 1 75.94 30 GLU B CA 1
ATOM 6296 C C . GLU B 1 30 ? -19.219 48 38.219 1 75.94 30 GLU B C 1
ATOM 6298 O O . GLU B 1 30 ? -18.375 48.156 37.312 1 75.94 30 GLU B O 1
ATOM 6303 N N . SER B 1 31 ? -19.844 48.875 38.688 1 85.75 31 SER B N 1
ATOM 6304 C CA . SER B 1 31 ? -19.734 50.25 38.156 1 85.75 31 SER B CA 1
ATOM 6305 C C . SER B 1 31 ? -18.609 51 38.875 1 85.75 31 SER B C 1
ATOM 6307 O O . SER B 1 31 ? -18.234 52.094 38.438 1 85.75 31 SER B O 1
ATOM 6309 N N . ILE B 1 32 ? -18.031 50.406 39.906 1 84.94 32 ILE B N 1
ATOM 6310 C CA . ILE B 1 32 ? -17.062 51.125 40.719 1 84.94 32 ILE B CA 1
ATOM 6311 C C . ILE B 1 32 ? -15.641 50.812 40.25 1 84.94 32 ILE B C 1
ATOM 6313 O O . ILE B 1 32 ? -15.281 49.656 40.062 1 84.94 32 ILE B O 1
ATOM 6317 N N . ILE B 1 33 ? -14.844 51.781 39.969 1 89.12 33 ILE B N 1
ATOM 6318 C CA . ILE B 1 33 ? -13.438 51.688 39.625 1 89.12 33 ILE B CA 1
ATOM 6319 C C . ILE B 1 33 ? -12.586 52.469 40.625 1 89.12 33 ILE B C 1
ATOM 6321 O O . ILE B 1 33 ? -12.82 53.656 40.844 1 89.12 33 ILE B O 1
ATOM 6325 N N . GLN B 1 34 ? -11.711 51.844 41.312 1 84.94 34 GLN B N 1
ATOM 6326 C CA . GLN B 1 34 ? -10.781 52.5 42.25 1 84.94 34 GLN B CA 1
ATOM 6327 C C . GLN B 1 34 ? -9.438 52.75 41.562 1 84.94 34 GLN B C 1
ATOM 6329 O O . GLN B 1 34 ? -8.898 51.875 40.906 1 84.94 34 GLN B O 1
ATOM 6334 N N . TYR B 1 35 ? -9.023 53.906 41.562 1 86.75 35 TYR B N 1
ATOM 6335 C CA . TYR B 1 35 ? -7.742 54.281 40.969 1 86.75 35 TYR B CA 1
ATOM 6336 C C . TYR B 1 35 ? -6.82 54.875 42.031 1 86.75 35 TYR B C 1
ATOM 6338 O O . TYR B 1 35 ? -7.242 55.719 42.844 1 86.75 35 TYR B O 1
ATOM 6346 N N . SER B 1 36 ? -5.578 54.344 42.188 1 80.94 36 SER B N 1
ATOM 6347 C CA . SER B 1 36 ? -4.586 54.875 43.094 1 80.94 36 SER B CA 1
ATOM 6348 C C . SER B 1 36 ? -3.217 55 42.438 1 80.94 36 SER B C 1
ATOM 6350 O O . SER B 1 36 ? -2.799 54.094 41.688 1 80.94 36 SER B O 1
ATOM 6352 N N . ASP B 1 37 ? -2.686 56.125 42.438 1 75.44 37 ASP B N 1
ATOM 6353 C CA . ASP B 1 37 ? -1.294 56.281 42 1 75.44 37 ASP B CA 1
ATOM 6354 C C . ASP B 1 37 ? -0.461 56.906 43.125 1 75.44 37 ASP B C 1
ATOM 6356 O O . ASP B 1 37 ? -0.91 56.969 44.281 1 75.44 37 ASP B O 1
ATOM 6360 N N . SER B 1 38 ? 0.83 57.219 43.031 1 70.62 38 SER B N 1
ATOM 6361 C CA . SER B 1 38 ? 1.74 57.688 44.062 1 70.62 38 SER B CA 1
ATOM 6362 C C . SER B 1 38 ? 1.243 59 44.656 1 70.62 38 SER B C 1
ATOM 6364 O O . SER B 1 38 ? 1.562 59.312 45.812 1 70.62 38 SER B O 1
ATOM 6366 N N . GLU B 1 39 ? 0.339 59.719 44 1 69.81 39 GLU B N 1
ATOM 6367 C CA . GLU B 1 39 ? -0.007 61.062 44.438 1 69.81 39 GLU B CA 1
ATOM 6368 C C . GLU B 1 39 ? -1.494 61.156 44.75 1 69.81 39 GLU B C 1
ATOM 6370 O O . GLU B 1 39 ? -1.903 62.031 45.531 1 69.81 39 GLU B O 1
ATOM 6375 N N . ARG B 1 40 ? -2.209 60.312 44.156 1 76.25 40 ARG B N 1
ATOM 6376 C CA . ARG B 1 40 ? -3.652 60.531 44.25 1 76.25 40 ARG B CA 1
ATOM 6377 C C . ARG B 1 40 ? -4.395 59.188 44.219 1 76.25 40 ARG B C 1
ATOM 6379 O O . ARG B 1 40 ? -3.869 58.188 43.75 1 76.25 40 ARG B O 1
ATOM 6386 N N . SER B 1 41 ? -5.551 59.219 45.031 1 81.81 41 SER B N 1
ATOM 6387 C CA . SER B 1 41 ? -6.473 58.094 45.031 1 81.81 41 SER B CA 1
ATOM 6388 C C . SER B 1 41 ? -7.902 58.531 44.75 1 81.81 41 SER B C 1
ATOM 6390 O O . SER B 1 41 ? -8.383 59.5 45.344 1 81.81 41 SER B O 1
ATOM 6392 N N . TYR B 1 42 ? -8.508 58 43.781 1 86.44 42 TYR B N 1
ATOM 6393 C CA . TYR B 1 42 ? -9.891 58.312 43.406 1 86.44 42 TYR B CA 1
ATOM 6394 C C . TYR B 1 42 ? -10.727 57.031 43.375 1 86.44 42 TYR B C 1
ATOM 6396 O O . TYR B 1 42 ? -10.211 55.938 43.125 1 86.44 42 TYR B O 1
ATOM 6404 N N . THR B 1 43 ? -11.961 57.094 43.75 1 88.75 43 THR B N 1
ATOM 6405 C CA . THR B 1 43 ? -12.961 56.062 43.5 1 88.75 43 THR B CA 1
ATOM 6406 C C . THR B 1 43 ? -14.031 56.562 42.562 1 88.75 43 THR B C 1
ATOM 6408 O O . THR B 1 43 ? -14.656 57.594 42.812 1 88.75 43 THR B O 1
ATOM 6411 N N . TYR B 1 44 ? -14.188 55.938 41.5 1 90.81 44 TYR B N 1
ATOM 6412 C CA . TYR B 1 44 ? -15.148 56.344 40.469 1 90.81 44 TYR B CA 1
ATOM 6413 C C . TYR B 1 44 ? -16.344 55.406 40.469 1 90.81 44 TYR B C 1
ATOM 6415 O O . TYR B 1 44 ? -16.203 54.188 40.406 1 90.81 44 TYR B O 1
ATOM 6423 N N . ASP B 1 45 ? -17.516 55.875 40.562 1 91.12 45 ASP B N 1
ATOM 6424 C CA . ASP B 1 45 ? -18.781 55.156 40.312 1 91.12 45 ASP B CA 1
ATOM 6425 C C . ASP B 1 45 ? -19.391 55.562 38.969 1 91.12 45 ASP B C 1
ATOM 6427 O O . ASP B 1 45 ? -20.031 56.625 38.875 1 91.12 45 ASP B O 1
ATOM 6431 N N . ILE B 1 46 ? -19.25 54.719 38 1 91.62 46 ILE B N 1
ATOM 6432 C CA . ILE B 1 46 ? -19.656 55.062 36.625 1 91.62 46 ILE B CA 1
ATOM 6433 C C . ILE B 1 46 ? -21.172 54.969 36.5 1 91.62 46 ILE B C 1
ATOM 6435 O O . ILE B 1 46 ? -21.75 53.906 36.625 1 91.62 46 ILE B O 1
ATOM 6439 N N . ILE B 1 47 ? -21.844 56.062 36.219 1 89.5 47 ILE B N 1
ATOM 6440 C CA . ILE B 1 47 ? -23.281 56.125 36.031 1 89.5 47 ILE B CA 1
ATOM 6441 C C . ILE B 1 47 ? -23.609 55.906 34.562 1 89.5 47 ILE B C 1
ATOM 6443 O O . ILE B 1 47 ? -24.469 55.094 34.219 1 89.5 47 ILE B O 1
ATOM 6447 N N . LYS B 1 48 ? -23.016 56.656 33.688 1 88.25 48 LYS B N 1
ATOM 6448 C CA . LYS B 1 48 ? -23.125 56.531 32.25 1 88.25 48 LYS B CA 1
ATOM 6449 C C . LYS B 1 48 ? -21.75 56.5 31.594 1 88.25 48 LYS B C 1
ATOM 6451 O O . LYS B 1 48 ? -20.984 57.469 31.719 1 88.25 48 LYS B O 1
ATOM 6456 N N . GLU B 1 49 ? -21.469 55.5 30.906 1 88.19 49 GLU B N 1
ATOM 6457 C CA . GLU B 1 49 ? -20.156 55.344 30.312 1 88.19 49 GLU B CA 1
ATOM 6458 C C . GLU B 1 49 ? -19.953 56.312 29.141 1 88.19 49 GLU B C 1
ATOM 6460 O O . GLU B 1 49 ? -18.828 56.75 28.906 1 88.19 49 GLU B O 1
ATOM 6465 N N . GLY B 1 50 ? -20.922 56.719 28.562 1 85.12 50 GLY B N 1
ATOM 6466 C CA . GLY B 1 50 ? -20.844 57.562 27.391 1 85.12 50 GLY B CA 1
ATOM 6467 C C . GLY B 1 50 ? -20.188 56.906 26.203 1 85.12 50 GLY B C 1
ATOM 6468 O O . GLY B 1 50 ? -19.75 55.75 26.312 1 85.12 50 GLY B O 1
ATOM 6469 N N . ASN B 1 51 ? -20.203 57.469 25 1 83.75 51 ASN B N 1
ATOM 6470 C CA . ASN B 1 51 ? -19.594 57 23.75 1 83.75 51 ASN B CA 1
ATOM 6471 C C . ASN B 1 51 ? -18.703 58.062 23.125 1 83.75 51 ASN B C 1
ATOM 6473 O O . ASN B 1 51 ? -18.891 59.25 23.375 1 83.75 51 ASN B O 1
ATOM 6477 N N . TYR B 1 52 ? -17.766 57.531 22.453 1 81.88 52 TYR B N 1
ATOM 6478 C CA . TYR B 1 52 ? -17 58.5 21.703 1 81.88 52 TYR B CA 1
ATOM 6479 C C . TYR B 1 52 ? -17.812 59.062 20.547 1 81.88 52 TYR B C 1
ATOM 6481 O O . TYR B 1 52 ? -18.484 58.344 19.812 1 81.88 52 TYR B O 1
ATOM 6489 N N . PRO B 1 53 ? -17.859 60.375 20.531 1 78.31 53 PRO B N 1
ATOM 6490 C CA . PRO B 1 53 ? -18.562 60.969 19.391 1 78.31 53 PRO B CA 1
ATOM 6491 C C . PRO B 1 53 ? -17.922 60.656 18.047 1 78.31 53 PRO B C 1
ATOM 6493 O O . PRO B 1 53 ? -16.875 60 18.016 1 78.31 53 PRO B O 1
ATOM 6496 N N . HIS B 1 54 ? -18.625 61 16.906 1 72.69 54 HIS B N 1
ATOM 6497 C CA . HIS B 1 54 ? -18.062 60.812 15.57 1 72.69 54 HIS B CA 1
ATOM 6498 C C . HIS B 1 54 ? -16.656 61.375 15.477 1 72.69 54 HIS B C 1
ATOM 6500 O O . HIS B 1 54 ? -16.328 62.375 16.094 1 72.69 54 HIS B O 1
ATOM 6506 N N . ALA B 1 55 ? -15.82 60.688 14.695 1 68.81 55 ALA B N 1
ATOM 6507 C CA . ALA B 1 55 ? -14.391 60.969 14.586 1 68.81 55 ALA B CA 1
ATOM 6508 C C . ALA B 1 55 ? -14.156 62.469 14.312 1 68.81 55 ALA B C 1
ATOM 6510 O O . ALA B 1 55 ? -13.195 63.031 14.812 1 68.81 55 ALA B O 1
ATOM 6511 N N . THR B 1 56 ? -15.023 63.094 13.648 1 67.5 56 THR B N 1
ATOM 6512 C CA . THR B 1 56 ? -14.867 64.5 13.25 1 67.5 56 THR B CA 1
ATOM 6513 C C . THR B 1 56 ? -14.984 65.375 14.461 1 67.5 56 THR B C 1
ATOM 6515 O O . THR B 1 56 ? -14.445 66.5 14.461 1 67.5 56 THR B O 1
ATOM 6518 N N . TYR B 1 57 ? -15.633 65 15.523 1 71.81 57 TYR B N 1
ATOM 6519 C CA . TYR B 1 57 ? -15.93 65.812 16.672 1 71.81 57 TYR B CA 1
ATOM 6520 C C . TYR B 1 57 ? -15.141 65.375 17.891 1 71.81 57 TYR B C 1
ATOM 6522 O O . TYR B 1 57 ? -15.219 66.062 18.953 1 71.81 57 TYR B O 1
ATOM 6530 N N . LEU B 1 58 ? -14.492 64.312 17.734 1 75.12 58 LEU B N 1
ATOM 6531 C CA . LEU B 1 58 ? -13.805 63.75 18.875 1 75.12 58 LEU B CA 1
ATOM 6532 C C . LEU B 1 58 ? -12.68 64.625 19.359 1 75.12 58 LEU B C 1
ATOM 6534 O O . LEU B 1 58 ? -11.773 65 18.578 1 75.12 58 LEU B O 1
ATOM 6538 N N . LYS B 1 59 ? -12.695 65.125 20.688 1 77 59 LYS B N 1
ATOM 6539 C CA . LYS B 1 59 ? -11.688 66 21.297 1 77 59 LYS B CA 1
ATOM 6540 C C . LYS B 1 59 ? -10.844 65.188 22.312 1 77 59 LYS B C 1
ATOM 6542 O O . LYS B 1 59 ? -11.211 64.125 22.719 1 77 59 LYS B O 1
ATOM 6547 N N . TYR B 1 60 ? -9.695 65.625 22.609 1 79.62 60 TYR B N 1
ATOM 6548 C CA . TYR B 1 60 ? -8.758 65.062 23.547 1 79.62 60 TYR B CA 1
ATOM 6549 C C . TYR B 1 60 ? -8.383 66 24.656 1 79.62 60 TYR B C 1
ATOM 6551 O O . TYR B 1 60 ? -8.547 67.25 24.5 1 79.62 60 TYR B O 1
ATOM 6559 N N . THR B 1 61 ? -8.062 65.5 25.922 1 72.88 61 THR B N 1
ATOM 6560 C CA . THR B 1 61 ? -7.531 66.312 27 1 72.88 61 THR B CA 1
ATOM 6561 C C . THR B 1 61 ? -6.113 66.812 26.672 1 72.88 61 THR B C 1
ATOM 6563 O O . THR B 1 61 ? -5.367 66.125 25.984 1 72.88 61 THR B O 1
ATOM 6566 N N . LYS B 1 62 ? -5.77 68.062 27.078 1 57.56 62 LYS B N 1
ATOM 6567 C CA . LYS B 1 62 ? -4.465 68.688 26.922 1 57.56 62 LYS B CA 1
ATOM 6568 C C . LYS B 1 62 ? -3.461 68.125 27.938 1 57.56 62 LYS B C 1
ATOM 6570 O O . LYS B 1 62 ? -3.797 67.938 29.109 1 57.56 62 LYS B O 1
ATOM 6575 N N . GLY B 1 63 ? -2.334 67.188 27.516 1 52.22 63 GLY B N 1
ATOM 6576 C CA . GLY B 1 63 ? -1.232 66.562 28.25 1 52.22 63 GLY B CA 1
ATOM 6577 C C . GLY B 1 63 ? -0.604 65.375 27.547 1 52.22 63 GLY B C 1
ATOM 6578 O O . GLY B 1 63 ? -1.028 65 26.453 1 52.22 63 GLY B O 1
ATOM 6579 N N . GLN B 1 64 ? 0.427 64.812 28.125 1 45.84 64 GLN B N 1
ATOM 6580 C CA . GLN B 1 64 ? 1.353 63.875 27.5 1 45.84 64 GLN B CA 1
ATOM 6581 C C . GLN B 1 64 ? 0.625 62.625 27.016 1 45.84 64 GLN B C 1
ATOM 6583 O O . GLN B 1 64 ? 0.989 62.062 25.984 1 45.84 64 GLN B O 1
ATOM 6588 N N . LYS B 1 65 ? -0.383 62.094 27.719 1 56.19 65 LYS B N 1
ATOM 6589 C CA . LYS B 1 65 ? -0.998 60.844 27.297 1 56.19 65 LYS B CA 1
ATOM 6590 C C . LYS B 1 65 ? -2.334 61.094 26.609 1 56.19 65 LYS B C 1
ATOM 6592 O O . LYS B 1 65 ? -2.951 60.156 26.094 1 56.19 65 LYS B O 1
ATOM 6597 N N . GLY B 1 66 ? -2.742 62.188 26.219 1 66.44 66 GLY B N 1
ATOM 6598 C CA . GLY B 1 66 ? -4.004 62.656 25.641 1 66.44 66 GLY B CA 1
ATOM 6599 C C . GLY B 1 66 ? -5.078 61.594 25.656 1 66.44 66 GLY B C 1
ATOM 6600 O O . GLY B 1 66 ? -4.844 60.469 25.203 1 66.44 66 GLY B O 1
ATOM 6601 N N . PHE B 1 67 ? -6.195 61.812 26.469 1 77 67 PHE B N 1
ATOM 6602 C CA . PHE B 1 67 ? -7.316 60.906 26.578 1 77 67 PHE B CA 1
ATOM 6603 C C . PHE B 1 67 ? -8.5 61.406 25.75 1 77 67 PHE B C 1
ATOM 6605 O O . PHE B 1 67 ? -8.727 62.594 25.641 1 77 67 PHE B O 1
ATOM 6612 N N . ARG B 1 68 ? -9.18 60.594 25.125 1 86.38 68 ARG B N 1
ATOM 6613 C CA . ARG B 1 68 ? -10.367 60.906 24.344 1 86.38 68 ARG B CA 1
ATOM 6614 C C . ARG B 1 68 ? -11.531 61.281 25.25 1 86.38 68 ARG B C 1
ATOM 6616 O O . ARG B 1 68 ? -11.727 60.656 26.312 1 86.38 68 ARG B O 1
ATOM 6623 N N . ILE B 1 69 ? -12.203 62.25 24.844 1 87.56 69 ILE B N 1
ATOM 6624 C CA . ILE B 1 69 ? -13.312 62.781 25.641 1 87.56 69 ILE B CA 1
ATOM 6625 C C . ILE B 1 69 ? -14.625 62.156 25.156 1 87.56 69 ILE B C 1
ATOM 6627 O O . ILE B 1 69 ? -15.008 62.312 23.984 1 87.56 69 ILE B O 1
ATOM 6631 N N . PRO B 1 70 ? -15.32 61.438 26.031 1 89.44 70 PRO B N 1
ATOM 6632 C CA . PRO B 1 70 ? -16.578 60.781 25.641 1 89.44 70 PRO B C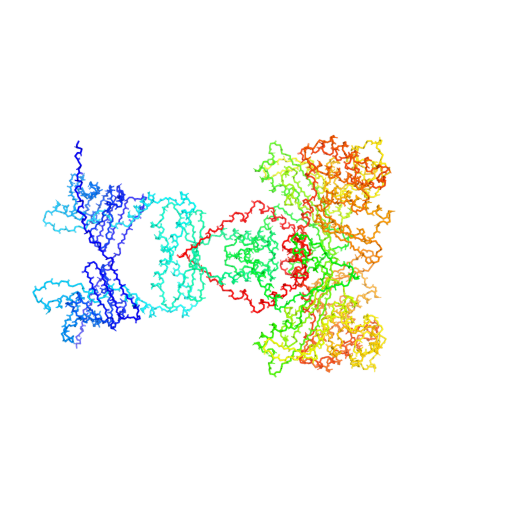A 1
ATOM 6633 C C . PRO B 1 70 ? -17.766 61.75 25.672 1 89.44 70 PRO B C 1
ATOM 6635 O O . PRO B 1 70 ? -17.672 62.844 26.281 1 89.44 70 PRO B O 1
ATOM 6638 N N . ASP B 1 71 ? -18.797 61.406 24.969 1 85.81 71 ASP B N 1
ATOM 6639 C CA . ASP B 1 71 ? -20.062 62.125 25 1 85.81 71 ASP B CA 1
ATOM 6640 C C . ASP B 1 71 ? -21.078 61.406 25.906 1 85.81 71 ASP B C 1
ATOM 6642 O O . ASP B 1 71 ? -21.094 60.188 25.969 1 85.81 71 ASP B O 1
ATOM 6646 N N . ASN B 1 72 ? -21.891 62.25 26.578 1 88.19 72 ASN B N 1
ATOM 6647 C CA . ASN B 1 72 ? -22.922 61.75 27.484 1 88.19 72 ASN B CA 1
ATOM 6648 C C . ASN B 1 72 ? -22.328 60.875 28.578 1 88.19 72 ASN B C 1
ATOM 6650 O O . ASN B 1 72 ? -22.812 59.75 28.812 1 88.19 72 ASN B O 1
ATOM 6654 N N . TYR B 1 73 ? -21.266 61.25 29.109 1 93.25 73 TYR B N 1
ATOM 6655 C CA . TYR B 1 73 ? -20.516 60.562 30.156 1 93.25 73 TYR B CA 1
ATOM 6656 C C . TYR B 1 73 ? -20.875 61.125 31.531 1 93.25 73 TYR B C 1
ATOM 6658 O O . TYR B 1 73 ? -20.953 62.344 31.719 1 93.25 73 TYR B O 1
ATOM 6666 N N . GLU B 1 74 ? -21.125 60.312 32.562 1 93.19 74 GLU B N 1
ATOM 6667 C CA . GLU B 1 74 ? -21.438 60.688 33.938 1 93.19 74 GLU B CA 1
ATOM 6668 C C . GLU B 1 74 ? -20.781 59.781 34.938 1 93.19 74 GLU B C 1
ATOM 6670 O O . GLU B 1 74 ? -20.859 58.562 34.844 1 93.19 74 GLU B O 1
ATOM 6675 N N . VAL B 1 75 ? -20.156 60.375 35.906 1 93.5 75 VAL B N 1
ATOM 6676 C CA . VAL B 1 75 ? -19.453 59.562 36.906 1 93.5 75 VAL B CA 1
ATOM 6677 C C . VAL B 1 75 ? -19.531 60.25 38.25 1 93.5 75 VAL B C 1
ATOM 6679 O O . VAL B 1 75 ? -19.516 61.5 38.344 1 93.5 75 VAL B O 1
ATOM 6682 N N . LYS B 1 76 ? -19.672 59.5 39.312 1 91.31 76 LYS B N 1
ATOM 6683 C CA . LYS B 1 76 ? -19.531 59.969 40.688 1 91.31 76 LYS B CA 1
ATOM 6684 C C . LYS B 1 76 ? -18.125 59.719 41.219 1 91.31 76 LYS B C 1
ATOM 6686 O O . LYS B 1 76 ? -17.641 58.562 41.188 1 91.31 76 LYS B O 1
ATOM 6691 N N . VAL B 1 77 ? -17.469 60.688 41.531 1 91.5 77 VAL B N 1
ATOM 6692 C CA . VAL B 1 77 ? -16.078 60.562 41.938 1 91.5 77 VAL B CA 1
ATOM 6693 C C . VAL B 1 77 ? -15.945 60.875 43.438 1 91.5 77 VAL B C 1
ATOM 6695 O O . VAL B 1 77 ? -16.5 61.875 43.906 1 91.5 77 VAL B O 1
ATOM 6698 N N . SER B 1 78 ? -15.32 60.062 44.188 1 85.62 78 SER B N 1
ATOM 6699 C CA . SER B 1 78 ? -14.969 60.281 45.562 1 85.62 78 SER B CA 1
ATOM 6700 C C . SER B 1 78 ? -13.484 60.625 45.719 1 85.62 78 SER B C 1
ATOM 6702 O O . SER B 1 78 ? -12.633 59.875 45.25 1 85.62 78 SER B O 1
ATOM 6704 N N . LEU B 1 79 ? -13.234 61.781 46.281 1 76.25 79 LEU B N 1
ATOM 6705 C CA . LEU B 1 79 ? -11.883 62.312 46.438 1 76.25 79 LEU B CA 1
ATOM 6706 C C . LEU B 1 79 ? -11.445 62.188 47.906 1 76.25 79 LEU B C 1
ATOM 6708 O O . LEU B 1 79 ? -12.289 62.219 48.812 1 76.25 79 LEU B O 1
ATOM 6712 N N . ARG B 1 80 ? -10.117 62.062 48.312 1 64.31 80 ARG B N 1
ATOM 6713 C CA . ARG B 1 80 ? -9.453 62.188 49.594 1 64.31 80 ARG B CA 1
ATOM 6714 C C . ARG B 1 80 ? -9.719 60.969 50.469 1 64.31 80 ARG B C 1
ATOM 6716 O O . ARG B 1 80 ? -10.438 60.031 50.062 1 64.31 80 ARG B O 1
ATOM 6723 N N . LYS B 1 81 ? -9.125 60.75 51.594 1 57.91 81 LYS B N 1
ATOM 6724 C CA . LYS B 1 81 ? -9.227 59.688 52.594 1 57.91 81 LYS B CA 1
ATOM 6725 C C . LYS B 1 81 ? -10.625 59.625 53.188 1 57.91 81 LYS B C 1
ATOM 6727 O O . LYS B 1 81 ? -11.344 60.625 53.219 1 57.91 81 LYS B O 1
ATOM 6732 N N . PRO B 1 82 ? -11.18 58.5 53.625 1 53.94 82 PRO B N 1
ATOM 6733 C CA . PRO B 1 82 ? -12.531 58.25 54.125 1 53.94 82 PRO B CA 1
ATOM 6734 C C . PRO B 1 82 ? -13.023 59.312 55.094 1 53.94 82 PRO B C 1
ATOM 6736 O O . PRO B 1 82 ? -14.203 59.688 55.062 1 53.94 82 PRO B O 1
ATOM 6739 N N . LYS B 1 83 ? -12.289 59.906 56.062 1 55.12 83 LYS B N 1
ATOM 6740 C CA . LYS B 1 83 ? -12.766 60.844 57.094 1 55.12 83 LYS B CA 1
ATOM 6741 C C . LYS B 1 83 ? -13.156 62.188 56.5 1 55.12 83 LYS B C 1
ATOM 6743 O O . LYS B 1 83 ? -14.031 62.875 57.031 1 55.12 83 LYS B O 1
ATOM 6748 N N . THR B 1 84 ? -12.586 62.688 55.438 1 60.97 84 THR B N 1
ATOM 6749 C CA . THR B 1 84 ? -12.859 63.969 54.781 1 60.97 84 THR B CA 1
ATOM 6750 C C . THR B 1 84 ? -13.258 63.781 53.344 1 60.97 84 THR B C 1
ATOM 6752 O O . THR B 1 84 ? -12.953 64.625 52.469 1 60.97 84 THR B O 1
ATOM 6755 N N . ARG B 1 85 ? -14.062 62.875 53.094 1 70.25 85 ARG B N 1
ATOM 6756 C CA . ARG B 1 85 ? -14.398 62.406 51.75 1 70.25 85 ARG B CA 1
ATOM 6757 C C . ARG B 1 85 ? -15.344 63.406 51.062 1 70.25 85 ARG B C 1
ATOM 6759 O O . ARG B 1 85 ? -16.328 63.812 51.656 1 70.25 85 ARG B O 1
ATOM 6766 N N . GLN B 1 86 ? -15.031 63.875 49.906 1 79.56 86 GLN B N 1
ATOM 6767 C CA . GLN B 1 86 ? -15.883 64.688 49.062 1 79.56 86 GLN B CA 1
ATOM 6768 C C . GLN B 1 86 ? -16.344 63.938 47.812 1 79.56 86 GLN B C 1
ATOM 6770 O O . GLN B 1 86 ? -15.531 63.312 47.156 1 79.56 86 GLN B O 1
ATOM 6775 N N . VAL B 1 87 ? -17.625 63.875 47.688 1 87.12 87 VAL B N 1
ATOM 6776 C CA . VAL B 1 87 ? -18.203 63.188 46.562 1 87.12 87 VAL B CA 1
ATOM 6777 C C . VAL B 1 87 ? -18.766 64.188 45.562 1 87.12 87 VAL B C 1
ATOM 6779 O O . VAL B 1 87 ? -19.5 65.125 45.938 1 87.12 87 VAL B O 1
ATOM 6782 N N . VAL B 1 88 ? -18.328 64.062 44.406 1 91.62 88 VAL B N 1
ATOM 6783 C CA . VAL B 1 88 ? -18.828 64.938 43.344 1 91.62 88 VAL B CA 1
ATOM 6784 C C . VAL B 1 88 ? -19.359 64.125 42.188 1 91.62 88 VAL B C 1
ATOM 6786 O O . VAL B 1 88 ? -18.984 62.969 42.031 1 91.62 88 VAL B O 1
ATOM 6789 N N . ARG B 1 89 ? -20.266 64.688 41.438 1 93.19 89 ARG B N 1
ATOM 6790 C CA . ARG B 1 89 ? -20.781 64.125 40.219 1 93.19 89 ARG B CA 1
ATOM 6791 C C . ARG B 1 89 ? -20.281 64.875 39 1 93.19 89 ARG B C 1
ATOM 6793 O O . ARG B 1 89 ? -20.516 66.062 38.844 1 93.19 89 ARG B O 1
ATOM 6800 N N . CYS B 1 90 ? -19.562 64.125 38.156 1 93.88 90 CYS B N 1
ATOM 6801 C CA . CYS B 1 90 ? -18.969 64.75 36.969 1 93.88 90 CYS B CA 1
ATOM 6802 C C . CYS B 1 90 ? -19.75 64.312 35.719 1 93.88 90 CYS B C 1
ATOM 6804 O O . CYS B 1 90 ? -20.094 63.156 35.562 1 93.88 90 CYS B O 1
ATOM 6806 N N . MET B 1 91 ? -20.031 65.188 34.844 1 94.38 91 MET B N 1
ATOM 6807 C CA . MET B 1 91 ? -20.766 64.938 33.594 1 94.38 91 MET B CA 1
ATOM 6808 C C . MET B 1 91 ? -20.094 65.625 32.438 1 94.38 91 MET B C 1
ATOM 6810 O O . MET B 1 91 ? -19.609 66.75 32.562 1 94.38 91 MET B O 1
ATOM 6814 N N . ILE B 1 92 ? -20.031 64.938 31.344 1 93 92 ILE B N 1
ATOM 6815 C CA . ILE B 1 92 ? -19.547 65.5 30.078 1 93 92 ILE B CA 1
ATOM 6816 C C . ILE B 1 92 ? -20.625 65.312 29 1 93 92 ILE B C 1
ATOM 6818 O O . ILE B 1 92 ? -21.156 64.25 28.812 1 93 92 ILE B O 1
ATOM 6822 N N . LYS B 1 93 ? -20.984 66.312 28.312 1 90.56 93 LYS B N 1
ATOM 6823 C CA . LYS B 1 93 ? -21.906 66.312 27.172 1 90.56 93 LYS B CA 1
ATOM 6824 C C . LYS B 1 93 ? -21.406 67.25 26.047 1 90.56 93 LYS B C 1
ATOM 6826 O O . LYS B 1 93 ? -20.922 68.312 26.297 1 90.56 93 LYS B O 1
ATOM 6831 N N . TYR B 1 94 ? -21.406 66.688 24.906 1 89 94 TYR B N 1
ATOM 6832 C CA . TYR B 1 94 ? -21.047 67.5 23.75 1 89 94 TYR B CA 1
ATOM 6833 C C . TYR B 1 94 ? -22.203 68.438 23.344 1 89 94 TYR B C 1
ATOM 6835 O O . TYR B 1 94 ? -23.344 68 23.219 1 89 94 TYR B O 1
ATOM 6843 N N . MET B 1 95 ? -21.984 69.75 23.406 1 80.75 95 MET B N 1
ATOM 6844 C CA . MET B 1 95 ? -22.891 70.75 22.891 1 80.75 95 MET B CA 1
ATOM 6845 C C . MET B 1 95 ? -22.297 71.5 21.688 1 80.75 95 MET B C 1
ATOM 6847 O O . MET B 1 95 ? -21.234 72.062 21.766 1 80.75 95 MET B O 1
ATOM 6851 N N . GLU B 1 96 ? -23 71.5 20.516 1 79.12 96 GLU B N 1
ATOM 6852 C CA . GLU B 1 96 ? -22.531 72.125 19.281 1 79.12 96 GLU B CA 1
ATOM 6853 C C . GLU B 1 96 ? -21.109 71.688 18.938 1 79.12 96 GLU B C 1
ATOM 6855 O O . GLU B 1 96 ? -20.234 72.5 18.641 1 79.12 96 GLU B O 1
ATOM 6860 N N . LYS B 1 97 ? -20.672 70.312 19.031 1 80.69 97 LYS B N 1
ATOM 6861 C CA . LYS B 1 97 ? -19.453 69.625 18.641 1 80.69 97 LYS B CA 1
ATOM 6862 C C . LYS B 1 97 ? -18.328 69.875 19.656 1 80.69 97 LYS B C 1
ATOM 6864 O O . LYS B 1 97 ? -17.172 69.5 19.406 1 80.69 97 LYS B O 1
ATOM 6869 N N . ASN B 1 98 ? -18.609 70.562 20.75 1 86.25 98 ASN B N 1
ATOM 6870 C CA . ASN B 1 98 ? -17.625 70.75 21.797 1 86.25 98 ASN B CA 1
ATOM 6871 C C . ASN B 1 98 ? -18.062 70.188 23.125 1 86.25 98 ASN B C 1
ATOM 6873 O O . ASN B 1 98 ? -19.219 70.25 23.5 1 86.25 98 ASN B O 1
ATOM 6877 N N . PRO B 1 99 ? -17.109 69.562 23.734 1 91.06 99 PRO B N 1
ATOM 6878 C CA . PRO B 1 99 ? -17.484 69 25.031 1 91.06 99 PRO B CA 1
ATOM 6879 C C . PRO B 1 99 ? -17.688 70.062 26.125 1 91.06 99 PRO B C 1
ATOM 6881 O O . PRO B 1 99 ? -16.922 71 26.188 1 91.06 99 PRO B O 1
ATOM 6884 N N . VAL B 1 100 ? -18.656 70 26.953 1 92.62 100 VAL B N 1
ATOM 6885 C CA . VAL B 1 100 ? -18.922 70.812 28.141 1 92.62 100 VAL B CA 1
ATOM 6886 C C . VAL B 1 100 ? -18.781 69.938 29.406 1 92.62 100 VAL B C 1
ATOM 6888 O O . VAL B 1 100 ? -19.328 68.875 29.453 1 92.62 100 VAL B O 1
ATOM 6891 N N . TYR B 1 101 ? -18.109 70.438 30.344 1 93.25 101 TYR B N 1
ATOM 6892 C CA . TYR B 1 101 ? -17.797 69.688 31.562 1 93.25 101 TYR B CA 1
ATOM 6893 C C . TYR B 1 101 ? -18.578 70.25 32.75 1 93.25 101 TYR B C 1
ATOM 6895 O O . TYR B 1 101 ? -18.5 71.438 33.031 1 93.25 101 TYR B O 1
ATOM 6903 N N . TRP B 1 102 ? -19.266 69.438 33.406 1 94.19 102 TRP B N 1
ATOM 6904 C CA . TRP B 1 102 ? -20.016 69.875 34.594 1 94.19 102 TRP B CA 1
ATOM 6905 C C . TRP B 1 102 ? -19.531 69.125 35.844 1 94.19 102 TRP B C 1
ATOM 6907 O O . TRP B 1 102 ? -19.219 67.938 35.781 1 94.19 102 TRP B O 1
ATOM 6917 N N . ILE B 1 103 ? -19.438 69.812 36.875 1 93.25 103 ILE B N 1
ATOM 6918 C CA . ILE B 1 103 ? -19.203 69.188 38.188 1 93.25 103 ILE B CA 1
ATOM 6919 C C . ILE B 1 103 ? -20.3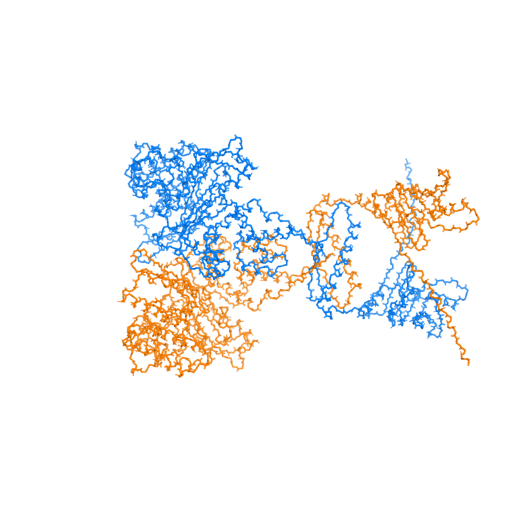12 69.625 39.156 1 93.25 103 ILE B C 1
ATOM 6921 O O . ILE B 1 103 ? -20.484 70.75 39.438 1 93.25 103 ILE B O 1
ATOM 6925 N N . TYR B 1 104 ? -20.984 68.688 39.625 1 92.81 104 TYR B N 1
ATOM 6926 C CA . TYR B 1 104 ? -22.031 68.875 40.625 1 92.81 104 TYR B CA 1
ATOM 6927 C C . TYR B 1 104 ? -21.516 68.5 42 1 92.81 104 TYR B C 1
ATOM 6929 O O . TYR B 1 104 ? -20.875 67.5 42.219 1 92.81 104 TYR B O 1
ATOM 6937 N N . TYR B 1 105 ? -21.703 69.5 42.906 1 87.75 105 TYR B N 1
ATOM 6938 C CA . TYR B 1 105 ? -21.188 69.25 44.25 1 87.75 105 TYR B CA 1
ATOM 6939 C C . TYR B 1 105 ? -22.203 69.75 45.281 1 87.75 105 TYR B C 1
ATOM 6941 O O . TYR B 1 105 ? -23.219 70.375 44.938 1 87.75 105 TYR B O 1
ATOM 6949 N N . GLY B 1 106 ? -22 69.5 46.531 1 84.12 106 GLY B N 1
ATOM 6950 C CA . GLY B 1 106 ? -22.922 69.75 47.656 1 84.12 106 GLY B CA 1
ATOM 6951 C C . GLY B 1 106 ? -23.516 68.5 48.219 1 84.12 106 GLY B C 1
ATOM 6952 O O . GLY B 1 106 ? -23.328 67.375 47.656 1 84.12 106 GLY B O 1
ATOM 6953 N N . ASP B 1 107 ? -24.312 68.5 49.25 1 76.81 107 ASP B N 1
ATOM 6954 C CA . ASP B 1 107 ? -24.859 67.375 49.938 1 76.81 107 ASP B CA 1
ATOM 6955 C C . ASP B 1 107 ? -25.844 66.625 49.031 1 76.81 107 ASP B C 1
ATOM 6957 O O . ASP B 1 107 ? -25.875 65.375 49.031 1 76.81 107 ASP B O 1
ATOM 6961 N N . LYS B 1 108 ? -26.609 67.25 48.25 1 80.38 108 LYS B N 1
ATOM 6962 C CA . LYS B 1 108 ? -27.531 66.625 47.281 1 80.38 108 LYS B CA 1
ATOM 6963 C C . LYS B 1 108 ? -27.203 67.062 45.844 1 80.38 108 LYS B C 1
ATOM 6965 O O . LYS B 1 108 ? -28.078 67.125 45 1 80.38 108 LYS B O 1
ATOM 6970 N N . PHE B 1 109 ? -25.938 67.375 45.562 1 89.69 109 PHE B N 1
ATOM 6971 C CA . PHE B 1 109 ? -25.453 67.812 44.25 1 89.69 109 PHE B CA 1
ATOM 6972 C C . PHE B 1 109 ? -26.25 69 43.75 1 89.69 109 PHE B C 1
ATOM 6974 O O . PHE B 1 109 ? -26.609 69 42.562 1 89.69 109 PHE B O 1
ATOM 6981 N N . GLN B 1 110 ? -26.562 69.938 44.719 1 82.75 110 GLN B N 1
ATOM 6982 C CA . GLN B 1 110 ? -27.422 71.062 44.406 1 82.75 110 GLN B CA 1
ATOM 6983 C C . GLN B 1 110 ? -26.641 72.188 43.688 1 82.75 110 GLN B C 1
ATOM 6985 O O . GLN B 1 110 ? -27.219 73.062 43.031 1 82.75 110 GLN B O 1
ATOM 6990 N N . TYR B 1 111 ? -25.359 72.25 43.875 1 86.69 111 TYR B N 1
ATOM 6991 C CA . TYR B 1 111 ? -24.531 73.312 43.25 1 86.69 111 TYR B CA 1
ATOM 6992 C C . TYR B 1 111 ? -23.766 72.688 42.062 1 86.69 111 TYR B C 1
ATOM 6994 O O . TYR B 1 111 ? -23.516 71.5 42 1 86.69 111 TYR B O 1
ATOM 7002 N N . HIS B 1 112 ? -23.484 73.438 41.031 1 91.19 112 HIS B N 1
ATOM 7003 C CA . HIS B 1 112 ? -22.688 72.938 39.906 1 91.19 112 HIS B CA 1
ATOM 7004 C C . HIS B 1 112 ? -21.781 74 39.344 1 91.19 112 HIS B C 1
ATOM 7006 O O . HIS B 1 112 ? -22.047 75.188 39.562 1 91.19 112 HIS B O 1
ATOM 7012 N N . VAL B 1 113 ? -20.672 73.688 38.875 1 92.12 113 VAL B N 1
ATOM 7013 C CA . VAL B 1 113 ? -19.797 74.5 38.062 1 92.12 113 VAL B CA 1
ATOM 7014 C C . VAL B 1 113 ? -19.719 73.938 36.656 1 92.12 113 VAL B C 1
ATOM 7016 O O . VAL B 1 113 ? -19.859 72.75 36.469 1 92.12 113 VAL B O 1
ATOM 7019 N N . LYS B 1 114 ? -19.562 74.75 35.75 1 92.94 114 LYS B N 1
ATOM 7020 C CA . LYS B 1 114 ? -19.516 74.375 34.344 1 92.94 114 LYS B CA 1
ATOM 7021 C C . LYS B 1 114 ? -18.359 75.062 33.594 1 92.94 114 LYS B C 1
ATOM 7023 O O . LYS B 1 114 ? -18.016 76.188 33.875 1 92.94 114 LYS B O 1
ATOM 7028 N N . SER B 1 115 ? -17.688 74.188 32.781 1 93.06 115 SER B N 1
ATOM 7029 C CA . SER B 1 115 ? -16.625 74.75 31.969 1 93.06 115 SER B CA 1
ATOM 7030 C C . SER B 1 115 ? -16.719 74.25 30.531 1 93.06 115 SER B C 1
ATOM 7032 O O . SER B 1 115 ? -16.906 73.062 30.297 1 93.06 115 SER B O 1
ATOM 7034 N N . GLU B 1 116 ? -16.562 75.125 29.578 1 87.88 116 GLU B N 1
ATOM 7035 C CA . GLU B 1 116 ? -16.516 74.75 28.172 1 87.88 116 GLU B CA 1
ATOM 7036 C C . GLU B 1 116 ? -15.078 74.688 27.672 1 87.88 116 GLU B C 1
ATOM 7038 O O . GLU B 1 116 ? -14.828 74.312 26.516 1 87.88 116 GLU B O 1
ATOM 7043 N N . LYS B 1 117 ? -14.188 75 28.5 1 84.69 117 LYS B N 1
ATOM 7044 C CA . LYS B 1 117 ? -12.789 75.062 28.078 1 84.69 117 LYS B CA 1
ATOM 7045 C C . LYS B 1 117 ? -12.094 73.75 28.219 1 84.69 117 LYS B C 1
ATOM 7047 O O . LYS B 1 117 ? -11.484 73.25 27.266 1 84.69 117 LYS B O 1
ATOM 7052 N N . SER B 1 118 ? -12.102 73.188 29.391 1 87.62 118 SER B N 1
ATOM 7053 C CA . SER B 1 118 ? -11.453 71.875 29.625 1 87.62 118 SER B CA 1
ATOM 7054 C C . SER B 1 118 ? -11.961 71.25 30.922 1 87.62 118 SER B C 1
ATOM 7056 O O . SER B 1 118 ? -12.586 71.938 31.75 1 87.62 118 SER B O 1
ATOM 7058 N N . SER B 1 119 ? -11.711 70 31.047 1 90.44 119 SER B N 1
ATOM 7059 C CA . SER B 1 119 ? -12.055 69.312 32.281 1 90.44 119 SER B CA 1
ATOM 7060 C C . SER B 1 119 ? -11.266 69.812 33.469 1 90.44 119 SER B C 1
ATOM 7062 O O . SER B 1 119 ? -11.789 69.938 34.562 1 90.44 119 SER B O 1
ATOM 7064 N N . SER B 1 120 ? -10.031 70.25 33.25 1 88.31 120 SER B N 1
ATOM 7065 C CA . SER B 1 120 ? -9.203 70.812 34.312 1 88.31 120 SER B CA 1
ATOM 7066 C C . SER B 1 120 ? -9.75 72.188 34.75 1 88.31 120 SER B C 1
ATOM 7068 O O . SER B 1 120 ? -9.719 72.5 35.938 1 88.31 120 SER B O 1
ATOM 7070 N N . ASN B 1 121 ? -10.188 72.938 33.844 1 87.69 121 ASN B N 1
ATOM 7071 C CA . ASN B 1 121 ? -10.82 74.188 34.188 1 87.69 121 ASN B CA 1
ATOM 7072 C C . ASN B 1 121 ? -12.055 73.938 35.062 1 87.69 121 ASN B C 1
ATOM 7074 O O . ASN B 1 121 ? -12.266 74.688 36.062 1 87.69 121 ASN B O 1
ATOM 7078 N N . ALA B 1 122 ? -12.812 73.062 34.719 1 92 122 ALA B N 1
ATOM 7079 C CA . ALA B 1 122 ? -13.992 72.75 35.5 1 92 122 ALA B CA 1
ATOM 7080 C C . ALA B 1 122 ? -13.602 72.312 36.906 1 92 122 ALA B C 1
ATOM 7082 O O . ALA B 1 122 ? -14.211 72.75 37.906 1 92 122 ALA B O 1
ATOM 7083 N N . ALA B 1 123 ? -12.625 71.562 37.031 1 90.19 123 ALA B N 1
ATOM 7084 C CA . ALA B 1 123 ? -12.141 71.062 38.344 1 90.19 123 ALA B CA 1
ATOM 7085 C C . ALA B 1 123 ? -11.609 72.25 39.156 1 90.19 123 ALA B C 1
ATOM 7087 O O . ALA B 1 123 ? -11.82 72.312 40.375 1 90.19 123 ALA B O 1
ATOM 7088 N N . CYS B 1 124 ? -10.922 73.062 38.5 1 87.69 124 CYS B N 1
ATOM 7089 C CA . CYS B 1 124 ? -10.391 74.25 39.219 1 87.69 124 CYS B CA 1
ATOM 7090 C C . CYS B 1 124 ? -11.516 75.188 39.688 1 87.69 124 CYS B C 1
ATOM 7092 O O . CYS B 1 124 ? -11.445 75.75 40.781 1 87.69 124 CYS B O 1
ATOM 7094 N N . LEU B 1 125 ? -12.453 75.312 38.875 1 90.19 125 LEU B N 1
ATOM 7095 C CA . LEU B 1 125 ? -13.609 76.125 39.281 1 90.19 125 LEU B CA 1
ATOM 7096 C C . LEU B 1 125 ? -14.305 75.5 40.5 1 90.19 125 LEU B C 1
ATOM 7098 O O . LEU B 1 125 ? -14.75 76.25 41.375 1 90.19 125 LEU B O 1
ATOM 7102 N N . TYR B 1 126 ? -14.359 74.312 40.531 1 90.81 126 TYR B N 1
ATOM 7103 C CA . TYR B 1 126 ? -14.898 73.562 41.688 1 90.81 126 TYR B CA 1
ATOM 7104 C C . TYR B 1 126 ? -14.062 73.875 42.938 1 90.81 126 TYR B C 1
ATOM 7106 O O . TYR B 1 126 ? -14.602 74.188 44 1 90.81 126 TYR B O 1
ATOM 7114 N N . ALA B 1 127 ? -12.797 73.75 42.781 1 87.19 127 ALA B N 1
ATOM 7115 C CA . ALA B 1 127 ? -11.898 74 43.906 1 87.19 127 ALA B CA 1
ATOM 7116 C C . ALA B 1 127 ? -12.086 75.438 44.438 1 87.19 127 ALA B C 1
ATOM 7118 O O . ALA B 1 127 ? -12.102 75.688 45.656 1 87.19 127 ALA B O 1
ATOM 7119 N N . LYS B 1 128 ? -12.234 76.312 43.562 1 85.94 128 LYS B N 1
ATOM 7120 C CA . LYS B 1 128 ? -12.438 77.688 43.906 1 85.94 128 LYS B CA 1
ATOM 7121 C C . LYS B 1 128 ? -13.781 77.938 44.594 1 85.94 128 LYS B C 1
ATOM 7123 O O . LYS B 1 128 ? -13.906 78.75 45.5 1 85.94 128 LYS B O 1
ATOM 7128 N N . ALA B 1 129 ? -14.727 77.188 44.125 1 86.94 129 ALA B N 1
ATOM 7129 C CA . ALA B 1 129 ? -16.062 77.25 44.719 1 86.94 129 ALA B CA 1
ATOM 7130 C C . ALA B 1 129 ? -16.062 76.75 46.156 1 86.94 129 ALA B C 1
ATOM 7132 O O . ALA B 1 129 ? -16.844 77.25 47 1 86.94 129 ALA B O 1
ATOM 7133 N N . LEU B 1 130 ? -15.305 75.812 46.5 1 81.56 130 LEU B N 1
ATOM 7134 C CA . LEU B 1 130 ? -15.219 75.25 47.844 1 81.56 130 LEU B CA 1
ATOM 7135 C C . LEU B 1 130 ? -14.422 76.188 48.75 1 81.56 130 LEU B C 1
ATOM 7137 O O . LEU B 1 130 ? -14.812 76.438 49.875 1 81.56 130 LEU B O 1
ATOM 7141 N N . ASN B 1 131 ? -13.258 76.562 48.344 1 78.31 131 ASN B N 1
ATOM 7142 C CA . ASN B 1 131 ? -12.414 77.5 49.094 1 78.31 131 ASN B CA 1
ATOM 7143 C C . ASN B 1 131 ? -11.789 78.562 48.188 1 78.31 131 ASN B C 1
ATOM 7145 O O . ASN B 1 131 ? -10.828 78.312 47.469 1 78.31 131 ASN B O 1
ATOM 7149 N N . PRO B 1 132 ? -12.398 79.688 48 1 73.25 132 PRO B N 1
ATOM 7150 C CA . PRO B 1 132 ? -11.922 80.75 47.094 1 73.25 132 PRO B CA 1
ATOM 7151 C C . PRO B 1 132 ? -10.453 81.125 47.344 1 73.25 132 PRO B C 1
ATOM 7153 O O . PRO B 1 132 ? -9.789 81.625 46.438 1 73.25 132 PRO B O 1
ATOM 7156 N N . GLU B 1 133 ? -9.875 80.875 48.469 1 69.75 133 GLU B N 1
ATOM 7157 C CA . GLU B 1 133 ? -8.516 81.312 48.812 1 69.75 133 GLU B CA 1
ATOM 7158 C C . GLU B 1 133 ? -7.496 80.188 48.469 1 69.75 133 GLU B C 1
ATOM 7160 O O . GLU B 1 133 ? -6.293 80.5 48.406 1 69.75 133 GLU B O 1
ATOM 7165 N N . ILE B 1 134 ? -7.879 78.938 48.281 1 59.78 134 ILE B N 1
ATOM 7166 C CA . ILE B 1 134 ? -6.934 77.812 48.125 1 59.78 134 ILE B CA 1
ATOM 7167 C C . ILE B 1 134 ? -6.645 77.562 46.656 1 59.78 134 ILE B C 1
ATOM 7169 O O . ILE B 1 134 ? -7.57 77.5 45.844 1 59.78 134 ILE B O 1
ATOM 7173 N N . LYS B 1 135 ? -5.449 77.688 46.25 1 64.5 135 LYS B N 1
ATOM 7174 C CA . LYS B 1 135 ? -4.887 77.5 44.938 1 64.5 135 LYS B CA 1
ATOM 7175 C C . LYS B 1 135 ? -4.77 76 44.594 1 64.5 135 LYS B C 1
ATOM 7177 O O . LYS B 1 135 ? -3.836 75.625 43.906 1 64.5 135 LYS B O 1
ATOM 7182 N N . THR B 1 136 ? -5.621 75.125 44.938 1 62.78 136 THR B N 1
ATOM 7183 C CA . THR B 1 136 ? -5.516 73.688 44.625 1 62.78 136 THR B CA 1
ATOM 7184 C C . THR B 1 136 ? -5.789 73.438 43.156 1 62.78 136 THR B C 1
ATOM 7186 O O . THR B 1 136 ? -6.754 74 42.594 1 62.78 136 THR B O 1
ATOM 7189 N N . ARG B 1 137 ? -4.898 72.75 42.531 1 71.06 137 ARG B N 1
ATOM 7190 C CA . ARG B 1 137 ? -5.039 72.438 41.125 1 71.06 137 ARG B CA 1
ATOM 7191 C C . ARG B 1 137 ? -5.344 70.938 40.969 1 71.06 137 ARG B C 1
ATOM 7193 O O . ARG B 1 137 ? -4.547 70.062 41.375 1 71.06 137 ARG B O 1
ATOM 7200 N N . TYR B 1 138 ? -6.672 70.625 40.656 1 77.25 138 TYR B N 1
ATOM 7201 C CA . TYR B 1 138 ? -7.023 69.312 40.312 1 77.25 138 TYR B CA 1
ATOM 7202 C C . TYR B 1 138 ? -6.742 69 38.844 1 77.25 138 TYR B C 1
ATOM 7204 O O . TYR B 1 138 ? -6.855 69.875 38 1 77.25 138 TYR B O 1
ATOM 7212 N N . SER B 1 139 ? -6.254 67.812 38.656 1 81.81 139 SER B N 1
ATOM 7213 C CA . SER B 1 139 ? -6.141 67.375 37.25 1 81.81 139 SER B CA 1
ATOM 7214 C C . SER B 1 139 ? -7.496 66.938 36.719 1 81.81 139 SER B C 1
ATOM 7216 O O . SER B 1 139 ? -8.117 66 37.219 1 81.81 139 SER B O 1
ATOM 7218 N N . GLY B 1 140 ? -8 67.688 35.719 1 86.44 140 GLY B N 1
ATOM 7219 C CA . GLY B 1 140 ? -9.297 67.375 35.094 1 86.44 140 GLY B CA 1
ATOM 7220 C C . GLY B 1 140 ? -9.453 65.938 34.656 1 86.44 140 GLY B C 1
ATOM 7221 O O . GLY B 1 140 ? -10.422 65.25 35.031 1 86.44 140 GLY B O 1
ATOM 7222 N N . PRO B 1 141 ? -8.531 65.375 33.906 1 87.81 141 PRO B N 1
ATOM 7223 C CA . PRO B 1 141 ? -8.641 64 33.438 1 87.81 141 PRO B CA 1
ATOM 7224 C C . PRO B 1 141 ? -8.797 63 34.562 1 87.81 141 PRO B C 1
ATOM 7226 O O . PRO B 1 141 ? -9.562 62.062 34.438 1 87.81 141 PRO B O 1
ATOM 7229 N N . HIS B 1 142 ? -8.172 63.219 35.688 1 87.75 142 HIS B N 1
ATOM 7230 C CA . HIS B 1 142 ? -8.289 62.312 36.844 1 87.75 142 HIS B CA 1
ATOM 7231 C C . HIS B 1 142 ? -9.609 62.562 37.594 1 87.75 142 HIS B C 1
ATOM 7233 O O . HIS B 1 142 ? -10.227 61.594 38.062 1 87.75 142 HIS B O 1
ATOM 7239 N N . PHE B 1 143 ? -9.898 63.875 37.625 1 87.25 143 PHE B N 1
ATOM 7240 C CA . PHE B 1 143 ? -11.125 64.25 38.312 1 87.25 143 PHE B CA 1
ATOM 7241 C C . PHE B 1 143 ? -12.344 63.625 37.625 1 87.25 143 PHE B C 1
ATOM 7243 O O . PHE B 1 143 ? -13.258 63.156 38.281 1 87.25 143 PHE B O 1
ATOM 7250 N N . PHE B 1 144 ? -12.336 63.531 36.25 1 91.62 144 PHE B N 1
ATOM 7251 C CA . PHE B 1 144 ? -13.438 63 35.469 1 91.62 144 PHE B CA 1
ATOM 7252 C C . PHE B 1 144 ? -13.219 61.5 35.156 1 91.62 144 PHE B C 1
ATOM 7254 O O . PHE B 1 144 ? -14.078 60.875 34.562 1 91.62 144 PHE B O 1
ATOM 7261 N N . GLY B 1 145 ? -12.109 60.969 35.5 1 90.06 145 GLY B N 1
ATOM 7262 C CA . GLY B 1 145 ? -11.797 59.562 35.188 1 90.06 145 GLY B CA 1
ATOM 7263 C C . GLY B 1 145 ? -11.531 59.344 33.719 1 90.06 145 GLY B C 1
ATOM 7264 O O . GLY B 1 145 ? -11.805 58.25 33.219 1 90.06 145 GLY B O 1
ATOM 7265 N N . LEU B 1 146 ? -11.141 60.25 32.969 1 87.88 146 LEU B N 1
ATOM 7266 C CA . LEU B 1 146 ? -10.914 60.125 31.547 1 87.88 146 LEU B CA 1
ATOM 7267 C C . LEU B 1 146 ? -9.68 59.281 31.25 1 87.88 146 LEU B C 1
ATOM 7269 O O . LEU B 1 146 ? -9.539 58.75 30.156 1 87.88 146 LEU B O 1
ATOM 7273 N N . HIS B 1 147 ? -8.812 59.156 32.281 1 83.62 147 HIS B N 1
ATOM 7274 C CA . HIS B 1 147 ? -7.551 58.406 32.125 1 83.62 147 HIS B CA 1
ATOM 7275 C C . HIS B 1 147 ? -7.742 56.938 32.375 1 83.62 147 HIS B C 1
ATOM 7277 O O . HIS B 1 147 ? -6.828 56.125 32.125 1 83.62 147 HIS B O 1
ATOM 7283 N N . LEU B 1 148 ? -8.852 56.562 32.875 1 85.19 148 LEU B N 1
ATOM 7284 C CA . LEU B 1 148 ? -9.094 55.156 33.188 1 85.19 148 LEU B CA 1
ATOM 7285 C C . LEU B 1 148 ? -9.016 54.281 31.953 1 85.19 148 LEU B C 1
ATOM 7287 O O . LEU B 1 148 ? -9.797 54.469 31.016 1 85.19 148 LEU B O 1
ATOM 7291 N N . GLU B 1 149 ? -8.156 53.375 31.922 1 81.31 149 GLU B N 1
ATOM 7292 C CA . GLU B 1 149 ? -7.883 52.5 30.781 1 81.31 149 GLU B CA 1
ATOM 7293 C C . GLU B 1 149 ? -9.062 51.594 30.484 1 81.31 149 GLU B C 1
ATOM 7295 O O . GLU B 1 149 ? -9.414 51.375 29.312 1 81.31 149 GLU B O 1
ATOM 7300 N N . ILE B 1 150 ? -9.641 51.094 31.5 1 80.31 150 ILE B N 1
ATOM 7301 C CA . ILE B 1 150 ? -10.727 50.125 31.328 1 80.31 150 ILE B CA 1
ATOM 7302 C C . ILE B 1 150 ? -11.898 50.781 30.625 1 80.31 150 ILE B C 1
ATOM 7304 O O . ILE B 1 150 ? -12.562 50.156 29.781 1 80.31 150 ILE B O 1
ATOM 7308 N N . LEU B 1 151 ? -12.188 52.031 30.984 1 83.69 151 LEU B N 1
ATOM 7309 C CA . LEU B 1 151 ? -13.297 52.719 30.344 1 83.69 151 LEU B CA 1
ATOM 7310 C C . LEU B 1 151 ? -12.969 53.062 28.891 1 83.69 151 LEU B C 1
ATOM 7312 O O . LEU B 1 151 ? -13.852 53 28.031 1 83.69 151 LEU B O 1
ATOM 7316 N N . GLN B 1 152 ? -11.75 53.375 28.625 1 81.19 152 GLN B N 1
ATOM 7317 C CA . GLN B 1 152 ? -11.336 53.625 27.25 1 81.19 152 GLN B CA 1
ATOM 7318 C C . GLN B 1 152 ? -11.484 52.375 26.391 1 81.19 152 GLN B C 1
ATOM 7320 O O . GLN B 1 152 ? -12.016 52.438 25.281 1 81.19 152 GLN B O 1
ATOM 7325 N N . GLN B 1 153 ? -11.039 51.375 26.953 1 76.31 153 GLN B N 1
ATOM 7326 C CA . GLN B 1 153 ? -11.133 50.094 26.25 1 76.31 153 GLN B CA 1
ATOM 7327 C C . GLN B 1 153 ? -12.586 49.719 25.984 1 76.31 153 GLN B C 1
ATOM 7329 O O . GLN B 1 153 ? -12.922 49.281 24.875 1 76.31 153 GLN B O 1
ATOM 7334 N N . ALA B 1 154 ? -13.383 49.906 27.016 1 77.19 154 ALA B N 1
ATOM 7335 C CA . ALA B 1 154 ? -14.797 49.594 26.859 1 77.19 154 ALA B CA 1
ATOM 7336 C C . ALA B 1 154 ? -15.438 50.438 25.766 1 77.19 154 ALA B C 1
ATOM 7338 O O . ALA B 1 154 ? -16.219 49.938 24.953 1 77.19 154 ALA B O 1
ATOM 7339 N N . ARG B 1 155 ? -15.086 51.656 25.75 1 79.38 155 ARG B N 1
ATOM 7340 C CA . ARG B 1 155 ? -15.641 52.562 24.734 1 79.38 155 ARG B CA 1
ATOM 7341 C C . ARG B 1 155 ? -15.117 52.188 23.344 1 79.38 155 ARG B C 1
ATOM 7343 O O . ARG B 1 155 ? -15.859 52.281 22.359 1 79.38 155 ARG B O 1
ATOM 7350 N N . ASP B 1 156 ? -13.898 51.812 23.297 1 73 156 ASP B N 1
ATOM 7351 C CA . ASP B 1 156 ? -13.32 51.438 22.016 1 73 156 ASP B CA 1
ATOM 7352 C C . ASP B 1 156 ? -14.016 50.188 21.453 1 73 156 ASP B C 1
ATOM 7354 O O . ASP B 1 156 ? -14.281 50.094 20.25 1 73 156 ASP B O 1
ATOM 7358 N N . ILE B 1 157 ? -14.219 49.344 22.312 1 69.69 157 ILE B N 1
ATOM 7359 C CA . ILE B 1 157 ? -14.922 48.125 21.938 1 69.69 157 ILE B CA 1
ATOM 7360 C C . ILE B 1 157 ? -16.297 48.469 21.359 1 69.69 157 ILE B C 1
ATOM 7362 O O . ILE B 1 157 ? -16.688 47.938 20.312 1 69.69 157 ILE B O 1
ATOM 7366 N N . HIS B 1 158 ? -16.984 49.375 22.094 1 69.38 158 HIS B N 1
ATOM 7367 C CA . HIS B 1 158 ? -18.312 49.812 21.656 1 69.38 158 HIS B CA 1
ATOM 7368 C C . HIS B 1 158 ? -18.234 50.531 20.312 1 69.38 158 HIS B C 1
ATOM 7370 O O . HIS B 1 158 ? -19.078 50.344 19.438 1 69.38 158 HIS B O 1
ATOM 7376 N N . GLN B 1 159 ? -17.297 51.344 20.234 1 68.94 159 GLN B N 1
ATOM 7377 C CA . GLN B 1 159 ? -17.141 52.062 18.984 1 68.94 159 GLN B CA 1
ATOM 7378 C C . GLN B 1 159 ? -16.812 51.125 17.828 1 68.94 159 GLN B C 1
ATOM 7380 O O . GLN B 1 159 ? -17.375 51.25 16.734 1 68.94 159 GLN B O 1
ATOM 7385 N N . ARG B 1 160 ? -15.945 50.312 18.016 1 68.44 160 ARG B N 1
ATOM 7386 C CA . ARG B 1 160 ? -15.594 49.312 16.984 1 68.44 160 ARG B CA 1
ATOM 7387 C C . ARG B 1 160 ? -16.812 48.5 16.578 1 68.44 160 ARG B C 1
ATOM 7389 O O . ARG B 1 160 ? -16.984 48.188 15.398 1 68.44 160 ARG B O 1
ATOM 7396 N N . ALA B 1 161 ? -17.469 48.094 17.594 1 62.72 161 ALA B N 1
ATOM 7397 C CA . ALA B 1 161 ? -18.672 47.312 17.328 1 62.72 161 ALA B CA 1
ATOM 7398 C C . ALA B 1 161 ? -19.641 48.062 16.422 1 62.72 161 ALA B C 1
ATOM 7400 O O . ALA B 1 161 ? -20.406 47.438 15.688 1 62.72 161 ALA B O 1
ATOM 7401 N N . THR B 1 162 ? -19.609 49.344 16.609 1 61.91 162 THR B N 1
ATOM 7402 C CA . THR B 1 162 ? -20.531 50.156 15.797 1 61.91 162 THR B CA 1
ATOM 7403 C C . THR B 1 162 ? -19.969 50.344 14.398 1 61.91 162 THR B C 1
ATOM 7405 O O . THR B 1 162 ? -20.719 50.438 13.422 1 61.91 162 THR B O 1
ATOM 7408 N N . VAL B 1 163 ? -18.578 50.438 14.305 1 62.81 163 VAL B N 1
ATOM 7409 C CA . VAL B 1 163 ? -17.969 50.812 13.031 1 62.81 163 VAL B CA 1
ATOM 7410 C C . VAL B 1 163 ? -17.594 49.531 12.258 1 62.81 163 VAL B C 1
ATOM 7412 O O . VAL B 1 163 ? -17.703 49.5 11.031 1 62.81 163 VAL B O 1
ATOM 7415 N N . LEU B 1 164 ? -17.203 48.531 13.055 1 70.94 164 LEU B N 1
ATOM 7416 C CA . LEU B 1 164 ? -16.719 47.344 12.391 1 70.94 164 LEU B CA 1
ATOM 7417 C C . LEU B 1 164 ? -17.797 46.281 12.336 1 70.94 164 LEU B C 1
ATOM 7419 O O . LEU B 1 164 ? -18.469 46 13.336 1 70.94 164 LEU B O 1
ATOM 7423 N N . LYS B 1 165 ? -17.984 45.812 11.203 1 76.25 165 LYS B N 1
ATOM 7424 C CA . LYS B 1 165 ? -18.875 44.688 11.055 1 76.25 165 LYS B CA 1
ATOM 7425 C C . LYS B 1 165 ? -18.25 43.406 11.633 1 76.25 165 LYS B C 1
ATOM 7427 O O . LYS B 1 165 ? -17.047 43.219 11.531 1 76.25 165 LYS B O 1
ATOM 7432 N N . SER B 1 166 ? -19.109 42.719 12.406 1 82.75 166 SER B N 1
ATOM 7433 C CA . SER B 1 166 ? -18.609 41.469 12.945 1 82.75 166 SER B CA 1
ATOM 7434 C C . SER B 1 166 ? -18.109 40.562 11.828 1 82.75 166 SER B C 1
ATOM 7436 O O . SER B 1 166 ? -18.547 40.656 10.68 1 82.75 166 SER B O 1
ATOM 7438 N N . PHE B 1 167 ? -17.188 39.719 12.164 1 86.81 167 PHE B N 1
ATOM 7439 C CA . PHE B 1 167 ? -16.531 38.844 11.195 1 86.81 167 PHE B CA 1
ATOM 7440 C C . PHE B 1 167 ? -17.562 38 10.445 1 86.81 167 PHE B C 1
ATOM 7442 O O . PHE B 1 167 ? -17.453 37.812 9.227 1 86.81 167 PHE B O 1
ATOM 7449 N N . ASP B 1 168 ? -18.594 37.469 11.102 1 85 168 ASP B N 1
ATOM 7450 C CA . ASP B 1 168 ? -19.594 36.562 10.523 1 85 168 ASP B CA 1
ATOM 7451 C C . ASP B 1 168 ? -20.484 37.312 9.531 1 85 168 ASP B C 1
ATOM 7453 O O . ASP B 1 168 ? -21.109 36.719 8.664 1 85 168 ASP B O 1
ATOM 7457 N N . ASN B 1 169 ? -20.531 38.625 9.688 1 82.62 169 ASN B N 1
ATOM 7458 C CA . ASN B 1 169 ? -21.375 39.438 8.828 1 82.62 169 ASN B CA 1
ATOM 7459 C C . ASN B 1 169 ? -20.594 40 7.625 1 82.62 169 ASN B C 1
ATOM 7461 O O . ASN B 1 169 ? -21.156 40.719 6.805 1 82.62 169 ASN B O 1
ATOM 7465 N N . LEU B 1 170 ? -19.359 39.656 7.562 1 86.38 170 LEU B N 1
ATOM 7466 C CA . LEU B 1 170 ? -18.547 40.062 6.422 1 86.38 170 LEU B CA 1
ATOM 7467 C C . LEU B 1 170 ? -18.734 39.094 5.258 1 86.38 170 LEU B C 1
ATOM 7469 O O . LEU B 1 170 ? -19.125 37.938 5.461 1 86.38 170 LEU B O 1
ATOM 7473 N N . THR B 1 171 ? -18.578 39.594 4.059 1 85.5 171 THR B N 1
ATOM 7474 C CA . THR B 1 171 ? -18.5 38.719 2.898 1 85.5 171 THR B CA 1
ATOM 7475 C C . THR B 1 171 ? -17.25 37.812 2.982 1 85.5 171 THR B C 1
ATOM 7477 O O . THR B 1 171 ? -16.359 38.094 3.787 1 85.5 171 THR B O 1
ATOM 7480 N N . SER B 1 172 ? -17.172 36.812 2.283 1 87.56 172 SER B N 1
ATOM 7481 C CA . SER B 1 172 ? -16.016 35.906 2.291 1 87.56 172 SER B CA 1
ATOM 7482 C C . SER B 1 172 ? -14.727 36.688 1.983 1 87.56 172 SER B C 1
ATOM 7484 O O . SER B 1 172 ? -13.688 36.438 2.596 1 87.56 172 SER B O 1
ATOM 7486 N N . THR B 1 173 ? -14.805 37.594 1.034 1 87.25 173 THR B N 1
ATOM 7487 C CA . THR B 1 173 ? -13.648 38.406 0.699 1 87.25 173 THR B CA 1
ATOM 7488 C C . THR B 1 173 ? -13.289 39.344 1.854 1 87.25 173 THR B C 1
ATOM 7490 O O . THR B 1 173 ? -12.109 39.562 2.139 1 87.25 173 THR B O 1
ATOM 7493 N N . GLY B 1 174 ? -14.297 39.844 2.434 1 85.81 174 GLY B N 1
ATOM 7494 C CA . GLY B 1 174 ? -14.07 40.688 3.592 1 85.81 174 GLY B CA 1
ATOM 7495 C C . GLY B 1 174 ? -13.406 39.969 4.746 1 85.81 174 GLY B C 1
ATOM 7496 O O . GLY B 1 174 ? -12.531 40.5 5.414 1 85.81 174 GLY B O 1
ATOM 7497 N N . GLN B 1 175 ? -13.852 38.781 4.949 1 88.81 175 GLN B N 1
ATOM 7498 C CA . GLN B 1 175 ? -13.258 37.938 5.996 1 88.81 175 GLN B CA 1
ATOM 7499 C C . GLN B 1 175 ? -11.781 37.688 5.715 1 88.81 175 GLN B C 1
ATOM 7501 O O . GLN B 1 175 ? -10.945 37.781 6.617 1 88.81 175 GLN B O 1
ATOM 7506 N N . ASN B 1 176 ? -11.484 37.406 4.527 1 91.25 176 ASN B N 1
ATOM 7507 C CA . ASN B 1 176 ? -10.102 37.156 4.145 1 91.25 176 ASN B CA 1
ATOM 7508 C C . ASN B 1 176 ? -9.242 38.406 4.352 1 91.25 176 ASN B C 1
ATOM 7510 O O . ASN B 1 176 ? -8.109 38.312 4.828 1 91.25 176 ASN B O 1
ATOM 7514 N N . ASN B 1 177 ? -9.797 39.469 3.98 1 87.69 177 ASN B N 1
ATOM 7515 C CA . ASN B 1 177 ? -9.055 40.719 4.121 1 87.69 177 ASN B CA 1
ATOM 7516 C C . ASN B 1 177 ? -8.805 41.062 5.586 1 87.69 177 ASN B C 1
ATOM 7518 O O . ASN B 1 177 ? -7.742 41.594 5.941 1 87.69 177 ASN B O 1
ATOM 7522 N N . ARG B 1 178 ? -9.766 40.844 6.34 1 85.19 178 ARG B N 1
ATOM 7523 C CA . ARG B 1 178 ? -9.609 41.094 7.77 1 85.19 178 ARG B CA 1
ATOM 7524 C C . ARG B 1 178 ? -8.508 40.188 8.352 1 85.19 178 ARG B C 1
ATOM 7526 O O . ARG B 1 178 ? -7.684 40.656 9.141 1 85.19 178 ARG B O 1
ATOM 7533 N N . ALA B 1 179 ? -8.562 39 8.055 1 89 179 ALA B N 1
ATOM 7534 C CA . ALA B 1 179 ? -7.535 38.062 8.523 1 89 179 ALA B CA 1
ATOM 7535 C C . ALA B 1 179 ? -6.148 38.5 8.07 1 89 179 ALA B C 1
ATOM 7537 O O . ALA B 1 179 ? -5.191 38.469 8.844 1 89 179 ALA B O 1
ATOM 7538 N N . LYS B 1 180 ? -6.031 38.938 6.82 1 89.19 180 LYS B N 1
ATOM 7539 C CA . LYS B 1 180 ? -4.758 39.406 6.301 1 89.19 180 LYS B CA 1
ATOM 7540 C C . LYS B 1 180 ? -4.281 40.656 7.062 1 89.19 180 LYS B C 1
ATOM 7542 O O . LYS B 1 180 ? -3.088 40.812 7.32 1 89.19 180 LYS B O 1
ATOM 7547 N N . LYS B 1 181 ? -5.195 41.469 7.336 1 83.31 181 LYS B N 1
ATOM 7548 C CA . LYS B 1 181 ? -4.859 42.688 8.07 1 83.31 181 LYS B CA 1
ATOM 7549 C C . LYS B 1 181 ? -4.309 42.375 9.453 1 83.31 181 LYS B C 1
ATOM 7551 O O . LYS B 1 181 ? -3.344 43 9.906 1 83.31 181 LYS B O 1
ATOM 7556 N N . ILE B 1 182 ? -4.914 41.469 10.07 1 83.62 182 ILE B N 1
ATOM 7557 C CA . ILE B 1 182 ? -4.457 41.031 11.383 1 83.62 182 ILE B CA 1
ATOM 7558 C C . ILE B 1 182 ? -3.041 40.469 11.281 1 83.62 182 ILE B C 1
ATOM 7560 O O . ILE B 1 182 ? -2.162 40.844 12.07 1 83.62 182 ILE B O 1
ATOM 7564 N N . ALA B 1 183 ? -2.844 39.656 10.359 1 87.5 183 ALA B N 1
ATOM 7565 C CA . ALA B 1 183 ? -1.54 39.031 10.18 1 87.5 183 ALA B CA 1
ATOM 7566 C C . ALA B 1 183 ? -0.468 40.062 9.859 1 87.5 183 ALA B C 1
ATOM 7568 O O . ALA B 1 183 ? 0.674 39.938 10.312 1 87.5 183 ALA B O 1
ATOM 7569 N N . LYS B 1 184 ? -0.797 41 9.008 1 85.25 184 LYS B N 1
ATOM 7570 C CA . LYS B 1 184 ? 0.146 42.062 8.688 1 85.25 184 LYS B CA 1
ATOM 7571 C C . LYS B 1 184 ? 0.53 42.844 9.938 1 85.25 184 LYS B C 1
ATOM 7573 O O . LYS B 1 184 ? 1.689 43.25 10.102 1 85.25 184 LYS B O 1
ATOM 7578 N N . SER B 1 185 ? -0.453 43.094 10.75 1 79.12 185 SER B N 1
ATOM 7579 C CA . SER B 1 185 ? -0.191 43.812 12 1 79.12 185 SER B CA 1
ATOM 7580 C C . SER B 1 185 ? 0.754 43 12.891 1 79.12 185 SER B C 1
ATOM 7582 O O . SER B 1 185 ? 1.659 43.594 13.508 1 79.12 185 SER B O 1
ATOM 7584 N N . ILE B 1 186 ? 0.533 41.781 12.898 1 82.44 186 ILE B N 1
ATOM 7585 C CA . ILE B 1 186 ? 1.377 40.938 13.719 1 82.44 186 ILE B CA 1
ATOM 7586 C C . ILE B 1 186 ? 2.791 40.875 13.141 1 82.44 186 ILE B C 1
ATOM 7588 O O . ILE B 1 186 ? 3.771 40.875 13.891 1 82.44 186 ILE B O 1
ATOM 7592 N N . SER B 1 187 ? 2.879 40.844 11.883 1 84.56 187 SER B N 1
ATOM 7593 C CA . SER B 1 187 ? 4.184 40.812 11.227 1 84.56 187 SER B CA 1
ATOM 7594 C C . SER B 1 187 ? 4.977 42.094 11.562 1 84.56 187 SER B C 1
ATOM 7596 O O . SER B 1 187 ? 6.18 42 11.828 1 84.56 187 SER B O 1
ATOM 7598 N N . THR B 1 188 ? 4.297 43.156 11.516 1 79.12 188 THR B N 1
ATOM 7599 C CA . THR B 1 188 ? 4.934 44.438 11.836 1 79.12 188 THR B CA 1
ATOM 7600 C C . THR B 1 188 ? 5.402 44.469 13.289 1 79.12 188 THR B C 1
ATOM 7602 O O . THR B 1 188 ? 6.508 44.906 13.586 1 79.12 188 THR B O 1
ATOM 7605 N N . ILE B 1 189 ? 4.629 43.969 14.055 1 73.25 189 ILE B N 1
ATOM 7606 C CA . ILE B 1 189 ? 4.945 43.969 15.477 1 73.25 189 ILE B CA 1
ATOM 7607 C C . ILE B 1 189 ? 6.078 42.969 15.75 1 73.25 189 ILE B C 1
ATOM 7609 O O . ILE B 1 189 ? 6.938 43.219 16.594 1 73.25 189 ILE B O 1
ATOM 7613 N N . PHE B 1 190 ? 6.039 41.906 15.078 1 83.25 190 PHE B N 1
ATOM 7614 C CA . PHE B 1 190 ? 7.117 40.906 15.164 1 83.25 190 PHE B CA 1
ATOM 7615 C C . PHE B 1 190 ? 8.461 41.562 14.875 1 83.25 190 PHE B C 1
ATOM 7617 O O . PHE B 1 190 ? 9.438 41.344 15.594 1 83.25 190 PHE B O 1
ATOM 7624 N N . ASP B 1 191 ? 8.461 42.312 13.906 1 79.62 191 ASP B N 1
ATOM 7625 C CA . ASP B 1 191 ? 9.688 43 13.539 1 79.62 191 ASP B CA 1
ATOM 7626 C C . ASP B 1 191 ? 10.125 43.969 14.641 1 79.62 191 ASP B C 1
ATOM 7628 O O . ASP B 1 191 ? 11.32 44.094 14.914 1 79.62 191 ASP B O 1
ATOM 7632 N N . GLN B 1 192 ? 9.141 44.531 15.297 1 72 192 GLN B N 1
ATOM 7633 C CA . GLN B 1 192 ? 9.43 45.438 16.375 1 72 192 GLN B CA 1
ATOM 7634 C C . GLN B 1 192 ? 9.977 44.719 17.609 1 72 192 GLN B C 1
ATOM 7636 O O . GLN B 1 192 ? 10.93 45.188 18.234 1 72 192 GLN B O 1
ATOM 7641 N N . VAL B 1 193 ? 9.352 43.625 17.891 1 73.38 193 VAL B N 1
ATOM 7642 C CA . VAL B 1 193 ? 9.781 42.812 19.031 1 73.38 193 VAL B CA 1
ATOM 7643 C C . VAL B 1 193 ? 11.195 42.281 18.797 1 73.38 193 VAL B C 1
ATOM 7645 O O . VAL B 1 193 ? 12.016 42.25 19.719 1 73.38 193 VAL B O 1
ATOM 7648 N N . THR B 1 194 ? 11.422 41.906 17.625 1 76.75 194 THR B N 1
ATOM 7649 C CA . THR B 1 194 ? 12.742 41.375 17.266 1 76.75 194 THR B CA 1
ATOM 7650 C C . THR B 1 194 ? 13.805 42.469 17.438 1 76.75 194 THR B C 1
ATOM 7652 O O . THR B 1 194 ? 14.914 42.156 17.891 1 76.75 194 THR B O 1
ATOM 7655 N N . ALA B 1 195 ? 13.43 43.562 17.078 1 70.06 195 ALA B N 1
ATOM 7656 C CA . ALA B 1 195 ? 14.375 44.688 17.156 1 70.06 195 ALA B CA 1
ATOM 7657 C C . ALA B 1 195 ? 14.664 45.031 18.625 1 70.06 195 ALA B C 1
ATOM 7659 O O . ALA B 1 195 ? 15.766 45.5 18.938 1 70.06 195 ALA B O 1
ATOM 7660 N N . LYS B 1 196 ? 13.672 44.656 19.453 1 64.94 196 LYS B N 1
ATOM 7661 C CA . LYS B 1 196 ? 13.797 45.062 20.844 1 64.94 196 LYS B CA 1
ATOM 7662 C C . LYS B 1 196 ? 14.414 43.969 21.688 1 64.94 196 LYS B C 1
ATOM 7664 O O . LYS B 1 196 ? 15.25 44.219 22.562 1 64.94 196 LYS B O 1
ATOM 7669 N N . ASP B 1 197 ? 14.07 42.75 21.438 1 66.75 197 ASP B N 1
ATOM 7670 C CA . ASP B 1 197 ? 14.352 41.688 22.391 1 66.75 197 ASP B CA 1
ATOM 7671 C C . ASP B 1 197 ? 15.43 40.75 21.859 1 66.75 197 ASP B C 1
ATOM 7673 O O . ASP B 1 197 ? 15.883 39.844 22.562 1 66.75 197 ASP B O 1
ATOM 7677 N N . CYS B 1 198 ? 15.836 40.969 20.656 1 74.5 198 CYS B N 1
ATOM 7678 C CA . CYS B 1 198 ? 16.766 40 20.109 1 74.5 198 CYS B CA 1
ATOM 7679 C C . CYS B 1 198 ? 18.078 40.656 19.688 1 74.5 198 CYS B C 1
ATOM 7681 O O . CYS B 1 198 ? 18.141 41.875 19.516 1 74.5 198 CYS B O 1
ATOM 7683 N N . HIS B 1 199 ? 19.094 39.75 19.688 1 75.81 199 HIS B N 1
ATOM 7684 C CA . HIS B 1 199 ? 20.391 40.219 19.234 1 75.81 199 HIS B CA 1
ATOM 7685 C C . HIS B 1 199 ? 20.375 40.562 17.75 1 75.81 199 HIS B C 1
ATOM 7687 O O . HIS B 1 199 ? 19.656 39.906 16.969 1 75.81 199 HIS B O 1
ATOM 7693 N N . SER B 1 200 ? 21.078 41.562 17.391 1 72.5 200 SER B N 1
ATOM 7694 C CA . SER B 1 200 ? 21.078 42.062 16.016 1 72.5 200 SER B CA 1
ATOM 7695 C C . SER B 1 200 ? 21.547 40.969 15.047 1 72.5 200 SER B C 1
ATOM 7697 O O . SER B 1 200 ? 21.188 41 13.867 1 72.5 200 SER B O 1
ATOM 7699 N N . ASP B 1 201 ? 22.266 40.031 15.578 1 74.81 201 ASP B N 1
ATOM 7700 C CA . ASP B 1 201 ? 22.797 38.969 14.703 1 74.81 201 ASP B CA 1
ATOM 7701 C C . ASP B 1 201 ? 21.781 37.844 14.523 1 74.81 201 ASP B C 1
ATOM 7703 O O . ASP B 1 201 ? 22 36.938 13.711 1 74.81 201 ASP B O 1
ATOM 7707 N N . ASP B 1 202 ? 20.719 38 15.336 1 81.44 202 ASP B N 1
ATOM 7708 C CA . ASP B 1 202 ? 19.719 36.969 15.234 1 81.44 202 ASP B CA 1
ATOM 7709 C C . ASP B 1 202 ? 18.797 37.188 14.039 1 81.44 202 ASP B C 1
ATOM 7711 O O . ASP B 1 202 ? 18.172 38.25 13.93 1 81.44 202 ASP B O 1
ATOM 7715 N N . ASN B 1 203 ? 19.047 36.812 12.891 1 81.5 203 ASN B N 1
ATOM 7716 C CA . ASN B 1 203 ? 18.203 36.906 11.703 1 81.5 203 ASN B CA 1
ATOM 7717 C C . ASN B 1 203 ? 16.859 36.219 11.898 1 81.5 203 ASN B C 1
ATOM 7719 O O . ASN B 1 203 ? 16.703 35.062 11.523 1 81.5 203 ASN B O 1
ATOM 7723 N N . LEU B 1 204 ? 15.859 37.062 12.445 1 86.19 204 LEU B N 1
ATOM 7724 C CA . LEU B 1 204 ? 14.539 36.469 12.688 1 86.19 204 LEU B CA 1
ATOM 7725 C C . LEU B 1 204 ? 13.609 36.719 11.508 1 86.19 204 LEU B C 1
ATOM 7727 O O . LEU B 1 204 ? 13.617 37.812 10.93 1 86.19 204 LEU B O 1
ATOM 7731 N N . SER B 1 205 ? 12.883 35.719 11.125 1 87.06 205 SER B N 1
ATOM 7732 C CA . SER B 1 205 ? 11.898 35.844 10.062 1 87.06 205 SER B CA 1
ATOM 7733 C C . SER B 1 205 ? 10.617 35.094 10.398 1 87.06 205 SER B C 1
ATOM 7735 O O . SER B 1 205 ? 10.656 33.906 10.68 1 87.06 205 SER B O 1
ATOM 7737 N N . LEU B 1 206 ? 9.547 35.812 10.398 1 89.12 206 LEU B N 1
ATOM 7738 C CA . LEU B 1 206 ? 8.258 35.156 10.617 1 89.12 206 LEU B CA 1
ATOM 7739 C C . LEU B 1 206 ? 7.84 34.344 9.398 1 89.12 206 LEU B C 1
ATOM 7741 O O . LEU B 1 206 ? 7.875 34.844 8.266 1 89.12 206 LEU B O 1
ATOM 7745 N N . LYS B 1 207 ? 7.406 33.156 9.641 1 87.31 207 LYS B N 1
ATOM 7746 C CA . LYS B 1 207 ? 7.055 32.281 8.523 1 87.31 207 LYS B CA 1
ATOM 7747 C C . LYS B 1 207 ? 5.543 32.125 8.383 1 87.31 207 LYS B C 1
ATOM 7749 O O . LYS B 1 207 ? 5.004 32.25 7.277 1 87.31 207 LYS B O 1
ATOM 7754 N N . SER B 1 208 ? 4.953 31.859 9.523 1 89.69 208 SER B N 1
ATOM 7755 C CA . SER B 1 208 ? 3.508 31.672 9.445 1 89.69 208 SER B CA 1
ATOM 7756 C C . SER B 1 208 ? 2.844 31.906 10.797 1 89.69 208 SER B C 1
ATOM 7758 O O . SER B 1 208 ? 3.506 31.844 11.836 1 89.69 208 SER B O 1
ATOM 7760 N N . ILE B 1 209 ? 1.586 32.219 10.734 1 89.81 209 ILE B N 1
ATOM 7761 C CA . ILE B 1 209 ? 0.748 32.406 11.914 1 89.81 209 ILE B CA 1
ATOM 7762 C C . ILE B 1 209 ? -0.602 31.719 11.703 1 89.81 209 ILE B C 1
ATOM 7764 O O . ILE B 1 209 ? -1.167 31.781 10.609 1 89.81 209 ILE B O 1
ATOM 7768 N N . GLU B 1 210 ? -1.021 31.047 12.734 1 90.56 210 GLU B N 1
ATOM 7769 C CA . GLU B 1 210 ? -2.34 30.422 12.695 1 90.56 210 GLU B CA 1
ATOM 7770 C C . GLU B 1 210 ? -3.227 30.938 13.828 1 90.56 210 GLU B C 1
ATOM 7772 O O . GLU B 1 210 ? -2.793 31.016 14.977 1 90.56 210 GLU B O 1
ATOM 7777 N N . PHE B 1 211 ? -4.41 31.312 13.477 1 89.94 211 PHE B N 1
ATOM 7778 C CA . PHE B 1 211 ? -5.336 31.781 14.5 1 89.94 211 PHE B CA 1
ATOM 7779 C C . PHE B 1 211 ? -6.777 31.5 14.094 1 89.94 211 PHE B C 1
ATOM 7781 O O . PHE B 1 211 ? -7.055 31.203 12.93 1 89.94 211 PHE B O 1
ATOM 7788 N N . ASP B 1 212 ? -7.633 31.594 15.086 1 89.38 212 ASP B N 1
ATOM 7789 C CA . ASP B 1 212 ? -9.062 31.391 14.883 1 89.38 212 ASP B CA 1
ATOM 7790 C C . ASP B 1 212 ? -9.844 32.688 15.07 1 89.38 212 ASP B C 1
ATOM 7792 O O . ASP B 1 212 ? -9.484 33.531 15.914 1 89.38 212 ASP B O 1
ATOM 7796 N N . ILE B 1 213 ? -10.805 32.875 14.195 1 88.56 213 ILE B N 1
ATOM 7797 C CA . ILE B 1 213 ? -11.836 33.875 14.391 1 88.56 213 ILE B CA 1
ATOM 7798 C C . ILE B 1 213 ? -13.203 33.219 14.492 1 88.56 213 ILE B C 1
ATOM 7800 O O . ILE B 1 213 ? -13.781 32.812 13.484 1 88.56 213 ILE B O 1
ATOM 7804 N N . GLY B 1 214 ? -13.68 33.094 15.602 1 81.06 214 GLY B N 1
ATOM 7805 C CA . GLY B 1 214 ? -14.875 32.312 15.797 1 81.06 214 GLY B CA 1
ATOM 7806 C C . GLY B 1 214 ? -14.656 30.828 15.484 1 81.06 214 GLY B C 1
ATOM 7807 O O . GLY B 1 214 ? -13.758 30.203 16.047 1 81.06 214 GLY B O 1
ATOM 7808 N N . ASN B 1 215 ? -15.375 30.406 14.508 1 81.44 215 ASN B N 1
ATOM 7809 C CA . ASN B 1 215 ? -15.281 29 14.133 1 81.44 215 ASN B CA 1
ATOM 7810 C C . ASN B 1 215 ? -14.438 28.812 12.883 1 81.44 215 ASN B C 1
ATOM 7812 O O . ASN B 1 215 ? -14.32 27.688 12.375 1 81.44 215 ASN B O 1
ATOM 7816 N N . ASN B 1 216 ? -13.844 29.922 12.516 1 87 216 ASN B N 1
ATOM 7817 C CA . ASN B 1 216 ? -13.023 29.859 11.312 1 87 216 ASN B CA 1
ATOM 7818 C C . ASN B 1 216 ? -11.531 29.875 11.641 1 87 216 ASN B C 1
ATOM 7820 O O . ASN B 1 216 ? -11.078 30.688 12.438 1 87 216 ASN B O 1
ATOM 7824 N N . SER B 1 217 ? -10.875 28.953 11.102 1 88.88 217 SER B N 1
ATOM 7825 C CA . SER B 1 217 ? -9.438 28.859 11.305 1 88.88 217 SER B CA 1
ATOM 7826 C C . SER B 1 217 ? -8.672 29.359 10.094 1 88.88 217 SER B C 1
ATOM 7828 O O . SER B 1 217 ? -9.039 29.078 8.953 1 88.88 217 SER B O 1
ATOM 7830 N N . PHE B 1 218 ? -7.633 30.125 10.359 1 90.81 218 PHE B N 1
ATOM 7831 C CA . PHE B 1 218 ? -6.836 30.719 9.289 1 90.81 218 PHE B CA 1
ATOM 7832 C C . PHE B 1 218 ? -5.359 30.375 9.461 1 90.81 218 PHE B C 1
ATOM 7834 O O . PHE B 1 218 ? -4.848 30.391 10.586 1 90.81 218 PHE B O 1
ATOM 7841 N N . TYR B 1 219 ? -4.77 29.984 8.43 1 89.88 219 TYR B N 1
ATOM 7842 C CA . TYR B 1 219 ? -3.324 29.812 8.344 1 89.88 219 TYR B CA 1
ATOM 7843 C C . TYR B 1 219 ? -2.717 30.797 7.355 1 89.88 219 TYR B C 1
ATOM 7845 O O . TYR B 1 219 ? -2.973 30.719 6.152 1 89.88 219 TYR B O 1
ATOM 7853 N N . LEU B 1 220 ? -1.887 31.688 7.875 1 88.94 220 LEU B N 1
ATOM 7854 C CA . LEU B 1 220 ? -1.325 32.75 7.043 1 88.94 220 LEU B CA 1
ATOM 7855 C C . LEU B 1 220 ? 0.186 32.594 6.914 1 88.94 220 LEU B C 1
ATOM 7857 O O . LEU B 1 220 ? 0.901 32.562 7.918 1 88.94 220 LEU B O 1
ATOM 7861 N N . SER B 1 221 ? 0.644 32.438 5.73 1 88 221 SER B N 1
ATOM 7862 C CA . SER B 1 221 ? 2.076 32.469 5.457 1 88 221 SER B CA 1
ATOM 7863 C C . SER B 1 221 ? 2.564 33.875 5.184 1 88 221 SER B C 1
ATOM 7865 O O . SER B 1 221 ? 1.9 34.656 4.48 1 88 221 SER B O 1
ATOM 7867 N N . VAL B 1 222 ? 3.713 34.094 5.887 1 82.56 222 VAL B N 1
ATOM 7868 C CA . VAL B 1 222 ? 4.258 35.438 5.762 1 82.56 222 VAL B CA 1
ATOM 7869 C C . VAL B 1 222 ? 5.426 35.438 4.773 1 82.56 222 VAL B C 1
ATOM 7871 O O . VAL B 1 222 ? 6.215 34.5 4.746 1 82.56 222 VAL B O 1
ATOM 7874 N N . ASN B 1 223 ? 5.582 36.375 3.863 1 71.94 223 ASN B N 1
ATOM 7875 C CA . ASN B 1 223 ? 6.66 36.594 2.906 1 71.94 223 ASN B CA 1
ATOM 7876 C C . ASN B 1 223 ? 6.484 35.75 1.654 1 71.94 223 ASN B C 1
ATOM 7878 O O . ASN B 1 223 ? 5.508 35 1.538 1 71.94 223 ASN B O 1
ATOM 7882 N N . LYS B 1 224 ? 7.363 35.938 0.768 1 65.88 224 LYS B N 1
ATOM 7883 C CA . LYS B 1 224 ? 7.289 35.281 -0.546 1 65.88 224 LYS B CA 1
ATOM 7884 C C . LYS B 1 224 ? 7.527 33.781 -0.446 1 65.88 224 LYS B C 1
ATOM 7886 O O . LYS B 1 224 ? 8.312 33.344 0.387 1 65.88 224 LYS B O 1
ATOM 7891 N N . GLU B 1 225 ? 6.66 33.188 -1.094 1 69.25 225 GLU B N 1
ATOM 7892 C CA . GLU B 1 225 ? 6.766 31.734 -1.189 1 69.25 225 GLU B CA 1
ATOM 7893 C C . GLU B 1 225 ? 8.148 31.312 -1.685 1 69.25 225 GLU B C 1
ATOM 7895 O O . GLU B 1 225 ? 8.633 31.828 -2.691 1 69.25 225 GLU B O 1
ATOM 7900 N N . ASN B 1 226 ? 8.844 30.688 -0.803 1 77.62 226 ASN B N 1
ATOM 7901 C CA . ASN B 1 226 ? 10.094 30.094 -1.255 1 77.62 226 ASN B CA 1
ATOM 7902 C C . ASN B 1 226 ? 9.836 28.875 -2.143 1 77.62 226 ASN B C 1
ATOM 7904 O O . ASN B 1 226 ? 9.555 27.781 -1.644 1 77.62 226 ASN B O 1
ATOM 7908 N N . ILE B 1 227 ? 9.867 29.109 -3.396 1 81.75 227 ILE B N 1
ATOM 7909 C CA . ILE B 1 227 ? 9.562 28.094 -4.402 1 81.75 227 ILE B CA 1
ATOM 7910 C C . ILE B 1 227 ? 10.453 26.875 -4.195 1 81.75 227 ILE B C 1
ATOM 7912 O O . ILE B 1 227 ? 10 25.734 -4.344 1 81.75 227 ILE B O 1
ATOM 7916 N N . GLU B 1 228 ? 11.664 27.141 -3.787 1 84.25 228 GLU B N 1
ATOM 7917 C CA . GLU B 1 228 ? 12.609 26.031 -3.596 1 84.25 228 GLU B CA 1
ATOM 7918 C C . GLU B 1 228 ? 12.203 25.156 -2.412 1 84.25 228 GLU B C 1
ATOM 7920 O O . GLU B 1 228 ? 12.344 23.938 -2.465 1 84.25 228 GLU B O 1
ATOM 7925 N N . GLU B 1 229 ? 11.664 25.797 -1.475 1 83.5 229 GLU B N 1
ATOM 7926 C CA . GLU B 1 229 ? 11.234 25.047 -0.299 1 83.5 229 GLU B CA 1
ATOM 7927 C C . GLU B 1 229 ? 10.008 24.203 -0.609 1 83.5 229 GLU B C 1
ATOM 7929 O O . GLU B 1 229 ? 9.898 23.062 -0.124 1 83.5 229 GLU B O 1
ATOM 7934 N N . ILE B 1 230 ? 9.227 24.75 -1.406 1 86.44 230 ILE B N 1
ATOM 7935 C CA . ILE B 1 230 ? 8.023 24.031 -1.796 1 86.44 230 ILE B CA 1
ATOM 7936 C C . ILE B 1 230 ? 8.406 22.812 -2.643 1 86.44 230 ILE B C 1
ATOM 7938 O O . ILE B 1 230 ? 7.871 21.719 -2.443 1 86.44 230 ILE B O 1
ATOM 7942 N N . LYS B 1 231 ? 9.297 23.062 -3.492 1 91.38 231 LYS B N 1
ATOM 7943 C CA . LYS B 1 231 ? 9.773 21.969 -4.348 1 91.38 231 LYS B CA 1
ATOM 7944 C C . LYS B 1 231 ? 10.477 20.891 -3.525 1 91.38 231 LYS B C 1
ATOM 7946 O O . LYS B 1 231 ? 10.273 19.703 -3.758 1 91.38 231 LYS B O 1
ATOM 7951 N N . HIS B 1 232 ? 11.227 21.359 -2.615 1 92.5 232 HIS B N 1
ATOM 7952 C CA . HIS B 1 232 ? 11.945 20.422 -1.751 1 92.5 232 HIS B CA 1
ATOM 7953 C C . HIS B 1 232 ? 10.984 19.562 -0.956 1 92.5 232 HIS B C 1
ATOM 7955 O O . HIS B 1 232 ? 11.18 18.344 -0.845 1 92.5 232 HIS B O 1
ATOM 7961 N N . LYS B 1 233 ? 9.992 20.172 -0.51 1 91.69 233 LYS B N 1
ATOM 7962 C CA . LYS B 1 233 ? 9 19.422 0.27 1 91.69 233 LYS B CA 1
ATOM 7963 C C . LYS B 1 233 ? 8.242 18.438 -0.603 1 91.69 233 LYS B C 1
ATOM 7965 O O . LYS B 1 233 ? 7.938 17.328 -0.165 1 91.69 233 LYS B O 1
ATOM 7970 N N . ALA B 1 234 ? 7.906 18.828 -1.75 1 95.38 234 ALA B N 1
ATOM 7971 C CA . ALA B 1 234 ? 7.215 17.938 -2.682 1 95.38 234 ALA B CA 1
ATOM 7972 C C . ALA B 1 234 ? 8.086 16.75 -3.059 1 95.38 234 ALA B C 1
ATOM 7974 O O . ALA B 1 234 ? 7.609 15.609 -3.131 1 95.38 234 ALA B O 1
ATOM 7975 N N . ARG B 1 235 ? 9.367 16.969 -3.258 1 96 235 ARG B N 1
ATOM 7976 C CA . ARG B 1 235 ? 10.289 15.898 -3.615 1 96 235 ARG B CA 1
ATOM 7977 C C . ARG B 1 235 ? 10.516 14.953 -2.438 1 96 235 ARG B C 1
ATOM 7979 O O . ARG B 1 235 ? 10.68 13.75 -2.623 1 96 235 ARG B O 1
ATOM 7986 N N . ALA B 1 236 ? 10.516 15.555 -1.293 1 96.12 236 ALA B N 1
ATOM 7987 C CA . ALA B 1 236 ? 10.602 14.719 -0.099 1 96.12 236 ALA B CA 1
ATOM 7988 C C . ALA B 1 236 ? 9.383 13.805 0.02 1 96.12 236 ALA B C 1
ATOM 7990 O O . ALA B 1 236 ? 9.5 12.648 0.431 1 96.12 236 ALA B O 1
ATOM 7991 N N . ALA B 1 237 ? 8.25 14.352 -0.332 1 96.38 237 ALA B N 1
ATOM 7992 C CA . ALA B 1 237 ? 7.02 13.555 -0.307 1 96.38 237 ALA B CA 1
ATOM 7993 C C . ALA B 1 237 ? 7.078 12.422 -1.327 1 96.38 237 ALA B C 1
ATOM 7995 O O . ALA B 1 237 ? 6.602 11.32 -1.062 1 96.38 237 ALA B O 1
ATOM 7996 N N . VAL B 1 238 ? 7.641 12.672 -2.49 1 96.62 238 VAL B N 1
ATOM 7997 C CA . VAL B 1 238 ? 7.809 11.633 -3.5 1 96.62 238 VAL B CA 1
ATOM 7998 C C . VAL B 1 238 ? 8.68 10.5 -2.941 1 96.62 238 VAL B C 1
ATOM 8000 O O . VAL B 1 238 ? 8.32 9.328 -3.047 1 96.62 238 VAL B O 1
ATOM 8003 N N . GLN B 1 239 ? 9.797 10.906 -2.357 1 96.19 239 GLN B N 1
ATOM 8004 C CA . GLN B 1 239 ? 10.719 9.938 -1.777 1 96.19 239 GLN B CA 1
ATOM 8005 C C . GLN B 1 239 ? 10.031 9.117 -0.686 1 96.19 239 GLN B C 1
ATOM 8007 O O . GLN B 1 239 ? 10.211 7.895 -0.617 1 96.19 239 GLN B O 1
ATOM 8012 N N . ALA B 1 240 ? 9.273 9.805 0.108 1 94.81 240 ALA B N 1
ATOM 8013 C CA . ALA B 1 240 ? 8.57 9.133 1.203 1 94.81 240 ALA B CA 1
ATOM 8014 C C . ALA B 1 240 ? 7.543 8.141 0.672 1 94.81 240 ALA B C 1
ATOM 8016 O O . ALA B 1 240 ? 7.398 7.039 1.206 1 94.81 240 ALA B O 1
ATOM 8017 N N . CYS B 1 241 ? 6.789 8.492 -0.316 1 94.25 241 CYS B N 1
ATOM 8018 C CA . CYS B 1 241 ? 5.789 7.613 -0.912 1 94.25 241 CYS B CA 1
ATOM 8019 C C . CYS B 1 241 ? 6.441 6.383 -1.528 1 94.25 241 CYS B C 1
ATOM 8021 O O . CYS B 1 241 ? 5.91 5.277 -1.424 1 94.25 241 CYS B O 1
ATOM 8023 N N . ASP B 1 242 ? 7.559 6.582 -2.15 1 92.62 242 ASP B N 1
ATOM 8024 C CA . ASP B 1 242 ? 8.273 5.465 -2.764 1 92.62 242 ASP B CA 1
ATOM 8025 C C . ASP B 1 242 ? 8.836 4.523 -1.7 1 92.62 242 ASP B C 1
ATOM 8027 O O . ASP B 1 242 ? 8.68 3.307 -1.8 1 92.62 242 ASP B O 1
ATOM 8031 N N . LYS B 1 243 ? 9.422 5.105 -0.719 1 90.94 243 LYS B N 1
ATOM 8032 C CA . LYS B 1 243 ? 10.016 4.309 0.351 1 90.94 243 LYS B CA 1
ATOM 8033 C C . LYS B 1 243 ? 8.945 3.557 1.136 1 90.94 243 LYS B C 1
ATOM 8035 O O . LYS B 1 243 ? 9.133 2.391 1.486 1 90.94 243 LYS B O 1
ATOM 8040 N N . GLY B 1 244 ? 7.883 4.289 1.363 1 87.88 244 GLY B N 1
ATOM 8041 C CA . GLY B 1 244 ? 6.809 3.701 2.146 1 87.88 244 GLY B CA 1
ATOM 8042 C C . GLY B 1 244 ? 5.797 2.949 1.304 1 87.88 244 GLY B C 1
ATOM 8043 O O . GLY B 1 244 ? 4.836 2.381 1.832 1 87.88 244 GLY B O 1
ATOM 8044 N N . GLN B 1 245 ? 5.918 2.99 0.008 1 87.31 245 GLN B N 1
ATOM 8045 C CA . GLN B 1 245 ? 5.016 2.34 -0.935 1 87.31 245 GLN B CA 1
ATOM 8046 C C . GLN B 1 245 ? 3.584 2.838 -0.757 1 87.31 245 GLN B C 1
ATOM 8048 O O . GLN B 1 245 ? 2.652 2.037 -0.644 1 87.31 245 GLN B O 1
ATOM 8053 N N . VAL B 1 246 ? 3.443 4.074 -0.682 1 90.75 246 VAL B N 1
ATOM 8054 C CA . VAL B 1 246 ? 2.139 4.711 -0.542 1 90.75 246 VAL B CA 1
ATOM 8055 C C . VAL B 1 246 ? 1.558 5.012 -1.923 1 90.75 246 VAL B C 1
ATOM 8057 O O . VAL B 1 246 ? 2.221 5.625 -2.762 1 90.75 246 VAL B O 1
ATOM 8060 N N . SER B 1 247 ? 0.365 4.574 -2.152 1 85.31 247 SER B N 1
ATOM 8061 C CA . SER B 1 247 ? -0.297 4.801 -3.432 1 85.31 247 SER B CA 1
ATOM 8062 C C . SER B 1 247 ? -0.698 6.262 -3.596 1 85.31 247 SER B C 1
ATOM 8064 O O . SER B 1 247 ? -0.698 7.023 -2.627 1 85.31 247 SER B O 1
ATOM 8066 N N . ARG B 1 248 ? -0.996 6.617 -4.816 1 86.94 248 ARG B N 1
ATOM 8067 C CA . ARG B 1 248 ? -1.455 7.973 -5.109 1 86.94 248 ARG B CA 1
ATOM 8068 C C . ARG B 1 248 ? -2.719 8.305 -4.324 1 86.94 248 ARG B C 1
ATOM 8070 O O . ARG B 1 248 ? -2.832 9.391 -3.75 1 86.94 248 ARG B O 1
ATOM 8077 N N . GLU B 1 249 ? -3.613 7.395 -4.273 1 85.25 249 GLU B N 1
ATOM 8078 C CA . GLU B 1 249 ? -4.871 7.594 -3.561 1 85.25 249 GLU B CA 1
ATOM 8079 C C . GLU B 1 249 ? -4.641 7.676 -2.055 1 85.25 249 GLU B C 1
ATOM 8081 O O . GLU B 1 249 ? -5.262 8.492 -1.37 1 85.25 249 GLU B O 1
ATOM 8086 N N . GLY B 1 250 ? -3.77 6.824 -1.571 1 89.38 250 GLY B N 1
ATOM 8087 C CA . GLY B 1 250 ? -3.43 6.887 -0.159 1 89.38 250 GLY B CA 1
ATOM 8088 C C . GLY B 1 250 ? -2.83 8.219 0.251 1 89.38 250 GLY B C 1
ATOM 8089 O O . GLY B 1 250 ? -3.217 8.789 1.272 1 89.38 250 GLY B O 1
ATOM 8090 N N . TYR B 1 251 ? -1.984 8.75 -0.579 1 94.25 251 TYR B N 1
ATOM 8091 C CA . TYR B 1 251 ? -1.371 10.039 -0.292 1 94.25 251 TYR B CA 1
ATOM 8092 C C . TYR B 1 251 ? -2.404 11.156 -0.345 1 94.25 251 TYR B C 1
ATOM 8094 O O . TYR B 1 251 ? -2.4 12.055 0.499 1 94.25 251 TYR B O 1
ATOM 8102 N N . ARG B 1 252 ? -3.225 11.078 -1.37 1 93.69 252 ARG B N 1
ATOM 8103 C CA . ARG B 1 252 ? -4.258 12.102 -1.532 1 93.69 252 ARG B CA 1
ATOM 8104 C C . ARG B 1 252 ? -5.148 12.18 -0.296 1 93.69 252 ARG B C 1
ATOM 8106 O O . ARG B 1 252 ? -5.477 13.273 0.17 1 93.69 252 ARG B O 1
ATOM 8113 N N . THR B 1 253 ? -5.496 11.086 0.231 1 92.88 253 THR B N 1
ATOM 8114 C CA . THR B 1 253 ? -6.348 11.039 1.415 1 92.88 253 THR B CA 1
ATOM 8115 C C . THR B 1 253 ? -5.621 11.625 2.625 1 92.88 253 THR B C 1
ATOM 8117 O O . THR B 1 253 ? -6.199 12.406 3.379 1 92.88 253 THR B O 1
ATOM 8120 N N . LEU B 1 254 ? -4.375 11.281 2.766 1 94.25 254 LEU B N 1
ATOM 8121 C CA . LEU B 1 254 ? -3.602 11.789 3.893 1 94.25 254 LEU B CA 1
ATOM 8122 C C . LEU B 1 254 ? -3.361 13.289 3.754 1 94.25 254 LEU B C 1
ATOM 8124 O O . LEU B 1 254 ? -3.422 14.023 4.738 1 94.25 254 LEU B O 1
ATOM 8128 N N . ALA B 1 255 ? -3.105 13.719 2.529 1 93.44 255 ALA B N 1
ATOM 8129 C CA . ALA B 1 255 ? -2.855 15.133 2.27 1 93.44 255 ALA B CA 1
ATOM 8130 C C . ALA B 1 255 ? -4.105 15.969 2.533 1 93.44 255 ALA B C 1
ATOM 8132 O O . ALA B 1 255 ? -4.008 17.156 2.865 1 93.44 255 ALA B O 1
ATOM 8133 N N . SER B 1 256 ? -5.262 15.336 2.443 1 91.31 256 SER B N 1
ATOM 8134 C CA . SER B 1 256 ? -6.516 16.062 2.643 1 91.31 256 SER B CA 1
ATOM 8135 C C . SER B 1 256 ? -6.723 16.406 4.113 1 91.31 256 SER B C 1
ATOM 8137 O O . SER B 1 256 ? -7.492 17.328 4.434 1 91.31 256 SER B O 1
ATOM 8139 N N . ILE B 1 257 ? -6.008 15.742 5.004 1 91.69 257 ILE B N 1
ATOM 8140 C CA . ILE B 1 257 ? -6.207 16.016 6.422 1 91.69 257 ILE B CA 1
ATOM 8141 C C . ILE B 1 257 ? -5.004 16.781 6.969 1 91.69 257 ILE B C 1
ATOM 8143 O O . ILE B 1 257 ? -4.891 16.984 8.18 1 91.69 257 ILE B O 1
ATOM 8147 N N . SER B 1 258 ? -4.066 17.094 6.109 1 90.56 258 SER B N 1
ATOM 8148 C CA . SER B 1 258 ? -2.857 17.797 6.535 1 90.56 258 SER B CA 1
ATOM 8149 C C . SER B 1 258 ? -2.713 19.141 5.832 1 90.56 258 SER B C 1
ATOM 8151 O O . SER B 1 258 ? -2.93 19.234 4.621 1 90.56 258 SER B O 1
ATOM 8153 N N . GLN B 1 259 ? -2.295 20.141 6.629 1 84.5 259 GLN B N 1
ATOM 8154 C CA . GLN B 1 259 ? -2.025 21.453 6.07 1 84.5 259 GLN B CA 1
ATOM 8155 C C . GLN B 1 259 ? -0.587 21.562 5.57 1 84.5 259 GLN B C 1
ATOM 8157 O O . GLN B 1 259 ? -0.272 22.422 4.742 1 84.5 259 GLN B O 1
ATOM 8162 N N . ASP B 1 260 ? 0.16 20.703 6.027 1 87.56 260 ASP B N 1
ATOM 8163 C CA . ASP B 1 260 ? 1.599 20.812 5.797 1 87.56 260 ASP B CA 1
ATOM 8164 C C . ASP B 1 260 ? 2.018 20 4.574 1 87.56 260 ASP B C 1
ATOM 8166 O O . ASP B 1 260 ? 2.912 20.406 3.828 1 87.56 260 ASP B O 1
ATOM 8170 N N . LEU B 1 261 ? 1.378 18.906 4.305 1 92.31 261 LEU B N 1
ATOM 8171 C CA . LEU B 1 261 ? 1.733 18.078 3.162 1 92.31 261 LEU B CA 1
ATOM 8172 C C . LEU B 1 261 ? 1.367 18.75 1.851 1 92.31 261 LEU B C 1
ATOM 8174 O O . LEU B 1 261 ? 0.305 19.375 1.743 1 92.31 261 LEU B O 1
ATOM 8178 N N . PRO B 1 262 ? 2.324 18.641 0.907 1 92.75 262 PRO B N 1
ATOM 8179 C CA . PRO B 1 262 ? 1.963 19.172 -0.409 1 92.75 262 PRO B CA 1
ATOM 8180 C C . PRO B 1 262 ? 0.744 18.484 -1.012 1 92.75 262 PRO B C 1
ATOM 8182 O O . PRO B 1 262 ? 0.474 17.312 -0.698 1 92.75 262 PRO B O 1
ATOM 8185 N N . ARG B 1 263 ? 0.072 19.188 -1.843 1 92.19 263 ARG B N 1
ATOM 8186 C CA . ARG B 1 263 ? -1.067 18.594 -2.535 1 92.19 263 ARG B CA 1
ATOM 8187 C C . ARG B 1 263 ? -0.614 17.5 -3.49 1 92.19 263 ARG B C 1
ATOM 8189 O O . ARG B 1 263 ? 0.511 17.531 -3.994 1 92.19 263 ARG B O 1
ATOM 8196 N N . GLU B 1 264 ? -1.508 16.578 -3.754 1 93.19 264 GLU B N 1
ATOM 8197 C CA . GLU B 1 264 ? -1.184 15.375 -4.527 1 93.19 264 GLU B CA 1
ATOM 8198 C C . GLU B 1 264 ? -0.71 15.742 -5.93 1 93.19 264 GLU B C 1
ATOM 8200 O O . GLU B 1 264 ? 0.233 15.133 -6.449 1 93.19 264 GLU B O 1
ATOM 8205 N N . TRP B 1 265 ? -1.318 16.75 -6.527 1 90.88 265 TRP B N 1
ATOM 8206 C CA . TRP B 1 265 ? -0.952 17.094 -7.895 1 90.88 265 TRP B CA 1
ATOM 8207 C C . TRP B 1 265 ? 0.492 17.578 -7.965 1 90.88 265 TRP B C 1
ATOM 8209 O O . TRP B 1 265 ? 1.209 17.281 -8.922 1 90.88 265 TRP B O 1
ATOM 8219 N N . LYS B 1 266 ? 0.948 18.328 -7.012 1 93.38 266 LYS B N 1
ATOM 8220 C CA . LYS B 1 266 ? 2.322 18.812 -6.977 1 93.38 266 LYS B CA 1
ATOM 8221 C C . LYS B 1 266 ? 3.312 17.656 -6.812 1 93.38 266 LYS B C 1
ATOM 8223 O O . LYS B 1 266 ? 4.371 17.656 -7.445 1 93.38 266 LYS B O 1
ATOM 8228 N N . VAL B 1 267 ? 2.961 16.75 -5.973 1 95.44 267 VAL B N 1
ATOM 8229 C CA . VAL B 1 267 ? 3.809 15.586 -5.746 1 95.44 267 VAL B CA 1
ATOM 8230 C C . VAL B 1 267 ? 3.898 14.758 -7.023 1 95.44 267 VAL B C 1
ATOM 8232 O O . VAL B 1 267 ? 4.98 14.289 -7.395 1 95.44 267 VAL B O 1
ATOM 8235 N N . SER B 1 268 ? 2.777 14.586 -7.746 1 92.19 268 SER B N 1
ATOM 8236 C CA . SER B 1 268 ? 2.734 13.828 -8.992 1 92.19 268 SER B CA 1
ATOM 8237 C C . SER B 1 268 ? 3.58 14.492 -10.07 1 92.19 268 SER B C 1
ATOM 8239 O O . SER B 1 268 ? 4.25 13.805 -10.852 1 92.19 268 SER B O 1
ATOM 8241 N N . VAL B 1 269 ? 3.576 15.836 -10.055 1 93.56 269 VAL B N 1
ATOM 8242 C CA . VAL B 1 269 ? 4.352 16.578 -11.039 1 93.56 269 VAL B CA 1
ATOM 8243 C C . VAL B 1 269 ? 5.844 16.406 -10.758 1 93.56 269 VAL B C 1
ATOM 8245 O O . VAL B 1 269 ? 6.629 16.141 -11.672 1 93.56 269 VAL B O 1
ATOM 8248 N N . GLU B 1 270 ? 6.188 16.562 -9.547 1 95.69 270 GLU B N 1
ATOM 8249 C CA . GLU B 1 270 ? 7.594 16.391 -9.188 1 95.69 270 GLU B CA 1
ATOM 8250 C C . GLU B 1 270 ? 8.062 14.961 -9.453 1 95.69 270 GLU B C 1
ATOM 8252 O O . GLU B 1 270 ? 9.203 14.75 -9.867 1 95.69 270 GLU B O 1
ATOM 8257 N N . LYS B 1 271 ? 7.23 13.984 -9.18 1 95.06 271 LYS B N 1
ATOM 8258 C CA . LYS B 1 271 ? 7.574 12.594 -9.477 1 95.06 271 LYS B CA 1
ATOM 8259 C C . LYS B 1 271 ? 7.84 12.391 -10.961 1 95.06 271 LYS B C 1
ATOM 8261 O O . LYS B 1 271 ? 8.812 11.734 -11.336 1 95.06 271 LYS B O 1
ATOM 8266 N N . ARG B 1 272 ? 7.02 12.969 -11.758 1 92.56 272 ARG B N 1
ATOM 8267 C CA . ARG B 1 272 ? 7.184 12.875 -13.203 1 92.56 272 ARG B CA 1
ATOM 8268 C C . ARG B 1 272 ? 8.469 13.555 -13.656 1 92.56 272 ARG B C 1
ATOM 8270 O O . ARG B 1 272 ? 9.172 13.055 -14.531 1 92.56 272 ARG B O 1
ATOM 8277 N N . ASP B 1 273 ? 8.719 14.664 -13.023 1 95.5 273 ASP B N 1
ATOM 8278 C CA . ASP B 1 273 ? 9.914 15.406 -13.391 1 95.5 273 ASP B CA 1
ATOM 8279 C C . ASP B 1 273 ? 11.18 14.633 -13.039 1 95.5 273 ASP B C 1
ATOM 8281 O O . ASP B 1 273 ? 12.094 14.523 -13.859 1 95.5 273 ASP B O 1
ATOM 8285 N N . ILE B 1 274 ? 11.234 14.117 -11.883 1 96.69 274 ILE B N 1
ATOM 8286 C CA . ILE B 1 274 ? 12.391 13.328 -11.461 1 96.69 274 ILE B CA 1
ATOM 8287 C C . ILE B 1 274 ? 12.547 12.117 -12.383 1 96.69 274 ILE B C 1
ATOM 8289 O O . ILE B 1 274 ? 13.656 11.781 -12.797 1 96.69 274 ILE B O 1
ATOM 8293 N N . THR B 1 275 ? 11.414 11.461 -12.68 1 95.25 275 THR B N 1
ATOM 8294 C CA . THR B 1 275 ? 11.43 10.281 -13.539 1 95.25 275 THR B CA 1
ATOM 8295 C C . THR B 1 275 ? 11.953 10.625 -14.93 1 95.25 275 THR B C 1
ATOM 8297 O O . THR B 1 275 ? 12.781 9.898 -15.484 1 95.25 275 THR B O 1
ATOM 8300 N N . ARG B 1 276 ? 11.484 11.727 -15.414 1 94.69 276 ARG B N 1
ATOM 8301 C CA . ARG B 1 276 ? 11.938 12.172 -16.734 1 94.69 276 ARG B CA 1
ATOM 8302 C C . ARG B 1 276 ? 13.43 12.469 -16.719 1 94.69 276 ARG B C 1
ATOM 8304 O O . ARG B 1 276 ? 14.156 12.039 -17.625 1 94.69 276 ARG B O 1
ATOM 8311 N N . GLU B 1 277 ? 13.828 13.164 -15.766 1 96 277 GLU B N 1
ATOM 8312 C CA . GLU B 1 277 ? 15.242 13.5 -15.625 1 96 277 GLU B CA 1
ATOM 8313 C C . GLU B 1 277 ? 16.109 12.25 -15.562 1 96 277 GLU B C 1
ATOM 8315 O O . GLU B 1 277 ? 17.109 12.148 -16.266 1 96 277 GLU B O 1
ATOM 8320 N N . MET B 1 278 ? 15.742 11.32 -14.82 1 96.94 278 MET B N 1
ATOM 8321 C CA . MET B 1 278 ? 16.547 10.109 -14.625 1 96.94 278 MET B CA 1
ATOM 8322 C C . MET B 1 278 ? 16.484 9.227 -15.867 1 96.94 278 MET B C 1
ATOM 8324 O O . MET B 1 278 ? 17.469 8.562 -16.203 1 96.94 278 MET B O 1
ATOM 8328 N N . ASN B 1 279 ? 15.328 9.203 -16.531 1 95.38 279 ASN B N 1
ATOM 8329 C CA . ASN B 1 279 ? 15.203 8.406 -17.734 1 95.38 279 ASN B CA 1
ATOM 8330 C C . ASN B 1 279 ? 16.047 8.977 -18.875 1 95.38 279 ASN B C 1
ATOM 8332 O O . ASN B 1 279 ? 16.406 8.258 -19.812 1 95.38 279 ASN B O 1
ATOM 8336 N N . GLU B 1 280 ? 16.312 10.25 -18.75 1 95.75 280 GLU B N 1
ATOM 8337 C CA . GLU B 1 280 ? 17.219 10.852 -19.719 1 95.75 280 GLU B CA 1
ATOM 8338 C C . GLU B 1 280 ? 18.672 10.43 -19.453 1 95.75 280 GLU B C 1
ATOM 8340 O O . GLU B 1 280 ? 19.438 10.211 -20.391 1 95.75 280 GLU B O 1
ATOM 8345 N N . ILE B 1 281 ? 19.016 10.289 -18.266 1 96.19 281 ILE B N 1
ATOM 8346 C CA . ILE B 1 281 ? 20.359 9.898 -17.859 1 96.19 281 ILE B CA 1
ATOM 8347 C C . ILE B 1 281 ? 20.531 8.391 -18.031 1 96.19 281 ILE B C 1
ATOM 8349 O O . ILE B 1 281 ? 21.531 7.93 -18.578 1 96.19 281 ILE B O 1
ATOM 8353 N N . ILE B 1 282 ? 19.562 7.617 -17.562 1 97.62 282 ILE B N 1
ATOM 8354 C CA . ILE B 1 282 ? 19.547 6.16 -17.672 1 97.62 282 ILE B CA 1
ATOM 8355 C C . ILE B 1 282 ? 18.281 5.719 -18.391 1 97.62 282 ILE B C 1
ATOM 8357 O O . ILE B 1 282 ? 17.297 5.328 -17.734 1 97.62 282 ILE B O 1
ATOM 8361 N N . PRO B 1 283 ? 18.344 5.668 -19.609 1 96.88 283 PRO B N 1
ATOM 8362 C CA . PRO B 1 283 ? 17.156 5.32 -20.406 1 96.88 283 PRO B CA 1
ATOM 8363 C C . PRO B 1 283 ? 16.734 3.863 -20.219 1 96.88 283 PRO B C 1
ATOM 8365 O O . PRO B 1 283 ? 17.578 3 -19.969 1 96.88 283 PRO B O 1
ATOM 8368 N N . ILE B 1 284 ? 15.453 3.604 -20.312 1 94.5 284 ILE B N 1
ATOM 8369 C CA . ILE B 1 284 ? 14.891 2.26 -20.266 1 94.5 284 ILE B CA 1
ATOM 8370 C C . ILE B 1 284 ? 14.523 1.801 -21.672 1 94.5 284 ILE B C 1
ATOM 8372 O O . ILE B 1 284 ? 13.742 2.459 -22.375 1 94.5 284 ILE B O 1
ATOM 8376 N N . SER B 1 285 ? 15.172 0.707 -22.109 1 92.81 285 SER B N 1
ATOM 8377 C CA . SER B 1 285 ? 14.867 0.123 -23.422 1 92.81 285 SER B CA 1
ATOM 8378 C C . SER B 1 285 ? 13.961 -1.096 -23.281 1 92.81 285 SER B C 1
ATOM 8380 O O . SER B 1 285 ? 14.125 -1.896 -22.359 1 92.81 285 SER B O 1
ATOM 8382 N N . LEU B 1 286 ? 13.047 -1.201 -24.109 1 88.88 286 LEU B N 1
ATOM 8383 C CA . LEU B 1 286 ? 12.133 -2.336 -24.078 1 88.88 286 LEU B CA 1
ATOM 8384 C C . LEU B 1 286 ? 12.703 -3.516 -24.859 1 88.88 286 LEU B C 1
ATOM 8386 O O . LEU B 1 286 ? 13.383 -3.326 -25.875 1 88.88 286 LEU B O 1
ATOM 8390 N N . ILE B 1 287 ? 12.5 -4.652 -24.297 1 87.44 287 ILE B N 1
ATOM 8391 C CA . ILE B 1 287 ? 12.984 -5.883 -24.906 1 87.44 287 ILE B CA 1
ATOM 8392 C C . ILE B 1 287 ? 11.797 -6.777 -25.281 1 87.44 287 ILE B C 1
ATOM 8394 O O . ILE B 1 287 ? 10.914 -7.016 -24.453 1 87.44 287 ILE B O 1
ATOM 8398 N N . ASN B 1 288 ? 11.828 -7.23 -26.547 1 79.88 288 ASN B N 1
ATOM 8399 C CA . ASN B 1 288 ? 10.812 -8.188 -26.969 1 79.88 288 ASN B CA 1
ATOM 8400 C C . ASN B 1 288 ? 11.141 -9.602 -26.484 1 79.88 288 ASN B C 1
ATOM 8402 O O . ASN B 1 288 ? 12.273 -10.055 -26.609 1 79.88 288 ASN B O 1
ATOM 8406 N N . ILE B 1 289 ? 10.203 -10.039 -25.766 1 76.94 289 ILE B N 1
ATOM 8407 C CA . ILE B 1 289 ? 10.383 -11.406 -25.281 1 76.94 289 ILE B CA 1
ATOM 8408 C C . ILE B 1 289 ? 9.852 -12.391 -26.312 1 76.94 289 ILE B C 1
ATOM 8410 O O . ILE B 1 289 ? 8.805 -12.164 -26.922 1 76.94 289 ILE B O 1
ATOM 8414 N N . LEU B 1 290 ? 10.656 -13.086 -27.141 1 59.97 290 LEU B N 1
ATOM 8415 C CA . LEU B 1 290 ? 10.211 -14.039 -28.156 1 59.97 290 LEU B CA 1
ATOM 8416 C C . LEU B 1 290 ? 9 -14.828 -27.672 1 59.97 290 LEU B C 1
ATOM 8418 O O . LEU B 1 290 ? 8.898 -15.148 -26.484 1 59.97 290 LEU B O 1
ATOM 8422 N N . PRO B 1 291 ? 7.855 -14.719 -28.453 1 50.38 291 PRO B N 1
ATOM 8423 C CA . PRO B 1 291 ? 6.543 -15.32 -28.219 1 50.38 291 PRO B CA 1
ATOM 8424 C C . PRO B 1 291 ? 6.633 -16.703 -27.578 1 50.38 291 PRO B C 1
ATOM 8426 O O . PRO B 1 291 ? 5.605 -17.328 -27.312 1 50.38 291 PRO B O 1
ATOM 8429 N N . GLY B 1 292 ? 7.715 -17.344 -27.828 1 40.34 292 GLY B N 1
ATOM 8430 C CA . GLY B 1 292 ? 7.477 -18.734 -27.469 1 40.34 292 GLY B CA 1
ATOM 8431 C C . GLY B 1 292 ? 6.926 -18.891 -26.062 1 40.34 292 GLY B C 1
ATOM 8432 O O . GLY B 1 292 ? 6.48 -19.969 -25.672 1 40.34 292 GLY B O 1
ATOM 8433 N N . SER B 1 293 ? 7.613 -18.25 -25.172 1 36.06 293 SER B N 1
ATOM 8434 C CA . SER B 1 293 ? 7.207 -18.672 -23.828 1 36.06 293 SER B CA 1
ATOM 8435 C C . SER B 1 293 ? 5.969 -17.922 -23.359 1 36.06 293 SER B C 1
ATOM 8437 O O . SER B 1 293 ? 6.039 -16.719 -23.078 1 36.06 293 SER B O 1
ATOM 8439 N N . ASP B 1 294 ? 4.844 -18.031 -23.906 1 36.41 294 ASP B N 1
ATOM 8440 C CA . ASP B 1 294 ? 3.422 -17.703 -23.922 1 36.41 294 ASP B CA 1
ATOM 8441 C C . ASP B 1 294 ? 2.926 -17.297 -22.547 1 36.41 294 ASP B C 1
ATOM 8443 O O . ASP B 1 294 ? 1.731 -17.062 -22.344 1 36.41 294 ASP B O 1
ATOM 8447 N N . ASP B 1 295 ? 3.65 -17.531 -21.531 1 36.12 295 ASP B N 1
ATOM 8448 C CA . ASP B 1 295 ? 2.967 -17.75 -20.25 1 36.12 295 ASP B CA 1
ATOM 8449 C C . ASP B 1 295 ? 2.34 -16.469 -19.734 1 36.12 295 ASP B C 1
ATOM 8451 O O . ASP B 1 295 ? 1.256 -16.484 -19.156 1 36.12 295 ASP B O 1
ATOM 8455 N N . PHE B 1 296 ? 2.992 -15.391 -19.109 1 36.72 296 PHE B N 1
ATOM 8456 C CA . PHE B 1 296 ? 2.457 -14.836 -17.875 1 36.72 296 PHE B CA 1
ATOM 8457 C C . PHE B 1 296 ? 2.156 -13.352 -18.031 1 36.72 296 PHE B C 1
ATOM 8459 O O . PHE B 1 296 ? 2.133 -12.609 -17.047 1 36.72 296 PHE B O 1
ATOM 8466 N N . VAL B 1 297 ? 2.078 -12.867 -19.391 1 36.22 297 VAL B N 1
ATOM 8467 C CA . VAL B 1 297 ? 1.964 -11.414 -19.25 1 36.22 297 VAL B CA 1
ATOM 8468 C C . VAL B 1 297 ? 0.542 -11.047 -18.828 1 36.22 297 VAL B C 1
ATOM 8470 O O . VAL B 1 297 ? -0.43 -11.516 -19.438 1 36.22 297 VAL B O 1
ATOM 8473 N N . ASN B 1 298 ? 0.358 -10.586 -17.781 1 33.56 298 ASN B N 1
ATOM 8474 C CA . ASN B 1 298 ? -0.886 -9.969 -17.328 1 33.56 298 ASN B CA 1
ATOM 8475 C C . ASN B 1 298 ? -1.214 -8.719 -18.156 1 33.56 298 ASN B C 1
ATOM 8477 O O . ASN B 1 298 ? -0.528 -7.703 -18.031 1 33.56 298 ASN B O 1
ATOM 8481 N N . SER B 1 299 ? -1.425 -8.766 -19.406 1 32.25 299 SER B N 1
ATOM 8482 C CA . SER B 1 299 ? -1.66 -7.672 -20.344 1 32.25 299 SER B CA 1
ATOM 8483 C C . SER B 1 299 ? -2.863 -6.832 -19.922 1 32.25 299 SER B C 1
ATOM 8485 O O . SER B 1 299 ? -3.34 -5.996 -20.688 1 32.25 299 SER B O 1
ATOM 8487 N N . GLU B 1 300 ? -3.516 -6.984 -18.922 1 30.53 300 GLU B N 1
ATOM 8488 C CA . GLU B 1 300 ? -4.809 -6.305 -18.891 1 30.53 300 GLU B CA 1
ATOM 8489 C C . GLU B 1 300 ? -4.637 -4.797 -18.734 1 30.53 300 GLU B C 1
ATOM 8491 O O . GLU B 1 300 ? -4.141 -4.328 -17.719 1 30.53 300 GLU B O 1
ATOM 8496 N N . ILE B 1 301 ? -4.324 -4.02 -19.969 1 30.84 301 ILE B N 1
ATOM 8497 C CA . ILE B 1 301 ? -4.117 -2.574 -19.969 1 30.84 301 ILE B CA 1
ATOM 8498 C C . ILE B 1 301 ? -5.469 -1.859 -19.922 1 30.84 301 ILE B C 1
ATOM 8500 O O . ILE B 1 301 ? -6.277 -2.002 -20.844 1 30.84 301 ILE B O 1
ATOM 8504 N N . HIS B 1 302 ? -6.039 -1.609 -18.984 1 29.77 302 HIS B N 1
ATOM 8505 C CA . HIS B 1 302 ? -7.305 -0.887 -18.953 1 29.77 302 HIS B CA 1
ATOM 8506 C C . HIS B 1 302 ? -7.09 0.611 -19.141 1 29.77 302 HIS B C 1
ATOM 8508 O O . HIS B 1 302 ? -7.473 1.408 -18.281 1 29.77 302 HIS B O 1
ATOM 8514 N N . ILE B 1 303 ? -5.984 1.182 -19.828 1 31.27 303 ILE B N 1
ATOM 8515 C CA . ILE B 1 303 ? -5.766 2.623 -19.859 1 31.27 303 ILE B CA 1
ATOM 8516 C C . ILE B 1 303 ? -6.316 3.191 -21.172 1 31.27 303 ILE B C 1
ATOM 8518 O O . ILE B 1 303 ? -6.023 2.674 -22.25 1 31.27 303 ILE B O 1
ATOM 8522 N N . ASN B 1 304 ? -7.172 4.129 -21.188 1 30.67 304 ASN B N 1
ATOM 8523 C CA . ASN B 1 304 ? -7.75 4.828 -22.328 1 30.67 304 ASN B CA 1
ATOM 8524 C C . ASN B 1 304 ? -6.789 5.871 -22.891 1 30.67 304 ASN B C 1
ATOM 8526 O O . ASN B 1 304 ? -7.094 6.535 -23.891 1 30.67 304 ASN B O 1
ATOM 8530 N N . ASP B 1 305 ? -5.902 6.438 -22.188 1 30.64 305 ASP B N 1
ATOM 8531 C CA . ASP B 1 305 ? -5.059 7.445 -22.828 1 30.64 305 ASP B CA 1
ATOM 8532 C C . ASP B 1 305 ? -4.172 6.824 -23.906 1 30.64 305 ASP B C 1
ATOM 8534 O O . ASP B 1 305 ? -3.367 5.934 -23.609 1 30.64 305 ASP B O 1
ATOM 8538 N N . ALA B 1 306 ? -4.426 7.219 -25.125 1 37.56 306 ALA B N 1
ATOM 8539 C CA . ALA B 1 306 ? -3.783 6.664 -26.328 1 37.56 306 ALA B CA 1
ATOM 8540 C C . ALA B 1 306 ? -2.271 6.582 -26.141 1 37.56 306 ALA B C 1
ATOM 8542 O O . ALA B 1 306 ? -1.64 5.609 -26.562 1 37.56 306 ALA B O 1
ATOM 8543 N N . GLU B 1 307 ? -1.732 7.609 -25.641 1 36.34 307 GLU B N 1
ATOM 8544 C CA . GLU B 1 307 ? -0.284 7.617 -25.469 1 36.34 307 GLU B CA 1
ATOM 8545 C C . GLU B 1 307 ? 0.147 6.57 -24.438 1 36.34 307 GLU B C 1
ATOM 8547 O O . GLU B 1 307 ? 1.144 5.871 -24.641 1 36.34 307 GLU B O 1
ATOM 8552 N N . ILE B 1 308 ? -0.636 6.5 -23.5 1 39.81 308 ILE B N 1
ATOM 8553 C CA . ILE B 1 308 ? -0.364 5.504 -22.469 1 39.81 308 ILE B CA 1
ATOM 8554 C C . ILE B 1 308 ? -0.622 4.105 -23.016 1 39.81 308 ILE B C 1
ATOM 8556 O O . ILE B 1 308 ? 0.171 3.186 -22.797 1 39.81 308 ILE B O 1
ATOM 8560 N N . VAL B 1 309 ? -1.653 4.051 -23.812 1 40.72 309 VAL B N 1
ATOM 8561 C CA . VAL B 1 309 ? -2.018 2.793 -24.453 1 40.72 309 VAL B CA 1
ATOM 8562 C C . VAL B 1 309 ? -0.912 2.367 -25.422 1 40.72 309 VAL B C 1
ATOM 8564 O O . VAL B 1 309 ? -0.509 1.201 -25.438 1 40.72 309 VAL B O 1
ATOM 8567 N N . HIS B 1 310 ? -0.524 3.301 -26.266 1 42.03 310 HIS B N 1
ATOM 8568 C CA . HIS B 1 310 ? 0.564 3 -27.188 1 42.03 310 HIS B CA 1
ATOM 8569 C C . HIS B 1 310 ? 1.82 2.57 -26.438 1 42.03 310 HIS B C 1
ATOM 8571 O O . HIS B 1 310 ? 2.451 1.572 -26.797 1 42.03 310 HIS B O 1
ATOM 8577 N N . ASN B 1 311 ? 2.086 3.332 -25.453 1 44.34 311 ASN B N 1
ATOM 8578 C CA . ASN B 1 311 ? 3.279 3.016 -24.672 1 44.34 311 ASN B CA 1
ATOM 8579 C C . ASN B 1 311 ? 3.137 1.683 -23.953 1 44.34 311 ASN B C 1
ATOM 8581 O O . ASN B 1 311 ? 4.09 0.904 -23.875 1 44.34 311 ASN B O 1
ATOM 8585 N N . MET B 1 312 ? 1.921 1.477 -23.594 1 46.38 312 MET B N 1
ATOM 8586 C CA . MET B 1 312 ? 1.611 0.255 -22.859 1 46.38 312 MET B CA 1
ATOM 8587 C C . MET B 1 312 ? 1.585 -0.952 -23.797 1 46.38 312 MET B C 1
ATOM 8589 O O . MET B 1 312 ? 2.109 -2.014 -23.453 1 46.38 312 MET B O 1
ATOM 8593 N N . GLN B 1 313 ? 0.854 -0.84 -24.938 1 49.19 313 GLN B N 1
ATOM 8594 C CA . GLN B 1 313 ? 0.852 -1.892 -25.953 1 49.19 313 GLN B CA 1
ATOM 8595 C C . GLN B 1 313 ? 2.273 -2.268 -26.359 1 49.19 313 GLN B C 1
ATOM 8597 O O . GLN B 1 313 ? 2.559 -3.434 -26.625 1 49.19 313 GLN B O 1
ATOM 8602 N N . GLN B 1 314 ? 3.098 -1.252 -26.203 1 52.78 314 GLN B N 1
ATOM 8603 C CA . GLN B 1 314 ? 4.48 -1.49 -26.609 1 52.78 314 GLN B CA 1
ATOM 8604 C C . GLN B 1 314 ? 5.297 -2.086 -25.469 1 52.78 314 GLN B C 1
ATOM 8606 O O . GLN B 1 314 ? 6.301 -2.762 -25.703 1 52.78 314 GLN B O 1
ATOM 8611 N N . SER B 1 315 ? 4.645 -1.896 -24.297 1 57.59 315 SER B N 1
ATOM 8612 C CA . SER B 1 315 ? 5.531 -2.227 -23.188 1 57.59 315 SER B CA 1
ATOM 8613 C C . SER B 1 315 ? 5.027 -3.439 -22.406 1 57.59 315 SER B C 1
ATOM 8615 O O . SER B 1 315 ? 5.809 -4.152 -21.781 1 57.59 315 SER B O 1
ATOM 8617 N N . ILE B 1 316 ? 3.719 -3.688 -22.625 1 58.47 316 ILE B N 1
ATOM 8618 C CA . ILE B 1 316 ? 3.15 -4.773 -21.828 1 58.47 316 ILE B CA 1
ATOM 8619 C C . ILE B 1 316 ? 3.668 -6.113 -22.344 1 58.47 316 ILE B C 1
ATOM 8621 O O . ILE B 1 316 ? 3.736 -6.332 -23.562 1 58.47 316 ILE B O 1
ATOM 8625 N N . GLY B 1 317 ? 4.02 -6.949 -21.531 1 66.31 317 GLY B N 1
ATOM 8626 C CA . GLY B 1 317 ? 4.57 -8.25 -21.875 1 66.31 317 GLY B CA 1
ATOM 8627 C C . GLY B 1 317 ? 6.02 -8.188 -22.312 1 66.31 317 GLY B C 1
ATOM 8628 O O . GLY B 1 317 ? 6.617 -9.211 -22.656 1 66.31 317 GLY B O 1
ATOM 8629 N N . LYS B 1 318 ? 6.48 -6.988 -22.312 1 79.56 318 LYS B N 1
ATOM 8630 C CA . LYS B 1 318 ? 7.875 -6.816 -22.703 1 79.56 318 LYS B CA 1
ATOM 8631 C C . LYS B 1 318 ? 8.773 -6.66 -21.469 1 79.56 318 LYS B C 1
ATOM 8633 O O . LYS B 1 318 ? 8.297 -6.348 -20.375 1 79.56 318 LYS B O 1
ATOM 8638 N N . GLY B 1 319 ? 10.023 -7.004 -21.719 1 88.19 319 GLY B N 1
ATOM 8639 C CA . GLY B 1 319 ? 11.023 -6.746 -20.688 1 88.19 319 GLY B CA 1
ATOM 8640 C C . GLY B 1 319 ? 11.633 -5.363 -20.781 1 88.19 319 GLY B C 1
ATOM 8641 O O . GLY B 1 319 ? 11.32 -4.602 -21.703 1 88.19 319 GLY B O 1
ATOM 8642 N N . GLY B 1 320 ? 12.273 -4.992 -19.797 1 93.5 320 GLY B N 1
ATOM 8643 C CA . GLY B 1 320 ? 12.992 -3.729 -19.766 1 93.5 320 GLY B CA 1
ATOM 8644 C C . GLY B 1 320 ? 14.469 -3.885 -19.469 1 93.5 320 GLY B C 1
ATOM 8645 O O . GLY B 1 320 ? 14.859 -4.801 -18.734 1 93.5 320 GLY B O 1
ATOM 8646 N N . ARG B 1 321 ? 15.258 -3.006 -20.062 1 95.94 321 ARG B N 1
ATOM 8647 C CA . ARG B 1 321 ? 16.703 -3.031 -19.875 1 95.94 321 ARG B CA 1
ATOM 8648 C C . ARG B 1 321 ? 17.25 -1.631 -19.609 1 95.94 321 ARG B C 1
ATOM 8650 O O . ARG B 1 321 ? 16.75 -0.651 -20.172 1 95.94 321 ARG B O 1
ATOM 8657 N N . ARG B 1 322 ? 18.234 -1.52 -18.719 1 96.44 322 ARG B N 1
ATOM 8658 C CA . ARG B 1 322 ? 19.031 -0.332 -18.438 1 96.44 322 ARG B CA 1
ATOM 8659 C C . ARG B 1 322 ? 20.5 -0.584 -18.734 1 96.44 322 ARG B C 1
ATOM 8661 O O . ARG B 1 322 ? 21.047 -1.622 -18.359 1 96.44 322 ARG B O 1
ATOM 8668 N N . ASN B 1 323 ? 21.078 0.315 -19.406 1 97.25 323 ASN B N 1
ATOM 8669 C CA . ASN B 1 323 ? 22.484 0.136 -19.766 1 97.25 323 ASN B CA 1
ATOM 8670 C C . ASN B 1 323 ? 23.391 0.218 -18.547 1 97.25 323 ASN B C 1
ATOM 8672 O O . ASN B 1 323 ? 23.266 1.14 -17.734 1 97.25 323 ASN B O 1
ATOM 8676 N N . VAL B 1 324 ? 24.297 -0.743 -18.5 1 98.06 324 VAL B N 1
ATOM 8677 C CA . VAL B 1 324 ? 25.219 -0.812 -17.375 1 98.06 324 VAL B CA 1
ATOM 8678 C C . VAL B 1 324 ? 26.109 0.43 -17.359 1 98.06 324 VAL B C 1
ATOM 8680 O O . VAL B 1 324 ? 26.359 1.012 -16.312 1 98.06 324 VAL B O 1
ATOM 8683 N N . VAL B 1 325 ? 26.531 0.888 -18.5 1 97.62 325 VAL B N 1
ATOM 8684 C CA . VAL B 1 325 ? 27.453 2.016 -18.625 1 97.62 325 VAL B CA 1
ATOM 8685 C C . VAL B 1 325 ? 26.781 3.281 -18.078 1 97.62 325 VAL B C 1
ATOM 8687 O O . VAL B 1 325 ? 27.422 4.07 -17.375 1 97.62 325 VAL B O 1
ATOM 8690 N N . ASP B 1 326 ? 25.516 3.475 -18.438 1 97.5 326 ASP B N 1
ATOM 8691 C CA . ASP B 1 326 ? 24.797 4.652 -17.969 1 97.5 326 ASP B CA 1
ATOM 8692 C C . ASP B 1 326 ? 24.688 4.66 -16.438 1 97.5 326 ASP B C 1
ATOM 8694 O O . ASP B 1 326 ? 24.828 5.707 -15.805 1 97.5 326 ASP B O 1
ATOM 8698 N N . ILE B 1 327 ? 24.438 3.479 -15.883 1 98 327 ILE B N 1
ATOM 8699 C CA . ILE B 1 327 ? 24.328 3.35 -14.43 1 98 327 ILE B CA 1
ATOM 8700 C C . ILE B 1 327 ? 25.688 3.67 -13.789 1 98 327 ILE B C 1
ATOM 8702 O O . ILE B 1 327 ? 25.75 4.43 -12.812 1 98 327 ILE B O 1
ATOM 8706 N N . LEU B 1 328 ? 26.766 3.145 -14.344 1 97.81 328 LEU B N 1
ATOM 8707 C CA . LEU B 1 328 ? 28.109 3.365 -13.812 1 97.81 328 LEU B CA 1
ATOM 8708 C C . LEU B 1 328 ? 28.484 4.84 -13.883 1 97.81 328 LEU B C 1
ATOM 8710 O O . LEU B 1 328 ? 28.984 5.41 -12.906 1 97.81 328 LEU B O 1
ATOM 8714 N N . LYS B 1 329 ? 28.219 5.492 -14.984 1 97.25 329 LYS B N 1
ATOM 8715 C CA . LYS B 1 329 ? 28.531 6.91 -15.148 1 97.25 329 LYS B CA 1
ATOM 8716 C C . LYS B 1 329 ? 27.844 7.75 -14.07 1 97.25 329 LYS B C 1
ATOM 8718 O O . LYS B 1 329 ? 28.422 8.719 -13.578 1 97.25 329 LYS B O 1
ATOM 8723 N N . TYR B 1 330 ? 26.656 7.348 -13.797 1 97.06 330 TYR B N 1
ATOM 8724 C CA . TYR B 1 330 ? 25.891 8.086 -12.797 1 97.06 330 TYR B CA 1
ATOM 8725 C C . TYR B 1 330 ? 26.453 7.867 -11.398 1 97.06 330 TYR B C 1
ATOM 8727 O O . TYR B 1 330 ? 26.453 8.781 -10.57 1 97.06 330 TYR B O 1
ATOM 8735 N N . LEU B 1 331 ? 27.031 6.684 -11.031 1 96.44 331 LEU B N 1
ATOM 8736 C CA . LEU B 1 331 ? 27.438 6.289 -9.68 1 96.44 331 LEU B CA 1
ATOM 8737 C C . LEU B 1 331 ? 28.859 6.738 -9.391 1 96.44 331 LEU B C 1
ATOM 8739 O O . LEU B 1 331 ? 29.219 6.984 -8.234 1 96.44 331 LEU B O 1
ATOM 8743 N N . ILE B 1 332 ? 29.719 6.836 -10.344 1 96.31 332 ILE B N 1
ATOM 8744 C CA . ILE B 1 332 ? 31.156 6.973 -10.219 1 96.31 332 ILE B CA 1
ATOM 8745 C C . ILE B 1 332 ? 31.484 8.227 -9.406 1 96.31 332 ILE B C 1
ATOM 8747 O O . ILE B 1 332 ? 32.281 8.172 -8.469 1 96.31 332 ILE B O 1
ATOM 8751 N N . PRO B 1 333 ? 30.828 9.406 -9.688 1 94.69 333 PRO B N 1
ATOM 8752 C CA . PRO B 1 333 ? 31.156 10.586 -8.891 1 94.69 333 PRO B CA 1
ATOM 8753 C C . PRO B 1 333 ? 30.969 10.367 -7.395 1 94.69 333 PRO B C 1
ATOM 8755 O O . PRO B 1 333 ? 31.828 10.75 -6.598 1 94.69 333 PRO B O 1
ATOM 8758 N N . GLY B 1 334 ? 29.875 9.742 -7.062 1 92.81 334 GLY B N 1
ATOM 8759 C CA . GLY B 1 334 ? 29.625 9.469 -5.66 1 92.81 334 GLY B CA 1
ATOM 8760 C C . GLY B 1 334 ? 30.578 8.469 -5.055 1 92.81 334 GLY B C 1
ATOM 8761 O O . GLY B 1 334 ? 30.969 8.594 -3.895 1 92.81 334 GLY B O 1
ATOM 8762 N N . LEU B 1 335 ? 31.047 7.504 -5.812 1 95.31 335 LEU B N 1
ATOM 8763 C CA . LEU B 1 335 ? 31.953 6.465 -5.344 1 95.31 335 LEU B CA 1
ATOM 8764 C C . LEU B 1 335 ? 33.375 7.012 -5.168 1 95.31 335 LEU B C 1
ATOM 8766 O O . LEU B 1 335 ? 34.094 6.59 -4.27 1 95.31 335 LEU B O 1
ATOM 8770 N N . ILE B 1 336 ? 33.688 7.953 -6.016 1 95.44 336 ILE B N 1
ATOM 8771 C CA . ILE B 1 336 ? 34.969 8.609 -5.895 1 95.44 336 ILE B CA 1
ATOM 8772 C C . ILE B 1 336 ? 35 9.484 -4.641 1 95.44 336 ILE B C 1
ATOM 8774 O O . ILE B 1 336 ? 35.969 9.453 -3.879 1 95.44 336 ILE B O 1
ATOM 8778 N N . GLU B 1 337 ? 33.906 10.211 -4.418 1 93.31 337 GLU B N 1
ATOM 8779 C CA . GLU B 1 337 ? 33.812 11.086 -3.256 1 93.31 337 GLU B CA 1
ATOM 8780 C C . GLU B 1 337 ? 33.938 10.297 -1.954 1 93.31 337 GLU B C 1
ATOM 8782 O O . GLU B 1 337 ? 34.531 10.773 -0.989 1 93.31 337 GLU B O 1
ATOM 8787 N N . ARG B 1 338 ? 33.5 9.094 -1.934 1 92.69 338 ARG B N 1
ATOM 8788 C CA . ARG B 1 338 ? 33.5 8.234 -0.749 1 92.69 338 ARG B CA 1
ATOM 8789 C C . ARG B 1 338 ? 34.812 7.445 -0.673 1 92.69 338 ARG B C 1
ATOM 8791 O O . ARG B 1 338 ? 35 6.633 0.236 1 92.69 338 ARG B O 1
ATOM 8798 N N . LYS B 1 339 ? 35.656 7.512 -1.7 1 93.94 339 LYS B N 1
ATOM 8799 C CA . LYS B 1 339 ? 36.969 6.895 -1.772 1 93.94 339 LYS B CA 1
ATOM 8800 C C . LYS B 1 339 ? 36.875 5.387 -1.96 1 93.94 339 LYS B C 1
ATOM 8802 O O . LYS B 1 339 ? 37.688 4.629 -1.418 1 93.94 339 LYS B O 1
ATOM 8807 N N . ILE B 1 340 ? 35.875 5.012 -2.588 1 94.62 340 ILE B N 1
ATOM 8808 C CA . ILE B 1 340 ? 35.688 3.604 -2.926 1 94.62 340 ILE B CA 1
ATOM 8809 C C . ILE B 1 340 ? 36.438 3.281 -4.215 1 94.62 340 ILE B C 1
ATOM 8811 O O . ILE B 1 340 ? 37.062 2.229 -4.328 1 94.62 340 ILE B O 1
ATOM 8815 N N . LEU B 1 341 ? 36.312 4.238 -5.145 1 95.75 341 LEU B N 1
ATOM 8816 C CA . LEU B 1 341 ? 37.062 4.145 -6.402 1 95.75 341 LEU B CA 1
ATOM 8817 C C . LEU B 1 341 ? 38.188 5.168 -6.449 1 95.75 341 LEU B C 1
ATOM 8819 O O . LEU B 1 341 ? 38.062 6.258 -5.887 1 95.75 341 LEU B O 1
ATOM 8823 N N . ASP B 1 342 ? 39.219 4.68 -7.105 1 93.81 342 ASP B N 1
ATOM 8824 C CA . ASP B 1 342 ? 40.406 5.523 -7.195 1 93.81 342 ASP B CA 1
ATOM 8825 C C . ASP B 1 342 ? 40.656 5.977 -8.633 1 93.81 342 ASP B C 1
ATOM 8827 O O . ASP B 1 342 ? 40.844 5.148 -9.523 1 93.81 342 ASP B O 1
ATOM 8831 N N . VAL B 1 343 ? 40.781 7.25 -8.812 1 92.56 343 VAL B N 1
ATOM 8832 C CA . VAL B 1 343 ? 40.969 7.828 -10.141 1 92.56 343 VAL B CA 1
ATOM 8833 C C . VAL B 1 343 ? 42.375 7.508 -10.656 1 92.56 343 VAL B C 1
ATOM 8835 O O . VAL B 1 343 ? 42.594 7.441 -11.867 1 92.56 343 VAL B O 1
ATOM 8838 N N . MET B 1 344 ? 43.312 7.289 -9.766 1 92.81 344 MET B N 1
ATOM 8839 C CA . MET B 1 344 ? 44.688 6.984 -10.156 1 92.81 344 MET B CA 1
ATOM 8840 C C . MET B 1 344 ? 44.812 5.547 -10.648 1 92.81 344 MET B C 1
ATOM 8842 O O . MET B 1 344 ? 45.719 5.223 -11.422 1 92.81 344 MET B O 1
ATOM 8846 N N . ASN B 1 345 ? 44 4.695 -10.156 1 93.62 345 ASN B N 1
ATOM 8847 C CA . ASN B 1 345 ? 43.875 3.312 -10.609 1 93.62 345 ASN B CA 1
ATOM 8848 C C . ASN B 1 345 ? 42.438 2.965 -10.992 1 93.62 345 ASN B C 1
ATOM 8850 O O . ASN B 1 345 ? 41.781 2.213 -10.281 1 93.62 345 ASN B O 1
ATOM 8854 N N . PRO B 1 346 ? 42.031 3.494 -12.117 1 95.56 346 PRO B N 1
ATOM 8855 C CA . PRO B 1 346 ? 40.625 3.395 -12.508 1 95.56 346 PRO B CA 1
ATOM 8856 C C . PRO B 1 346 ? 40.219 1.976 -12.898 1 95.56 346 PRO B C 1
ATOM 8858 O O . PRO B 1 346 ? 40.25 1.627 -14.086 1 95.56 346 PRO B O 1
ATOM 8861 N N . LYS B 1 347 ? 39.875 1.199 -11.953 1 96.69 347 LYS B N 1
ATOM 8862 C CA . LYS B 1 347 ? 39.406 -0.174 -12.133 1 96.69 347 LYS B CA 1
ATOM 8863 C C . LYS B 1 347 ? 38.125 -0.43 -11.352 1 96.69 347 LYS B C 1
ATOM 8865 O O . LYS B 1 347 ? 38 0.016 -10.211 1 96.69 347 LYS B O 1
ATOM 8870 N N . ILE B 1 348 ? 37.188 -1.062 -11.992 1 97.81 348 ILE B N 1
ATOM 8871 C CA . ILE B 1 348 ? 35.906 -1.392 -11.359 1 97.81 348 ILE B CA 1
ATOM 8872 C C . ILE B 1 348 ? 35.688 -2.898 -11.422 1 97.81 348 ILE B C 1
ATOM 8874 O O . ILE B 1 348 ? 35.844 -3.516 -12.477 1 97.81 348 ILE B O 1
ATOM 8878 N N . HIS B 1 349 ? 35.406 -3.52 -10.32 1 98.12 349 HIS B N 1
ATOM 8879 C CA . HIS B 1 349 ? 34.969 -4.918 -10.258 1 98.12 349 HIS B CA 1
ATOM 8880 C C . HIS B 1 349 ? 33.469 -5.035 -10.234 1 98.12 349 HIS B C 1
ATOM 8882 O O . HIS B 1 349 ? 32.812 -4.703 -9.234 1 98.12 349 HIS B O 1
ATOM 8888 N N . LEU B 1 350 ? 32.906 -5.496 -11.32 1 98.38 350 LEU B N 1
ATOM 8889 C CA . LEU B 1 350 ? 31.453 -5.52 -11.516 1 98.38 350 LEU B CA 1
ATOM 8890 C C . LEU B 1 350 ? 30.922 -6.941 -11.414 1 98.38 350 LEU B C 1
ATOM 8892 O O . LEU B 1 350 ? 31.359 -7.836 -12.125 1 98.38 350 LEU B O 1
ATOM 8896 N N . ARG B 1 351 ? 29.938 -7.129 -10.555 1 98.31 351 ARG B N 1
ATOM 8897 C CA . ARG B 1 351 ? 29.297 -8.43 -10.375 1 98.31 351 ARG B CA 1
ATOM 8898 C C . ARG B 1 351 ? 27.906 -8.453 -11.008 1 98.31 351 ARG B C 1
ATOM 8900 O O . ARG B 1 351 ? 27.094 -7.578 -10.742 1 98.31 351 ARG B O 1
ATOM 8907 N N . ILE B 1 352 ? 27.688 -9.445 -11.836 1 98.25 352 ILE B N 1
ATOM 8908 C CA . ILE B 1 352 ? 26.375 -9.688 -12.422 1 98.25 352 ILE B CA 1
ATOM 8909 C C . ILE B 1 352 ? 25.672 -10.82 -11.672 1 98.25 352 ILE B C 1
ATOM 8911 O O . ILE B 1 352 ? 26.328 -11.766 -11.219 1 98.25 352 ILE B O 1
ATOM 8915 N N . SER B 1 353 ? 24.406 -10.633 -11.438 1 97.69 353 SER B N 1
ATOM 8916 C CA . SER B 1 353 ? 23.609 -11.656 -10.773 1 97.69 353 SER B CA 1
ATOM 8917 C C . SER B 1 353 ? 22.203 -11.719 -11.359 1 97.69 353 SER B C 1
ATOM 8919 O O . SER B 1 353 ? 21.797 -10.836 -12.117 1 97.69 353 SER B O 1
ATOM 8921 N N . GLY B 1 354 ? 21.5 -12.797 -11.125 1 95.25 354 GLY B N 1
ATOM 8922 C CA . GLY B 1 354 ? 20.125 -12.953 -11.594 1 95.25 354 GLY B CA 1
ATOM 8923 C C . GLY B 1 354 ? 19.297 -13.867 -10.711 1 95.25 354 GLY B C 1
ATOM 8924 O O . GLY B 1 354 ? 19.844 -14.672 -9.961 1 95.25 354 GLY B O 1
ATOM 8925 N N . ASP B 1 355 ? 18.062 -13.648 -10.805 1 93 355 ASP B N 1
ATOM 8926 C CA . ASP B 1 355 ? 17.125 -14.438 -10.016 1 93 355 ASP B CA 1
ATOM 8927 C C . ASP B 1 355 ? 15.719 -14.383 -10.617 1 93 355 ASP B C 1
ATOM 8929 O O . ASP B 1 355 ? 15.266 -13.328 -11.055 1 93 355 ASP B O 1
ATOM 8933 N N . GLY B 1 356 ? 15.109 -15.57 -10.672 1 90.12 356 GLY B N 1
ATOM 8934 C CA . GLY B 1 356 ? 13.711 -15.633 -11.078 1 90.12 356 GLY B CA 1
ATOM 8935 C C . GLY B 1 356 ? 12.766 -15.828 -9.914 1 90.12 356 GLY B C 1
ATOM 8936 O O . GLY B 1 356 ? 13.109 -16.484 -8.93 1 90.12 356 GLY B O 1
ATOM 8937 N N . ARG B 1 357 ? 11.547 -15.195 -10.023 1 84.25 357 ARG B N 1
ATOM 8938 C CA . ARG B 1 357 ? 10.578 -15.367 -8.945 1 84.25 357 ARG B CA 1
ATOM 8939 C C . ARG B 1 357 ? 9.148 -15.375 -9.477 1 84.25 357 ARG B C 1
ATOM 8941 O O . ARG B 1 357 ? 8.867 -14.766 -10.516 1 84.25 357 ARG B O 1
ATOM 8948 N N . ASN B 1 358 ? 8.375 -16.062 -8.695 1 75.12 358 ASN B N 1
ATOM 8949 C CA . ASN B 1 358 ? 6.938 -15.992 -8.93 1 75.12 358 ASN B CA 1
ATOM 8950 C C . ASN B 1 358 ? 6.32 -14.75 -8.289 1 75.12 358 ASN B C 1
ATOM 8952 O O . ASN B 1 358 ? 6.402 -14.57 -7.074 1 75.12 358 ASN B O 1
ATOM 8956 N N . VAL B 1 359 ? 5.836 -13.852 -9.016 1 69.69 359 VAL B N 1
ATOM 8957 C CA . VAL B 1 359 ? 5.227 -12.617 -8.531 1 69.69 359 VAL B CA 1
ATOM 8958 C C . VAL B 1 359 ? 3.756 -12.859 -8.188 1 69.69 359 VAL B C 1
ATOM 8960 O O . VAL B 1 359 ? 3.262 -12.391 -7.164 1 69.69 359 VAL B O 1
ATOM 8963 N N . GLY B 1 360 ? 3.102 -13.633 -8.922 1 61.28 360 GLY B N 1
ATOM 8964 C CA . GLY B 1 360 ? 1.705 -13.992 -8.727 1 61.28 360 GLY B CA 1
ATOM 8965 C C . GLY B 1 360 ? 1.378 -15.391 -9.203 1 61.28 360 GLY B C 1
ATOM 8966 O O . GLY B 1 360 ? 2.277 -16.172 -9.531 1 61.28 360 GLY B O 1
ATOM 8967 N N . ARG B 1 361 ? 0.199 -15.75 -9.125 1 56.16 361 ARG B N 1
ATOM 8968 C CA . ARG B 1 361 ? -0.244 -17.078 -9.516 1 56.16 361 ARG B CA 1
ATOM 8969 C C . ARG B 1 361 ? 0.198 -17.406 -10.938 1 56.16 361 ARG B C 1
ATOM 8971 O O . ARG B 1 361 ? 0.724 -18.5 -11.195 1 56.16 361 ARG B O 1
ATOM 8978 N N . LYS B 1 362 ? 0.049 -16.484 -11.75 1 60.84 362 LYS B N 1
ATOM 8979 C CA . LYS B 1 362 ? 0.366 -16.781 -13.148 1 60.84 362 LYS B CA 1
ATOM 8980 C C . LYS B 1 362 ? 1.417 -15.805 -13.688 1 60.84 362 LYS B C 1
ATOM 8982 O O . LYS B 1 362 ? 1.613 -15.711 -14.898 1 60.84 362 LYS B O 1
ATOM 8987 N N . VAL B 1 363 ? 2.068 -15.078 -12.719 1 70.25 363 VAL B N 1
ATOM 8988 C CA . VAL B 1 363 ? 3.012 -14.062 -13.172 1 70.25 363 VAL B CA 1
ATOM 8989 C C . VAL B 1 363 ? 4.398 -14.352 -12.617 1 70.25 363 VAL B C 1
ATOM 8991 O O . VAL B 1 363 ? 4.578 -14.453 -11.398 1 70.25 363 VAL B O 1
ATOM 8994 N N . LYS B 1 364 ? 5.328 -14.609 -13.516 1 82.19 364 LYS B N 1
ATOM 8995 C CA . LYS B 1 364 ? 6.73 -14.805 -13.156 1 82.19 364 LYS B CA 1
ATOM 8996 C C . LYS B 1 364 ? 7.605 -13.688 -13.719 1 82.19 364 LYS B C 1
ATOM 8998 O O . LYS B 1 364 ? 7.273 -13.094 -14.742 1 82.19 364 LYS B O 1
ATOM 9003 N N . GLN B 1 365 ? 8.617 -13.359 -13.023 1 88.12 365 GLN B N 1
ATOM 9004 C CA . GLN B 1 365 ? 9.57 -12.344 -13.461 1 88.12 365 GLN B CA 1
ATOM 9005 C C . GLN B 1 365 ? 11.008 -12.805 -13.227 1 88.12 365 GLN B C 1
ATOM 9007 O O . GLN B 1 365 ? 11.273 -13.57 -12.305 1 88.12 365 GLN B O 1
ATOM 9012 N N . VAL B 1 366 ? 11.883 -12.445 -14.094 1 93.69 366 VAL B N 1
ATOM 9013 C CA . VAL B 1 366 ? 13.312 -12.688 -13.945 1 93.69 366 VAL B CA 1
ATOM 9014 C C . VAL B 1 366 ? 14.062 -11.352 -13.891 1 93.69 366 VAL B C 1
ATOM 9016 O O . VAL B 1 366 ? 13.812 -10.461 -14.711 1 93.69 366 VAL B O 1
ATOM 9019 N N . MET B 1 367 ? 14.93 -11.219 -12.938 1 96.62 367 MET B N 1
ATOM 9020 C CA . MET B 1 367 ? 15.68 -9.984 -12.711 1 96.62 367 MET B CA 1
ATOM 9021 C C . MET B 1 367 ? 17.172 -10.234 -12.836 1 96.62 367 MET B C 1
ATOM 9023 O O . MET B 1 367 ? 17.703 -11.227 -12.32 1 96.62 367 MET B O 1
ATOM 9027 N N . ILE B 1 368 ? 17.828 -9.398 -13.578 1 97.75 368 ILE B N 1
ATOM 9028 C CA . ILE B 1 368 ? 19.281 -9.367 -13.641 1 97.75 368 ILE B CA 1
ATOM 9029 C C . ILE B 1 368 ? 19.812 -8.078 -13.008 1 97.75 368 ILE B C 1
ATOM 9031 O O . ILE B 1 368 ? 19.297 -6.992 -13.297 1 97.75 368 ILE B O 1
ATOM 9035 N N . THR B 1 369 ? 20.797 -8.203 -12.172 1 98.12 369 THR B N 1
ATOM 9036 C CA . THR B 1 369 ? 21.328 -7.039 -11.461 1 98.12 369 THR B CA 1
ATOM 9037 C C . THR B 1 369 ? 22.844 -6.953 -11.609 1 98.12 369 THR B C 1
ATOM 9039 O O . THR B 1 369 ? 23.484 -7.922 -12.008 1 98.12 369 THR B O 1
ATOM 9042 N N . CYS B 1 370 ? 23.375 -5.816 -11.375 1 98.19 370 CYS B N 1
ATOM 9043 C CA . CYS B 1 370 ? 24.828 -5.633 -11.234 1 98.19 370 CYS B CA 1
ATOM 9044 C C . CYS B 1 370 ? 25.156 -4.891 -9.945 1 98.19 370 CYS B C 1
ATOM 9046 O O . CYS B 1 370 ? 24.312 -4.164 -9.414 1 98.19 370 CYS B O 1
ATOM 9048 N N . SER B 1 371 ? 26.266 -5.176 -9.398 1 98 371 SER B N 1
ATOM 9049 C CA . SER B 1 371 ? 26.766 -4.508 -8.203 1 98 371 SER B CA 1
ATOM 9050 C C . SER B 1 371 ? 28.281 -4.266 -8.305 1 98 371 SER B C 1
ATOM 9052 O O . SER B 1 371 ? 28.969 -4.941 -9.062 1 98 371 SER B O 1
ATOM 9054 N N . ILE B 1 372 ? 28.703 -3.299 -7.637 1 98 372 ILE B N 1
ATOM 9055 C CA . ILE B 1 372 ? 30.125 -2.934 -7.621 1 98 372 ILE B CA 1
ATOM 9056 C C . ILE B 1 372 ? 30.797 -3.543 -6.395 1 98 372 ILE B C 1
ATOM 9058 O O . ILE B 1 372 ? 30.594 -3.076 -5.27 1 98 372 ILE B O 1
ATOM 9062 N N . LEU B 1 373 ? 31.672 -4.5 -6.617 1 97.56 373 LEU B N 1
ATOM 9063 C CA . LEU B 1 373 ? 32.281 -5.262 -5.535 1 97.56 373 LEU B CA 1
ATOM 9064 C C . LEU B 1 373 ? 33.219 -4.375 -4.707 1 97.56 373 LEU B C 1
ATOM 9066 O O . LEU B 1 373 ? 33.438 -4.645 -3.529 1 97.56 373 LEU B O 1
ATOM 9070 N N . ASP B 1 374 ? 33.688 -3.297 -5.32 1 96.31 374 ASP B N 1
ATOM 9071 C CA . ASP B 1 374 ? 34.562 -2.379 -4.629 1 96.31 374 ASP B CA 1
ATOM 9072 C C . ASP B 1 374 ? 33.875 -1.731 -3.432 1 96.31 374 ASP B C 1
ATOM 9074 O O . ASP B 1 374 ? 34.562 -1.269 -2.502 1 96.31 374 ASP B O 1
ATOM 9078 N N . ASP B 1 375 ? 32.562 -1.665 -3.467 1 95.69 375 ASP B N 1
ATOM 9079 C CA . ASP B 1 375 ? 31.781 -1.125 -2.361 1 95.69 375 ASP B CA 1
ATOM 9080 C C . ASP B 1 375 ? 31.406 -2.221 -1.368 1 95.69 375 ASP B C 1
ATOM 9082 O O . ASP B 1 375 ? 30.219 -2.395 -1.043 1 95.69 375 ASP B O 1
ATOM 9086 N N . ILE B 1 376 ? 32.375 -2.822 -0.786 1 93.06 376 ILE B N 1
ATOM 9087 C CA . ILE B 1 376 ? 32.25 -4.055 -0.012 1 93.06 376 ILE B CA 1
ATOM 9088 C C . ILE B 1 376 ? 31.344 -3.82 1.191 1 93.06 376 ILE B C 1
ATOM 9090 O O . ILE B 1 376 ? 30.531 -4.68 1.542 1 93.06 376 ILE B O 1
ATOM 9094 N N . ASP B 1 377 ? 31.328 -2.674 1.771 1 90.62 377 ASP B N 1
ATOM 9095 C CA . ASP B 1 377 ? 30.625 -2.398 3.023 1 90.62 377 ASP B CA 1
ATOM 9096 C C . ASP B 1 377 ? 29.125 -2.24 2.789 1 90.62 377 ASP B C 1
ATOM 9098 O O . ASP B 1 377 ? 28.344 -2.301 3.732 1 90.62 377 ASP B O 1
ATOM 9102 N N . ASN B 1 378 ? 28.766 -2.109 1.521 1 93 378 ASN B N 1
ATOM 9103 C CA . ASN B 1 378 ? 27.359 -1.819 1.263 1 93 378 ASN B CA 1
ATOM 9104 C C . ASN B 1 378 ? 26.719 -2.895 0.393 1 93 378 ASN B C 1
ATOM 9106 O O . ASN B 1 378 ? 25.578 -2.744 -0.045 1 93 378 ASN B O 1
ATOM 9110 N N . LEU B 1 379 ? 27.406 -4.012 0.199 1 94.12 379 LEU B N 1
ATOM 9111 C CA . LEU B 1 379 ? 26.922 -5.059 -0.693 1 94.12 379 LEU B CA 1
ATOM 9112 C C . LEU B 1 379 ? 25.766 -5.812 -0.06 1 94.12 379 LEU B C 1
ATOM 9114 O O . LEU B 1 379 ? 25.016 -6.5 -0.756 1 94.12 379 LEU B O 1
ATOM 9118 N N . TYR B 1 380 ? 25.609 -5.691 1.225 1 91.5 380 TYR B N 1
ATOM 9119 C CA . TYR B 1 380 ? 24.516 -6.387 1.902 1 91.5 380 TYR B CA 1
ATOM 9120 C C . TYR B 1 380 ? 23.203 -5.648 1.718 1 91.5 380 TYR B C 1
ATOM 9122 O O . TYR B 1 380 ? 22.125 -6.199 1.979 1 91.5 380 TYR B O 1
ATOM 9130 N N . ARG B 1 381 ? 23.297 -4.449 1.214 1 92.75 381 ARG B N 1
ATOM 9131 C CA . ARG B 1 381 ? 22.094 -3.643 1.008 1 92.75 381 ARG B CA 1
ATOM 9132 C C . ARG B 1 381 ? 21.531 -3.844 -0.396 1 92.75 381 ARG B C 1
ATOM 9134 O O . ARG B 1 381 ? 22.25 -3.645 -1.387 1 92.75 381 ARG B O 1
ATOM 9141 N N . PRO B 1 382 ? 20.234 -4.121 -0.47 1 93.94 382 PRO B N 1
ATOM 9142 C CA . PRO B 1 382 ? 19.625 -4.336 -1.789 1 93.94 382 PRO B CA 1
ATOM 9143 C C . PRO B 1 382 ? 19.703 -3.098 -2.678 1 93.94 382 PRO B C 1
ATOM 9145 O O . PRO B 1 382 ? 19.719 -3.213 -3.906 1 93.94 382 PRO B O 1
ATOM 9148 N N . GLU B 1 383 ? 19.859 -1.94 -2.096 1 92.25 383 GLU B N 1
ATOM 9149 C CA . GLU B 1 383 ? 19.891 -0.677 -2.828 1 92.25 383 GLU B CA 1
ATOM 9150 C C . GLU B 1 383 ? 21.156 -0.559 -3.678 1 92.25 383 GLU B C 1
ATOM 9152 O O . GLU B 1 383 ? 21.203 0.26 -4.598 1 92.25 383 GLU B O 1
ATOM 9157 N N . ASN B 1 384 ? 22.125 -1.362 -3.371 1 95.62 384 ASN B N 1
ATOM 9158 C CA . ASN B 1 384 ? 23.375 -1.288 -4.102 1 95.62 384 ASN B CA 1
ATOM 9159 C C . ASN B 1 384 ? 23.469 -2.369 -5.176 1 95.62 384 ASN B C 1
ATOM 9161 O O . ASN B 1 384 ? 24.547 -2.623 -5.719 1 95.62 384 ASN B O 1
ATOM 9165 N N . HIS B 1 385 ? 22.438 -3.02 -5.371 1 97.25 385 HIS B N 1
ATOM 9166 C CA . HIS B 1 385 ? 22.266 -3.914 -6.512 1 97.25 385 HIS B CA 1
ATOM 9167 C C . HIS B 1 385 ? 21.312 -3.312 -7.543 1 97.25 385 HIS B C 1
ATOM 9169 O O . HIS B 1 385 ? 20.125 -3.152 -7.277 1 97.25 385 HIS B O 1
ATOM 9175 N N . TYR B 1 386 ? 21.844 -3.062 -8.703 1 97.81 386 TYR B N 1
ATOM 9176 C CA . TYR B 1 386 ? 21.125 -2.279 -9.695 1 97.81 386 TYR B CA 1
ATOM 9177 C C . TYR B 1 386 ? 20.516 -3.182 -10.766 1 97.81 386 TYR B C 1
ATOM 9179 O O . TYR B 1 386 ? 21.219 -3.93 -11.438 1 97.81 386 TYR B O 1
ATOM 9187 N N . THR B 1 387 ? 19.219 -3.092 -10.883 1 97.81 387 THR B N 1
ATOM 9188 C CA . THR B 1 387 ? 18.516 -3.906 -11.875 1 97.81 387 THR B CA 1
ATOM 9189 C C . THR B 1 387 ? 18.859 -3.443 -13.289 1 97.81 387 THR B C 1
ATOM 9191 O O . THR B 1 387 ? 18.672 -2.271 -13.625 1 97.81 387 THR B O 1
ATOM 9194 N N . ILE B 1 388 ? 19.359 -4.324 -14.109 1 98 388 ILE B N 1
ATOM 9195 C CA . ILE B 1 388 ? 19.75 -3.986 -15.469 1 98 388 ILE B CA 1
ATOM 9196 C C . ILE B 1 388 ? 18.734 -4.543 -16.469 1 98 388 ILE B C 1
ATOM 9198 O O . ILE B 1 388 ? 18.453 -3.922 -17.484 1 98 388 ILE B O 1
ATOM 9202 N N . VAL B 1 389 ? 18.266 -5.754 -16.156 1 97.25 389 VAL B N 1
ATOM 9203 C CA . VAL B 1 389 ? 17.25 -6.363 -17 1 97.25 389 VAL B CA 1
ATOM 9204 C C . VAL B 1 389 ? 16.125 -6.918 -16.125 1 97.25 389 VAL B C 1
ATOM 9206 O O . VAL B 1 389 ? 16.375 -7.492 -15.055 1 97.25 389 VAL B O 1
ATOM 9209 N N . LEU B 1 390 ? 14.938 -6.652 -16.484 1 95.06 390 LEU B N 1
ATOM 9210 C CA . LEU B 1 390 ? 13.734 -7.195 -15.859 1 95.06 390 LEU B CA 1
ATOM 9211 C C . LEU B 1 390 ? 12.719 -7.621 -16.922 1 95.06 390 LEU B C 1
ATOM 9213 O O . LEU B 1 390 ? 12.375 -6.84 -17.812 1 95.06 390 LEU B O 1
ATOM 9217 N N . TYR B 1 391 ? 12.297 -8.867 -16.875 1 90.69 391 TYR B N 1
ATOM 9218 C CA . TYR B 1 391 ? 11.312 -9.281 -17.859 1 90.69 391 TYR B CA 1
ATOM 9219 C C . TYR B 1 391 ? 10.32 -10.273 -17.266 1 90.69 391 TYR B C 1
ATOM 9221 O O . TYR B 1 391 ? 10.664 -11.023 -16.344 1 90.69 391 TYR B O 1
ATOM 9229 N N . PRO B 1 392 ? 9.141 -10.211 -17.766 1 84.5 392 PRO B N 1
ATOM 9230 C CA . PRO B 1 392 ? 8.172 -11.234 -17.375 1 84.5 392 PRO B CA 1
ATOM 9231 C C . PRO B 1 392 ? 8.414 -12.578 -18.047 1 84.5 392 PRO B C 1
ATOM 9233 O O . PRO B 1 392 ? 8.68 -12.625 -19.25 1 84.5 392 PRO B O 1
ATOM 9236 N N . GLY B 1 393 ? 8.469 -13.625 -17.297 1 82.06 393 GLY B N 1
ATOM 9237 C CA . GLY B 1 393 ? 8.68 -14.945 -17.859 1 82.06 393 GLY B CA 1
ATOM 9238 C C . GLY B 1 393 ? 9.391 -15.898 -16.922 1 82.06 393 GLY B C 1
ATOM 9239 O O . GLY B 1 393 ? 9.609 -15.57 -15.75 1 82.06 393 GLY B O 1
ATOM 9240 N N . VAL B 1 394 ? 9.68 -17.047 -17.516 1 82.06 394 VAL B N 1
ATOM 9241 C CA . VAL B 1 394 ? 10.312 -18.094 -16.719 1 82.06 394 VAL B CA 1
ATOM 9242 C C . VAL B 1 394 ? 11.812 -18.125 -17.016 1 82.06 394 VAL B C 1
ATOM 9244 O O . VAL B 1 394 ? 12.258 -17.625 -18.047 1 82.06 394 VAL B O 1
ATOM 9247 N N . GLU B 1 395 ? 12.453 -18.703 -16.109 1 87.69 395 GLU B N 1
ATOM 9248 C CA . GLU B 1 395 ? 13.891 -18.922 -16.25 1 87.69 395 GLU B CA 1
ATOM 9249 C C . GLU B 1 395 ? 14.172 -20.062 -17.219 1 87.69 395 GLU B C 1
ATOM 9251 O O . GLU B 1 395 ? 14.398 -21.203 -16.781 1 87.69 395 GLU B O 1
ATOM 9256 N N . LYS B 1 396 ? 14.273 -19.75 -18.469 1 87.75 396 LYS B N 1
ATOM 9257 C CA . LYS B 1 396 ? 14.641 -20.703 -19.516 1 87.75 396 LYS B CA 1
ATOM 9258 C C . LYS B 1 396 ? 15.828 -20.188 -20.328 1 87.75 396 LYS B C 1
ATOM 9260 O O . LYS B 1 396 ? 15.922 -19 -20.625 1 87.75 396 LYS B O 1
ATOM 9265 N N . TYR B 1 397 ? 16.688 -21.156 -20.703 1 92.12 397 TYR B N 1
ATOM 9266 C CA . TYR B 1 397 ? 17.922 -20.797 -21.406 1 92.12 397 TYR B CA 1
ATOM 9267 C C . TYR B 1 397 ? 17.609 -20.031 -22.688 1 92.12 397 TYR B C 1
ATOM 9269 O O . TYR B 1 397 ? 18.234 -19 -22.969 1 92.12 397 TYR B O 1
ATOM 9277 N N . GLU B 1 398 ? 16.609 -20.5 -23.422 1 88.38 398 GLU B N 1
ATOM 9278 C CA . GLU B 1 398 ? 16.297 -19.875 -24.719 1 88.38 398 GLU B CA 1
ATOM 9279 C C . GLU B 1 398 ? 15.844 -18.438 -24.531 1 88.38 398 GLU B C 1
ATOM 9281 O O . GLU B 1 398 ? 16.266 -17.547 -25.281 1 88.38 398 GLU B O 1
ATOM 9286 N N . THR B 1 399 ? 15.023 -18.219 -23.547 1 88.75 399 THR B N 1
ATOM 9287 C CA . THR B 1 399 ? 14.523 -16.875 -23.281 1 88.75 399 THR B CA 1
ATOM 9288 C C . THR B 1 399 ? 15.641 -15.977 -22.766 1 88.75 399 THR B C 1
ATOM 9290 O O . THR B 1 399 ? 15.781 -14.836 -23.219 1 88.75 399 THR B O 1
ATOM 9293 N N . LEU B 1 400 ? 16.438 -16.5 -21.906 1 93.19 400 LEU B N 1
ATOM 9294 C CA . LEU B 1 400 ? 17.547 -15.742 -21.328 1 93.19 400 LEU B CA 1
ATOM 9295 C C . LEU B 1 400 ? 18.547 -15.336 -22.406 1 93.19 400 LEU B C 1
ATOM 9297 O O . LEU B 1 400 ? 19 -14.195 -22.453 1 93.19 400 LEU B O 1
ATOM 9301 N N . ASN B 1 401 ? 18.859 -16.328 -23.219 1 92.75 401 ASN B N 1
ATOM 9302 C CA . ASN B 1 401 ? 19.828 -16.062 -24.266 1 92.75 401 ASN B CA 1
ATOM 9303 C C . ASN B 1 401 ? 19.359 -14.953 -25.203 1 92.75 401 ASN B C 1
ATOM 9305 O O . ASN B 1 401 ? 20.156 -14.133 -25.641 1 92.75 401 ASN B O 1
ATOM 9309 N N . ASN B 1 402 ? 18.109 -14.938 -25.438 1 90 402 ASN B N 1
ATOM 9310 C CA . ASN B 1 402 ? 17.547 -13.914 -26.312 1 90 402 ASN B CA 1
ATOM 9311 C C . ASN B 1 402 ? 17.484 -12.555 -25.625 1 90 402 ASN B C 1
ATOM 9313 O O . ASN B 1 402 ? 17.875 -11.547 -26.203 1 90 402 ASN B O 1
ATOM 9317 N N . VAL B 1 403 ? 17.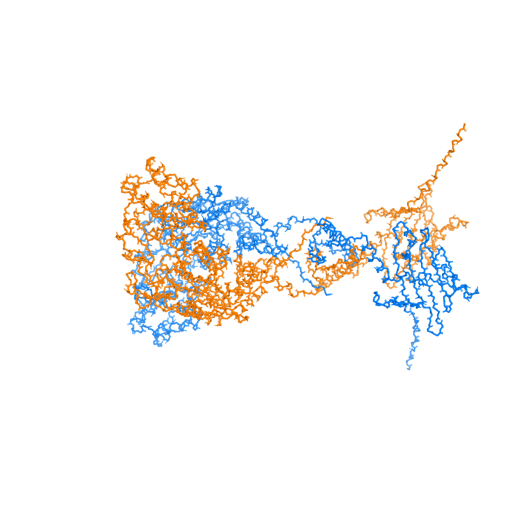016 -12.523 -24.453 1 92.31 403 VAL B N 1
ATOM 9318 C CA . VAL B 1 403 ? 16.766 -11.289 -23.719 1 92.31 403 VAL B CA 1
ATOM 9319 C C . VAL B 1 403 ? 18.094 -10.648 -23.312 1 92.31 403 VAL B C 1
ATOM 9321 O O . VAL B 1 403 ? 18.203 -9.414 -23.266 1 92.31 403 VAL B O 1
ATOM 9324 N N . LEU B 1 404 ? 19.156 -11.477 -23.125 1 95.38 404 LEU B N 1
ATOM 9325 C CA . LEU B 1 404 ? 20.406 -10.969 -22.562 1 95.38 404 LEU B CA 1
ATOM 9326 C C . LEU B 1 404 ? 21.422 -10.711 -23.672 1 95.38 404 LEU B C 1
ATOM 9328 O O . LEU B 1 404 ? 22.578 -10.367 -23.391 1 95.38 404 LEU B O 1
ATOM 9332 N N . LYS B 1 405 ? 20.984 -10.797 -24.859 1 93.56 405 LYS B N 1
ATOM 9333 C CA . LYS B 1 405 ? 21.906 -10.617 -25.984 1 93.56 405 LYS B CA 1
ATOM 9334 C C . LYS B 1 405 ? 22.562 -9.234 -25.938 1 93.56 405 LYS B C 1
ATOM 9336 O O . LYS B 1 405 ? 23.781 -9.117 -26.047 1 93.56 405 LYS B O 1
ATOM 9341 N N . SER B 1 406 ? 21.734 -8.266 -25.781 1 94.31 406 SER B N 1
ATOM 9342 C CA . SER B 1 406 ? 22.234 -6.895 -25.75 1 94.31 406 SER B CA 1
ATOM 9343 C C . SER B 1 406 ? 23.141 -6.664 -24.531 1 94.31 406 SER B C 1
ATOM 9345 O O . SER B 1 406 ? 24.125 -5.93 -24.625 1 94.31 406 SER B O 1
ATOM 9347 N N . LEU B 1 407 ? 22.75 -7.227 -23.469 1 96.69 407 LEU B N 1
ATOM 9348 C CA . LEU B 1 407 ? 23.562 -7.09 -22.266 1 96.69 407 LEU B CA 1
ATOM 9349 C C . LEU B 1 407 ? 24.906 -7.77 -22.438 1 96.69 407 LEU B C 1
ATOM 9351 O O . LEU B 1 407 ? 25.938 -7.223 -22.031 1 96.69 407 LEU B O 1
ATOM 9355 N N . ALA B 1 408 ? 24.906 -8.969 -23 1 96.81 408 ALA B N 1
ATOM 9356 C CA . ALA B 1 408 ? 26.141 -9.703 -23.234 1 96.81 408 ALA B CA 1
ATOM 9357 C C . ALA B 1 408 ? 27.094 -8.891 -24.094 1 96.81 408 ALA B C 1
ATOM 9359 O O . ALA B 1 408 ? 28.297 -8.852 -23.828 1 96.81 408 ALA B O 1
ATOM 9360 N N . MET B 1 409 ? 26.531 -8.266 -25.094 1 96.38 409 MET B N 1
ATOM 9361 C CA . MET B 1 409 ? 27.344 -7.434 -25.984 1 96.38 409 MET B CA 1
ATOM 9362 C C . MET B 1 409 ? 27.938 -6.25 -25.219 1 96.38 409 MET B C 1
ATOM 9364 O O . MET B 1 409 ? 29.109 -5.914 -25.391 1 96.38 409 MET B O 1
ATOM 9368 N N . GLU B 1 410 ? 27.125 -5.695 -24.406 1 97.25 410 GLU B N 1
ATOM 9369 C CA . GLU B 1 410 ? 27.594 -4.562 -23.609 1 97.25 410 GLU B CA 1
ATOM 9370 C C . GLU B 1 410 ? 28.703 -4.973 -22.656 1 97.25 410 GLU B C 1
ATOM 9372 O O . GLU B 1 410 ? 29.719 -4.277 -22.531 1 97.25 410 GLU B O 1
ATOM 9377 N N . LEU B 1 411 ? 28.562 -6.094 -22.016 1 98 411 LEU B N 1
ATOM 9378 C CA . LEU B 1 411 ? 29.547 -6.57 -21.031 1 98 411 LEU B CA 1
ATOM 9379 C C . LEU B 1 411 ? 30.844 -6.949 -21.719 1 98 411 LEU B C 1
ATOM 9381 O O . LEU B 1 411 ? 31.938 -6.73 -21.172 1 98 411 LEU B O 1
ATOM 9385 N N . ARG B 1 412 ? 30.734 -7.551 -22.906 1 97 412 ARG B N 1
ATOM 9386 C CA . ARG B 1 412 ? 31.938 -7.879 -23.672 1 97 412 ARG B CA 1
ATOM 9387 C C . ARG B 1 412 ? 32.75 -6.629 -24 1 97 412 ARG B C 1
ATOM 9389 O O . ARG B 1 412 ? 33.969 -6.605 -23.812 1 97 412 ARG B O 1
ATOM 9396 N N . LYS B 1 413 ? 32.062 -5.625 -24.406 1 96.44 413 LYS B N 1
ATOM 9397 C CA . LYS B 1 413 ? 32.719 -4.359 -24.734 1 96.44 413 LYS B CA 1
ATOM 9398 C C . LYS B 1 413 ? 33.344 -3.742 -23.484 1 96.44 413 LYS B C 1
ATOM 9400 O O . LYS B 1 413 ? 34.469 -3.234 -23.547 1 96.44 413 LYS B O 1
ATOM 9405 N N . LEU B 1 414 ? 32.688 -3.814 -22.422 1 97.25 414 LEU B N 1
ATOM 9406 C CA . LEU B 1 414 ? 33.188 -3.26 -21.172 1 97.25 414 LEU B CA 1
ATOM 9407 C C . LEU B 1 414 ? 34.438 -3.979 -20.719 1 97.25 414 LEU B C 1
ATOM 9409 O O . LEU B 1 414 ? 35.375 -3.346 -20.219 1 97.25 414 LEU B O 1
ATOM 9413 N N . LYS B 1 415 ? 34.406 -5.254 -20.828 1 96.62 415 LYS B N 1
ATOM 9414 C CA . LYS B 1 415 ? 35.562 -6.055 -20.406 1 96.62 415 LYS B CA 1
ATOM 9415 C C . LYS B 1 415 ? 36.781 -5.777 -21.297 1 96.62 415 LYS B C 1
ATOM 9417 O O . LYS B 1 415 ? 37.906 -5.637 -20.797 1 96.62 415 LYS B O 1
ATOM 9422 N N . GLU B 1 416 ? 36.625 -5.629 -22.562 1 95.88 416 GLU B N 1
ATOM 9423 C CA . GLU B 1 416 ? 37.719 -5.512 -23.531 1 95.88 416 GLU B CA 1
ATOM 9424 C C . GLU B 1 416 ? 38.219 -4.078 -23.594 1 95.88 416 GLU B C 1
ATOM 9426 O O . GLU B 1 416 ? 39.438 -3.857 -23.641 1 95.88 416 GLU B O 1
ATOM 9431 N N . GLU B 1 417 ? 37.281 -3.113 -23.625 1 96.06 417 GLU B N 1
ATOM 9432 C CA . GLU B 1 417 ? 37.656 -1.743 -23.938 1 96.06 417 GLU B CA 1
ATOM 9433 C C . GLU B 1 417 ? 37.5 -0.83 -22.719 1 96.06 417 GLU B C 1
ATOM 9435 O O . GLU B 1 417 ? 38.062 0.26 -22.672 1 96.06 417 GLU B O 1
ATOM 9440 N N . GLY B 1 418 ? 36.781 -1.321 -21.812 1 96.38 418 GLY B N 1
ATOM 9441 C CA . GLY B 1 418 ? 36.438 -0.401 -20.75 1 96.38 418 GLY B CA 1
ATOM 9442 C C . GLY B 1 418 ? 35.438 0.671 -21.188 1 96.38 418 GLY B C 1
ATOM 9443 O O . GLY B 1 418 ? 34.625 0.44 -22.078 1 96.38 418 GLY B O 1
ATOM 9444 N N . PHE B 1 419 ? 35.281 1.765 -20.422 1 96.56 419 PHE B N 1
ATOM 9445 C CA . PHE B 1 419 ? 34.406 2.869 -20.797 1 96.56 419 PHE B CA 1
ATOM 9446 C C . PHE B 1 419 ? 34.938 4.188 -20.25 1 96.56 419 PHE B C 1
ATOM 9448 O O . PHE B 1 419 ? 35.781 4.195 -19.359 1 96.56 419 PHE B O 1
ATOM 9455 N N . LYS B 1 420 ? 34.469 5.238 -20.844 1 96.12 420 LYS B N 1
ATOM 9456 C CA . LYS B 1 420 ? 34.812 6.586 -20.391 1 96.12 420 LYS B CA 1
ATOM 9457 C C . LYS B 1 420 ? 33.688 7.207 -19.578 1 96.12 420 LYS B C 1
ATOM 9459 O O . LYS B 1 420 ? 32.531 7.133 -19.984 1 96.12 420 LYS B O 1
ATOM 9464 N N . ASP B 1 421 ? 34.062 7.754 -18.484 1 94.31 421 ASP B N 1
ATOM 9465 C CA . ASP B 1 421 ? 33.031 8.398 -17.672 1 94.31 421 ASP B CA 1
ATOM 9466 C C . ASP B 1 421 ? 32.75 9.812 -18.172 1 94.31 421 ASP B C 1
ATOM 9468 O O . ASP B 1 421 ? 33.188 10.203 -19.25 1 94.31 421 ASP B O 1
ATOM 9472 N N . ASN B 1 422 ? 31.875 10.539 -17.438 1 92 422 ASN B N 1
ATOM 9473 C CA . ASN B 1 422 ? 31.469 11.875 -17.859 1 92 422 ASN B CA 1
ATOM 9474 C C . ASN B 1 422 ? 32.625 12.859 -17.797 1 92 422 ASN B C 1
ATOM 9476 O O . ASN B 1 422 ? 32.594 13.914 -18.438 1 92 422 ASN B O 1
ATOM 9480 N N . GLN B 1 423 ? 33.75 12.523 -17.109 1 92.31 423 GLN B N 1
ATOM 9481 C CA . GLN B 1 423 ? 34.969 13.359 -17.016 1 92.31 423 GLN B CA 1
ATOM 9482 C C . GLN B 1 423 ? 36.062 12.844 -17.938 1 92.31 423 GLN B C 1
ATOM 9484 O O . GLN B 1 423 ? 37.219 13.227 -17.812 1 92.31 423 GLN B O 1
ATOM 9489 N N . ASN B 1 424 ? 35.781 11.906 -18.719 1 92.31 424 ASN B N 1
ATOM 9490 C CA . ASN B 1 424 ? 36.656 11.352 -19.75 1 92.31 424 ASN B CA 1
ATOM 9491 C C . ASN B 1 424 ? 37.75 10.492 -19.141 1 92.31 424 ASN B C 1
ATOM 9493 O O . ASN B 1 424 ? 38.844 10.375 -19.719 1 92.31 424 ASN B O 1
ATOM 9497 N N . ILE B 1 425 ? 37.5 10.039 -18 1 94.94 425 ILE B N 1
ATOM 9498 C CA . ILE B 1 425 ? 38.406 9.062 -17.406 1 94.94 425 ILE B CA 1
ATOM 9499 C C . ILE B 1 425 ? 38.094 7.668 -17.922 1 94.94 425 ILE B C 1
ATOM 9501 O O . ILE B 1 425 ? 36.938 7.258 -17.938 1 94.94 425 ILE B O 1
ATOM 9505 N N . GLU B 1 426 ? 39.156 6.938 -18.297 1 96.19 426 GLU B N 1
ATOM 9506 C CA . GLU B 1 426 ? 38.938 5.59 -18.812 1 96.19 426 GLU B CA 1
ATOM 9507 C C . GLU B 1 426 ? 38.969 4.551 -17.703 1 96.19 426 GLU B C 1
ATOM 9509 O O . GLU B 1 426 ? 40 4.406 -17 1 96.19 426 GLU B O 1
ATOM 9514 N N . TRP B 1 427 ? 37.969 3.869 -17.531 1 97.62 427 TRP B N 1
ATOM 9515 C CA . TRP B 1 427 ? 37.844 2.857 -16.484 1 97.62 427 TRP B CA 1
ATOM 9516 C C . TRP B 1 427 ? 37.938 1.453 -17.078 1 97.62 427 TRP B C 1
ATOM 9518 O O . TRP B 1 427 ? 37.344 1.158 -18.109 1 97.62 427 TRP B O 1
ATOM 9528 N N . LYS B 1 428 ? 38.75 0.626 -16.453 1 97.75 428 LYS B N 1
ATOM 9529 C CA . LYS B 1 428 ? 38.75 -0.802 -16.75 1 97.75 428 LYS B CA 1
ATOM 9530 C C . LYS B 1 428 ? 37.75 -1.562 -15.898 1 97.75 428 LYS B C 1
ATOM 9532 O O . LYS B 1 428 ? 37.562 -1.233 -14.727 1 97.75 428 LYS B O 1
ATOM 9537 N N . VAL B 1 429 ? 37.125 -2.594 -16.516 1 97.94 429 VAL B N 1
ATOM 9538 C CA . VAL B 1 429 ? 36.094 -3.312 -15.797 1 97.94 429 VAL B CA 1
ATOM 9539 C C . VAL B 1 429 ? 36.406 -4.805 -15.773 1 97.94 429 VAL B C 1
ATOM 9541 O O . VAL B 1 429 ? 36.688 -5.402 -16.812 1 97.94 429 VAL B O 1
ATOM 9544 N N . GLU B 1 430 ? 36.469 -5.348 -14.648 1 97.81 430 GLU B N 1
ATOM 9545 C CA . GLU B 1 430 ? 36.531 -6.797 -14.469 1 97.81 430 GLU B CA 1
ATOM 9546 C C . GLU B 1 430 ? 35.188 -7.359 -14.07 1 97.81 430 GLU B C 1
ATOM 9548 O O . GLU B 1 430 ? 34.5 -6.809 -13.203 1 97.81 430 GLU B O 1
ATOM 9553 N N . LEU B 1 431 ? 34.781 -8.453 -14.695 1 98.31 431 LEU B N 1
ATOM 9554 C CA . LEU B 1 431 ? 33.438 -8.961 -14.523 1 98.31 431 LEU B CA 1
ATOM 9555 C C . LEU B 1 431 ? 33.438 -10.203 -13.641 1 98.31 431 LEU B C 1
ATOM 9557 O O . LEU B 1 431 ? 34.344 -11.039 -13.727 1 98.31 431 LEU B O 1
ATOM 9561 N N . TYR B 1 432 ? 32.438 -10.32 -12.828 1 98.38 432 TYR B N 1
ATOM 9562 C CA . TYR B 1 432 ? 32.156 -11.453 -11.945 1 98.38 432 TYR B CA 1
ATOM 9563 C C . TYR B 1 432 ? 30.719 -11.891 -12.039 1 98.38 432 TYR B C 1
ATOM 9565 O O . TYR B 1 432 ? 29.859 -11.117 -12.484 1 98.38 432 TYR B O 1
ATOM 9573 N N . PHE B 1 433 ? 30.422 -13.156 -11.672 1 98.31 433 PHE B N 1
ATOM 9574 C CA . PHE B 1 433 ? 29.047 -13.656 -11.703 1 98.31 433 PHE B CA 1
ATOM 9575 C C . PHE B 1 433 ? 28.75 -14.5 -10.461 1 98.31 433 PHE B C 1
ATOM 9577 O O . PHE B 1 433 ? 29.594 -15.273 -10.023 1 98.31 433 PHE B O 1
ATOM 9584 N N . SER B 1 434 ? 27.625 -14.25 -9.852 1 97.75 434 SER B N 1
ATOM 9585 C CA . SER B 1 434 ? 27.156 -15.094 -8.75 1 97.75 434 SER B CA 1
ATOM 9586 C C . SER B 1 434 ? 25.625 -15.172 -8.727 1 97.75 434 SER B C 1
ATOM 9588 O O . SER B 1 434 ? 24.938 -14.172 -8.922 1 97.75 434 SER B O 1
ATOM 9590 N N . SER B 1 435 ? 25.047 -16.312 -8.562 1 96.44 435 SER B N 1
ATOM 9591 C CA . SER B 1 435 ? 23.625 -16.578 -8.453 1 96.44 435 SER B CA 1
ATOM 9592 C C . SER B 1 435 ? 23.359 -17.938 -7.836 1 96.44 435 SER B C 1
ATOM 9594 O O . SER B 1 435 ? 24.297 -18.625 -7.406 1 96.44 435 SER B O 1
ATOM 9596 N N . ASP B 1 436 ? 22.141 -18.25 -7.676 1 93.62 436 ASP B N 1
ATOM 9597 C CA . ASP B 1 436 ? 21.844 -19.625 -7.262 1 93.62 436 ASP B CA 1
ATOM 9598 C C . ASP B 1 436 ? 22.25 -20.625 -8.344 1 93.62 436 ASP B C 1
ATOM 9600 O O . ASP B 1 436 ? 22.516 -20.234 -9.484 1 93.62 436 ASP B O 1
ATOM 9604 N N . TRP B 1 437 ? 22.297 -21.844 -8.047 1 94.5 437 TRP B N 1
ATOM 9605 C CA . TRP B 1 437 ? 22.859 -22.875 -8.914 1 94.5 437 TRP B CA 1
ATOM 9606 C C . TRP B 1 437 ? 22.078 -22.984 -10.219 1 94.5 437 TRP B C 1
ATOM 9608 O O . TRP B 1 437 ? 22.672 -23.094 -11.297 1 94.5 437 TRP B O 1
ATOM 9618 N N . LYS B 1 438 ? 20.781 -23.047 -10.078 1 92.06 438 LYS B N 1
ATOM 9619 C CA . LYS B 1 438 ? 19.938 -23.219 -11.273 1 92.06 438 LYS B CA 1
ATOM 9620 C C . LYS B 1 438 ? 20.219 -22.125 -12.297 1 92.06 438 LYS B C 1
ATOM 9622 O O . LYS B 1 438 ? 20.438 -22.406 -13.477 1 92.06 438 LYS B O 1
ATOM 9627 N N . PHE B 1 439 ? 20.25 -20.891 -11.836 1 94.88 439 PHE B N 1
ATOM 9628 C CA . PHE B 1 439 ? 20.484 -19.75 -12.711 1 94.88 439 PHE B CA 1
ATOM 9629 C C . PHE B 1 439 ? 21.906 -19.766 -13.25 1 94.88 439 PHE B C 1
ATOM 9631 O O . PHE B 1 439 ? 22.141 -19.484 -14.43 1 94.88 439 PHE B O 1
ATOM 9638 N N . LEU B 1 440 ? 22.828 -20.062 -12.414 1 95.81 440 LEU B N 1
ATOM 9639 C CA . LEU B 1 440 ? 24.234 -20.141 -12.781 1 95.81 440 LEU B CA 1
ATOM 9640 C C . LEU B 1 440 ? 24.453 -21.172 -13.875 1 95.81 440 LEU B C 1
ATOM 9642 O O . LEU B 1 440 ? 25.094 -20.891 -14.883 1 95.81 440 LEU B O 1
ATOM 9646 N N . ALA B 1 441 ? 23.922 -22.359 -13.688 1 94.56 441 ALA B N 1
ATOM 9647 C CA . ALA B 1 441 ? 24.047 -23.453 -14.648 1 94.56 441 ALA B CA 1
ATOM 9648 C C . ALA B 1 441 ? 23.422 -23.078 -15.992 1 94.56 441 ALA B C 1
ATOM 9650 O O . ALA B 1 441 ? 23.984 -23.375 -17.047 1 94.56 441 ALA B O 1
ATOM 9651 N N . MET B 1 442 ? 22.375 -22.406 -15.867 1 94.56 442 MET B N 1
ATOM 9652 C CA . MET B 1 442 ? 21.688 -22 -17.078 1 94.56 442 MET B CA 1
ATOM 9653 C C . MET B 1 442 ? 22.531 -21 -17.875 1 94.56 442 MET B C 1
ATOM 9655 O O . MET B 1 442 ? 22.656 -21.125 -19.094 1 94.56 442 MET B O 1
ATOM 9659 N N . CYS B 1 443 ? 23.078 -20.078 -17.219 1 96.12 443 CYS B N 1
ATOM 9660 C CA . CYS B 1 443 ? 23.891 -19.062 -17.875 1 96.12 443 CYS B CA 1
ATOM 9661 C C . CYS B 1 443 ? 25.172 -19.656 -18.453 1 96.12 443 CYS B C 1
ATOM 9663 O O . CYS B 1 443 ? 25.688 -19.172 -19.469 1 96.12 443 CYS B O 1
ATOM 9665 N N . LEU B 1 444 ? 25.594 -20.75 -17.844 1 96.06 444 LEU B N 1
ATOM 9666 C CA . LEU B 1 444 ? 26.828 -21.391 -18.281 1 96.06 444 LEU B CA 1
ATOM 9667 C C . LEU B 1 444 ? 26.531 -22.453 -19.328 1 96.06 444 LEU B C 1
ATOM 9669 O O . LEU B 1 444 ? 27.469 -23.062 -19.875 1 96.06 444 LEU B O 1
ATOM 9673 N N . GLY B 1 445 ? 25.234 -22.688 -19.562 1 94.38 445 GLY B N 1
ATOM 9674 C CA . GLY B 1 445 ? 24.828 -23.688 -20.547 1 94.38 445 GLY B CA 1
ATOM 9675 C C . GLY B 1 445 ? 25.016 -25.109 -20.062 1 94.38 445 GLY B C 1
ATOM 9676 O O . GLY B 1 445 ? 25.312 -26 -20.844 1 94.38 445 GLY B O 1
ATOM 9677 N N . LEU B 1 446 ? 25.016 -25.266 -18.781 1 93.69 446 LEU B N 1
ATOM 9678 C CA . LEU B 1 446 ? 25.172 -26.594 -18.188 1 93.69 446 LEU B CA 1
ATOM 9679 C C . LEU B 1 446 ? 23.828 -27.328 -18.141 1 93.69 446 LEU B C 1
ATOM 9681 O O . LEU B 1 446 ? 22.781 -26.703 -18.25 1 93.69 446 LEU B O 1
ATOM 9685 N N . ASN B 1 447 ? 23.969 -28.594 -18.047 1 82.88 447 ASN B N 1
ATOM 9686 C CA . ASN B 1 447 ? 22.781 -29.406 -17.828 1 82.88 447 ASN B CA 1
ATOM 9687 C C . ASN B 1 447 ? 22.234 -29.203 -16.406 1 82.88 447 ASN B C 1
ATOM 9689 O O . ASN B 1 447 ? 22.781 -28.438 -15.625 1 82.88 447 ASN B O 1
ATOM 9693 N N . ALA B 1 448 ? 21.188 -29.906 -16.031 1 80.06 448 ALA B N 1
ATOM 9694 C CA . ALA B 1 448 ? 20.516 -29.797 -14.742 1 80.06 448 ALA B CA 1
ATOM 9695 C C . ALA B 1 448 ? 21.406 -30.297 -13.609 1 80.06 448 ALA B C 1
ATOM 9697 O O . ALA B 1 448 ? 22.391 -31.016 -13.859 1 80.06 448 ALA B O 1
ATOM 9698 N N . ALA B 1 449 ? 21.203 -29.797 -12.469 1 76.81 449 ALA B N 1
ATOM 9699 C CA . ALA B 1 449 ? 21.969 -30.141 -11.281 1 76.81 449 ALA B CA 1
ATOM 9700 C C . ALA B 1 449 ? 21.984 -31.641 -11.047 1 76.81 449 ALA B C 1
ATOM 9702 O O . ALA B 1 449 ? 22.906 -32.188 -10.422 1 76.81 449 ALA B O 1
ATOM 9703 N N . ASN B 1 450 ? 21.047 -32.281 -11.625 1 81.44 450 ASN B N 1
ATOM 9704 C CA . ASN B 1 450 ? 20.938 -33.719 -11.391 1 81.44 450 ASN B CA 1
ATOM 9705 C C . ASN B 1 450 ? 21.609 -34.531 -12.492 1 81.44 450 ASN B C 1
ATOM 9707 O O . ASN B 1 450 ? 21.609 -35.75 -12.461 1 81.44 450 ASN B O 1
ATOM 9711 N N . SER B 1 451 ? 22.312 -33.844 -13.32 1 87.19 451 SER B N 1
ATOM 9712 C CA . SER B 1 451 ? 23 -34.5 -14.414 1 87.19 451 SER B CA 1
ATOM 9713 C C . SER B 1 451 ? 24.266 -35.188 -13.922 1 87.19 451 SER B C 1
ATOM 9715 O O . SER B 1 451 ? 24.734 -34.906 -12.82 1 87.19 451 SER B O 1
ATOM 9717 N N . ARG B 1 452 ? 24.734 -36.094 -14.727 1 90.81 452 ARG B N 1
ATOM 9718 C CA . ARG B 1 452 ? 25.922 -36.875 -14.383 1 90.81 452 ARG B CA 1
ATOM 9719 C C . ARG B 1 452 ? 27.125 -35.969 -14.148 1 90.81 452 ARG B C 1
ATOM 9721 O O . ARG B 1 452 ? 27.875 -36.156 -13.188 1 90.81 452 ARG B O 1
ATOM 9728 N N . TYR B 1 453 ? 27.375 -35 -15.055 1 93.44 453 TYR B N 1
ATOM 9729 C CA . TYR B 1 453 ? 28.438 -34 -14.945 1 93.44 453 TYR B CA 1
ATOM 9730 C C . TYR B 1 453 ? 27.859 -32.625 -14.648 1 93.44 453 TYR B C 1
ATOM 9732 O O . TYR B 1 453 ? 27.469 -31.906 -15.57 1 93.44 453 TYR B O 1
ATOM 9740 N N . PHE B 1 454 ? 27.859 -32.156 -13.383 1 93.88 454 PHE B N 1
ATOM 9741 C CA . PHE B 1 454 ? 27.094 -31 -12.945 1 93.88 454 PHE B CA 1
ATOM 9742 C C . PHE B 1 454 ? 28 -29.828 -12.656 1 93.88 454 PHE B C 1
ATOM 9744 O O . PHE B 1 454 ? 27.547 -28.672 -12.625 1 93.88 454 PHE B O 1
ATOM 9751 N N . CYS B 1 455 ? 29.281 -30.016 -12.445 1 95.19 455 CYS B N 1
ATOM 9752 C CA . CYS B 1 455 ? 30.141 -28.984 -11.891 1 95.19 455 CYS B CA 1
ATOM 9753 C C . CYS B 1 455 ? 30.703 -28.078 -12.992 1 95.19 455 CYS B C 1
ATOM 9755 O O . CYS B 1 455 ? 31.281 -28.578 -13.961 1 95.19 455 CYS B O 1
ATOM 9757 N N . PRO B 1 456 ? 30.531 -26.828 -12.891 1 94.69 456 PRO B N 1
ATOM 9758 C CA . PRO B 1 456 ? 31.062 -25.906 -13.898 1 94.69 456 PRO B CA 1
ATOM 9759 C C . PRO B 1 456 ? 32.594 -25.797 -13.852 1 94.69 456 PRO B C 1
ATOM 9761 O O . PRO B 1 456 ? 33.219 -25.359 -14.828 1 94.69 456 PRO B O 1
ATOM 9764 N N . TRP B 1 457 ? 33.25 -26.234 -12.844 1 96.56 457 TRP B N 1
ATOM 9765 C CA . TRP B 1 457 ? 34.688 -25.938 -12.625 1 96.56 457 TRP B CA 1
ATOM 9766 C C . TRP B 1 457 ? 35.531 -27.172 -12.875 1 96.56 457 TRP B C 1
ATOM 9768 O O . TRP B 1 457 ? 36.75 -27.062 -13.109 1 96.56 457 TRP B O 1
ATOM 9778 N N . CYS B 1 458 ? 34.969 -28.344 -12.742 1 95.94 458 CYS B N 1
ATOM 9779 C CA . CYS B 1 458 ? 35.719 -29.578 -12.977 1 95.94 458 CYS B CA 1
ATOM 9780 C C . CYS B 1 458 ? 34.844 -30.625 -13.672 1 95.94 458 CYS B C 1
ATOM 9782 O O . CYS B 1 458 ? 33.719 -30.328 -14.062 1 95.94 458 CYS B O 1
ATOM 9784 N N . GLU B 1 459 ? 35.344 -31.859 -13.914 1 94.25 459 GLU B N 1
ATOM 9785 C CA . GLU B 1 459 ? 34.625 -32.906 -14.641 1 94.25 459 GLU B CA 1
ATOM 9786 C C . GLU B 1 459 ? 34.25 -34.062 -13.727 1 94.25 459 GLU B C 1
ATOM 9788 O O . GLU B 1 459 ? 34.219 -35.219 -14.156 1 94.25 459 GLU B O 1
ATOM 9793 N N . VAL B 1 460 ? 34.062 -33.719 -12.5 1 94.12 460 VAL B N 1
ATOM 9794 C CA . VAL B 1 460 ? 33.625 -34.75 -11.555 1 94.12 460 VAL B CA 1
ATOM 9795 C C . VAL B 1 460 ? 32.281 -35.281 -11.992 1 94.12 460 VAL B C 1
ATOM 9797 O O . VAL B 1 460 ? 31.406 -34.531 -12.461 1 94.12 460 VAL B O 1
ATOM 9800 N N . SER B 1 461 ? 32.094 -36.625 -11.898 1 91.88 461 SER B N 1
ATOM 9801 C CA . SER B 1 461 ? 30.812 -37.25 -12.125 1 91.88 461 SER B CA 1
ATOM 9802 C C . SER B 1 461 ? 30.078 -37.5 -10.812 1 91.88 461 SER B C 1
ATOM 9804 O O . SER B 1 461 ? 30.688 -37.5 -9.742 1 91.88 461 SER B O 1
ATOM 9806 N N . LYS B 1 462 ? 28.797 -37.688 -10.898 1 89.94 462 LYS B N 1
ATOM 9807 C CA . LYS B 1 462 ? 28 -38 -9.711 1 89.94 462 LYS B CA 1
ATOM 9808 C C . LYS B 1 462 ? 28.531 -39.219 -8.977 1 89.94 462 LYS B C 1
ATOM 9810 O O . LYS B 1 462 ? 28.469 -39.312 -7.75 1 89.94 462 LYS B O 1
ATOM 9815 N N . GLU B 1 463 ? 29.109 -40.125 -9.727 1 86.88 463 GLU B N 1
ATOM 9816 C CA . GLU B 1 463 ? 29.609 -41.375 -9.164 1 86.88 463 GLU B CA 1
ATOM 9817 C C . GLU B 1 463 ? 30.938 -41.188 -8.445 1 86.88 463 GLU B C 1
ATOM 9819 O O . GLU B 1 463 ? 31.281 -41.906 -7.516 1 86.88 463 GLU B O 1
ATOM 9824 N N . GLN B 1 464 ? 31.594 -40.125 -8.805 1 90.44 464 GLN B N 1
ATOM 9825 C CA . GLN B 1 464 ? 32.938 -39.906 -8.289 1 90.44 464 GLN B CA 1
ATOM 9826 C C . GLN B 1 464 ? 32.906 -38.938 -7.102 1 90.44 464 GLN B C 1
ATOM 9828 O O . GLN B 1 464 ? 33.938 -38.75 -6.43 1 90.44 464 GLN B O 1
ATOM 9833 N N . GLN B 1 465 ? 31.859 -38.281 -6.758 1 86.25 465 GLN B N 1
ATOM 9834 C CA . GLN B 1 465 ? 31.797 -37.188 -5.793 1 86.25 465 GLN B CA 1
ATOM 9835 C C . GLN B 1 465 ? 32.188 -37.656 -4.398 1 86.25 465 GLN B C 1
ATOM 9837 O O . GLN B 1 465 ? 32.719 -36.875 -3.602 1 86.25 465 GLN B O 1
ATOM 9842 N N . GLY B 1 466 ? 32.062 -38.906 -4.078 1 82.44 466 GLY B N 1
ATOM 9843 C CA . GLY B 1 466 ? 32.406 -39.406 -2.75 1 82.44 466 GLY B CA 1
ATOM 9844 C C . GLY B 1 466 ? 33.75 -40.062 -2.676 1 82.44 466 GLY B C 1
ATOM 9845 O O . GLY B 1 466 ? 34.188 -40.531 -1.614 1 82.44 466 GLY B O 1
ATOM 9846 N N . ASP B 1 467 ? 34.469 -40 -3.789 1 86.62 467 ASP B N 1
ATOM 9847 C CA . ASP B 1 467 ? 35.781 -40.625 -3.854 1 86.62 467 ASP B CA 1
ATOM 9848 C C . ASP B 1 467 ? 36.906 -39.625 -3.492 1 86.62 467 ASP B C 1
ATOM 9850 O O . ASP B 1 467 ? 37.188 -38.719 -4.27 1 86.62 467 ASP B O 1
ATOM 9854 N N . PHE B 1 468 ? 37.531 -39.875 -2.357 1 88.12 468 PHE B N 1
ATOM 9855 C CA . PHE B 1 468 ? 38.531 -38.938 -1.817 1 88.12 468 PHE B CA 1
ATOM 9856 C C . PHE B 1 468 ? 39.906 -39.156 -2.447 1 88.12 468 PHE B C 1
ATOM 9858 O O . PHE B 1 468 ? 40.844 -38.438 -2.162 1 88.12 468 PHE B O 1
ATOM 9865 N N . SER B 1 469 ? 39.906 -40.125 -3.314 1 87.31 469 SER B N 1
ATOM 9866 C CA . SER B 1 469 ? 41.156 -40.406 -3.967 1 87.31 469 SER B CA 1
ATOM 9867 C C . SER B 1 469 ? 41.469 -39.375 -5.051 1 87.31 469 SER B C 1
ATOM 9869 O O . SER B 1 469 ? 42.625 -39.219 -5.473 1 87.31 469 SER B O 1
ATOM 9871 N N . TYR B 1 470 ? 40.469 -38.688 -5.398 1 87 470 TYR B N 1
ATOM 9872 C CA . TYR B 1 470 ? 40.656 -37.656 -6.418 1 87 470 TYR B CA 1
ATOM 9873 C C . TYR B 1 470 ? 40.781 -36.281 -5.789 1 87 470 TYR B C 1
ATOM 9875 O O . TYR B 1 470 ? 40.156 -36 -4.754 1 87 470 TYR B O 1
ATOM 9883 N N . GLU B 1 471 ? 41.688 -35.531 -6.359 1 89.06 471 GLU B N 1
ATOM 9884 C CA . GLU B 1 471 ? 41.781 -34.125 -6.008 1 89.06 471 GLU B CA 1
ATOM 9885 C C . GLU B 1 471 ? 41.188 -33.25 -7.109 1 89.06 471 GLU B C 1
ATOM 9887 O O . GLU B 1 471 ? 41.75 -33.156 -8.203 1 89.06 471 GLU B O 1
ATOM 9892 N N . TRP B 1 472 ? 40.062 -32.656 -6.723 1 93 472 TRP B N 1
ATOM 9893 C CA . TRP B 1 472 ? 39.406 -31.844 -7.734 1 93 472 TRP B CA 1
ATOM 9894 C C . TRP B 1 472 ? 39.781 -30.375 -7.609 1 93 472 TRP B C 1
ATOM 9896 O O . TRP B 1 472 ? 39.781 -29.812 -6.512 1 93 472 TRP B O 1
ATOM 9906 N N . THR B 1 473 ? 40.188 -29.766 -8.641 1 94.88 473 THR B N 1
ATOM 9907 C CA . THR B 1 473 ? 40.531 -28.344 -8.758 1 94.88 473 THR B CA 1
ATOM 9908 C C . THR B 1 473 ? 39.812 -27.734 -9.969 1 94.88 473 THR B C 1
ATOM 9910 O O . THR B 1 473 ? 39.25 -28.453 -10.789 1 94.88 473 THR B O 1
ATOM 9913 N N . ILE B 1 474 ? 39.844 -26.438 -10.047 1 95.94 474 ILE B N 1
ATOM 9914 C CA . ILE B 1 474 ? 39.312 -25.766 -11.227 1 95.94 474 ILE B CA 1
ATOM 9915 C C . ILE B 1 474 ? 40.188 -26.078 -12.438 1 95.94 474 ILE B C 1
ATOM 9917 O O . ILE B 1 474 ? 41.312 -25.594 -12.547 1 95.94 474 ILE B O 1
ATOM 9921 N N . SER B 1 475 ? 39.656 -26.891 -13.281 1 94.81 475 SER B N 1
ATOM 9922 C CA . SER B 1 475 ? 40.438 -27.359 -14.422 1 94.81 475 SER B CA 1
ATOM 9923 C C . SER B 1 475 ? 39.844 -26.875 -15.742 1 94.81 475 SER B C 1
ATOM 9925 O O . SER B 1 475 ? 40.531 -26.844 -16.766 1 94.81 475 SER B O 1
ATOM 9927 N N . LYS B 1 476 ? 38.656 -26.5 -15.695 1 95.94 476 LYS B N 1
ATOM 9928 C CA . LYS B 1 476 ? 38 -25.984 -16.891 1 95.94 476 LYS B CA 1
ATOM 9929 C C . LYS B 1 476 ? 38.375 -24.516 -17.125 1 95.94 476 LYS B C 1
ATOM 9931 O O . LYS B 1 476 ? 38.625 -23.781 -16.172 1 95.94 476 LYS B O 1
ATOM 9936 N N . THR B 1 477 ? 38.375 -24.141 -18.406 1 96.06 477 THR B N 1
ATOM 9937 C CA . THR B 1 477 ? 38.594 -22.75 -18.75 1 96.06 477 THR B CA 1
ATOM 9938 C C . THR B 1 477 ? 37.5 -22.25 -19.688 1 96.06 477 THR B C 1
ATOM 9940 O O . THR B 1 477 ? 37.031 -23.016 -20.547 1 96.06 477 THR B O 1
ATOM 9943 N N . MET B 1 478 ? 37.188 -21 -19.484 1 96.19 478 MET B N 1
ATOM 9944 C CA . MET B 1 478 ? 36.125 -20.422 -20.312 1 96.19 478 MET B CA 1
ATOM 9945 C C . MET B 1 478 ? 36.562 -20.344 -21.766 1 96.19 478 MET B C 1
ATOM 9947 O O . MET B 1 478 ? 35.719 -20.469 -22.672 1 96.19 478 MET B O 1
ATOM 9951 N N . ASP B 1 479 ? 37.844 -20.172 -22.016 1 94.69 479 ASP B N 1
ATOM 9952 C CA . ASP B 1 479 ? 38.344 -20.094 -23.375 1 94.69 479 ASP B CA 1
ATOM 9953 C C . ASP B 1 479 ? 38 -21.359 -24.156 1 94.69 479 ASP B C 1
ATOM 9955 O O . ASP B 1 479 ? 37.562 -21.297 -25.297 1 94.69 479 ASP B O 1
ATOM 9959 N N . GLN B 1 480 ? 38.156 -22.438 -23.516 1 94.94 480 GLN B N 1
ATOM 9960 C CA . GLN B 1 480 ? 37.844 -23.719 -24.156 1 94.94 480 GLN B CA 1
ATOM 9961 C C . GLN B 1 480 ? 36.344 -23.891 -24.344 1 94.94 480 GLN B C 1
ATOM 9963 O O . GLN B 1 480 ? 35.906 -24.406 -25.375 1 94.94 480 GLN B O 1
ATOM 9968 N N . VAL B 1 481 ? 35.625 -23.469 -23.344 1 94 481 VAL B N 1
ATOM 9969 C CA . VAL B 1 481 ? 34.188 -23.578 -23.422 1 94 481 VAL B CA 1
ATOM 9970 C C . VAL B 1 481 ? 33.656 -22.719 -24.562 1 94 481 VAL B C 1
ATOM 9972 O O . VAL B 1 481 ? 32.719 -23.109 -25.266 1 94 481 VAL B O 1
ATOM 9975 N N . ARG B 1 482 ? 34.156 -21.531 -24.656 1 93.56 482 ARG B N 1
ATOM 9976 C CA . ARG B 1 482 ? 33.75 -20.578 -25.688 1 93.56 482 ARG B CA 1
ATOM 9977 C C . ARG B 1 482 ? 34.031 -21.125 -27.078 1 93.56 482 ARG B C 1
ATOM 9979 O O . ARG B 1 482 ? 33.219 -20.953 -27.984 1 93.56 482 ARG B O 1
ATOM 9986 N N . GLU B 1 483 ? 35.156 -21.766 -27.281 1 93.31 483 GLU B N 1
ATOM 9987 C CA . GLU B 1 483 ? 35.531 -22.328 -28.562 1 93.31 483 GLU B CA 1
ATOM 9988 C C . GLU B 1 483 ? 34.656 -23.531 -28.922 1 93.31 483 GLU B C 1
ATOM 9990 O O . GLU B 1 483 ? 34.188 -23.656 -30.047 1 93.31 483 GLU B O 1
ATOM 9995 N N . ASP B 1 484 ? 34.469 -24.391 -27.938 1 94.19 484 ASP B N 1
ATOM 9996 C CA . ASP B 1 484 ? 33.625 -25.562 -28.062 1 94.19 484 ASP B CA 1
ATOM 9997 C C . ASP B 1 484 ? 33 -25.938 -26.719 1 94.19 484 ASP B C 1
ATOM 9999 O O . ASP B 1 484 ? 33.656 -26.547 -25.875 1 94.19 484 ASP B O 1
ATOM 10003 N N . TYR B 1 485 ? 31.734 -25.641 -26.641 1 91.5 485 TYR B N 1
ATOM 10004 C CA . TYR B 1 485 ? 31.094 -25.844 -25.344 1 91.5 485 TYR B CA 1
ATOM 10005 C C . TYR B 1 485 ? 31 -27.328 -25.016 1 91.5 485 TYR B C 1
ATOM 10007 O O . TYR B 1 485 ? 30.781 -27.703 -23.859 1 91.5 485 TYR B O 1
ATOM 10015 N N . THR B 1 486 ? 31.219 -28.219 -25.984 1 91.62 486 THR B N 1
ATOM 10016 C CA . THR B 1 486 ? 31.125 -29.656 -25.75 1 91.62 486 THR B CA 1
ATOM 10017 C C . THR B 1 486 ? 32.5 -30.219 -25.359 1 91.62 486 THR B C 1
ATOM 10019 O O . THR B 1 486 ? 32.625 -31.422 -25.094 1 91.62 486 THR B O 1
ATOM 10022 N N . PHE B 1 487 ? 33.5 -29.297 -25.312 1 92.38 487 PHE B N 1
ATOM 10023 C CA . PHE B 1 487 ? 34.844 -29.734 -24.984 1 92.38 487 PHE B CA 1
ATOM 10024 C C . PHE B 1 487 ? 34.875 -30.422 -23.625 1 92.38 487 PHE B C 1
ATOM 10026 O O . PHE B 1 487 ? 35.469 -31.484 -23.469 1 92.38 487 PHE B O 1
ATOM 10033 N N . TYR B 1 488 ? 34.281 -29.797 -22.688 1 93.06 488 TYR B N 1
ATOM 10034 C CA . TYR B 1 488 ? 34.188 -30.359 -21.359 1 93.06 488 TYR B CA 1
ATOM 10035 C C . TYR B 1 488 ? 32.844 -31.047 -21.156 1 93.06 488 TYR B C 1
ATOM 10037 O O . TYR B 1 488 ? 31.812 -30.562 -21.625 1 93.06 488 TYR B O 1
ATOM 10045 N N . LYS B 1 489 ? 32.844 -32.062 -20.375 1 92 489 LYS B N 1
ATOM 10046 C CA . LYS B 1 489 ? 31.594 -32.75 -20.031 1 92 489 LYS B CA 1
ATOM 10047 C C . LYS B 1 489 ? 30.688 -31.875 -19.188 1 92 489 LYS B C 1
ATOM 10049 O O . LYS B 1 489 ? 31.172 -31.109 -18.344 1 92 489 LYS B O 1
ATOM 10054 N N . GLY B 1 490 ? 29.406 -31.969 -19.422 1 92 490 GLY B N 1
ATOM 10055 C CA . GLY B 1 490 ? 28.438 -31.25 -18.625 1 92 490 GLY B CA 1
ATOM 10056 C C . GLY B 1 490 ? 27.859 -30.047 -19.344 1 92 490 GLY B C 1
ATOM 10057 O O . GLY B 1 490 ? 26.703 -29.672 -19.094 1 92 490 GLY B O 1
ATOM 10058 N N . HIS B 1 491 ? 28.672 -29.375 -20.203 1 93.88 491 HIS B N 1
ATOM 10059 C CA . HIS B 1 491 ? 28.188 -28.266 -21 1 93.88 491 HIS B CA 1
ATOM 10060 C C . HIS B 1 491 ? 27.406 -28.734 -22.219 1 93.88 491 HIS B C 1
ATOM 10062 O O . HIS B 1 491 ? 27.906 -29.531 -23.016 1 93.88 491 HIS B O 1
ATOM 10068 N N . ILE B 1 492 ? 26.188 -28.266 -22.375 1 93.44 492 ILE B N 1
ATOM 10069 C CA . ILE B 1 492 ? 25.344 -28.766 -23.453 1 93.44 492 ILE B CA 1
ATOM 10070 C C . ILE B 1 492 ? 24.953 -27.609 -24.375 1 93.44 492 ILE B C 1
ATOM 10072 O O . ILE B 1 492 ? 24.406 -27.828 -25.453 1 93.44 492 ILE B O 1
ATOM 10076 N N . ARG B 1 493 ? 25.203 -26.359 -23.953 1 93.56 493 ARG B N 1
ATOM 10077 C CA . ARG B 1 493 ? 24.922 -25.141 -24.719 1 93.56 493 ARG B CA 1
ATOM 10078 C C . ARG B 1 493 ? 26 -24.094 -24.484 1 93.56 493 ARG B C 1
ATOM 10080 O O . ARG B 1 493 ? 26.766 -24.188 -23.531 1 93.56 493 ARG B O 1
ATOM 10087 N N . PRO B 1 494 ? 26 -23.109 -25.344 1 94.56 494 PRO B N 1
ATOM 10088 C CA . PRO B 1 494 ? 26.984 -22.047 -25.125 1 94.56 494 PRO B CA 1
ATOM 10089 C C . PRO B 1 494 ? 26.703 -21.219 -23.875 1 94.56 494 PRO B C 1
ATOM 10091 O O . PRO B 1 494 ? 25.531 -20.984 -23.547 1 94.56 494 PRO B O 1
ATOM 10094 N N . ALA B 1 495 ? 27.75 -20.859 -23.25 1 96.25 495 ALA B N 1
ATOM 10095 C CA . ALA B 1 495 ? 27.594 -19.969 -22.109 1 96.25 495 ALA B CA 1
ATOM 10096 C C . ALA B 1 495 ? 27.109 -18.594 -22.547 1 96.25 495 ALA B C 1
ATOM 10098 O O . ALA B 1 495 ? 27.531 -18.062 -23.578 1 96.25 495 ALA B O 1
ATOM 10099 N N . ILE B 1 496 ? 26.188 -17.984 -21.828 1 95.88 496 ILE B N 1
ATOM 10100 C CA . ILE B 1 496 ? 25.609 -16.688 -22.156 1 95.88 496 ILE B CA 1
ATOM 10101 C C . ILE B 1 496 ? 26.641 -15.586 -21.922 1 95.88 496 ILE B C 1
ATOM 10103 O O . ILE B 1 496 ? 26.828 -14.703 -22.766 1 95.88 496 ILE B O 1
ATOM 10107 N N . PHE B 1 497 ? 27.312 -15.688 -20.75 1 97 497 PHE B N 1
ATOM 10108 C CA . PHE B 1 497 ? 28.359 -14.719 -20.422 1 97 497 PHE B CA 1
ATOM 10109 C C . PHE B 1 497 ? 29.734 -15.336 -20.578 1 97 497 PHE B C 1
ATOM 10111 O O . PHE B 1 497 ? 30.484 -15.477 -19.609 1 97 497 PHE B O 1
ATOM 10118 N N . ASP B 1 498 ? 30.156 -15.562 -21.797 1 95.62 498 ASP B N 1
ATOM 10119 C CA . ASP B 1 498 ? 31.375 -16.297 -22.094 1 95.62 498 ASP B CA 1
ATOM 10120 C C . ASP B 1 498 ? 32.594 -15.398 -21.969 1 95.62 498 ASP B C 1
ATOM 10122 O O . ASP B 1 498 ? 33.719 -15.859 -22.156 1 95.62 498 ASP B O 1
ATOM 10126 N N . MET B 1 499 ? 32.438 -14.156 -21.625 1 95.88 499 MET B N 1
ATOM 10127 C CA . MET B 1 499 ? 33.531 -13.234 -21.422 1 95.88 499 MET B CA 1
ATOM 10128 C C . MET B 1 499 ? 34.031 -13.281 -19.984 1 95.88 499 MET B C 1
ATOM 10130 O O . MET B 1 499 ? 35.125 -12.773 -19.672 1 95.88 499 MET B O 1
ATOM 10134 N N . ILE B 1 500 ? 33.312 -13.898 -19.094 1 97.88 500 ILE B N 1
ATOM 10135 C CA . ILE B 1 500 ? 33.719 -13.992 -17.688 1 97.88 500 ILE B CA 1
ATOM 10136 C C . ILE B 1 500 ? 34.469 -15.289 -17.438 1 97.88 500 ILE B C 1
ATOM 10138 O O . ILE B 1 500 ? 33.969 -16.375 -17.672 1 97.88 500 ILE B O 1
ATOM 10142 N N . PRO B 1 501 ? 35.688 -15.195 -16.938 1 97.12 501 PRO B N 1
ATOM 10143 C CA . PRO B 1 501 ? 36.438 -16.422 -16.641 1 97.12 501 PRO B CA 1
ATOM 10144 C C . PRO B 1 501 ? 35.75 -17.281 -15.578 1 97.12 501 PRO B C 1
ATOM 10146 O O . PRO B 1 501 ? 35.125 -16.75 -14.656 1 97.12 501 PRO B O 1
ATOM 10149 N N . LEU B 1 502 ? 35.938 -18.578 -15.625 1 96.94 502 LEU B N 1
ATOM 10150 C CA . LEU B 1 502 ? 35.25 -19.516 -14.734 1 96.94 502 LEU B CA 1
ATOM 10151 C C . LEU B 1 502 ? 35.656 -19.281 -13.281 1 96.94 502 LEU B C 1
ATOM 10153 O O . LEU B 1 502 ? 34.844 -19.516 -12.367 1 96.94 502 LEU B O 1
ATOM 10157 N N . GLN B 1 503 ? 36.844 -18.734 -13.078 1 96.25 503 GLN B N 1
ATOM 10158 C CA . GLN B 1 503 ? 37.312 -18.406 -11.734 1 96.25 503 GLN B CA 1
ATOM 10159 C C . GLN B 1 503 ? 36.469 -17.281 -11.125 1 96.25 503 GLN B C 1
ATOM 10161 O O . GLN B 1 503 ? 36.438 -17.109 -9.906 1 96.25 503 GLN B O 1
ATOM 10166 N N . HIS B 1 504 ? 35.781 -16.516 -12.039 1 97.69 504 HIS B N 1
ATOM 10167 C CA . HIS B 1 504 ? 35 -15.359 -11.57 1 97.69 504 HIS B CA 1
ATOM 10168 C C . HIS B 1 504 ? 33.531 -15.711 -11.414 1 97.69 504 HIS B C 1
ATOM 10170 O O . HIS B 1 504 ? 32.719 -14.844 -11.102 1 97.69 504 HIS B O 1
ATOM 10176 N N . TRP B 1 505 ? 33.188 -16.969 -11.695 1 97.88 505 TRP B N 1
ATOM 10177 C CA . TRP B 1 505 ? 31.875 -17.5 -11.328 1 97.88 505 TRP B CA 1
ATOM 10178 C C . TRP B 1 505 ? 31.906 -18.062 -9.914 1 97.88 505 TRP B C 1
ATOM 10180 O O . TRP B 1 505 ? 32.406 -19.156 -9.688 1 97.88 505 TRP B O 1
ATOM 10190 N N . VAL B 1 506 ? 31.391 -17.297 -9 1 97.31 506 VAL B N 1
ATOM 10191 C CA . VAL B 1 506 ? 31.562 -17.625 -7.59 1 97.31 506 VAL B CA 1
ATOM 10192 C C . VAL B 1 506 ? 30.25 -18.141 -7.02 1 97.31 506 VAL B C 1
ATOM 10194 O O . VAL B 1 506 ? 29.203 -17.484 -7.156 1 97.31 506 VAL B O 1
ATOM 10197 N N . PRO B 1 507 ? 30.234 -19.281 -6.449 1 93.75 507 PRO B N 1
ATOM 10198 C CA . PRO B 1 507 ? 29 -19.766 -5.816 1 93.75 507 PRO B CA 1
ATOM 10199 C C . PRO B 1 507 ? 28.594 -18.938 -4.605 1 93.75 507 PRO B C 1
ATOM 10201 O O . PRO B 1 507 ? 29.438 -18.422 -3.889 1 93.75 507 PRO B O 1
ATOM 10204 N N . ASP B 1 508 ? 27.328 -18.844 -4.387 1 92.5 508 ASP B N 1
ATOM 10205 C CA . ASP B 1 508 ? 26.812 -18.031 -3.299 1 92.5 508 ASP B CA 1
ATOM 10206 C C . ASP B 1 508 ? 26.734 -18.828 -1.998 1 92.5 508 ASP B C 1
ATOM 10208 O O . ASP B 1 508 ? 26.25 -19.953 -1.985 1 92.5 508 ASP B O 1
ATOM 10212 N N . GLU B 1 509 ? 27.25 -18.281 -1.004 1 92.06 509 GLU B N 1
ATOM 10213 C CA . GLU B 1 509 ? 27.328 -18.953 0.29 1 92.06 509 GLU B CA 1
ATOM 10214 C C . GLU B 1 509 ? 25.938 -19.203 0.865 1 92.06 509 GLU B C 1
ATOM 10216 O O . GLU B 1 509 ? 25.719 -20.203 1.556 1 92.06 509 GLU B O 1
ATOM 10221 N N . LEU B 1 510 ? 25 -18.297 0.608 1 92.81 510 LEU B N 1
ATOM 10222 C CA . LEU B 1 510 ? 23.641 -18.438 1.134 1 92.81 510 LEU B CA 1
ATOM 10223 C C . LEU B 1 510 ? 23 -19.734 0.648 1 92.81 510 LEU B C 1
ATOM 10225 O O . LEU B 1 510 ? 22.5 -20.531 1.453 1 92.81 510 LEU B O 1
ATOM 10229 N N . HIS B 1 511 ? 23.047 -19.969 -0.611 1 94.44 511 HIS B N 1
ATOM 10230 C CA . HIS B 1 511 ? 22.375 -21.125 -1.188 1 94.44 511 HIS B CA 1
ATOM 10231 C C . HIS B 1 511 ? 23.109 -22.422 -0.85 1 94.44 511 HIS B C 1
ATOM 10233 O O . HIS B 1 511 ? 22.484 -23.484 -0.747 1 94.44 511 HIS B O 1
ATOM 10239 N N . ILE B 1 512 ? 24.391 -22.375 -0.671 1 96 512 ILE B N 1
ATOM 10240 C CA . ILE B 1 512 ? 25.125 -23.531 -0.164 1 96 512 ILE B CA 1
ATOM 10241 C C . ILE B 1 512 ? 24.578 -23.938 1.199 1 96 512 ILE B C 1
ATOM 10243 O O . ILE B 1 512 ? 24.234 -25.109 1.418 1 96 512 ILE B O 1
ATOM 10247 N N . MET B 1 513 ? 24.422 -22.969 2.023 1 95.62 513 MET B N 1
ATOM 10248 C CA . MET B 1 513 ? 23.906 -23.219 3.365 1 95.62 513 MET B CA 1
ATOM 10249 C C . MET B 1 513 ? 22.469 -23.719 3.309 1 95.62 513 MET B C 1
ATOM 10251 O O . MET B 1 513 ? 22.125 -24.703 3.961 1 95.62 513 MET B O 1
ATOM 10255 N N . LEU B 1 514 ? 21.688 -23.141 2.516 1 95.38 514 LEU B N 1
ATOM 10256 C CA . LEU B 1 514 ? 20.281 -23.484 2.441 1 95.38 514 LEU B CA 1
ATOM 10257 C C . LEU B 1 514 ? 20.094 -24.922 1.966 1 95.38 514 LEU B C 1
ATOM 10259 O O . LEU B 1 514 ? 19.375 -25.703 2.586 1 95.38 514 LEU B O 1
ATOM 10263 N N . ARG B 1 515 ? 20.797 -25.266 0.943 1 95 515 ARG B N 1
ATOM 10264 C CA . ARG B 1 515 ? 20.547 -26.547 0.289 1 95 515 ARG B CA 1
ATOM 10265 C C . ARG B 1 515 ? 21.172 -27.703 1.077 1 95 515 ARG B C 1
ATOM 10267 O O . ARG B 1 515 ? 20.609 -28.797 1.144 1 95 515 ARG B O 1
ATOM 10274 N N . ILE B 1 516 ? 22.297 -27.469 1.6 1 96.5 516 ILE B N 1
ATOM 10275 C CA . ILE B 1 516 ? 22.922 -28.531 2.402 1 96.5 516 ILE B CA 1
ATOM 10276 C C . ILE B 1 516 ? 22.094 -28.766 3.662 1 96.5 516 ILE B C 1
ATOM 10278 O O . ILE B 1 516 ? 21.875 -29.906 4.07 1 96.5 516 ILE B O 1
ATOM 10282 N N . THR B 1 517 ? 21.578 -27.734 4.258 1 96.38 517 THR B N 1
ATOM 10283 C CA . THR B 1 517 ? 20.703 -27.875 5.418 1 96.38 517 THR B CA 1
ATOM 10284 C C . THR B 1 517 ? 19.453 -28.656 5.055 1 96.38 517 THR B C 1
ATOM 10286 O O . THR B 1 517 ? 18.969 -29.469 5.844 1 96.38 517 THR B O 1
ATOM 10289 N N . ASP B 1 518 ? 18.969 -28.406 3.889 1 95.25 518 ASP B N 1
ATOM 10290 C CA . ASP B 1 518 ? 17.797 -29.156 3.432 1 95.25 518 ASP B CA 1
ATOM 10291 C C . ASP B 1 518 ? 18.094 -30.641 3.367 1 95.25 518 ASP B C 1
ATOM 10293 O O . ASP B 1 518 ? 17.25 -31.469 3.738 1 95.25 518 ASP B O 1
ATOM 10297 N N . VAL B 1 519 ? 19.234 -30.984 2.887 1 95 519 VAL B N 1
ATOM 10298 C CA . VAL B 1 519 ? 19.625 -32.406 2.762 1 95 519 VAL B CA 1
ATOM 10299 C C . VAL B 1 519 ? 19.766 -33 4.148 1 95 519 VAL B C 1
ATOM 10301 O O . VAL B 1 519 ? 19.281 -34.125 4.395 1 95 519 VAL B O 1
ATOM 10304 N N . LEU B 1 520 ? 20.438 -32.281 4.992 1 95.31 520 LEU B N 1
ATOM 10305 C CA . LEU B 1 520 ? 20.625 -32.781 6.352 1 95.31 520 LEU B CA 1
ATOM 10306 C C . LEU B 1 520 ? 19.281 -33.031 7.031 1 95.31 520 LEU B C 1
ATOM 10308 O O . LEU B 1 520 ? 19.094 -34.062 7.684 1 95.31 520 LEU B O 1
ATOM 10312 N N . TRP B 1 521 ? 18.406 -32.094 6.82 1 94.38 521 TRP B N 1
ATOM 10313 C CA . TRP B 1 521 ? 17.078 -32.219 7.395 1 94.38 521 TRP B CA 1
ATOM 10314 C C . TRP B 1 521 ? 16.328 -33.406 6.789 1 94.38 521 TRP B C 1
ATOM 10316 O O . TRP B 1 521 ? 15.695 -34.188 7.508 1 94.38 521 TRP B O 1
ATOM 10326 N N . ARG B 1 522 ? 16.375 -33.531 5.516 1 92.94 522 ARG B N 1
ATOM 10327 C CA . ARG B 1 522 ? 15.734 -34.656 4.824 1 92.94 522 ARG B CA 1
ATOM 10328 C C . ARG B 1 522 ? 16.266 -36 5.312 1 92.94 522 ARG B C 1
ATOM 10330 O O . ARG B 1 522 ? 15.508 -36.938 5.504 1 92.94 522 ARG B O 1
ATOM 10337 N N . LEU B 1 523 ? 17.484 -36.094 5.473 1 93.69 523 LEU B N 1
ATOM 10338 C CA . LEU B 1 523 ? 18.125 -37.344 5.902 1 93.69 523 LEU B CA 1
ATOM 10339 C C . LEU B 1 523 ? 17.672 -37.719 7.312 1 93.69 523 LEU B C 1
ATOM 10341 O O . LEU B 1 523 ? 17.516 -38.906 7.621 1 93.69 523 LEU B O 1
ATOM 10345 N N . VAL B 1 524 ? 17.5 -36.719 8.133 1 94 524 VAL B N 1
ATOM 10346 C CA . VAL B 1 524 ? 16.969 -36.969 9.469 1 94 524 VAL B CA 1
ATOM 10347 C C . VAL B 1 524 ? 15.57 -37.562 9.359 1 94 524 VAL B C 1
ATOM 10349 O O . VAL B 1 524 ? 15.258 -38.562 10.016 1 94 524 VAL B O 1
ATOM 10352 N N . LEU B 1 525 ? 14.781 -37.031 8.562 1 93.06 525 LEU B N 1
ATOM 10353 C CA . LEU B 1 525 ? 13.422 -37.5 8.398 1 93.06 525 LEU B CA 1
ATOM 10354 C C . LEU B 1 525 ? 13.43 -38.906 7.785 1 93.06 525 LEU B C 1
ATOM 10356 O O . LEU B 1 525 ? 12.633 -39.781 8.18 1 93.06 525 LEU B O 1
ATOM 10360 N N . ASP B 1 526 ? 14.312 -39.094 6.82 1 91.62 526 ASP B N 1
ATOM 10361 C CA . ASP B 1 526 ? 14.438 -40.406 6.188 1 91.62 526 ASP B CA 1
ATOM 10362 C C . ASP B 1 526 ? 14.852 -41.469 7.203 1 91.62 526 ASP B C 1
ATOM 10364 O O . ASP B 1 526 ? 14.375 -42.625 7.152 1 91.62 526 ASP B O 1
ATOM 10368 N N . GLU B 1 527 ? 15.75 -41.125 8.008 1 92 527 GLU B N 1
ATOM 10369 C CA . GLU B 1 527 ? 16.188 -42.062 9.023 1 92 527 GLU B CA 1
ATOM 10370 C C . GLU B 1 527 ? 15.062 -42.406 10 1 92 527 GLU B C 1
ATOM 10372 O O . GLU B 1 527 ? 14.93 -43.562 10.43 1 92 527 GLU B O 1
ATOM 10377 N N . LEU B 1 528 ? 14.266 -41.438 10.328 1 94.12 528 LEU B N 1
ATOM 10378 C CA . LEU B 1 528 ? 13.117 -41.688 11.18 1 94.12 528 LEU B CA 1
ATOM 10379 C C . LEU B 1 528 ? 12.148 -42.656 10.508 1 94.12 528 LEU B C 1
ATOM 10381 O O . LEU B 1 528 ? 11.562 -43.5 11.172 1 94.12 528 LEU B O 1
ATOM 10385 N N . ARG B 1 529 ? 12.031 -42.531 9.281 1 91.81 529 ARG B N 1
ATOM 10386 C CA . ARG B 1 529 ? 11.156 -43.406 8.531 1 91.81 529 ARG B CA 1
ATOM 10387 C C . ARG B 1 529 ? 11.734 -44.812 8.477 1 91.81 529 ARG B C 1
ATOM 10389 O O . ARG B 1 529 ? 11.016 -45.812 8.672 1 91.81 529 ARG B O 1
ATOM 10396 N N . SER B 1 530 ? 12.984 -44.906 8.156 1 90.12 530 SER B N 1
ATOM 10397 C CA . SER B 1 530 ? 13.648 -46.188 8.047 1 90.12 530 SER B CA 1
ATOM 10398 C C . SER B 1 530 ? 13.625 -46.938 9.375 1 90.12 530 SER B C 1
ATOM 10400 O O . SER B 1 530 ? 13.586 -48.188 9.398 1 90.12 530 SER B O 1
ATOM 10402 N N . ARG B 1 531 ? 13.672 -46.156 10.438 1 90.62 531 ARG B N 1
ATOM 10403 C CA . ARG B 1 531 ? 13.633 -46.75 11.773 1 90.62 531 ARG B CA 1
ATOM 10404 C C . ARG B 1 531 ? 12.203 -47 12.227 1 90.62 531 ARG B C 1
ATOM 10406 O O . ARG B 1 531 ? 11.961 -47.438 13.352 1 90.62 531 ARG B O 1
ATOM 10413 N N . ASN B 1 532 ? 11.203 -46.625 11.336 1 91 532 ASN B N 1
ATOM 10414 C CA . ASN B 1 532 ? 9.781 -46.781 11.609 1 91 532 ASN B CA 1
ATOM 10415 C C . ASN B 1 532 ? 9.359 -45.969 12.828 1 91 532 ASN B C 1
ATOM 10417 O O . ASN B 1 532 ? 8.555 -46.438 13.641 1 91 532 ASN B O 1
ATOM 10421 N N . THR B 1 533 ? 10.062 -44.875 13.055 1 91.69 533 THR B N 1
ATOM 10422 C CA . THR B 1 533 ? 9.703 -43.969 14.156 1 91.69 533 THR B CA 1
ATOM 10423 C C . THR B 1 533 ? 8.992 -42.75 13.641 1 91.69 533 THR B C 1
ATOM 10425 O O . THR B 1 533 ? 8.625 -41.875 14.422 1 91.69 533 THR B O 1
ATOM 10428 N N . TRP B 1 534 ? 8.859 -42.781 12.312 1 91.25 534 TRP B N 1
ATOM 10429 C CA . TRP B 1 534 ? 8.125 -41.688 11.703 1 91.25 534 TRP B CA 1
ATOM 10430 C C . TRP B 1 534 ? 6.629 -41.812 11.938 1 91.25 534 TRP B C 1
ATOM 10432 O O . TRP B 1 534 ? 6.066 -42.906 11.75 1 91.25 534 TRP B O 1
ATOM 10442 N N . GLY B 1 535 ? 5.938 -40.812 12.352 1 88.62 535 GLY B N 1
ATOM 10443 C CA . GLY B 1 535 ? 4.504 -40.781 12.602 1 88.62 535 GLY B CA 1
ATOM 10444 C C . GLY B 1 535 ? 4.031 -39.531 13.289 1 88.62 535 GLY B C 1
ATOM 10445 O O . GLY B 1 535 ? 4.727 -38.5 13.273 1 88.62 535 GLY B O 1
ATOM 10446 N N . GLU B 1 536 ? 2.898 -39.594 13.789 1 87.06 536 GLU B N 1
ATOM 10447 C CA . GLU B 1 536 ? 2.287 -38.469 14.438 1 87.06 536 GLU B CA 1
ATOM 10448 C C . GLU B 1 536 ? 3.119 -38 15.633 1 87.06 536 GLU B C 1
ATOM 10450 O O . GLU B 1 536 ? 3.293 -36.781 15.844 1 87.06 536 GLU B O 1
ATOM 10455 N N . ARG B 1 537 ? 3.59 -38.906 16.344 1 89.19 537 ARG B N 1
ATOM 10456 C CA . ARG B 1 537 ? 4.402 -38.594 17.516 1 89.19 537 ARG B CA 1
ATOM 10457 C C . ARG B 1 537 ? 5.656 -37.812 17.109 1 89.19 537 ARG B C 1
ATOM 10459 O O . ARG B 1 537 ? 6 -36.812 17.719 1 89.19 537 ARG B O 1
ATOM 10466 N N . ALA B 1 538 ? 6.41 -38.344 16.141 1 93.94 538 ALA B N 1
ATOM 10467 C CA . ALA B 1 538 ? 7.617 -37.656 15.672 1 93.94 538 ALA B CA 1
ATOM 10468 C C . ALA B 1 538 ? 7.309 -36.281 15.164 1 93.94 538 ALA B C 1
ATOM 10470 O O . ALA B 1 538 ? 8.055 -35.312 15.438 1 93.94 538 ALA B O 1
ATOM 10471 N N . ARG B 1 539 ? 6.262 -36.156 14.43 1 92.38 539 ARG B N 1
ATOM 10472 C CA . ARG B 1 539 ? 5.863 -34.844 13.906 1 92.38 539 ARG B CA 1
ATOM 10473 C C . ARG B 1 539 ? 5.57 -33.875 15.039 1 92.38 539 ARG B C 1
ATOM 10475 O O . ARG B 1 539 ? 5.988 -32.719 14.984 1 92.38 539 ARG B O 1
ATOM 10482 N N . ASN B 1 540 ? 4.922 -34.312 16 1 89.88 540 ASN B N 1
ATOM 10483 C CA . ASN B 1 540 ? 4.602 -33.438 17.141 1 89.88 540 ASN B CA 1
ATOM 10484 C C . ASN B 1 540 ? 5.863 -33.031 17.891 1 89.88 540 ASN B C 1
ATOM 10486 O O . ASN B 1 540 ? 5.973 -31.875 18.328 1 89.88 540 ASN B O 1
ATOM 10490 N N . VAL B 1 541 ? 6.746 -33.969 18.047 1 93.44 541 VAL B N 1
ATOM 10491 C CA . VAL B 1 541 ? 8.008 -33.656 18.703 1 93.44 541 VAL B CA 1
ATOM 10492 C C . VAL B 1 541 ? 8.758 -32.594 17.922 1 93.44 541 VAL B C 1
ATOM 10494 O O . VAL B 1 541 ? 9.336 -31.656 18.5 1 93.44 541 VAL B O 1
ATOM 10497 N N . ILE B 1 542 ? 8.758 -32.688 16.641 1 94.5 542 ILE B N 1
ATOM 10498 C CA . ILE B 1 542 ? 9.445 -31.75 15.773 1 94.5 542 ILE B CA 1
ATOM 10499 C C . ILE B 1 542 ? 8.797 -30.375 15.914 1 94.5 542 ILE B C 1
ATOM 10501 O O . ILE B 1 542 ? 9.492 -29.359 16.062 1 94.5 542 ILE B O 1
ATOM 10505 N N . ILE B 1 543 ? 7.531 -30.359 15.875 1 90.88 543 ILE B N 1
ATOM 10506 C CA . ILE B 1 543 ? 6.801 -29.109 15.984 1 90.88 543 ILE B CA 1
ATOM 10507 C C . ILE B 1 543 ? 7.105 -28.453 17.328 1 90.88 543 ILE B C 1
ATOM 10509 O O . ILE B 1 543 ? 7.352 -27.234 17.391 1 90.88 543 ILE B O 1
ATOM 10513 N N . GLU B 1 544 ? 7.105 -29.219 18.344 1 90.94 544 GLU B N 1
ATOM 10514 C CA . GLU B 1 544 ? 7.383 -28.703 19.672 1 90.94 544 GLU B CA 1
ATOM 10515 C C . GLU B 1 544 ? 8.82 -28.188 19.781 1 90.94 544 GLU B C 1
ATOM 10517 O O . GLU B 1 544 ? 9.062 -27.156 20.406 1 90.94 544 GLU B O 1
ATOM 10522 N N . GLU B 1 545 ? 9.68 -28.922 19.219 1 93.38 545 GLU B N 1
ATOM 10523 C CA . GLU B 1 545 ? 11.086 -28.516 19.266 1 93.38 545 GLU B CA 1
ATOM 10524 C C . GLU B 1 545 ? 11.305 -27.234 18.453 1 93.38 545 GLU B C 1
ATOM 10526 O O . GLU B 1 545 ? 12.102 -26.375 18.844 1 93.38 545 GLU B O 1
ATOM 10531 N N . MET B 1 546 ? 10.781 -27.156 17.281 1 91.12 546 MET B N 1
ATOM 10532 C CA . MET B 1 546 ? 10.867 -25.953 16.469 1 91.12 546 MET B CA 1
ATOM 10533 C C . MET B 1 546 ? 10.312 -24.75 17.219 1 91.12 546 MET B C 1
ATOM 10535 O O . MET B 1 546 ? 10.906 -23.672 17.188 1 91.12 546 MET B O 1
ATOM 10539 N N . LYS B 1 547 ? 9.273 -25 17.922 1 86.38 547 LYS B N 1
ATOM 10540 C CA . LYS B 1 547 ? 8.688 -23.953 18.75 1 86.38 547 LYS B CA 1
ATOM 10541 C C . LYS B 1 547 ? 9.648 -23.516 19.859 1 86.38 547 LYS B C 1
ATOM 10543 O O . LYS B 1 547 ? 9.773 -22.328 20.141 1 86.38 547 LYS B O 1
ATOM 10548 N N . ARG B 1 548 ? 10.234 -24.438 20.438 1 89.31 548 ARG B N 1
ATOM 10549 C CA . ARG B 1 548 ? 11.195 -24.172 21.5 1 89.31 548 ARG B CA 1
ATOM 10550 C C . ARG B 1 548 ? 12.289 -23.219 21.031 1 89.31 548 ARG B C 1
ATOM 10552 O O . ARG B 1 548 ? 12.719 -22.344 21.781 1 89.31 548 ARG B O 1
ATOM 10559 N N . ILE B 1 549 ? 12.734 -23.391 19.859 1 92.12 549 ILE B N 1
ATOM 10560 C CA . ILE B 1 549 ? 13.836 -22.578 19.359 1 92.12 549 ILE B CA 1
ATOM 10561 C C . ILE B 1 549 ? 13.289 -21.406 18.562 1 92.12 549 ILE B C 1
ATOM 10563 O O . ILE B 1 549 ? 14.016 -20.766 17.781 1 92.12 549 ILE B O 1
ATOM 10567 N N . ASP B 1 550 ? 12.102 -21.234 18.516 1 81.56 550 ASP B N 1
ATOM 10568 C CA . ASP B 1 550 ? 11.406 -20.078 17.969 1 81.56 550 ASP B CA 1
ATOM 10569 C C . ASP B 1 550 ? 11.406 -20.125 16.438 1 81.56 550 ASP B C 1
ATOM 10571 O O . ASP B 1 550 ? 11.688 -19.109 15.789 1 81.56 550 ASP B O 1
ATOM 10575 N N . VAL B 1 551 ? 11.32 -21.281 15.828 1 84.69 551 VAL B N 1
ATOM 10576 C CA . VAL B 1 551 ? 11.188 -21.453 14.383 1 84.69 551 VAL B CA 1
ATOM 10577 C C . VAL B 1 551 ? 9.773 -21.922 14.047 1 84.69 551 VAL B C 1
ATOM 10579 O O . VAL B 1 551 ? 9.289 -22.906 14.609 1 84.69 551 VAL B O 1
ATOM 10582 N N . LYS B 1 552 ? 9.234 -21.25 13.188 1 70.75 552 LYS B N 1
ATOM 10583 C CA . LYS B 1 552 ? 7.902 -21.656 12.75 1 70.75 552 LYS B CA 1
ATOM 10584 C C . LYS B 1 552 ? 7.965 -22.844 11.797 1 70.75 552 LYS B C 1
ATOM 10586 O O . LYS B 1 552 ? 8.648 -22.781 10.773 1 70.75 552 LYS B O 1
ATOM 10591 N N . PHE B 1 553 ? 7.242 -23.844 12.141 1 81.94 553 PHE B N 1
ATOM 10592 C CA . PHE B 1 553 ? 7.332 -25.078 11.367 1 81.94 553 PHE B CA 1
ATOM 10593 C C . PHE B 1 553 ? 6.043 -25.891 11.469 1 81.94 553 PHE B C 1
ATOM 10595 O O . PHE B 1 553 ? 5.465 -26 12.555 1 81.94 553 PHE B O 1
ATOM 10602 N N . HIS B 1 554 ? 5.512 -26.297 10.328 1 75.94 554 HIS B N 1
ATOM 10603 C CA . HIS B 1 554 ? 4.312 -27.141 10.328 1 75.94 554 HIS B CA 1
ATOM 10604 C C . HIS B 1 554 ? 4.414 -28.234 9.281 1 75.94 554 HIS B C 1
ATOM 10606 O O . HIS B 1 554 ? 5.184 -28.125 8.32 1 75.94 554 HIS B O 1
ATOM 10612 N N . PHE B 1 555 ? 3.676 -29.344 9.602 1 79.06 555 PHE B N 1
ATOM 10613 C CA . PHE B 1 555 ? 3.488 -30.422 8.641 1 79.06 555 PHE B CA 1
ATOM 10614 C C . PHE B 1 555 ? 2.088 -30.375 8.047 1 79.06 555 PHE B C 1
ATOM 10616 O O . PHE B 1 555 ? 1.126 -30.016 8.727 1 79.06 555 PHE B O 1
ATOM 10623 N N . TRP B 1 556 ? 2.01 -30.578 6.719 1 68.25 556 TRP B N 1
ATOM 10624 C CA . TRP B 1 556 ? 0.679 -30.703 6.133 1 68.25 556 TRP B CA 1
ATOM 10625 C C . TRP B 1 556 ? 0.665 -31.766 5.047 1 68.25 556 TRP B C 1
ATOM 10627 O O . TRP B 1 556 ? 1.72 -32.188 4.551 1 68.25 556 TRP B O 1
ATOM 10637 N N . LEU B 1 557 ? -0.477 -32.375 4.789 1 64.5 557 LEU B N 1
ATOM 10638 C CA . LEU B 1 557 ? -0.675 -33.344 3.721 1 64.5 557 LEU B CA 1
ATOM 10639 C C . LEU B 1 557 ? -1.414 -32.719 2.543 1 64.5 557 LEU B C 1
ATOM 10641 O O . LEU B 1 557 ? -2.473 -32.125 2.721 1 64.5 557 LEU B O 1
ATOM 10645 N N . GLU B 1 558 ? -0.581 -32.625 1.401 1 58.09 558 GLU B N 1
ATOM 10646 C CA . GLU B 1 558 ? -1.27 -32.156 0.197 1 58.09 558 GLU B CA 1
ATOM 10647 C C . GLU B 1 558 ? -2.342 -33.156 -0.233 1 58.09 558 GLU B C 1
ATOM 10649 O O . GLU B 1 558 ? -2.199 -34.375 -0.017 1 58.09 558 GLU B O 1
ATOM 10654 N N . ILE B 1 559 ? -3.42 -32.625 -0.883 1 45.97 559 ILE B N 1
ATOM 10655 C CA . ILE B 1 559 ? -4.52 -33.469 -1.329 1 45.97 559 ILE B CA 1
ATOM 10656 C C . ILE B 1 559 ? -3.998 -34.5 -2.303 1 45.97 559 ILE B C 1
ATOM 10658 O O . ILE B 1 559 ? -3.332 -34.188 -3.287 1 45.97 559 ILE B O 1
ATOM 10662 N N . GLY B 1 560 ? -4.258 -35.75 -1.969 1 55.09 560 GLY B N 1
ATOM 10663 C CA . GLY B 1 560 ? -3.883 -36.812 -2.871 1 55.09 560 GLY B CA 1
ATOM 10664 C C . GLY B 1 560 ? -2.482 -37.344 -2.619 1 55.09 560 GLY B C 1
ATOM 10665 O O . GLY B 1 560 ? -2.055 -38.312 -3.254 1 55.09 560 GLY B O 1
ATOM 10666 N N . SER B 1 561 ? -1.854 -36.531 -1.693 1 61.62 561 SER B N 1
ATOM 10667 C CA . SER B 1 561 ? -0.492 -37 -1.438 1 61.62 561 SER B CA 1
ATOM 10668 C C . SER B 1 561 ? -0.41 -37.781 -0.138 1 61.62 561 SER B C 1
ATOM 10670 O O . SER B 1 561 ? -1.218 -37.594 0.771 1 61.62 561 SER B O 1
ATOM 10672 N N . THR B 1 562 ? 0.247 -38.875 -0.15 1 70.69 562 THR B N 1
ATOM 10673 C CA . THR B 1 562 ? 0.503 -39.656 1.067 1 70.69 562 THR B CA 1
ATOM 10674 C C . THR B 1 562 ? 1.754 -39.125 1.774 1 70.69 562 THR B C 1
ATOM 10676 O O . THR B 1 562 ? 2.035 -39.531 2.91 1 70.69 562 THR B O 1
ATOM 10679 N N . ASN B 1 563 ? 2.402 -38.25 1.062 1 77.5 563 ASN B N 1
ATOM 10680 C CA . ASN B 1 563 ? 3.643 -37.75 1.635 1 77.5 563 ASN B CA 1
ATOM 10681 C C . ASN B 1 563 ? 3.42 -36.406 2.371 1 77.5 563 ASN B C 1
ATOM 10683 O O . ASN B 1 563 ? 2.77 -35.531 1.848 1 77.5 563 ASN B O 1
ATOM 10687 N N . TRP B 1 564 ? 3.896 -36.375 3.586 1 81.25 564 TRP B N 1
ATOM 10688 C CA . TRP B 1 564 ? 3.775 -35.188 4.406 1 81.25 564 TRP B CA 1
ATOM 10689 C C . TRP B 1 564 ? 4.699 -34.094 3.896 1 81.25 564 TRP B C 1
ATOM 10691 O O . TRP B 1 564 ? 5.883 -34.312 3.641 1 81.25 564 TRP B O 1
ATOM 10701 N N . GLN B 1 565 ? 4.152 -32.938 3.668 1 79.12 565 GLN B N 1
ATOM 10702 C CA . GLN B 1 565 ? 4.926 -31.75 3.346 1 79.12 565 GLN B CA 1
ATOM 10703 C C . GLN B 1 565 ? 5.223 -30.938 4.598 1 79.12 565 GLN B C 1
ATOM 10705 O O . GLN B 1 565 ? 4.594 -31.141 5.641 1 79.12 565 GLN B O 1
ATOM 10710 N N . TYR B 1 566 ? 6.246 -30.141 4.586 1 84.31 566 TYR B N 1
ATOM 10711 C CA . TYR B 1 566 ? 6.598 -29.328 5.742 1 84.31 566 TYR B CA 1
ATOM 10712 C C . TYR B 1 566 ? 7.078 -27.938 5.312 1 84.31 566 TYR B C 1
ATOM 10714 O O . TYR B 1 566 ? 7.422 -27.734 4.148 1 84.31 566 TYR B O 1
ATOM 10722 N N . THR B 1 567 ? 7.188 -27.062 6.195 1 78.69 567 THR B N 1
ATOM 10723 C CA . THR B 1 567 ? 7.586 -25.672 5.98 1 78.69 567 THR B CA 1
ATOM 10724 C C . THR B 1 567 ? 9.008 -25.594 5.434 1 78.69 567 THR B C 1
ATOM 10726 O O . THR B 1 567 ? 9.922 -26.234 5.969 1 78.69 567 THR B O 1
ATOM 10729 N N . SER B 1 568 ? 9.078 -24.812 4.305 1 80.69 568 SER B N 1
ATOM 10730 C CA . SER B 1 568 ? 10.422 -24.484 3.836 1 80.69 568 SER B CA 1
ATOM 10731 C C . SER B 1 568 ? 11.016 -23.328 4.637 1 80.69 568 SER B C 1
ATOM 10733 O O . SER B 1 568 ? 10.531 -22.203 4.559 1 80.69 568 SER B O 1
ATOM 10735 N N . LEU B 1 569 ? 11.984 -23.609 5.348 1 83.19 569 LEU B N 1
ATOM 10736 C CA . LEU B 1 569 ? 12.57 -22.625 6.25 1 83.19 569 LEU B CA 1
ATOM 10737 C C . LEU B 1 569 ? 13.398 -21.609 5.477 1 83.19 569 LEU B C 1
ATOM 10739 O O . LEU B 1 569 ? 13.961 -21.922 4.43 1 83.19 569 LEU B O 1
ATOM 10743 N N . MET B 1 570 ? 13.484 -20.438 6.035 1 81.81 570 MET B N 1
ATOM 10744 C CA . MET B 1 570 ? 14.328 -19.391 5.473 1 81.81 570 MET B CA 1
ATOM 10745 C C . MET B 1 570 ? 15.742 -19.469 6.035 1 81.81 570 MET B C 1
ATOM 10747 O O . MET B 1 570 ? 16.016 -20.25 6.941 1 81.81 570 MET B O 1
ATOM 10751 N N . GLY B 1 571 ? 16.547 -18.594 5.543 1 84.62 571 GLY B N 1
ATOM 10752 C CA . GLY B 1 571 ? 17.969 -18.656 5.863 1 84.62 571 GLY B CA 1
ATOM 10753 C C . GLY B 1 571 ? 18.234 -18.562 7.352 1 84.62 571 GLY B C 1
ATOM 10754 O O . GLY B 1 571 ? 18.891 -19.453 7.918 1 84.62 571 GLY B O 1
ATOM 10755 N N . GLN B 1 572 ? 17.641 -17.625 7.941 1 83.38 572 GLN B N 1
ATOM 10756 C CA . GLN B 1 572 ? 17.906 -17.422 9.359 1 83.38 572 GLN B CA 1
ATOM 10757 C C . GLN B 1 572 ? 17.344 -18.562 10.195 1 83.38 572 GLN B C 1
ATOM 10759 O O . GLN B 1 572 ? 17.969 -19 11.156 1 83.38 572 GLN B O 1
ATOM 10764 N N . ASP B 1 573 ? 16.203 -19.031 9.859 1 88.94 573 ASP B N 1
ATOM 10765 C CA . ASP B 1 573 ? 15.586 -20.156 10.57 1 88.94 573 ASP B CA 1
ATOM 10766 C C . ASP B 1 573 ? 16.406 -21.422 10.43 1 88.94 573 ASP B C 1
ATOM 10768 O O . ASP B 1 573 ? 16.531 -22.203 11.383 1 88.94 573 ASP B O 1
ATOM 10772 N N . LYS B 1 574 ? 16.922 -21.578 9.297 1 93.38 574 LYS B N 1
ATOM 10773 C CA . LYS B 1 574 ? 17.766 -22.766 9.078 1 93.38 574 LYS B CA 1
ATOM 10774 C C . LYS B 1 574 ? 19 -22.719 9.961 1 93.38 574 LYS B C 1
ATOM 10776 O O . LYS B 1 574 ? 19.453 -23.766 10.461 1 93.38 574 LYS B O 1
ATOM 10781 N N . LEU B 1 575 ? 19.531 -21.547 10.07 1 92.94 575 LEU B N 1
ATOM 10782 C CA . LEU B 1 575 ? 20.719 -21.406 10.914 1 92.94 575 LEU B CA 1
ATOM 10783 C C . LEU B 1 575 ? 20.375 -21.703 12.375 1 92.94 575 LEU B C 1
ATOM 10785 O O . LEU B 1 575 ? 21.141 -22.375 13.07 1 92.94 575 LEU B O 1
ATOM 10789 N N . VAL B 1 576 ? 19.234 -21.281 12.797 1 92.75 576 VAL B N 1
ATOM 10790 C CA . VAL B 1 576 ? 18.781 -21.531 14.164 1 92.75 576 VAL B CA 1
ATOM 10791 C C . VAL B 1 576 ? 18.578 -23.031 14.375 1 92.75 576 VAL B C 1
ATOM 10793 O O . VAL B 1 576 ? 18.984 -23.562 15.406 1 92.75 576 VAL B O 1
ATOM 10796 N N . VAL B 1 577 ? 18.047 -23.625 13.414 1 94.06 577 VAL B N 1
ATOM 10797 C CA . VAL B 1 577 ? 17.781 -25.062 13.508 1 94.06 577 VAL B CA 1
ATOM 10798 C C . VAL B 1 577 ? 19.094 -25.828 13.547 1 94.06 577 VAL B C 1
ATOM 10800 O O . VAL B 1 577 ? 19.281 -26.734 14.375 1 94.06 577 VAL B O 1
ATOM 10803 N N . LEU B 1 578 ? 19.984 -25.438 12.719 1 93.94 578 LEU B N 1
ATOM 10804 C CA . LEU B 1 578 ? 21.297 -26.094 12.656 1 93.94 578 LEU B CA 1
ATOM 10805 C C . LEU B 1 578 ? 22.016 -26 14 1 93.94 578 LEU B C 1
ATOM 10807 O O . LEU B 1 578 ? 22.703 -26.938 14.398 1 93.94 578 LEU B O 1
ATOM 10811 N N . GLN B 1 579 ? 21.75 -25.016 14.672 1 92.81 579 GLN B N 1
ATOM 10812 C CA . GLN B 1 579 ? 22.516 -24.75 15.883 1 92.81 579 GLN B CA 1
ATOM 10813 C C . GLN B 1 579 ? 21.797 -25.281 17.109 1 92.81 579 GLN B C 1
ATOM 10815 O O . GLN B 1 579 ? 22.453 -25.688 18.078 1 92.81 579 GLN B O 1
ATOM 10820 N N . HIS B 1 580 ? 20.484 -25.281 17.125 1 93.44 580 HIS B N 1
ATOM 10821 C CA . HIS B 1 580 ? 19.844 -25.359 18.422 1 93.44 580 HIS B CA 1
ATOM 10822 C C . HIS B 1 580 ? 18.828 -26.516 18.453 1 93.44 580 HIS B C 1
ATOM 10824 O O . HIS B 1 580 ? 18.344 -26.875 19.531 1 93.44 580 HIS B O 1
ATOM 10830 N N . PHE B 1 581 ? 18.531 -27.094 17.312 1 95.69 581 PHE B N 1
ATOM 10831 C CA . PHE B 1 581 ? 17.547 -28.172 17.328 1 95.69 581 PHE B CA 1
ATOM 10832 C C . PHE B 1 581 ? 18.031 -29.359 18.141 1 95.69 581 PHE B C 1
ATOM 10834 O O . PHE B 1 581 ? 19.141 -29.844 17.938 1 95.69 581 PHE B O 1
ATOM 10841 N N . ASP B 1 582 ? 17.203 -29.828 19.047 1 95 582 ASP B N 1
ATOM 10842 C CA . ASP B 1 582 ? 17.594 -30.922 19.938 1 95 582 ASP B CA 1
ATOM 10843 C C . ASP B 1 582 ? 17.25 -32.281 19.312 1 95 582 ASP B C 1
ATOM 10845 O O . ASP B 1 582 ? 16.125 -32.75 19.453 1 95 582 ASP B O 1
ATOM 10849 N N . LEU B 1 583 ? 18.188 -32.969 18.812 1 95.31 583 LEU B N 1
ATOM 10850 C CA . LEU B 1 583 ? 18.016 -34.25 18.094 1 95.31 583 LEU B CA 1
ATOM 10851 C C . LEU B 1 583 ? 17.812 -35.406 19.062 1 95.31 583 LEU B C 1
ATOM 10853 O O . LEU B 1 583 ? 17.359 -36.469 18.656 1 95.31 583 LEU B O 1
ATOM 10857 N N . SER B 1 584 ? 18.062 -35.188 20.312 1 93.81 584 SER B N 1
ATOM 10858 C CA . SER B 1 584 ? 17.938 -36.25 21.312 1 93.81 584 SER B CA 1
ATOM 10859 C C . SER B 1 584 ? 16.469 -36.594 21.547 1 93.81 584 SER B C 1
ATOM 10861 O O . SER B 1 584 ? 16.172 -37.688 22.078 1 93.81 584 SER B O 1
ATOM 10863 N N . LYS B 1 585 ? 15.641 -35.812 21.172 1 93.44 585 LYS B N 1
ATOM 10864 C CA . LYS B 1 585 ? 14.211 -36.062 21.328 1 93.44 585 LYS B CA 1
ATOM 10865 C C . LYS B 1 585 ? 13.703 -37.031 20.266 1 93.44 585 LYS B C 1
ATOM 10867 O O . LYS B 1 585 ? 12.641 -37.625 20.422 1 93.44 585 LYS B O 1
ATOM 10872 N N . LEU B 1 586 ? 14.445 -37.156 19.234 1 94.62 586 LEU B N 1
ATOM 10873 C CA . LEU B 1 586 ? 13.992 -37.969 18.109 1 94.62 586 LEU B CA 1
ATOM 10874 C C . LEU B 1 586 ? 14.812 -39.25 17.984 1 94.62 586 LEU B C 1
ATOM 10876 O O . LEU B 1 586 ? 14.367 -40.219 17.391 1 94.62 586 LEU B O 1
ATOM 10880 N N . PHE B 1 587 ? 16.062 -39.156 18.453 1 94.06 587 PHE B N 1
ATOM 10881 C CA . PHE B 1 587 ? 17 -40.281 18.281 1 94.06 587 PHE B CA 1
ATOM 10882 C C . PHE B 1 587 ? 17.594 -40.688 19.625 1 94.06 587 PHE B C 1
ATOM 10884 O O . PHE B 1 587 ? 17.578 -39.906 20.578 1 94.06 587 PHE B O 1
ATOM 10891 N N . PRO B 1 588 ? 18.078 -41.938 19.656 1 93.31 588 PRO B N 1
ATOM 10892 C CA . PRO B 1 588 ? 18.891 -42.312 20.828 1 93.31 588 PRO B CA 1
ATOM 10893 C C . PRO B 1 588 ? 20.094 -41.375 21.016 1 93.31 588 PRO B C 1
ATOM 10895 O O . PRO B 1 588 ? 20.625 -40.844 20.047 1 93.31 588 PRO B O 1
ATOM 10898 N N . TYR B 1 589 ? 20.531 -41.25 22.203 1 92.81 589 TYR B N 1
ATOM 10899 C CA . TYR B 1 589 ? 21.516 -40.25 22.594 1 92.81 589 TYR B CA 1
ATOM 10900 C C . TYR B 1 589 ? 22.781 -40.406 21.766 1 92.81 589 TYR B C 1
ATOM 10902 O O . TYR B 1 589 ? 23.312 -39.406 21.266 1 92.81 589 TYR B O 1
ATOM 10910 N N . SER B 1 590 ? 23.266 -41.594 21.641 1 90.69 590 SER B N 1
ATOM 10911 C CA . SER B 1 590 ? 24.5 -41.812 20.891 1 90.69 590 SER B CA 1
ATOM 10912 C C . SER B 1 590 ? 24.359 -41.344 19.453 1 90.69 590 SER B C 1
ATOM 10914 O O . SER B 1 590 ? 25.25 -40.656 18.922 1 90.69 590 SER B O 1
ATOM 10916 N N . ARG B 1 591 ? 23.234 -41.625 18.828 1 92.88 591 ARG B N 1
ATOM 10917 C CA . ARG B 1 591 ? 22.984 -41.25 17.453 1 92.88 591 ARG B CA 1
ATOM 10918 C C . ARG B 1 591 ? 22.75 -39.75 17.344 1 92.88 591 ARG B C 1
ATOM 10920 O O . ARG B 1 591 ? 23.234 -39.094 16.422 1 92.88 591 ARG B O 1
ATOM 10927 N N . ALA B 1 592 ? 22.047 -39.219 18.297 1 94.81 592 ALA B N 1
ATOM 10928 C CA . ALA B 1 592 ? 21.781 -37.781 18.344 1 94.81 592 ALA B CA 1
ATOM 10929 C C . ALA B 1 592 ? 23.078 -36.969 18.391 1 94.81 592 ALA B C 1
ATOM 10931 O O . ALA B 1 592 ? 23.203 -35.938 17.734 1 94.81 592 ALA B O 1
ATOM 10932 N N . VAL B 1 593 ? 24 -37.438 19.109 1 93.12 593 VAL B N 1
ATOM 10933 C CA . VAL B 1 593 ? 25.281 -36.781 19.281 1 93.12 593 VAL B CA 1
ATOM 10934 C C . VAL B 1 593 ? 26.047 -36.781 17.953 1 93.12 593 VAL B C 1
ATOM 10936 O O . VAL B 1 593 ? 26.703 -35.812 17.594 1 93.12 593 VAL B O 1
ATOM 10939 N N . GLN B 1 594 ? 25.969 -37.875 17.281 1 92.38 594 GLN B N 1
ATOM 10940 C CA . GLN B 1 594 ? 26.656 -37.969 15.992 1 92.38 594 GLN B CA 1
ATOM 10941 C C . GLN B 1 594 ? 26.062 -37 14.977 1 92.38 594 GLN B C 1
ATOM 10943 O O . GLN B 1 594 ? 26.812 -36.281 14.289 1 92.38 594 GLN B O 1
ATOM 10948 N N . ILE B 1 595 ? 24.766 -37 14.875 1 95.12 595 ILE B N 1
ATOM 10949 C CA . ILE B 1 595 ? 24.094 -36.094 13.938 1 95.12 595 ILE B CA 1
ATOM 10950 C C . ILE B 1 595 ? 24.375 -34.625 14.336 1 95.12 595 ILE B C 1
ATOM 10952 O O . ILE B 1 595 ? 24.656 -33.812 13.477 1 95.12 595 ILE B O 1
ATOM 10956 N N . ARG B 1 596 ? 24.328 -34.406 15.594 1 94.94 596 ARG B N 1
ATOM 10957 C CA . ARG B 1 596 ? 24.609 -33.062 16.109 1 94.94 596 ARG B CA 1
ATOM 10958 C C . ARG B 1 596 ? 26.016 -32.594 15.703 1 94.94 596 ARG B C 1
ATOM 10960 O O . ARG B 1 596 ? 26.203 -31.453 15.273 1 94.94 596 ARG B O 1
ATOM 10967 N N . SER B 1 597 ? 26.922 -33.438 15.875 1 94.19 597 SER B N 1
ATOM 10968 C CA . SER B 1 597 ? 28.297 -33.125 15.516 1 94.19 597 SER B CA 1
ATOM 10969 C C . SER B 1 597 ? 28.406 -32.75 14.047 1 94.19 597 SER B C 1
ATOM 10971 O O . SER B 1 597 ? 29.109 -31.812 13.688 1 94.19 597 SER B O 1
ATOM 10973 N N . LEU B 1 598 ? 27.781 -33.531 13.211 1 95.88 598 LEU B N 1
ATOM 10974 C CA . LEU B 1 598 ? 27.781 -33.281 11.781 1 95.88 598 LEU B CA 1
ATOM 10975 C C . LEU B 1 598 ? 27.172 -31.906 11.484 1 95.88 598 LEU B C 1
ATOM 10977 O O . LEU B 1 598 ? 27.703 -31.125 10.688 1 95.88 598 LEU B O 1
ATOM 10981 N N . TRP B 1 599 ? 26.031 -31.562 12.141 1 97.25 599 TRP B N 1
ATOM 10982 C CA . TRP B 1 599 ? 25.344 -30.281 11.953 1 97.25 599 TRP B CA 1
ATOM 10983 C C . TRP B 1 599 ? 26.203 -29.125 12.453 1 97.25 599 TRP B C 1
ATOM 10985 O O . TRP B 1 599 ? 26.328 -28.094 11.781 1 97.25 599 TRP B O 1
ATOM 10995 N N . ASP B 1 600 ? 26.844 -29.297 13.594 1 96.25 600 ASP B N 1
ATOM 10996 C CA . ASP B 1 600 ? 27.688 -28.266 14.188 1 96.25 600 ASP B CA 1
ATOM 10997 C C . ASP B 1 600 ? 28.891 -27.953 13.297 1 96.25 600 ASP B C 1
ATOM 10999 O O . ASP B 1 600 ? 29.25 -26.781 13.117 1 96.25 600 ASP B O 1
ATOM 11003 N N . LYS B 1 601 ? 29.453 -28.922 12.836 1 96.06 601 LYS B N 1
ATOM 11004 C CA . LYS B 1 601 ? 30.625 -28.734 11.977 1 96.06 601 LYS B CA 1
ATOM 11005 C C . LYS B 1 601 ? 30.25 -28 10.695 1 96.06 601 LYS B C 1
ATOM 11007 O O . LYS B 1 601 ? 31.016 -27.156 10.211 1 96.06 601 LYS B O 1
ATOM 11012 N N . PHE B 1 602 ? 29.125 -28.375 10.102 1 97.44 602 PHE B N 1
ATOM 11013 C CA . PHE B 1 602 ? 28.688 -27.641 8.922 1 97.44 602 PHE B CA 1
ATOM 11014 C C . PHE B 1 602 ? 28.422 -26.172 9.258 1 97.44 602 PHE B C 1
ATOM 11016 O O . PHE B 1 602 ? 28.766 -25.281 8.484 1 97.44 602 PHE B O 1
ATOM 11023 N N . TYR B 1 603 ? 27.734 -25.953 10.383 1 96.5 603 TYR B N 1
ATOM 11024 C CA . TYR B 1 603 ? 27.484 -24.594 10.836 1 96.5 603 TYR B CA 1
ATOM 11025 C C . TYR B 1 603 ? 28.781 -23.812 10.938 1 96.5 603 TYR B C 1
ATOM 11027 O O . TYR B 1 603 ? 28.859 -22.656 10.492 1 96.5 603 TYR B O 1
ATOM 11035 N N . LEU B 1 604 ? 29.766 -24.391 11.469 1 95.5 604 LEU B N 1
ATOM 11036 C CA . LEU B 1 604 ? 31.062 -23.734 11.625 1 95.5 604 LEU B CA 1
ATOM 11037 C C . LEU B 1 604 ? 31.703 -23.469 10.266 1 95.5 604 LEU B C 1
ATOM 11039 O O . LEU B 1 604 ? 32.344 -22.438 10.07 1 95.5 604 LEU B O 1
ATOM 11043 N N . LEU B 1 605 ? 31.547 -24.422 9.375 1 96.81 605 LEU B N 1
ATOM 11044 C CA . LEU B 1 605 ? 32.062 -24.219 8.023 1 96.81 605 LEU B CA 1
ATOM 11045 C C . LEU B 1 605 ? 31.391 -23.016 7.359 1 96.81 605 LEU B C 1
ATOM 11047 O O . LEU B 1 605 ? 32.062 -22.234 6.688 1 96.81 605 LEU B O 1
ATOM 11051 N N . HIS B 1 606 ? 30.078 -22.938 7.516 1 95.62 606 HIS B N 1
ATOM 11052 C CA . HIS B 1 606 ? 29.344 -21.812 6.953 1 95.62 606 HIS B CA 1
ATOM 11053 C C . HIS B 1 606 ? 29.859 -20.484 7.523 1 95.62 606 HIS B C 1
ATOM 11055 O O . HIS B 1 606 ? 30.047 -19.516 6.785 1 95.62 606 HIS B O 1
ATOM 11061 N N . LYS B 1 607 ? 30.078 -20.453 8.789 1 93.38 607 LYS B N 1
ATOM 11062 C CA . LYS B 1 607 ? 30.609 -19.25 9.438 1 93.38 607 LYS B CA 1
ATOM 11063 C C . LYS B 1 607 ? 32 -18.906 8.914 1 93.38 607 LYS B C 1
ATOM 11065 O O . LYS B 1 607 ? 32.281 -17.734 8.656 1 93.38 607 LYS B O 1
ATOM 11070 N N . ALA B 1 608 ? 32.75 -19.875 8.75 1 94.75 608 ALA B N 1
ATOM 11071 C CA . ALA B 1 608 ? 34.094 -19.688 8.25 1 94.75 608 ALA B CA 1
ATOM 11072 C C . ALA B 1 608 ? 34.094 -19.172 6.812 1 94.75 608 ALA B C 1
ATOM 11074 O O . ALA B 1 608 ? 34.938 -18.359 6.43 1 94.75 608 ALA B O 1
ATOM 11075 N N . MET B 1 609 ? 33.188 -19.641 6.059 1 94 609 MET B N 1
ATOM 11076 C CA . MET B 1 609 ? 33.062 -19.234 4.66 1 94 609 MET B CA 1
ATOM 11077 C C . MET B 1 609 ? 32.75 -17.75 4.543 1 94 609 MET B C 1
ATOM 11079 O O . MET B 1 609 ? 33.188 -17.094 3.596 1 94 609 MET B O 1
ATOM 11083 N N . LYS B 1 610 ? 32.031 -17.203 5.445 1 89.75 610 LYS B N 1
ATOM 11084 C CA . LYS B 1 610 ? 31.609 -15.812 5.41 1 89.75 610 LYS B CA 1
ATOM 11085 C C . LYS B 1 610 ? 32.688 -14.891 5.977 1 89.75 610 LYS B C 1
ATOM 11087 O O . LYS B 1 610 ? 32.656 -13.688 5.707 1 89.75 610 LYS B O 1
ATOM 11092 N N . ASP B 1 611 ? 33.562 -15.523 6.715 1 89.5 611 ASP B N 1
ATOM 11093 C CA . ASP B 1 611 ? 34.594 -14.734 7.359 1 89.5 611 ASP B CA 1
ATOM 11094 C C . ASP B 1 611 ? 35.781 -14.547 6.426 1 89.5 611 ASP B C 1
ATOM 11096 O O . ASP B 1 611 ? 36.469 -15.516 6.086 1 89.5 611 ASP B O 1
ATOM 11100 N N . SER B 1 612 ? 36.094 -13.336 6.152 1 85.31 612 SER B N 1
ATOM 11101 C CA . SER B 1 612 ? 37.188 -13.016 5.215 1 85.31 612 SER B CA 1
ATOM 11102 C C . SER B 1 612 ? 38.531 -13.344 5.805 1 85.31 612 SER B C 1
ATOM 11104 O O . SER B 1 612 ? 39.531 -13.461 5.074 1 85.31 612 SER B O 1
ATOM 11106 N N . LYS B 1 613 ? 38.625 -13.602 7.07 1 87.19 613 LYS B N 1
ATOM 11107 C CA . LYS B 1 613 ? 39.906 -13.859 7.734 1 87.19 613 LYS B CA 1
ATOM 11108 C C . LYS B 1 613 ? 40.219 -15.352 7.797 1 87.19 613 LYS B C 1
ATOM 11110 O O . LYS B 1 613 ? 41.312 -15.758 8.172 1 87.19 613 LYS B O 1
ATOM 11115 N N . THR B 1 614 ? 39.281 -16.078 7.324 1 92 614 THR B N 1
ATOM 11116 C CA . THR B 1 614 ? 39.469 -17.516 7.391 1 92 614 THR B CA 1
ATOM 11117 C C . THR B 1 614 ? 40.562 -17.984 6.445 1 92 614 THR B C 1
ATOM 11119 O O . THR B 1 614 ? 40.625 -17.547 5.293 1 92 614 THR B O 1
ATOM 11122 N N . ASP B 1 615 ? 41.375 -18.844 6.996 1 93.88 615 ASP B N 1
ATOM 11123 C CA . ASP B 1 615 ? 42.406 -19.438 6.176 1 93.88 615 ASP B CA 1
ATOM 11124 C C . ASP B 1 615 ? 41.844 -20.5 5.238 1 93.88 615 ASP B C 1
ATOM 11126 O O . ASP B 1 615 ? 41.188 -21.453 5.691 1 93.88 615 ASP B O 1
ATOM 11130 N N . ALA B 1 616 ? 42.188 -20.391 3.947 1 95.69 616 ALA B N 1
ATOM 11131 C CA . ALA B 1 616 ? 41.625 -21.266 2.92 1 95.69 616 ALA B CA 1
ATOM 11132 C C . ALA B 1 616 ? 42.062 -22.703 3.107 1 95.69 616 ALA B C 1
ATOM 11134 O O . ALA B 1 616 ? 41.312 -23.641 2.848 1 95.69 616 ALA B O 1
ATOM 11135 N N . THR B 1 617 ? 43.281 -22.906 3.557 1 95.62 617 THR B N 1
ATOM 11136 C CA . THR B 1 617 ? 43.812 -24.25 3.752 1 95.62 617 THR B CA 1
ATOM 11137 C C . THR B 1 617 ? 43.125 -24.938 4.926 1 95.62 617 THR B C 1
ATOM 11139 O O . THR B 1 617 ? 42.75 -26.109 4.828 1 95.62 617 THR B O 1
ATOM 11142 N N . GLN B 1 618 ? 43.031 -24.203 5.961 1 95.62 618 GLN B N 1
ATOM 11143 C CA . GLN B 1 618 ? 42.312 -24.766 7.109 1 95.62 618 GLN B CA 1
ATOM 11144 C C . GLN B 1 618 ? 40.875 -25.094 6.754 1 95.62 618 GLN B C 1
ATOM 11146 O O . GLN B 1 618 ? 40.344 -26.141 7.16 1 95.62 618 GLN B O 1
ATOM 11151 N N . PHE B 1 619 ? 40.281 -24.203 6.043 1 97.5 619 PHE B N 1
ATOM 11152 C CA . PHE B 1 619 ? 38.906 -24.438 5.617 1 97.5 619 PHE B CA 1
ATOM 11153 C C . PHE B 1 619 ? 38.812 -25.719 4.789 1 97.5 619 PHE B C 1
ATOM 11155 O O . PHE B 1 619 ? 37.875 -26.516 4.977 1 97.5 619 PHE B O 1
ATOM 11162 N N . SER B 1 620 ? 39.719 -25.891 3.883 1 96.69 620 SER B N 1
ATOM 11163 C CA . SER B 1 620 ? 39.75 -27.078 3.029 1 96.69 620 SER B CA 1
ATOM 11164 C C . SER B 1 620 ? 39.812 -28.359 3.859 1 96.69 620 SER B C 1
ATOM 11166 O O . SER B 1 620 ? 39.094 -29.312 3.598 1 96.69 620 SER B O 1
ATOM 11168 N N . ASN B 1 621 ? 40.656 -28.328 4.84 1 96.19 621 ASN B N 1
ATOM 11169 C CA . ASN B 1 621 ? 40.812 -29.5 5.707 1 96.19 621 ASN B CA 1
ATOM 11170 C C . ASN B 1 621 ? 39.531 -29.797 6.48 1 96.19 621 ASN B C 1
ATOM 11172 O O . ASN B 1 621 ? 39.125 -30.938 6.562 1 96.19 621 ASN B O 1
ATOM 11176 N N . ASP B 1 622 ? 39 -28.766 7.016 1 97.19 622 ASP B N 1
ATOM 11177 C CA . ASP B 1 622 ? 37.781 -28.922 7.801 1 97.19 622 ASP B CA 1
ATOM 11178 C C . ASP B 1 622 ? 36.625 -29.438 6.934 1 97.19 622 ASP B C 1
ATOM 11180 O O . ASP B 1 622 ? 35.844 -30.281 7.371 1 97.19 622 ASP B O 1
ATOM 11184 N N . ALA B 1 623 ? 36.531 -28.906 5.707 1 97.5 623 ALA B N 1
ATOM 11185 C CA . ALA B 1 623 ? 35.469 -29.297 4.793 1 97.5 623 ALA B CA 1
ATOM 11186 C C . ALA B 1 623 ? 35.625 -30.75 4.371 1 97.5 623 ALA B C 1
ATOM 11188 O O . ALA B 1 623 ? 34.625 -31.5 4.293 1 97.5 623 ALA B O 1
ATOM 11189 N N . ARG B 1 624 ? 36.781 -31.156 4.145 1 95.5 624 ARG B N 1
ATOM 11190 C CA . ARG B 1 624 ? 37.031 -32.531 3.785 1 95.5 624 ARG B CA 1
ATOM 11191 C C . ARG B 1 624 ? 36.719 -33.469 4.945 1 95.5 624 ARG B C 1
ATOM 11193 O O . ARG B 1 624 ? 36.156 -34.562 4.742 1 95.5 624 ARG B O 1
ATOM 11200 N N . ALA B 1 625 ? 37.188 -33.062 6.098 1 95.44 625 ALA B N 1
ATOM 11201 C CA . ALA B 1 625 ? 36.875 -33.844 7.289 1 95.44 625 ALA B CA 1
ATOM 11202 C C . ALA B 1 625 ? 35.344 -34 7.473 1 95.44 625 ALA B C 1
ATOM 11204 O O . ALA B 1 625 ? 34.875 -35.031 7.875 1 95.44 625 ALA B O 1
ATOM 11205 N N . TRP B 1 626 ? 34.688 -32.938 7.203 1 96.44 626 TRP B N 1
ATOM 11206 C CA . TRP B 1 626 ? 33.25 -32.969 7.336 1 96.44 626 TRP B CA 1
ATOM 11207 C C . TRP B 1 626 ? 32.594 -33.938 6.355 1 96.44 626 TRP B C 1
ATOM 11209 O O . TRP B 1 626 ? 31.703 -34.719 6.723 1 96.44 626 TRP B O 1
ATOM 11219 N N . LEU B 1 627 ? 33.031 -33.906 5.078 1 95.19 627 LEU B N 1
ATOM 11220 C CA . LEU B 1 627 ? 32.469 -34.812 4.078 1 95.19 627 LEU B CA 1
ATOM 11221 C C . LEU B 1 627 ? 32.812 -36.281 4.422 1 95.19 627 LEU B C 1
ATOM 11223 O O . LEU B 1 627 ? 32 -37.156 4.191 1 95.19 627 LEU B O 1
ATOM 11227 N N . HIS B 1 628 ? 34 -36.469 5 1 92.75 628 HIS B N 1
ATOM 11228 C CA . HIS B 1 628 ? 34.375 -37.812 5.461 1 92.75 628 HIS B CA 1
ATOM 11229 C C . HIS B 1 628 ? 33.406 -38.281 6.547 1 92.75 628 HIS B C 1
ATOM 11231 O O . HIS B 1 628 ? 33 -39.469 6.539 1 92.75 628 HIS B O 1
ATOM 11237 N N . GLN B 1 629 ? 33.188 -37.438 7.402 1 93.19 629 GLN B N 1
ATOM 11238 C CA . GLN B 1 629 ? 32.25 -37.781 8.461 1 93.19 629 GLN B CA 1
ATOM 11239 C C . GLN B 1 629 ? 30.859 -38.062 7.883 1 93.19 629 GLN B C 1
ATOM 11241 O O . GLN B 1 629 ? 30.172 -39 8.312 1 93.19 629 GLN B O 1
ATOM 11246 N N . PHE B 1 630 ? 30.469 -37.25 6.938 1 94.62 630 PHE B N 1
ATOM 11247 C CA . PHE B 1 630 ? 29.188 -37.375 6.273 1 94.62 630 PHE B CA 1
ATOM 11248 C C . PHE B 1 630 ? 29.047 -38.75 5.621 1 94.62 630 PHE B C 1
ATOM 11250 O O . PHE B 1 630 ? 27.969 -39.344 5.648 1 94.62 630 PHE B O 1
ATOM 11257 N N . LEU B 1 631 ? 30.125 -39.281 5.105 1 91.19 631 LEU B N 1
ATOM 11258 C CA . LEU B 1 631 ? 30.094 -40.531 4.348 1 91.19 631 LEU B CA 1
ATOM 11259 C C . LEU B 1 631 ? 30.484 -41.719 5.227 1 91.19 631 LEU B C 1
ATOM 11261 O O . LEU B 1 631 ? 30.609 -42.844 4.742 1 91.19 631 LEU B O 1
ATOM 11265 N N . ASP B 1 632 ? 30.688 -41.469 6.363 1 82.75 632 ASP B N 1
ATOM 11266 C CA . ASP B 1 632 ? 31.094 -42.562 7.25 1 82.75 632 ASP B CA 1
ATOM 11267 C C . ASP B 1 632 ? 30.031 -43.625 7.297 1 82.75 632 ASP B C 1
ATOM 11269 O O . ASP B 1 632 ? 28.906 -43.406 7.766 1 82.75 632 ASP B O 1
ATOM 11273 N N . SER B 1 633 ? 30.281 -44.781 6.68 1 65.94 633 SER B N 1
ATOM 11274 C CA . SER B 1 633 ? 29.391 -45.906 6.441 1 65.94 633 SER B CA 1
ATOM 11275 C C . SER B 1 633 ? 28.797 -46.438 7.746 1 65.94 633 SER B C 1
ATOM 11277 O O . SER B 1 633 ? 27.703 -47 7.754 1 65.94 633 SER B O 1
ATOM 11279 N N . ASN B 1 634 ? 29.5 -46.281 8.734 1 61.34 634 ASN B N 1
ATOM 11280 C CA . ASN B 1 634 ? 29 -46.812 10.008 1 61.34 634 ASN B CA 1
ATOM 11281 C C . ASN B 1 634 ? 27.938 -45.875 10.602 1 61.34 634 ASN B C 1
ATOM 11283 O O . ASN B 1 634 ? 27.062 -46.344 11.344 1 61.34 634 ASN B O 1
ATOM 11287 N N . TYR B 1 635 ? 27.953 -44.656 10.133 1 59 635 TYR B N 1
ATOM 11288 C CA . TYR B 1 635 ? 27.172 -43.719 10.945 1 59 635 TYR B CA 1
ATOM 11289 C C . TYR B 1 635 ? 26.281 -42.844 10.07 1 59 635 TYR B C 1
ATOM 11291 O O . TYR B 1 635 ? 25.219 -42.406 10.492 1 59 635 TYR B O 1
ATOM 11299 N N . PHE B 1 636 ? 26.75 -42.719 8.883 1 68.38 636 PHE B N 1
ATOM 11300 C CA . PHE B 1 636 ? 26.016 -41.625 8.258 1 68.38 636 PHE B CA 1
ATOM 11301 C C . PHE B 1 636 ? 25.531 -42.031 6.867 1 68.38 636 PHE B C 1
ATOM 11303 O O . PHE B 1 636 ? 24.781 -43 6.719 1 68.38 636 PHE B O 1
ATOM 11310 N N . TYR B 1 637 ? 25.797 -41.219 5.871 1 76.25 637 TYR B N 1
ATOM 11311 C CA . TYR B 1 637 ? 24.969 -41.25 4.672 1 76.25 637 TYR B CA 1
ATOM 11312 C C . TYR B 1 637 ? 25.766 -41.75 3.473 1 76.25 637 TYR B C 1
ATOM 11314 O O . TYR B 1 637 ? 26.938 -42.156 3.609 1 76.25 637 TYR B O 1
ATOM 11322 N N . GLN B 1 638 ? 25.109 -41.969 2.352 1 81.62 638 GLN B N 1
ATOM 11323 C CA . GLN B 1 638 ? 25.688 -42.625 1.18 1 81.62 638 GLN B CA 1
ATOM 11324 C C . GLN B 1 638 ? 26.156 -41.594 0.15 1 81.62 638 GLN B C 1
ATOM 11326 O O . GLN B 1 638 ? 25.766 -40.438 0.219 1 81.62 638 GLN B O 1
ATOM 11331 N N . ALA B 1 639 ? 27 -42.062 -0.656 1 81.44 639 ALA B N 1
ATOM 11332 C CA . ALA B 1 639 ? 27.547 -41.219 -1.712 1 81.44 639 ALA B CA 1
ATOM 11333 C C . ALA B 1 639 ? 26.438 -40.594 -2.566 1 81.44 639 ALA B C 1
ATOM 11335 O O . ALA B 1 639 ? 26.578 -39.5 -3.074 1 81.44 639 ALA B O 1
ATOM 11336 N N . SER B 1 640 ? 25.359 -41.281 -2.619 1 83.38 640 SER B N 1
ATOM 11337 C CA . SER B 1 640 ? 24.234 -40.812 -3.434 1 83.38 640 SER B CA 1
ATOM 11338 C C . SER B 1 640 ? 23.578 -39.594 -2.803 1 83.38 640 SER B C 1
ATOM 11340 O O . SER B 1 640 ? 22.828 -38.875 -3.471 1 83.38 640 SER B O 1
ATOM 11342 N N . ASP B 1 641 ? 23.922 -39.281 -1.571 1 90.06 641 ASP B N 1
ATOM 11343 C CA . ASP B 1 641 ? 23.297 -38.188 -0.858 1 90.06 641 ASP B CA 1
ATOM 11344 C C . ASP B 1 641 ? 24.094 -36.875 -1.054 1 90.06 641 ASP B C 1
ATOM 11346 O O . ASP B 1 641 ? 23.656 -35.812 -0.664 1 90.06 641 ASP B O 1
ATOM 11350 N N . ILE B 1 642 ? 25.219 -37.031 -1.65 1 92.06 642 ILE B N 1
ATOM 11351 C CA . ILE B 1 642 ? 26.047 -35.875 -1.907 1 92.06 642 ILE B CA 1
ATOM 11352 C C . ILE B 1 642 ? 25.422 -35 -3.006 1 92.06 642 ILE B C 1
ATOM 11354 O O . ILE B 1 642 ? 25 -35.531 -4.043 1 92.06 642 ILE B O 1
ATOM 11358 N N . THR B 1 643 ? 25.328 -33.75 -2.744 1 92.44 643 THR B N 1
ATOM 11359 C CA . THR B 1 643 ? 24.781 -32.812 -3.719 1 92.44 643 THR B CA 1
ATOM 11360 C C . THR B 1 643 ? 25.891 -31.984 -4.359 1 92.44 643 THR B C 1
ATOM 11362 O O . THR B 1 643 ? 27.016 -31.938 -3.846 1 92.44 643 THR B O 1
ATOM 11365 N N . PRO B 1 644 ? 25.578 -31.281 -5.43 1 92.56 644 PRO B N 1
ATOM 11366 C CA . PRO B 1 644 ? 26.562 -30.391 -6.055 1 92.56 644 PRO B CA 1
ATOM 11367 C C . PRO B 1 644 ? 27.109 -29.344 -5.094 1 92.56 644 PRO B C 1
ATOM 11369 O O . PRO B 1 644 ? 28.297 -29 -5.141 1 92.56 644 PRO B O 1
ATOM 11372 N N . TYR B 1 645 ? 26.328 -28.906 -4.219 1 95.62 645 TYR B N 1
ATOM 11373 C CA . TYR B 1 645 ? 26.734 -27.875 -3.27 1 95.62 645 TYR B CA 1
ATOM 11374 C C . TYR B 1 645 ? 27.781 -28.406 -2.293 1 95.62 645 TYR B C 1
ATOM 11376 O O . TYR B 1 645 ? 28.672 -27.672 -1.869 1 95.62 645 TYR B O 1
ATOM 11384 N N . MET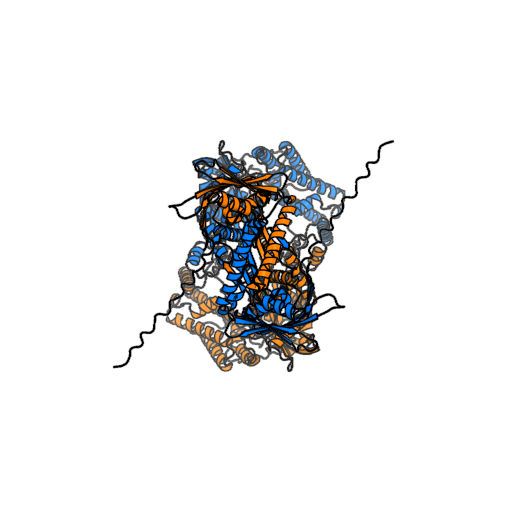 B 1 646 ? 27.688 -29.688 -1.99 1 95.81 646 MET B N 1
ATOM 11385 C CA . MET B 1 646 ? 28.656 -30.297 -1.084 1 95.81 646 MET B CA 1
ATOM 11386 C C . MET B 1 646 ? 30 -30.469 -1.766 1 95.81 646 MET B C 1
ATOM 11388 O O . MET B 1 646 ? 31.047 -30.188 -1.164 1 95.81 646 MET B O 1
ATOM 11392 N N . HIS B 1 647 ? 29.922 -30.906 -2.982 1 95.31 647 HIS B N 1
ATOM 11393 C CA . HIS B 1 647 ? 31.156 -31 -3.758 1 95.31 647 HIS B CA 1
ATOM 11394 C C . HIS B 1 647 ? 31.859 -29.656 -3.832 1 95.31 647 HIS B C 1
ATOM 11396 O O . HIS B 1 647 ? 33.062 -29.562 -3.584 1 95.31 647 HIS B O 1
ATOM 11402 N N . VAL B 1 648 ? 31.094 -28.641 -4.141 1 96.44 648 VAL B N 1
ATOM 11403 C CA . VAL B 1 648 ? 31.641 -27.297 -4.312 1 96.44 648 VAL B CA 1
ATOM 11404 C C . VAL B 1 648 ? 32.188 -26.797 -2.982 1 96.44 648 VAL B C 1
ATOM 11406 O O . VAL B 1 648 ? 33.25 -26.172 -2.939 1 96.44 648 VAL B O 1
ATOM 11409 N N . LEU B 1 649 ? 31.469 -27.047 -1.913 1 96.94 649 LEU B N 1
ATOM 11410 C CA . LEU B 1 649 ? 31.891 -26.641 -0.578 1 96.94 649 LEU B CA 1
ATOM 11411 C C . LEU B 1 649 ? 33.281 -27.188 -0.248 1 96.94 649 LEU B C 1
ATOM 11413 O O . LEU B 1 649 ? 34.125 -26.469 0.292 1 96.94 649 LEU B O 1
ATOM 11417 N N . VAL B 1 650 ? 33.5 -28.359 -0.644 1 96.38 650 VAL B N 1
ATOM 11418 C CA . VAL B 1 650 ? 34.719 -29.078 -0.205 1 96.38 650 VAL B CA 1
ATOM 11419 C C . VAL B 1 650 ? 35.875 -28.766 -1.145 1 96.38 650 VAL B C 1
ATOM 11421 O O . VAL B 1 650 ? 37 -28.547 -0.695 1 96.38 650 VAL B O 1
ATOM 11424 N N . TYR B 1 651 ? 35.594 -28.688 -2.416 1 96.5 651 TYR B N 1
ATOM 11425 C CA . TYR B 1 651 ? 36.719 -28.703 -3.344 1 96.5 651 TYR B CA 1
ATOM 11426 C C . TYR B 1 651 ? 36.938 -27.344 -3.975 1 96.5 651 TYR B C 1
ATOM 11428 O O . TYR B 1 651 ? 38.062 -26.953 -4.266 1 96.5 651 TYR B O 1
ATOM 11436 N N . HIS B 1 652 ? 35.938 -26.578 -4.215 1 97.06 652 HIS B N 1
ATOM 11437 C CA . HIS B 1 652 ? 36.094 -25.375 -5.008 1 97.06 652 HIS B CA 1
ATOM 11438 C C . HIS B 1 652 ? 36 -24.125 -4.129 1 97.06 652 HIS B C 1
ATOM 11440 O O . HIS B 1 652 ? 36.625 -23.109 -4.43 1 97.06 652 HIS B O 1
ATOM 11446 N N . ILE B 1 653 ? 35.219 -24.141 -3.021 1 97.31 653 ILE B N 1
ATOM 11447 C CA . ILE B 1 653 ? 35.125 -22.984 -2.135 1 97.31 653 ILE B CA 1
ATOM 11448 C C . ILE B 1 653 ? 36.5 -22.609 -1.614 1 97.31 653 ILE B C 1
ATOM 11450 O O . ILE B 1 653 ? 36.875 -21.422 -1.615 1 97.31 653 ILE B O 1
ATOM 11454 N N . PRO B 1 654 ? 37.312 -23.562 -1.167 1 96.5 654 PRO B N 1
ATOM 11455 C CA . PRO B 1 654 ? 38.656 -23.172 -0.716 1 96.5 654 PRO B CA 1
ATOM 11456 C C . PRO B 1 654 ? 39.469 -22.469 -1.802 1 96.5 654 PRO B C 1
ATOM 11458 O O . PRO B 1 654 ? 40.188 -21.516 -1.515 1 96.5 654 PRO B O 1
ATOM 11461 N N . GLU B 1 655 ? 39.344 -22.906 -3.053 1 96.31 655 GLU B N 1
ATOM 11462 C CA . GLU B 1 655 ? 40.031 -22.25 -4.168 1 96.31 655 GLU B CA 1
ATOM 11463 C C . GLU B 1 655 ? 39.5 -20.828 -4.371 1 96.31 655 GLU B C 1
ATOM 11465 O O . GLU B 1 655 ? 40.281 -19.906 -4.547 1 96.31 655 GLU B O 1
ATOM 11470 N N . MET B 1 656 ? 38.25 -20.719 -4.285 1 96.38 656 MET B N 1
ATOM 11471 C CA . MET B 1 656 ? 37.625 -19.422 -4.48 1 96.38 656 MET B CA 1
ATOM 11472 C C . MET B 1 656 ? 38 -18.453 -3.354 1 96.38 656 MET B C 1
ATOM 11474 O O . MET B 1 656 ? 38.094 -17.25 -3.572 1 96.38 656 MET B O 1
ATOM 11478 N N . MET B 1 657 ? 38.125 -18.969 -2.148 1 96.06 657 MET B N 1
ATOM 11479 C CA . MET B 1 657 ? 38.594 -18.156 -1.021 1 96.06 657 MET B CA 1
ATOM 11480 C C . MET B 1 657 ? 39.969 -17.547 -1.291 1 96.06 657 MET B C 1
ATOM 11482 O O . MET B 1 657 ? 40.188 -16.391 -0.965 1 96.06 657 MET B O 1
ATOM 11486 N N . ARG B 1 658 ? 40.781 -18.297 -1.935 1 95.56 658 ARG B N 1
ATOM 11487 C CA . ARG B 1 658 ? 42.125 -17.828 -2.248 1 95.56 658 ARG B CA 1
ATOM 11488 C C . ARG B 1 658 ? 42.125 -16.797 -3.379 1 95.56 658 ARG B C 1
ATOM 11490 O O . ARG B 1 658 ? 42.75 -15.75 -3.285 1 95.56 658 ARG B O 1
ATOM 11497 N N . ILE B 1 659 ? 41.344 -17.094 -4.391 1 95.75 659 ILE B N 1
ATOM 11498 C CA . ILE B 1 659 ? 41.312 -16.266 -5.594 1 95.75 659 ILE B CA 1
ATOM 11499 C C . ILE B 1 659 ? 40.688 -14.914 -5.266 1 95.75 659 ILE B C 1
ATOM 11501 O O . ILE B 1 659 ? 41.156 -13.875 -5.742 1 95.75 659 ILE B O 1
ATOM 11505 N N . HIS B 1 660 ? 39.75 -14.914 -4.449 1 95.88 660 HIS B N 1
ATOM 11506 C CA . HIS B 1 660 ? 38.969 -13.703 -4.203 1 95.88 660 HIS B CA 1
ATOM 11507 C C . HIS B 1 660 ? 39.188 -13.195 -2.779 1 95.88 660 HIS B C 1
ATOM 11509 O O . HIS B 1 660 ? 38.281 -12.648 -2.164 1 95.88 660 HIS B O 1
ATOM 11515 N N . HIS B 1 661 ? 40.281 -13.367 -2.273 1 92.69 661 HIS B N 1
ATOM 11516 C CA . HIS B 1 661 ? 40.625 -13 -0.905 1 92.69 661 HIS B CA 1
ATOM 11517 C C . HIS B 1 661 ? 40.438 -11.508 -0.669 1 92.69 661 HIS B C 1
ATOM 11519 O O . HIS B 1 661 ? 40.125 -11.086 0.452 1 92.69 661 HIS B O 1
ATOM 11525 N N . ASN B 1 662 ? 40.562 -10.719 -1.708 1 90.38 662 ASN B N 1
ATOM 11526 C CA . ASN B 1 662 ? 40.438 -9.273 -1.593 1 90.38 662 ASN B CA 1
ATOM 11527 C C . ASN B 1 662 ? 39 -8.844 -1.255 1 90.38 662 ASN B C 1
ATOM 11529 O O . ASN B 1 662 ? 38.781 -7.805 -0.633 1 90.38 662 ASN B O 1
ATOM 11533 N N . PHE B 1 663 ? 38.062 -9.602 -1.655 1 93.12 663 PHE B N 1
ATOM 11534 C CA . PHE B 1 663 ? 36.656 -9.266 -1.426 1 93.12 663 PHE B CA 1
ATOM 11535 C C . PHE B 1 663 ? 36.062 -10.109 -0.301 1 93.12 663 PHE B C 1
ATOM 11537 O O . PHE B 1 663 ? 35.25 -9.625 0.492 1 93.12 663 PHE B O 1
ATOM 11544 N N . GLY B 1 664 ? 36.562 -11.281 -0.215 1 92.5 664 GLY B N 1
ATOM 11545 C CA . GLY B 1 664 ? 35.875 -12.266 0.612 1 92.5 664 GLY B CA 1
ATOM 11546 C C . GLY B 1 664 ? 34.656 -12.891 -0.067 1 92.5 664 GLY B C 1
ATOM 11547 O O . GLY B 1 664 ? 34.031 -12.258 -0.92 1 92.5 664 GLY B O 1
ATOM 11548 N N . LEU B 1 665 ? 34.219 -14.039 0.32 1 94.19 665 LEU B N 1
ATOM 11549 C CA . LEU B 1 665 ? 33.156 -14.75 -0.361 1 94.19 665 LEU B CA 1
ATOM 11550 C C . LEU B 1 665 ? 31.797 -14.156 0 1 94.19 665 LEU B C 1
ATOM 11552 O O . LEU B 1 665 ? 30.828 -14.352 -0.728 1 94.19 665 LEU B O 1
ATOM 11556 N N . ALA B 1 666 ? 31.75 -13.445 1.119 1 92.44 666 ALA B N 1
ATOM 11557 C CA . ALA B 1 666 ? 30.5 -12.805 1.529 1 92.44 666 ALA B CA 1
ATOM 11558 C C . ALA B 1 666 ? 30.062 -11.766 0.502 1 92.44 666 ALA B C 1
ATOM 11560 O O . ALA B 1 666 ? 28.859 -11.477 0.377 1 92.44 666 ALA B O 1
ATOM 11561 N N . ALA B 1 667 ? 31 -11.258 -0.224 1 94.81 667 ALA B N 1
ATOM 11562 C CA . ALA B 1 667 ? 30.719 -10.242 -1.237 1 94.81 667 ALA B CA 1
ATOM 11563 C C . ALA B 1 667 ? 29.891 -10.82 -2.373 1 94.81 667 ALA B C 1
ATOM 11565 O O . ALA B 1 667 ? 29.234 -10.078 -3.105 1 94.81 667 ALA B O 1
ATOM 11566 N N . PHE B 1 668 ? 29.875 -12.156 -2.455 1 95.88 668 PHE B N 1
ATOM 11567 C CA . PHE B 1 668 ? 29.188 -12.805 -3.568 1 95.88 668 PHE B CA 1
ATOM 11568 C C . PHE B 1 668 ? 27.891 -13.438 -3.109 1 95.88 668 PHE B C 1
ATOM 11570 O O . PHE B 1 668 ? 27.266 -14.211 -3.848 1 95.88 668 PHE B O 1
ATOM 11577 N N . SER B 1 669 ? 27.469 -13.031 -1.912 1 94.44 669 SER B N 1
ATOM 11578 C CA . SER B 1 669 ? 26.203 -13.531 -1.391 1 94.44 669 SER B CA 1
ATOM 11579 C C . SER B 1 669 ? 25.031 -13.031 -2.217 1 94.44 669 SER B C 1
ATOM 11581 O O . SER B 1 669 ? 25.016 -11.867 -2.639 1 94.44 669 SER B O 1
ATOM 11583 N N . CYS B 1 670 ? 24.047 -13.906 -2.396 1 95.12 670 CYS B N 1
ATOM 11584 C CA . CYS B 1 670 ? 22.875 -13.516 -3.182 1 95.12 670 CYS B CA 1
ATOM 11585 C C . CYS B 1 670 ? 21.734 -13.062 -2.275 1 95.12 670 CYS B C 1
ATOM 11587 O O . CYS B 1 670 ? 20.625 -12.836 -2.744 1 95.12 670 CYS B O 1
ATOM 11589 N N . SER B 1 671 ? 22.016 -12.844 -1.006 1 92.19 671 SER B N 1
ATOM 11590 C CA . SER B 1 671 ? 20.984 -12.438 -0.053 1 92.19 671 SER B CA 1
ATOM 11591 C C . SER B 1 671 ? 20.375 -11.102 -0.44 1 92.19 671 SER B C 1
ATOM 11593 O O . SER B 1 671 ? 19.156 -10.938 -0.396 1 92.19 671 SER B O 1
ATOM 11595 N N . ALA B 1 672 ? 21.234 -10.18 -0.817 1 93.56 672 ALA B N 1
ATOM 11596 C CA . ALA B 1 672 ? 20.75 -8.852 -1.182 1 93.56 672 ALA B CA 1
ATOM 11597 C C . ALA B 1 672 ? 19.953 -8.891 -2.48 1 93.56 672 ALA B C 1
ATOM 11599 O O . ALA B 1 672 ? 18.984 -8.133 -2.65 1 93.56 672 ALA B O 1
ATOM 11600 N N . VAL B 1 673 ? 20.328 -9.766 -3.357 1 94.88 673 VAL B N 1
ATOM 11601 C CA . VAL B 1 673 ? 19.625 -9.914 -4.629 1 94.88 673 VAL B CA 1
ATOM 11602 C C . VAL B 1 673 ? 18.219 -10.469 -4.379 1 94.88 673 VAL B C 1
ATOM 11604 O O . VAL B 1 673 ? 17.25 -10.008 -4.98 1 94.88 673 VAL B O 1
ATOM 11607 N N . GLU B 1 674 ? 18.156 -11.438 -3.535 1 91.62 674 GLU B N 1
ATOM 11608 C CA . GLU B 1 674 ? 16.859 -12 -3.17 1 91.62 674 GLU B CA 1
ATOM 11609 C C . GLU B 1 674 ? 15.961 -10.953 -2.508 1 91.62 674 GLU B C 1
ATOM 11611 O O . GLU B 1 674 ? 14.758 -10.898 -2.777 1 91.62 674 GLU B O 1
ATOM 11616 N N . LYS B 1 675 ? 16.562 -10.242 -1.64 1 89.62 675 LYS B N 1
ATOM 11617 C CA . LYS B 1 675 ? 15.812 -9.172 -0.987 1 89.62 675 LYS B CA 1
ATOM 11618 C C . LYS B 1 675 ? 15.305 -8.148 -2.006 1 89.62 675 LYS B C 1
ATOM 11620 O O . LYS B 1 675 ? 14.18 -7.668 -1.902 1 89.62 675 LYS B O 1
ATOM 11625 N N . LYS B 1 676 ? 16.141 -7.773 -2.893 1 93.56 676 LYS B N 1
ATOM 11626 C CA . LYS B 1 676 ? 15.75 -6.848 -3.947 1 93.56 676 LYS B CA 1
ATOM 11627 C C . LYS B 1 676 ? 14.586 -7.406 -4.758 1 93.56 676 LYS B C 1
ATOM 11629 O O . LYS B 1 676 ? 13.641 -6.68 -5.082 1 93.56 676 LYS B O 1
ATOM 11634 N N . ASN B 1 677 ? 14.711 -8.617 -5.098 1 91.25 677 ASN B N 1
ATOM 11635 C CA . ASN B 1 677 ? 13.633 -9.281 -5.812 1 91.25 677 ASN B CA 1
ATOM 11636 C C . ASN B 1 677 ? 12.32 -9.219 -5.031 1 91.25 677 ASN B C 1
ATOM 11638 O O . ASN B 1 677 ? 11.258 -8.992 -5.609 1 91.25 677 ASN B O 1
ATOM 11642 N N . HIS B 1 678 ? 12.438 -9.375 -3.781 1 85.19 678 HIS B N 1
ATOM 11643 C CA . HIS B 1 678 ? 11.273 -9.266 -2.916 1 85.19 678 HIS B CA 1
ATOM 11644 C C . HIS B 1 678 ? 10.688 -7.859 -2.945 1 85.19 678 HIS B C 1
ATOM 11646 O O . HIS B 1 678 ? 9.469 -7.688 -2.963 1 85.19 678 HIS B O 1
ATOM 11652 N N . GLN B 1 679 ? 11.562 -6.949 -2.877 1 86.31 679 GLN B N 1
ATOM 11653 C CA . GLN B 1 679 ? 11.125 -5.555 -2.912 1 86.31 679 GLN B CA 1
ATOM 11654 C C . GLN B 1 679 ? 10.414 -5.234 -4.223 1 86.31 679 GLN B C 1
ATOM 11656 O O . GLN B 1 679 ? 9.422 -4.496 -4.23 1 86.31 679 GLN B O 1
ATOM 11661 N N . GLN B 1 680 ? 10.922 -5.766 -5.25 1 88.44 680 GLN B N 1
ATOM 11662 C CA . GLN B 1 680 ? 10.305 -5.512 -6.551 1 88.44 680 GLN B CA 1
ATOM 11663 C C . GLN B 1 680 ? 8.93 -6.152 -6.645 1 88.44 680 GLN B C 1
ATOM 11665 O O . GLN B 1 680 ? 8.008 -5.578 -7.234 1 88.44 680 GLN B O 1
ATOM 11670 N N . VAL B 1 681 ? 8.812 -7.297 -6.078 1 83.12 681 VAL B N 1
ATOM 11671 C CA . VAL B 1 681 ? 7.512 -7.957 -6.055 1 83.12 681 VAL B CA 1
ATOM 11672 C C . VAL B 1 681 ? 6.527 -7.137 -5.223 1 83.12 681 VAL B C 1
ATOM 11674 O O . VAL B 1 681 ? 5.371 -6.965 -5.609 1 83.12 681 VAL B O 1
ATOM 11677 N N . SER B 1 682 ? 7 -6.699 -4.117 1 79.25 682 SER B N 1
ATOM 11678 C CA . SER B 1 682 ? 6.164 -5.84 -3.281 1 79.25 682 SER B CA 1
ATOM 11679 C C . SER B 1 682 ? 5.719 -4.594 -4.039 1 79.25 682 SER B C 1
ATOM 11681 O O . SER B 1 682 ? 4.559 -4.188 -3.949 1 79.25 682 SER B O 1
ATOM 11683 N N . HIS B 1 683 ? 6.656 -4.02 -4.711 1 83.94 683 HIS B N 1
ATOM 11684 C CA . HIS B 1 683 ? 6.34 -2.846 -5.512 1 83.94 683 HIS B CA 1
ATOM 11685 C C . HIS B 1 683 ? 5.316 -3.176 -6.594 1 83.94 683 HIS B C 1
ATOM 11687 O O . HIS B 1 683 ? 4.441 -2.363 -6.895 1 83.94 683 HIS B O 1
ATOM 11693 N N . PHE B 1 684 ? 5.461 -4.293 -7.16 1 79 684 PHE B N 1
ATOM 11694 C CA . PHE B 1 684 ? 4.535 -4.75 -8.188 1 79 684 PHE B CA 1
ATOM 11695 C C . PHE B 1 684 ? 3.104 -4.762 -7.664 1 79 684 PHE B C 1
ATOM 11697 O O . PHE B 1 684 ? 2.189 -4.266 -8.328 1 79 684 PHE B O 1
ATOM 11704 N N . PHE B 1 685 ? 2.938 -5.215 -6.477 1 73.81 685 PHE B N 1
ATOM 11705 C CA . PHE B 1 685 ? 1.597 -5.395 -5.934 1 73.81 685 PHE B CA 1
ATOM 11706 C C . PHE B 1 685 ? 1.055 -4.082 -5.383 1 73.81 685 PHE B C 1
ATOM 11708 O O . PHE B 1 685 ? -0.137 -3.795 -5.508 1 73.81 685 PHE B O 1
ATOM 11715 N N . LYS B 1 686 ? 1.923 -3.314 -4.855 1 73.62 686 LYS B N 1
ATOM 11716 C CA . LYS B 1 686 ? 1.432 -2.201 -4.047 1 73.62 686 LYS B CA 1
ATOM 11717 C C . LYS B 1 686 ? 1.402 -0.908 -4.859 1 73.62 686 LYS B C 1
ATOM 11719 O O . LYS B 1 686 ? 0.632 0.005 -4.551 1 73.62 686 LYS B O 1
ATOM 11724 N N . ARG B 1 687 ? 2.207 -0.907 -5.902 1 75.19 687 ARG B N 1
ATOM 11725 C CA . ARG B 1 687 ? 2.4 0.429 -6.461 1 75.19 687 ARG B CA 1
ATOM 11726 C C . ARG B 1 687 ? 2.102 0.449 -7.953 1 75.19 687 ARG B C 1
ATOM 11728 O O . ARG B 1 687 ? 1.762 1.496 -8.508 1 75.19 687 ARG B O 1
ATOM 11735 N N . THR B 1 688 ? 2.359 -0.615 -8.523 1 72.31 688 THR B N 1
ATOM 11736 C CA . THR B 1 688 ? 2.162 -0.599 -9.969 1 72.31 688 THR B CA 1
ATOM 11737 C C . THR B 1 688 ? 0.687 -0.774 -10.32 1 72.31 688 THR B C 1
ATOM 11739 O O . THR B 1 688 ? -0.123 -1.116 -9.453 1 72.31 688 THR B O 1
ATOM 11742 N N . THR B 1 689 ? 0.375 -0.51 -11.469 1 63.44 689 THR B N 1
ATOM 11743 C CA . THR B 1 689 ? -0.984 -0.74 -11.945 1 63.44 689 THR B CA 1
ATOM 11744 C C . THR B 1 689 ? -1.134 -2.156 -12.492 1 63.44 689 THR B C 1
ATOM 11746 O O . THR B 1 689 ? -2.174 -2.502 -13.055 1 63.44 689 THR B O 1
ATOM 11749 N N . LYS B 1 690 ? -0.037 -2.98 -12.305 1 60.72 690 LYS B N 1
ATOM 11750 C CA . LYS B 1 690 ? -0.005 -4.379 -12.719 1 60.72 690 LYS B CA 1
ATOM 11751 C C . LYS B 1 690 ? -0.496 -4.539 -14.156 1 60.72 690 LYS B C 1
ATOM 11753 O O . LYS B 1 690 ? -1.275 -5.445 -14.453 1 60.72 690 LYS B O 1
ATOM 11758 N N . ASP B 1 691 ? -0.095 -3.617 -14.883 1 56.78 691 ASP B N 1
ATOM 11759 C CA . ASP B 1 691 ? -0.396 -3.592 -16.312 1 56.78 691 ASP B CA 1
ATOM 11760 C C . ASP B 1 691 ? -1.875 -3.299 -16.547 1 56.78 691 ASP B C 1
ATOM 11762 O O . ASP B 1 691 ? -2.352 -3.391 -17.688 1 56.78 691 ASP B O 1
ATOM 11766 N N . GLY B 1 692 ? -2.529 -3.174 -15.242 1 52.56 692 GLY B N 1
ATOM 11767 C CA . GLY B 1 692 ? -3.91 -2.719 -15.289 1 52.56 692 GLY B CA 1
ATOM 11768 C C . GLY B 1 692 ? -4.055 -1.229 -15.039 1 52.56 692 GLY B C 1
ATOM 11769 O O . GLY B 1 692 ? -3.059 -0.517 -14.906 1 52.56 692 GLY B O 1
ATOM 11770 N N . GLY B 1 693 ? -4.945 -0.429 -15.242 1 51.66 693 GLY B N 1
ATOM 11771 C CA . GLY B 1 693 ? -5.234 0.967 -14.961 1 51.66 693 GLY B CA 1
ATOM 11772 C C . GLY B 1 693 ? -5.934 1.679 -16.094 1 51.66 693 GLY B C 1
ATOM 11773 O O . GLY B 1 693 ? -6.039 1.14 -17.203 1 51.66 693 GLY B O 1
ATOM 11774 N N . THR B 1 694 ? -6.691 2.473 -15.57 1 50.75 694 THR B N 1
ATOM 11775 C CA . THR B 1 694 ? -7.48 3.193 -16.562 1 50.75 694 THR B CA 1
ATOM 11776 C C . THR B 1 694 ? -6.898 4.578 -16.812 1 50.75 694 THR B C 1
ATOM 11778 O O . THR B 1 694 ? -6.336 5.199 -15.906 1 50.75 694 THR B O 1
ATOM 11781 N N . GLY B 1 695 ? -6.797 4.988 -18.031 1 50.5 695 GLY B N 1
ATOM 11782 C CA . GLY B 1 695 ? -6.5 6.363 -18.391 1 50.5 695 GLY B CA 1
ATOM 11783 C C . GLY B 1 695 ? -5.012 6.672 -18.406 1 50.5 695 GLY B C 1
ATOM 11784 O O . GLY B 1 695 ? -4.211 5.859 -18.875 1 50.5 695 GLY B O 1
ATOM 11785 N N . LYS B 1 696 ? -4.527 7.887 -17.797 1 52.12 696 LYS B N 1
ATOM 11786 C CA . LYS B 1 696 ? -3.178 8.453 -17.812 1 52.12 696 LYS B CA 1
ATOM 11787 C C . LYS B 1 696 ? -2.264 7.723 -16.844 1 52.12 696 LYS B C 1
ATOM 11789 O O . LYS B 1 696 ? -1.039 7.855 -16.906 1 52.12 696 LYS B O 1
ATOM 11794 N N . GLY B 1 697 ? -2.838 6.852 -16.094 1 57.47 697 GLY B N 1
ATOM 11795 C CA . GLY B 1 697 ? -2.035 6.199 -15.062 1 57.47 697 GLY B CA 1
ATOM 11796 C C . GLY B 1 697 ? -1.638 4.781 -15.43 1 57.47 697 GLY B C 1
ATOM 11797 O O . GLY B 1 697 ? -0.881 4.137 -14.703 1 57.47 697 GLY B O 1
ATOM 11798 N N . ARG B 1 698 ? -2.041 4.344 -16.641 1 62.75 698 ARG B N 1
ATOM 11799 C CA . ARG B 1 698 ? -1.735 2.963 -17 1 62.75 698 ARG B CA 1
ATOM 11800 C C . ARG B 1 698 ? -0.306 2.834 -17.516 1 62.75 698 ARG B C 1
ATOM 11802 O O . ARG B 1 698 ? 0.118 3.602 -18.391 1 62.75 698 ARG B O 1
ATOM 11809 N N . LYS B 1 699 ? 0.418 2.02 -17.031 1 70.69 699 LYS B N 1
ATOM 11810 C CA . LYS B 1 699 ? 1.823 1.776 -17.344 1 70.69 699 LYS B CA 1
ATOM 11811 C C . LYS B 1 699 ? 2.195 0.316 -17.109 1 70.69 699 LYS B C 1
ATOM 11813 O O . LYS B 1 699 ? 1.552 -0.372 -16.312 1 70.69 699 LYS B O 1
ATOM 11818 N N . SER B 1 700 ? 3.098 -0.172 -18.094 1 77.94 700 SER B N 1
ATOM 11819 C CA . SER B 1 700 ? 3.613 -1.513 -17.828 1 77.94 700 SER B CA 1
ATOM 11820 C C . SER B 1 700 ? 4.23 -1.606 -16.438 1 77.94 700 SER B C 1
ATOM 11822 O O . SER B 1 700 ? 4.906 -0.678 -15.992 1 77.94 700 SER B O 1
ATOM 11824 N N . ALA B 1 701 ? 3.926 -2.746 -15.82 1 83.62 701 ALA B N 1
ATOM 11825 C CA . ALA B 1 701 ? 4.492 -2.971 -14.492 1 83.62 701 ALA B CA 1
ATOM 11826 C C . ALA B 1 701 ? 6.016 -2.945 -14.539 1 83.62 701 ALA B C 1
ATOM 11828 O O . ALA B 1 701 ? 6.664 -2.434 -13.617 1 83.62 701 ALA B O 1
ATOM 11829 N N . ILE B 1 702 ? 6.594 -3.486 -15.625 1 87.38 702 ILE B N 1
ATOM 11830 C CA . ILE B 1 702 ? 8.039 -3.59 -15.781 1 87.38 702 ILE B CA 1
ATOM 11831 C C . ILE B 1 702 ? 8.648 -2.191 -15.875 1 87.38 702 ILE B C 1
ATOM 11833 O O . ILE B 1 702 ? 9.633 -1.888 -15.195 1 87.38 702 ILE B O 1
ATOM 11837 N N . ILE B 1 703 ? 8.039 -1.342 -16.656 1 88.5 703 ILE B N 1
ATOM 11838 C CA . ILE B 1 703 ? 8.539 0.02 -16.828 1 88.5 703 ILE B CA 1
ATOM 11839 C C . ILE B 1 703 ? 8.406 0.785 -15.516 1 88.5 703 ILE B C 1
ATOM 11841 O O . ILE B 1 703 ? 9.32 1.512 -15.117 1 88.5 703 ILE B O 1
ATOM 11845 N N . ASP B 1 704 ? 7.305 0.602 -14.891 1 89.31 704 ASP B N 1
ATOM 11846 C CA . ASP B 1 704 ? 7.066 1.283 -13.625 1 89.31 704 ASP B CA 1
ATOM 11847 C C . ASP B 1 704 ? 8.125 0.907 -12.594 1 89.31 704 ASP B C 1
ATOM 11849 O O . ASP B 1 704 ? 8.602 1.762 -11.844 1 89.31 704 ASP B O 1
ATOM 11853 N N . ILE B 1 705 ? 8.461 -0.33 -12.555 1 92.44 705 ILE B N 1
ATOM 11854 C CA . ILE B 1 705 ? 9.445 -0.808 -11.594 1 92.44 705 ILE B CA 1
ATOM 11855 C C . ILE B 1 705 ? 10.82 -0.226 -11.93 1 92.44 705 ILE B C 1
ATOM 11857 O O . ILE B 1 705 ? 11.539 0.225 -11.039 1 92.44 705 ILE B O 1
ATOM 11861 N N . LEU B 1 706 ? 11.164 -0.221 -13.211 1 95.12 706 LEU B N 1
ATOM 11862 C CA . LEU B 1 706 ? 12.477 0.274 -13.602 1 95.12 706 LEU B CA 1
ATOM 11863 C C . LEU B 1 706 ? 12.57 1.784 -13.414 1 95.12 706 LEU B C 1
ATOM 11865 O O . LEU B 1 706 ? 13.641 2.309 -13.086 1 95.12 706 LEU B O 1
ATOM 11869 N N . GLU B 1 707 ? 11.477 2.502 -13.586 1 94.31 707 GLU B N 1
ATOM 11870 C CA . GLU B 1 707 ? 11.445 3.928 -13.273 1 94.31 707 GLU B CA 1
ATOM 11871 C C . GLU B 1 707 ? 11.617 4.176 -11.781 1 94.31 707 GLU B C 1
ATOM 11873 O O . GLU B 1 707 ? 12.273 5.137 -11.375 1 94.31 707 GLU B O 1
ATOM 11878 N N . TYR B 1 708 ? 10.992 3.344 -11.016 1 94.12 708 TYR B N 1
ATOM 11879 C CA . TYR B 1 708 ? 11.188 3.4 -9.57 1 94.12 708 TYR B CA 1
ATOM 11880 C C . TYR B 1 708 ? 12.656 3.211 -9.211 1 94.12 708 TYR B C 1
ATOM 11882 O O . TYR B 1 708 ? 13.188 3.934 -8.359 1 94.12 708 TYR B O 1
ATOM 11890 N N . GLU B 1 709 ? 13.312 2.236 -9.883 1 96.06 709 GLU B N 1
ATOM 11891 C CA . GLU B 1 709 ? 14.734 1.997 -9.656 1 96.06 709 GLU B CA 1
ATOM 11892 C C . GLU B 1 709 ? 15.562 3.227 -10.008 1 96.06 709 GLU B C 1
ATOM 11894 O O . GLU B 1 709 ? 16.547 3.533 -9.328 1 96.06 709 GLU B O 1
ATOM 11899 N N . ASN B 1 710 ? 15.156 3.871 -11.07 1 97.25 710 ASN B N 1
ATOM 11900 C CA . ASN B 1 710 ? 15.828 5.113 -11.438 1 97.25 710 ASN B CA 1
ATOM 11901 C C . ASN B 1 710 ? 15.641 6.191 -10.367 1 97.25 710 ASN B C 1
ATOM 11903 O O . ASN B 1 710 ? 16.578 6.91 -10.031 1 97.25 710 ASN B O 1
ATOM 11907 N N . ARG B 1 711 ? 14.492 6.293 -9.852 1 95.38 711 ARG B N 1
ATOM 11908 C CA . ARG B 1 711 ? 14.242 7.281 -8.812 1 95.38 711 ARG B CA 1
ATOM 11909 C C . ARG B 1 711 ? 15.008 6.938 -7.535 1 95.38 711 ARG B C 1
ATOM 11911 O O . ARG B 1 711 ? 15.453 7.832 -6.816 1 95.38 711 ARG B O 1
ATOM 11918 N N . LEU B 1 712 ? 15.141 5.668 -7.246 1 94.31 712 LEU B N 1
ATOM 11919 C CA . LEU B 1 712 ? 15.922 5.246 -6.09 1 94.31 712 LEU B CA 1
ATOM 11920 C C . LEU B 1 712 ? 17.359 5.75 -6.191 1 94.31 712 LEU B C 1
ATOM 11922 O O . LEU B 1 712 ? 17.953 6.172 -5.191 1 94.31 712 LEU B O 1
ATOM 11926 N N . LEU B 1 713 ? 17.875 5.715 -7.383 1 95.44 713 LEU B N 1
ATOM 11927 C CA . LEU B 1 713 ? 19.219 6.227 -7.605 1 95.44 713 LEU B CA 1
ATOM 11928 C C . LEU B 1 713 ? 19.281 7.734 -7.387 1 95.44 713 LEU B C 1
ATOM 11930 O O . LEU B 1 713 ? 20.219 8.242 -6.777 1 95.44 713 LEU B O 1
ATOM 11934 N N . TYR B 1 714 ? 18.297 8.406 -7.844 1 95.5 714 TYR B N 1
ATOM 11935 C CA . TYR B 1 714 ? 18.203 9.852 -7.633 1 95.5 714 TYR B CA 1
ATOM 11936 C C . TYR B 1 714 ? 18.234 10.195 -6.148 1 95.5 714 TYR B C 1
ATOM 11938 O O . TYR B 1 714 ? 19 11.07 -5.73 1 95.5 714 TYR B O 1
ATOM 11946 N N . PHE B 1 715 ? 17.484 9.492 -5.41 1 94.38 715 PHE B N 1
ATOM 11947 C CA . PHE B 1 715 ? 17.328 9.82 -3.998 1 94.38 715 PHE B CA 1
ATOM 11948 C C . PHE B 1 715 ? 18.531 9.336 -3.191 1 94.38 715 PHE B C 1
ATOM 11950 O O . PHE B 1 715 ? 18.734 9.781 -2.059 1 94.38 715 PHE B O 1
ATOM 11957 N N . LYS B 1 716 ? 19.219 8.406 -3.742 1 89.81 716 LYS B N 1
ATOM 11958 C CA . LYS B 1 716 ? 20.469 8.039 -3.1 1 89.81 716 LYS B CA 1
ATOM 11959 C C . LYS B 1 716 ? 21.453 9.219 -3.084 1 89.81 716 LYS B C 1
ATOM 11961 O O . LYS B 1 716 ? 22.172 9.414 -2.109 1 89.81 716 LYS B O 1
ATOM 11966 N N . GLU B 1 717 ? 21.375 9.938 -4.148 1 87.5 717 GLU B N 1
ATOM 11967 C CA . GLU B 1 717 ? 22.266 11.094 -4.266 1 87.5 717 GLU B CA 1
ATOM 11968 C C . GLU B 1 717 ? 21.625 12.336 -3.654 1 87.5 717 GLU B C 1
ATOM 11970 O O . GLU B 1 717 ? 22.328 13.234 -3.184 1 87.5 717 GLU B O 1
ATOM 11975 N N . HIS B 1 718 ? 20.297 12.352 -3.787 1 89.69 718 HIS B N 1
ATOM 11976 C CA . HIS B 1 718 ? 19.547 13.492 -3.277 1 89.69 718 HIS B CA 1
ATOM 11977 C C . HIS B 1 718 ? 18.562 13.062 -2.188 1 89.69 718 HIS B C 1
ATOM 11979 O O . HIS B 1 718 ? 17.359 13.062 -2.402 1 89.69 718 HIS B O 1
ATOM 11985 N N . ASP B 1 719 ? 19.016 12.844 -1.009 1 88.69 719 ASP B N 1
ATOM 11986 C CA . ASP B 1 719 ? 18.109 12.445 0.069 1 88.69 719 ASP B CA 1
ATOM 11987 C C . ASP B 1 719 ? 17.266 13.625 0.552 1 88.69 719 ASP B C 1
ATOM 11989 O O . ASP B 1 719 ? 17.688 14.359 1.452 1 88.69 719 ASP B O 1
ATOM 11993 N N . GLU B 1 720 ? 16.156 13.711 0.015 1 89.25 720 GLU B N 1
ATOM 11994 C CA . GLU B 1 720 ? 15.266 14.836 0.274 1 89.25 720 GLU B CA 1
ATOM 11995 C C . GLU B 1 720 ? 14.672 14.766 1.679 1 89.25 720 GLU B C 1
ATOM 11997 O O . GLU B 1 720 ? 14.375 15.797 2.285 1 89.25 720 GLU B O 1
ATOM 12002 N N . ILE B 1 721 ? 14.484 13.617 2.236 1 89.88 721 ILE B N 1
ATOM 12003 C CA . ILE B 1 721 ? 13.898 13.445 3.561 1 89.88 721 ILE B CA 1
ATOM 12004 C C . ILE B 1 721 ? 14.898 13.891 4.629 1 89.88 721 ILE B C 1
ATOM 12006 O O . ILE B 1 721 ? 14.547 14.672 5.52 1 89.88 721 ILE B O 1
ATOM 12010 N N . ASP B 1 722 ? 16.078 13.484 4.477 1 84 722 ASP B N 1
ATOM 12011 C CA . ASP B 1 722 ? 17.109 13.797 5.469 1 84 722 ASP B CA 1
ATOM 12012 C C . ASP B 1 722 ? 17.484 15.273 5.426 1 84 722 ASP B C 1
ATOM 12014 O O . ASP B 1 722 ? 17.891 15.844 6.438 1 84 722 ASP B O 1
ATOM 12018 N N . SER B 1 723 ? 17.281 15.859 4.312 1 81.81 723 SER B N 1
ATOM 12019 C CA . SER B 1 723 ? 17.641 17.266 4.148 1 81.81 723 SER B CA 1
ATOM 12020 C C . SER B 1 723 ? 16.547 18.188 4.68 1 81.81 723 SER B C 1
ATOM 12022 O O . SER B 1 723 ? 16.766 19.391 4.852 1 81.81 723 SER B O 1
ATOM 12024 N N . MET B 1 724 ? 15.453 17.547 4.941 1 82.88 724 MET B N 1
ATOM 12025 C CA . MET B 1 724 ? 14.359 18.359 5.473 1 82.88 724 MET B CA 1
ATOM 12026 C C . MET B 1 724 ? 14.562 18.625 6.961 1 82.88 724 MET B C 1
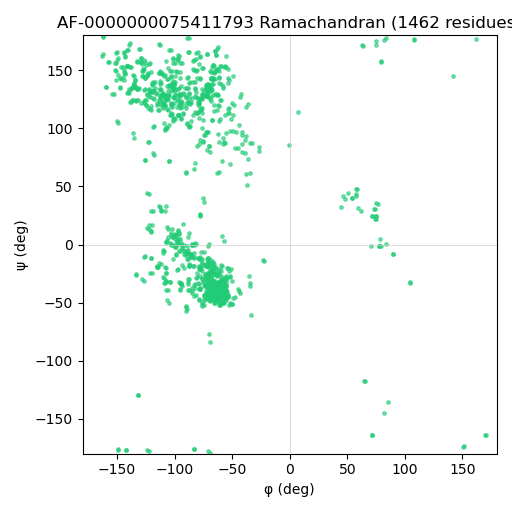ATOM 12028 O O . MET B 1 724 ? 14.82 17.703 7.734 1 82.88 724 MET B O 1
ATOM 12032 N N . GLN B 1 725 ? 14.609 19.875 7.305 1 79.19 725 GLN B N 1
ATOM 12033 C CA . GLN B 1 725 ? 14.664 20.266 8.711 1 79.19 725 GLN B CA 1
ATOM 12034 C C . GLN B 1 725 ? 13.297 20.734 9.203 1 79.19 725 GLN B C 1
ATOM 12036 O O . GLN B 1 725 ? 12.812 21.797 8.812 1 79.19 725 GLN B O 1
ATOM 12041 N N . LEU B 1 726 ? 12.688 19.891 10.023 1 84 726 LEU B N 1
ATOM 12042 C CA . LEU B 1 726 ? 11.414 20.297 10.602 1 84 726 LEU B CA 1
ATOM 12043 C C . LEU B 1 726 ? 11.633 21.266 11.758 1 84 726 LEU B C 1
ATOM 12045 O O . LEU B 1 726 ? 12.625 21.172 12.484 1 84 726 LEU B O 1
ATOM 12049 N N . PRO B 1 727 ? 10.719 22.203 11.828 1 85.25 727 PRO B N 1
ATOM 12050 C CA . PRO B 1 727 ? 10.836 23.156 12.945 1 85.25 727 PRO B CA 1
ATOM 12051 C C . PRO B 1 727 ? 10.734 22.469 14.305 1 85.25 727 PRO B C 1
ATOM 12053 O O . PRO B 1 727 ? 10.008 21.484 14.453 1 85.25 727 PRO B O 1
ATOM 12056 N N . LYS B 1 728 ? 11.516 23.016 15.203 1 85.56 728 LYS B N 1
ATOM 12057 C CA . LYS B 1 728 ? 11.422 22.547 16.578 1 85.56 728 LYS B CA 1
ATOM 12058 C C . LYS B 1 728 ? 10.086 22.938 17.219 1 85.56 728 LYS B C 1
ATOM 12060 O O . LYS B 1 728 ? 9.719 24.125 17.203 1 85.56 728 LYS B O 1
ATOM 12065 N N . ARG B 1 729 ? 9.43 21.922 17.75 1 83.25 729 ARG B N 1
ATOM 12066 C CA . ARG B 1 729 ? 8.125 22.172 18.344 1 83.25 729 ARG B CA 1
ATOM 12067 C C . ARG B 1 729 ? 8.25 22.562 19.797 1 83.25 729 ARG B C 1
ATOM 12069 O O . ARG B 1 729 ? 8.852 21.844 20.594 1 83.25 729 ARG B O 1
ATOM 12076 N N . LEU B 1 730 ? 7.684 23.766 20.062 1 85.88 730 LEU B N 1
ATOM 12077 C CA . LEU B 1 730 ? 7.652 24.266 21.438 1 85.88 730 LEU B CA 1
ATOM 12078 C C . LEU B 1 730 ? 6.25 24.719 21.812 1 85.88 730 LEU B C 1
ATOM 12080 O O . LEU B 1 730 ? 5.402 24.922 20.953 1 85.88 730 LEU B O 1
ATOM 12084 N N . ARG B 1 731 ? 5.965 24.75 23.172 1 83.69 731 ARG B N 1
ATOM 12085 C CA . ARG B 1 731 ? 4.668 25.188 23.672 1 83.69 731 ARG B CA 1
ATOM 12086 C C . ARG B 1 731 ? 4.828 26.359 24.625 1 83.69 731 ARG B C 1
ATOM 12088 O O . ARG B 1 731 ? 5.742 26.375 25.453 1 83.69 731 ARG B O 1
ATOM 12095 N N . VAL B 1 732 ? 3.979 27.312 24.344 1 79.88 732 VAL B N 1
ATOM 12096 C CA . VAL B 1 732 ? 3.953 28.453 25.234 1 79.88 732 VAL B CA 1
ATOM 12097 C C . VAL B 1 732 ? 2.65 28.469 26.031 1 79.88 732 VAL B C 1
ATOM 12099 O O . VAL B 1 732 ? 1.569 28.281 25.469 1 79.88 732 VAL B O 1
ATOM 12102 N N . LYS B 1 733 ? 2.693 28.359 27.406 1 71.44 733 LYS B N 1
ATOM 12103 C CA . LYS B 1 733 ? 1.521 28.438 28.266 1 71.44 733 LYS B CA 1
ATOM 12104 C C . LYS B 1 733 ? 1.14 29.891 28.547 1 71.44 733 LYS B C 1
ATOM 12106 O O . LYS B 1 733 ? 2.01 30.734 28.781 1 71.44 733 LYS B O 1
#

Radius of gyration: 46.34 Å; Cα contacts (8 Å, |Δi|>4): 2528; chains: 2; bounding box: 90×137×121 Å

Solvent-accessible surface area (backbone atoms only — not comparable to full-atom values): 78758 Å² total; per-residue (Å²): 134,77,81,73,78,74,72,75,79,75,80,74,72,77,67,76,70,69,46,70,73,42,76,54,62,58,66,80,83,37,50,48,37,36,38,37,42,69,85,46,54,41,39,36,40,53,76,33,79,36,43,67,60,64,73,87,54,48,68,78,22,67,54,99,90,47,50,70,70,45,29,57,21,30,33,36,30,38,39,70,61,84,93,71,54,46,60,33,39,32,38,29,38,60,56,99,74,38,61,33,27,35,41,26,31,62,97,80,50,77,43,70,42,72,21,69,81,37,51,34,54,24,39,30,50,44,39,34,69,74,38,75,85,54,87,59,79,50,59,14,50,68,67,64,49,47,69,43,61,68,58,50,48,53,36,46,37,52,49,33,48,73,73,34,70,42,58,87,74,40,53,73,68,50,41,51,49,51,53,44,51,52,50,51,52,48,51,54,46,48,54,51,48,44,62,68,76,40,27,76,78,29,56,72,43,68,40,32,43,28,35,27,50,60,92,44,43,37,32,36,37,42,54,77,81,55,62,66,58,53,50,45,51,22,46,20,48,39,52,25,28,61,75,28,53,41,33,72,64,19,46,39,46,46,29,73,78,29,86,62,47,61,53,55,67,56,26,54,49,47,46,50,49,52,40,52,54,36,38,68,63,48,44,76,44,79,37,77,57,70,71,79,76,55,72,30,60,66,55,57,48,50,29,74,28,60,69,25,32,53,54,20,69,65,33,43,61,23,20,34,34,38,57,66,65,43,53,47,48,67,45,46,64,62,35,41,75,71,63,57,44,46,86,92,60,38,61,44,46,37,33,39,34,49,53,68,47,74,68,47,70,62,29,29,31,35,41,29,30,37,31,54,59,65,45,61,92,46,55,74,37,38,87,52,46,43,73,31,35,38,32,63,32,73,94,40,59,71,56,47,52,61,64,39,45,66,54,40,53,51,50,46,45,29,52,77,71,23,52,65,40,94,85,67,47,68,33,41,39,46,61,32,35,32,30,52,65,73,57,45,29,41,41,49,13,36,49,56,80,83,38,57,32,50,48,88,39,38,78,56,36,63,86,46,72,68,47,80,86,57,84,67,54,79,70,56,51,34,70,54,36,65,76,34,31,66,73,48,67,35,30,78,37,67,41,59,60,58,79,40,49,55,87,34,52,41,74,20,56,56,56,42,54,50,53,52,50,50,49,56,52,49,49,53,54,49,49,31,45,76,69,67,55,56,49,70,66,44,52,49,50,49,39,53,47,31,49,72,72,71,33,80,59,53,77,45,52,50,91,92,44,91,57,76,40,62,60,82,70,51,70,69,49,47,53,47,46,52,72,63,59,70,47,55,81,80,34,61,62,75,58,21,50,54,54,46,50,57,38,45,51,50,52,50,49,55,53,43,54,53,37,64,82,52,54,39,67,59,49,30,53,54,35,45,52,48,53,50,55,46,46,30,78,90,77,50,44,56,60,85,69,62,47,71,57,54,53,38,54,33,44,45,46,31,53,46,44,60,75,39,50,91,66,20,51,52,70,38,39,46,63,21,57,53,49,37,52,49,51,51,43,50,41,44,71,54,62,38,42,57,21,33,20,58,32,83,70,19,38,20,38,52,58,50,52,53,45,49,54,42,44,52,55,50,38,70,75,49,50,41,60,79,68,53,76,76,53,47,80,46,77,39,125,136,79,82,75,77,77,75,75,79,76,79,74,77,75,73,74,72,72,48,70,74,43,75,53,62,57,66,79,84,38,51,49,37,37,38,38,41,70,85,49,54,41,37,36,38,53,75,33,80,37,42,66,51,61,80,92,48,53,49,62,50,97,62,96,78,50,37,68,49,47,28,58,21,30,33,36,30,38,39,68,62,84,92,70,54,46,60,35,40,32,38,29,38,59,56,99,68,36,62,33,27,37,40,24,30,62,96,80,49,78,43,69,41,74,21,71,82,37,53,34,55,24,39,31,50,44,40,34,71,75,37,75,85,54,85,62,80,50,58,14,50,67,66,66,49,48,69,43,59,67,58,51,52,52,35,47,36,53,47,33,47,72,72,36,71,41,56,87,76,40,54,74,67,50,41,51,49,50,53,45,50,51,50,52,53,49,53,54,46,48,54,50,47,44,64,69,77,40,24,72,81,42,50,67,44,68,40,34,42,29,34,29,50,60,92,43,43,36,34,34,36,42,55,78,80,54,62,66,58,52,50,46,51,22,46,20,50,40,52,26,29,63,76,26,55,42,34,72,64,19,46,40,45,47,29,73,78,29,86,61,47,62,55,54,68,58,27,52,49,46,46,49,48,53,42,52,55,38,38,69,63,47,44,76,43,77,36,78,58,71,71,78,76,61,70,34,60,60,55,56,54,49,25,72,30,61,69,32,32,54,51,21,71,67,34,44,58,23,21,34,36,38,56,67,66,41,53,47,48,67,45,45,64,62,35,41,74,70,62,57,43,45,83,91,59,39,60,44,44,37,32,38,33,50,51,69,46,74,68,45,70,64,28,32,32,35,39,30,29,36,31,54,59,64,45,60,90,47,55,74,38,36,85,50,47,44,72,30,36,38,31,64,35,75,92,39,59,71,56,46,53,60,66,40,44,66,55,39,53,51,51,47,45,28,54,76,70,25,50,64,40,94,82,66,47,69,33,41,40,45,62,33,36,31,30,53,65,72,57,44,30,42,41,47,14,36,50,57,80,83,37,57,34,51,47,88,40,38,75,57,35,61,86,47,71,69,47,80,86,58,83,67,54,79,70,56,51,34,70,54,33,65,77,34,31,67,73,48,68,35,30,79,36,66,42,59,61,56,80,41,49,56,88,34,54,39,74,21,57,57,56,41,53,50,52,53,49,49,50,56,51,48,50,52,54,50,49,31,45,77,68,68,56,56,51,71,68,45,51,50,50,49,41,51,48,32,49,73,71,72,35,78,59,53,76,47,49,51,89,93,44,92,57,76,42,62,61,84,71,51,70,69,49,45,52,48,45,51,70,64,61,69,46,54,81,80,34,60,62,75,58,20,50,53,54,47,50,57,37,44,53,51,52,50,48,55,54,42,54,52,37,64,83,52,55,37,67,61,48,31,50,52,36,45,52,47,53,50,54,46,46,30,77,91,76,52,43,56,59,85,71,63,46,70,55,54,53,38,54,34,42,45,43,30,53,47,43,60,76,37,48,90,68,22,50,52,69,37,40,46,62,20,56,52,49,38,52,49,51,50,43,50,42,43,72,54,61,38,42,57,18,24,33,60,28,88,67,21,38,22,38,52,58,51,50,53,45,49,54,42,44,52,54,50,39,70,77,48,49,42,60,78,68,54,78,76,52,47,79,45,78,41,127

Secondary structure (DSSP, 8-state):
---------------------EEEE-TTTSSEEEEE-SS-EEEEEEEE--BPPPGGGGGGG-STTPPPPPBSEEEEEEES-GGG-EEEEEEEEEETTEEEEEEEESTTS-EEEEESS-HHHHHHHHHHHH-TT------HHHHTTTT-HHHHHHHHHHHHHHHSPPGGGS-HHHHHHHHHHHHHHHHHHHHHHHHHHS-TTS-EEEEEEEEEETTEEEEEEESS--HHHHHHHHHHHHHHHHHHT--HHHHHHHHHT-SSSPPHHHHHHHHHHHHHHHHHHSPEEEE---TTS------------HHHHHHHHHHTT-EEEE-HHHHHHHHHHHHHHTTSS-TTS-EEEEEEEEEEEE-SSS-EEEEEEEEETT-GGGTTSGGGSEEEEEEES---HHHHHHHTHHHHHHHHHHHHH-EE-TT-PEEEEEEEE---HHHHHHHHTB--TTSSS--SSS---TTTTT-TTS-------HHHHHH-TTSSTTB-S--TTTTS-GGGB---HHHHHHHHHHHHHHHHHHHHHHTT--SHHHHHHHHHHHHHTT----EEE-TT--SEEE----HHHHHHHHHH--GGGTS-HHHHHHHHHHHHHHHHHHHHHH-TT--HHHHHHHHHHHHHHHT-TTTS--GGG--HHHHIIIIIHHHHHHHTTTT-GGGG-SHHHHHHHHHHHHHHHHTS-TT---GGG---HHHHHHHHHHHHHHHHHS-TTTT--PPEEEEE-/---------------------EEEE-TTTSSEEEEE-SS-EEEEEEEE--BPPPTTT--B-SSTT-PBPPBSEEEEEEES-GGG-EEEEEEEEEETTEEEEEEEESTTS-EEEEESS-HHHHHHHHHHHH-TT------HHHHTTTT-HHHHHHHHHHHHHHHSPPGGGS-HHHHHHHHHHHHHHHHHHHHHHHHHHS-TT--EEEEEEEEEETTEEEEEEESS--HHHHHHHHHHHHHHHHHHT--HHHHHHHHHT-SSSPPHHHHHHHHHHHHHHHHHHSPEEEE---TTS------------HHHHHHHHHHTT-EEEE-HHHHHHHHHHHHHHTTSS-TTS-EEEEEEEEEEEE-SSS-EEEEEEEEETT-GGGTTSGGGSEEEEEEES---HHHHHHHTHHHHHHHHHHHHH-EE-TT--EEEEEEEE---HHHHHHHHTB--TTSSS--SSS---TTTTT-TTS-------HHHHHH-TTSSTTB-S--TTTTS-GGGB---HHHHHHHHHHHHHHHHHHHHHHTT--SHHHHHHHHHHHHHTT----EEE-TT--SEEE----HHHHHHHHHH--GGGTS-HHHHHHHHHHHHHHHHHHHHHH-TT--HHHHHHHHHHHHHHHT-TTTS--GGG--HHHHIIIIIHHHHHHHTTTT-GGGG-SHHHHHHHHHHHHHHHHTS-TT---GGG---HHHHHHHHHHHHHHHHHS-TTTT--PPEEEEE-

Nearest PDB structures (foldseek):
  8vo1-assembly1_A-2  TM=3.921E-01  e=3.267E+00  Papaver somniferum
  7uqo-assembly1_A-2  TM=3.952E-01  e=5.755E+00  Papaver somniferum
  7uqn-assembly1_A-2  TM=3.927E-01  e=6.378E+00  Papaver somniferum
  8vo1-assembly1_A-2  TM=4.396E-01  e=8.375E+00  Papaver somniferum

Organism: Rhizophagus irregularis (strain DAOM 181602 / DAOM 197198 / MUCL 43194) (NCBI:txid747089)

Sequence (1466 aa):
MEANEISLPLQTDQQVKKKKPVEIHNYPKESIIQYSDSERSYTYDIIKEGNYPHATYLKYTKGQKGFRIPDNYEVKVSLRKPKTRQVVRCMIKYMEKNPVYWIYYGDKFQYHVKSEKSSSNAACLYAKALNPEIKTRYSGPHFFGLHLEILQQARDIHQRATVLKSFDNLTSTGQNNRAKKIAKSISTIFDQVTAKDCHSDDNLSLKSIEFDIGNNSFYLSVNKENIEEIKHKARAAVQACDKGQVSREGYRTLASISQDLPREWKVSVEKRDITREMNEIIPISLINILPGSDDFVNSEIHINDAEIVHNMQQSIGKGGRRNVVDILKYLIPGLIERKILDVMNPKIHLRISGDGRNVGRKVKQVMITCSILDDIDNLYRPENHYTIVLYPGVEKYETLNNVLKSLAMELRKLKEEGFKDNQNIEWKVELYFSSDWKFLAMCLGLNAANSRYFCPWCEVSKEQQGDFSYEWTISKTMDQVREDYTFYKGHIRPAIFDMIPLQHWVPDELHIMLRITDVLWRLVLDELRSRNTWGERARNVIIEEMKRIDVKFHFWLEIGSTNWQYTSLMGQDKLVVLQHFDLSKLFPYSRAVQIRSLWDKFYLLHKAMKDSKTDATQFSNDARAWLHQFLDSNYFYQASDITPYMHVLVYHIPEMMRIHHNFGLAAFSCSAVEKKNHQQVSHFFKRTTKDGGTGKGRKSAIIDILEYENRLLYFKEHDEIDSMQLPKRLRVKMEANEISLPLQTDQQVKKKKPVEIHNYPKESIIQYSDSERSYTYDIIKEGNYPHATYLKYTKGQKGFRIPDNYEVKVSLRKPKTRQVVRCMIKYMEKNPVYWIYYGDKFQYHVKSEKSSSNAACLYAKALNPEIKTRYSGPHFFGLHLEILQQARDIHQRATVLKSFDNLTSTGQNNRAKKIAKSISTIFDQVTAKDCHSDDNLSLKSIEFDIGNNSFYLSVNKENIEEIKHKARAAVQACDKGQVSREGYRTLASISQDLPREWKVSVEKRDITREMNEIIPISLINILPGSDDFVNSEIHINDAEIVHNMQQSIGKGGRRNVVDILKYLIPGLIERKILDVMNPKIHLRISGDGRNVGRKVKQVMITCSILDDIDNLYRPENHYTIVLYPGVEKYETLNNVLKSLAMELRKLKEEGFKDNQNIEWKVELYFSSDWKFLAMCLGLNAANSRYFCPWCEVSKEQQGDFSYEWTISKTMDQVREDYTFYKGHIRPAIFDMIPLQHWVPDELHIMLRITDVLWRLVLDELRSRNTWGERARNVIIEEMKRIDVKFHFWLEIGSTNWQYTSLMGQDKLVVLQHFDLSKLFPYSRAVQIRSLWDKFYLLHKAMKDSKTDATQFSNDARAWLHQFLDSNYFYQASDITPYMHVLVYHIPEMMRIHHNFGLAAFSCSAVEKKNHQQVSHFFKRTTKDGGTGKGRKSAIIDILEYENRLLYFKEHDEIDSMQLPKRLRVK

Foldseek 3Di:
DPPPPPDPPPPPPPPQPFADWDWDDPPPVAQWIWTDTSPFTKIKRWPDLAAQDDPVLQVPQPDPNGFGDGAFTKIWMWGDDPVPIFIKIWTWHDDPSFIKIKIFGDPVSPDIFIDRPAQQVRVQVVVCVVPVVDRDGDDRCVRRVSVPPVSVVVNVVVVCPVVPDQLVPDDPVRNVVVVVVVVVVVQVVVVVCCVPPHDPPPPDDDAWDWDDDVPDIDIDGDDDDPPVVLLLQLLLVLVVCLVVLAALVRVQVVVVVDPPHDHSVSNVVSLVVLLVVLCVLWNKDKADQPCPQVFAFPQQAQAPAVVLVVQLVRHGQIKIFTAPQSVCLLCVVVCVVVVLADLVAQEWEKEKEKDKDDLDPGKIKIWIWMATLSPLVCLLALLRTFTGMMGIDDDALVRCLRRCVVVLVSVLCCQPFNDAHPVRRGHHYAYAYEYAQVNLCSLQQFDDQPDQQRDPQFRHGLVCLLPPVDADERDDWLVVCQVPVVPHPGHDDHHSNSVHIPLRYAYALQNLLLVVLVLLVVQLQVVCVVVVVDDDVLQVLQCVQLVVLPHHKHWDADVPRPDIDMDRGHRVSSLSCLQRRQCVSRDPPVLSVLSNVLSVLVSVLSVLQQDLPHQLVVSLVSLVVSSCSQPVVVRHDHSSSDGPSSSCSNRPSSVSSVVPSVSGSNSSHCNSVVVSVVVLSVSLPSYAPSSHDYYPRGHHSNVVSSSSSSVSSVCVVVVSNVPDDDDDDDDDD/DDPPPPPPPDPPPPPQPWADWDWDDPPPVAQWIWTDTSPFTKIKRWPDLAAADDPVLWDWAPDDVTFIDGAFTKIWMWGDDPVPIFIKIWTWHDDPSFIKIKIFGDPVSPDIFIDRPHQQVRVQVVVCVVPVVDRDGDDRCVRRVRVPPVSRVVNVVVVCPVVPDQLVPDDPVRNVVVVVVVVVVVQVVVVVCCVPPHDPPPPDDDAWDWDDDVPDIDIDGDDDDPPVVLLLQLLLVLVVCLVVLAALVRVQVVVVVDPPHDHSVSNVVSLVVLLVVLCVLWNKDKADQPCPQVFAFPQAAQAPAPVQVVQLVRHGQIKIFTAPQSVCLLCVVVCVVVVLADLVAFEWEKEKEKDKDDLDPGKIKIWIWMATLSPLVCLLALLRTFTGMMGIGDDALVRCLRRCVVVLVSVLCCQPFNDAHPVRRGHHYAYAYEYAQVNLCSLQQFDDQPDQQRDPQFRHGLVCLLPPVDADERDDWLVVCQVPVVPHPGHDDHHSNSVHIPLRYAYALQNLLLVVLVLLVVQLQVVCVVVVVDDDVLQVLQCVQLVVLPHHKHWDADVPHPDIDMDRGHRVSSLSCLQRRQCVSRDPPVLSVLSNVLSVLVSVLSVLQQDLPHQLVVSLVSLVVSSCSQPVVVRHDHSSSDGPSSSCSNRPSSVSSVVPSVSGSNSSHCNSVVVSVVVLSVSLPSYACSSYDYHPRRHHSNVVSSSSSSVSSVCVVVVSNVPDDDDDDDDDD